Protein AF-0000000084345781 (afdb_homodimer)

Sequence (1332 aa):
MKYKVRSRQIHMDFHTSPLIDGIGEKFNKEEFAETLNKAKVNSVTCFARCHHGYLYYDSKINKERIHPNLKNINLLKEQIEACHKRDINVPVYTTVQWDRYTFDEHPEWASVDIDGNFINGQGGKEGFYEFLCVNTPYRKFLKEHIKELIDTFQNMDGLFFDILIPHPCACKYCVENMKNRGIDYKSEGERLRYSVIMLNEFKEEMTKFIKELNPKISIFYNGSHISPDVKDSAEAYTHLEIESLPSGGWGYMHFPITVRYARNLDRDCLGMTGKFHTYWGDFHSFKNLAALQYECFHMLAQNAKCSIGDQLEPNGKISKEVYDLIGKVYSEVEEKEPWCEGGKAVCEIGVFNPEEFIDYNNENPFKLQPCIIGVTRMLQEASLQFDIIDSEFDFKSYKLLILPEKILINDKLKRKLEDYVNNGGKVIAVYESGLDENKKDFNLSFLKVKYEGLGEYSPTFIVPEGEISKDLYNTEYTMYLDSTKIIEKEDGEILSSSKSPYFNRTKEHYCSHQHAPSSGNIYGPAIVKGENAIYFSHKIFSQYQSYGSIWCKKLLLNAIDMLLDKRLIRHNGPSTLITTLNEQKPLKRYVLHMLHYIPERRCEKIDVIEDVIPLYNIDLSVALNKEPKSIKLVPQNEELKFDIENNTIKFVVPKINGHQMVEIAYMKYKVRSRQIHMDFHTSPLIDGIGEKFNKEEFAETLNKAKVNSVTCFARCHHGYLYYDSKINKERIHPNLKNINLLKEQIEACHKRDINVPVYTTVQWDRYTFDEHPEWASVDIDGNFINGQGGKEGFYEFLCVNTPYRKFLKEHIKELIDTFQNMDGLFFDILIPHPCACKYCVENMKNRGIDYKSEGERLRYSVIMLNEFKEEMTKFIKELNPKISIFYNGSHISPDVKDSAEAYTHLEIESLPSGGWGYMHFPITVRYARNLDRDCLGMTGKFHTYWGDFHSFKNLAALQYECFHMLAQNAKCSIGDQLEPNGKISKEVYDLIGKVYSEVEEKEPWCEGGKAVCEIGVFNPEEFIDYNNENPFKLQPCIIGVTRMLQEASLQFDIIDSEFDFKSYKLLILPEKILINDKLKRKLEDYVNNGGKVIAVYESGLDENKKDFNLSFLKVKYEGLGEYSPTFIVPEGEISKDLYNTEYTMYLDSTKIIEKEDGEILSSSKSPYFNRTKEHYCSHQHAPSSGNIYGPAIVKGENAIYFSHKIFSQYQSYGSIWCKKLLLNAIDMLLDKRLIRHNGPSTLITTLNEQKPLKRYVLHMLHYIPERRCEKIDVIEDVIPLYNIDLSVALNKEPKSIKLVPQNEELKFDIENNTIKFVVPKINGHQMVEIAY

Secondary structure (DSSP, 8-state):
------SEEEEEE----TTS--BTTT--HHHHHHHHHHTT--EEEEEEE-TT--BSS--SS-GGGB-TTBS-TTHHHHHHHHHHTTT-B-EEEEESSB-HHHHHH-GGGB-B-TTSPBPBSGGG-SSS-BBBPTTSTHHHHHHHHHHHHHHH-TT--EEEEE---------HHHHHHHHHTT--TT-HHHHHHHHHHHHHHHHHHHHHHHHHH-TT-EEEEE-SS--GGGGGGGGG-SSEEEE--GGGTT-TTHHHHHHHHHTTSSS-EEEEEES-SSSTT-TT----HHHHHHHHHHHHHTT-EEEEEEE--TT-PPPHHHHHHHHHHHHHHHHHGGGTTT-EE--SEEEE-GGGG--TTSSSTTSPPHHHHHHHHHHHHTT--EEEE-TTS--TT-SEEEE-TT--B-HHHHHHHHHHHHTT-EEEEETTTTBBTTSSSBS-GGG-EEEEEE-S-SSEEEEE-GGGGTTS-SS-EEE-S-BEEEEE-TT-EEEEEEEEESS---SS---SSS-PPEEEEEEEEEEEE-SSEEEESB-HHHHHHHH--HHHHHHHHHHHHHH-S--SEEESS-TT-EEEEEEEGGGTEEEEEEE----B--SSS--B------EEEEEEEE--SSPPSEEEEETTTEE--EEEETTEEEEEEEEESSEEEEEEE-/------SEEEEEE----TTS--BTTT--HHHHHHHHHHTT--EEEEESB-TT--BSS--SS-GGGB-TTBS-TTHHHHHHHHHHTTT-B-EEEEESSB-HHHHHH-GGGB-B-TTSPBPBSGGG-SSS-BBBPTTSTHHHHHHHHHHHHHHH-TT--EEEEE---------HHHHHHHHHTT--TT-HHHHHHHHHHHHHHHHHHHHHHHHHH-TT-EEEEE-SS--GGGGGGGGG-SSEEEE--GGGTT-SSHHHHHHHHHTTSSS-EEEEEES-SSSTT-TT----HHHHHHHHHHHHHTT-EEEEEEE--TT-PPPHHHHHHHHHHHHHHHHHGGGTTT-EE--SEEEE-GGGG--TTSSSTTSPPHHHHHHHHHHHHTT--EEEE-TTS--TT-SEEEE-TT--B-HHHHHHHHHHHHTT-EEEEETTTTBBTTSSSBS-GGG-EEEEEE-S-SSEEEEE-GGGGTTS-SS-EEE-S-BEEEEE-TT-EEEEEEEEESS---SSS--SSS-PPEEEEEEEEEEEE-SSEEEESB-HHHHHHHH--HHHHHHHHHHHHHH-S--SEEESS-TT-EEEEEEEGGGTEEEEEEE----B--SSS--B------EEEEEEEE--SSPPSEEEEETTTEE--EEEETTEEEEEEEEESSEEEEEEE-

Solvent-accessible surface area (backbone atoms only — not comparable to full-atom values): 67342 Å² total; per-residue (Å²): 131,81,57,76,74,67,57,36,30,33,40,42,42,65,43,63,36,80,88,49,73,46,24,31,61,59,48,45,46,65,60,46,32,48,50,39,48,74,18,50,41,37,26,39,33,38,51,44,30,30,39,58,38,30,30,39,39,78,52,85,88,50,59,90,34,33,38,86,34,52,63,36,48,50,46,42,60,40,48,44,53,36,23,48,76,67,68,20,45,32,30,36,29,33,50,63,21,29,26,34,46,53,41,73,76,37,57,89,33,34,22,14,31,91,85,64,47,75,39,55,41,82,89,59,50,72,71,40,36,51,30,44,31,70,74,35,75,50,38,56,53,50,52,53,53,49,51,48,50,49,69,74,42,72,78,48,47,21,40,37,39,35,53,60,67,68,51,48,44,43,33,75,56,49,39,51,54,28,54,76,68,72,45,59,63,88,37,61,31,48,18,30,53,46,28,48,52,52,51,36,51,48,43,43,52,51,39,54,54,46,42,71,75,45,70,78,49,38,34,36,76,40,47,69,63,74,54,66,71,47,65,83,35,45,84,39,37,45,39,44,73,44,58,33,34,41,40,51,74,50,33,83,60,43,47,66,54,37,46,37,35,48,64,72,66,84,39,42,40,29,33,26,39,48,44,31,55,46,35,75,39,44,54,50,48,61,41,45,67,48,36,53,40,45,57,44,52,51,23,40,54,67,50,24,23,31,27,37,29,46,70,53,44,64,34,39,44,70,60,66,69,59,36,50,58,49,18,60,45,34,50,54,48,61,64,45,39,84,76,33,66,81,37,39,79,56,45,48,29,34,30,48,43,59,66,73,62,62,48,58,76,46,94,63,50,86,56,87,51,53,35,62,54,16,46,50,49,47,34,39,38,61,29,50,43,58,35,38,37,55,93,83,56,82,64,82,72,29,55,31,37,37,33,46,51,64,38,62,32,49,72,67,54,32,52,53,51,51,52,41,40,77,71,68,26,31,39,38,31,21,37,53,18,39,17,22,80,81,65,70,38,54,56,48,78,45,41,21,56,42,58,72,46,74,43,93,44,53,42,32,26,37,34,40,39,74,74,50,17,63,100,52,68,82,45,61,36,56,37,74,56,58,32,41,30,47,46,74,33,88,83,31,41,73,48,19,39,22,21,33,34,72,51,56,61,47,79,87,36,61,22,56,73,58,40,41,45,72,59,76,43,79,64,38,57,31,27,31,34,26,61,56,24,39,34,32,23,42,46,46,28,37,42,24,25,41,60,48,44,62,67,43,48,43,37,51,52,32,48,48,55,73,73,41,95,72,64,54,43,48,65,73,60,57,54,65,42,38,53,36,46,27,34,29,69,95,75,31,27,35,33,38,31,38,36,30,59,61,65,25,59,75,22,74,70,36,60,46,26,79,54,68,62,55,45,68,61,35,44,38,37,37,48,47,94,66,68,64,76,45,39,26,36,42,84,76,70,41,78,47,74,68,48,77,54,96,62,24,40,33,38,61,47,66,64,36,71,31,69,37,36,34,37,39,30,80,131,80,57,75,74,69,56,36,30,33,40,43,41,66,41,64,36,80,88,47,73,47,24,32,61,59,46,45,46,65,60,47,32,48,49,39,47,75,18,51,42,37,26,39,32,39,54,44,30,30,39,58,39,31,30,39,40,78,53,85,86,48,58,88,33,34,38,85,34,50,63,35,50,52,47,43,61,40,48,45,54,37,22,48,76,68,68,21,43,32,29,36,28,34,50,61,22,30,26,34,45,53,41,72,76,38,56,86,34,33,23,14,30,90,87,64,46,73,40,56,41,81,88,60,50,71,72,39,36,50,31,42,31,70,76,34,74,50,38,57,54,49,52,52,52,50,51,48,48,50,69,73,42,72,78,49,47,22,40,40,39,35,50,60,68,69,50,47,45,44,32,74,56,49,39,52,53,28,54,76,70,71,45,59,64,91,38,63,31,49,20,29,53,47,29,47,54,50,52,37,52,48,43,43,52,51,37,52,55,46,42,73,75,43,70,79,50,38,34,36,77,38,46,70,65,74,56,68,71,47,64,81,36,45,82,41,38,46,40,45,73,44,56,33,35,41,40,52,74,50,34,83,60,44,47,66,55,38,46,35,34,50,63,71,66,83,39,42,40,29,34,27,39,48,46,30,55,47,35,74,37,44,53,50,49,62,40,46,67,46,37,52,42,46,57,42,51,50,22,41,53,66,51,24,21,32,27,37,30,47,68,53,45,64,33,39,42,69,62,66,67,61,35,51,57,47,19,60,44,34,50,54,47,60,64,45,39,84,74,35,65,79,37,39,79,54,45,47,30,35,31,48,43,59,66,72,63,61,48,58,77,46,96,64,51,84,56,87,51,51,35,62,53,16,48,48,50,47,34,38,38,61,30,50,41,57,36,38,38,55,93,82,56,81,65,82,74,30,56,31,36,36,33,45,51,65,40,61,31,48,73,68,56,32,52,53,50,51,53,42,40,76,72,67,27,29,39,37,30,20,36,53,20,39,16,22,80,80,65,70,37,54,55,48,77,46,42,20,55,41,56,72,47,74,43,92,46,52,42,34,25,37,33,38,38,73,75,47,19,63,101,52,69,82,44,61,37,56,35,73,56,58,30,41,31,44,45,73,35,87,82,30,41,73,49,20,40,21,23,32,35,72,50,56,58,47,78,89,36,61,21,56,73,59,42,42,46,73,59,76,44,76,64,40,56,34,27,31,35,26,61,57,23,39,32,32,23,43,46,47,28,36,42,24,26,42,60,48,44,62,67,43,48,42,38,51,53,33,49,48,56,73,72,39,93,73,66,55,41,47,63,74,62,56,53,64,41,37,52,37,46,28,33,29,68,94,76,31,28,35,33,38,32,37,37,31,61,60,65,24,60,73,22,73,70,38,60,47,26,78,54,69,61,56,44,69,61,35,43,38,37,37,49,48,95,68,69,65,77,45,37,26,38,42,83,78,69,42,78,47,74,68,48,75,54,95,61,24,40,34,38,61,47,66,64,36,70,33,68,37,35,35,38,39,30,79

Organism: NCBI:txid1533

Structure (mmCIF, N/CA/C/O backbone):
data_AF-0000000084345781-model_v1
#
loop_
_entity.id
_entity.type
_entity.pdbx_description
1 polymer 'Beta-galactosidase trimerisation domain-containing protein'
#
loop_
_atom_site.group_PDB
_atom_site.id
_atom_site.type_symbol
_atom_site.label_atom_id
_atom_site.label_alt_id
_atom_site.label_comp_id
_atom_site.label_asym_id
_atom_site.label_entity_id
_atom_site.label_seq_id
_atom_site.pdbx_PDB_ins_code
_atom_site.Cartn_x
_atom_site.Cartn_y
_atom_site.Cartn_z
_atom_site.occupancy
_atom_site.B_iso_or_equiv
_atom_site.auth_seq_id
_atom_site.auth_comp_id
_atom_site.auth_asym_id
_atom_site.auth_atom_id
_atom_site.pdbx_PDB_model_num
ATOM 1 N N . MET A 1 1 ? -3.135 -43.75 -9.242 1 46.59 1 MET A N 1
ATOM 2 C CA . MET A 1 1 ? -2.775 -42.75 -8.242 1 46.59 1 MET A CA 1
ATOM 3 C C . MET A 1 1 ? -2.564 -41.375 -8.883 1 46.59 1 MET A C 1
ATOM 5 O O . MET A 1 1 ? -2.016 -41.281 -9.984 1 46.59 1 MET A O 1
ATOM 9 N N . LYS A 1 2 ? -3.174 -40.188 -8.406 1 76.75 2 LYS A N 1
ATOM 10 C CA . LYS A 1 2 ? -3.053 -38.875 -9 1 76.75 2 LYS A CA 1
ATOM 11 C C . LYS A 1 2 ? -1.606 -38.375 -8.969 1 76.75 2 LYS A C 1
ATOM 13 O O . LYS A 1 2 ? -0.845 -38.75 -8.07 1 76.75 2 LYS A O 1
ATOM 18 N N . TYR A 1 3 ? -1.286 -37.812 -10.031 1 87.62 3 TYR A N 1
ATOM 19 C CA . TYR A 1 3 ? 0.071 -37.312 -10.148 1 87.62 3 TYR A CA 1
ATOM 20 C C . TYR A 1 3 ? 0.4 -36.375 -8.992 1 87.62 3 TYR A C 1
ATOM 22 O O . TYR A 1 3 ? -0.405 -35.5 -8.641 1 87.62 3 TYR A O 1
ATOM 30 N N . LYS A 1 4 ? 1.482 -36.719 -8.297 1 91.25 4 LYS A N 1
ATOM 31 C CA . LYS A 1 4 ? 1.967 -35.875 -7.215 1 91.25 4 LYS A CA 1
ATOM 32 C C . LYS A 1 4 ? 3.207 -35.094 -7.641 1 91.25 4 LYS A C 1
ATOM 34 O O . LYS A 1 4 ? 4.23 -35.688 -7.992 1 91.25 4 LYS A O 1
ATOM 39 N N . VAL A 1 5 ? 3.035 -33.781 -7.574 1 93.38 5 VAL A N 1
ATOM 40 C CA . VAL A 1 5 ? 4.152 -32.938 -7.973 1 93.38 5 VAL A CA 1
ATOM 41 C C . VAL A 1 5 ? 5.168 -32.844 -6.836 1 93.38 5 VAL A C 1
ATOM 43 O O . VAL A 1 5 ? 4.824 -33.062 -5.668 1 93.38 5 VAL A O 1
ATOM 46 N N . ARG A 1 6 ? 6.434 -32.562 -7.195 1 95.75 6 ARG A N 1
ATOM 47 C CA . ARG A 1 6 ? 7.477 -32.344 -6.195 1 95.75 6 ARG A CA 1
ATOM 48 C C . ARG A 1 6 ? 7.258 -31.062 -5.418 1 95.75 6 ARG A C 1
ATOM 50 O O . ARG A 1 6 ? 6.609 -30.141 -5.91 1 95.75 6 ARG A O 1
ATOM 57 N N . SER A 1 7 ? 7.809 -30.938 -4.207 1 96.25 7 SER A N 1
ATOM 58 C CA . SER A 1 7 ? 7.383 -29.922 -3.246 1 96.25 7 SER A CA 1
ATOM 59 C C . SER A 1 7 ? 8.234 -28.672 -3.354 1 96.25 7 SER A C 1
ATOM 61 O O . SER A 1 7 ? 7.824 -27.594 -2.906 1 96.25 7 SER A O 1
ATOM 63 N N . ARG A 1 8 ? 9.492 -28.75 -3.771 1 98.75 8 ARG A N 1
ATOM 64 C CA . ARG A 1 8 ? 10.453 -27.656 -3.781 1 98.75 8 ARG A CA 1
ATOM 65 C C . ARG A 1 8 ? 11.023 -27.438 -5.18 1 98.75 8 ARG A C 1
ATOM 67 O O . ARG A 1 8 ? 12.094 -27.953 -5.508 1 98.75 8 ARG A O 1
ATOM 74 N N . GLN A 1 9 ? 10.328 -26.578 -5.934 1 98.75 9 GLN A N 1
ATOM 75 C CA . GLN A 1 9 ? 10.602 -26.469 -7.363 1 98.75 9 GLN A CA 1
ATOM 76 C C . GLN A 1 9 ? 11.211 -25.109 -7.707 1 98.75 9 GLN A C 1
ATOM 78 O O . GLN A 1 9 ? 11.078 -24.156 -6.945 1 98.75 9 GLN A O 1
ATOM 83 N N . ILE A 1 10 ? 11.953 -25.094 -8.758 1 98.81 10 ILE A N 1
ATOM 84 C CA . ILE A 1 10 ? 12.43 -23.875 -9.398 1 98.81 10 ILE A CA 1
ATOM 85 C C . ILE A 1 10 ? 11.852 -23.766 -10.805 1 98.81 10 ILE A C 1
ATOM 87 O O . ILE A 1 10 ? 11.805 -24.766 -11.539 1 98.81 10 ILE A O 1
ATOM 91 N N . HIS A 1 11 ? 11.281 -22.672 -11.133 1 98.56 11 HIS A N 1
ATOM 92 C CA . HIS A 1 11 ? 11.039 -22.328 -12.531 1 98.56 11 HIS A CA 1
ATOM 93 C C . HIS A 1 11 ? 12.172 -21.469 -13.086 1 98.56 11 HIS A C 1
ATOM 95 O O . HIS A 1 11 ? 12.203 -20.25 -12.875 1 98.56 11 HIS A O 1
ATOM 101 N N . MET A 1 12 ? 13.078 -22.062 -13.828 1 98.12 12 MET A N 1
ATOM 102 C CA . MET A 1 12 ? 14.312 -21.422 -14.273 1 98.12 12 MET A CA 1
ATOM 103 C C . MET A 1 12 ? 14.117 -20.734 -15.617 1 98.12 12 MET A C 1
ATOM 105 O O . MET A 1 12 ? 14.43 -21.297 -16.672 1 98.12 12 MET A O 1
ATOM 109 N N . ASP A 1 13 ? 13.742 -19.516 -15.578 1 97.19 13 ASP A N 1
ATOM 110 C CA . ASP A 1 13 ? 13.508 -18.734 -16.797 1 97.19 13 ASP A CA 1
ATOM 111 C C . ASP A 1 13 ? 14.797 -18.562 -17.594 1 97.19 13 ASP A C 1
ATOM 113 O O . ASP A 1 13 ? 15.875 -18.406 -17.016 1 97.19 13 ASP A O 1
ATOM 117 N N . PHE A 1 14 ? 14.672 -18.609 -18.922 1 98 14 PHE A N 1
ATOM 118 C CA . PHE A 1 14 ? 15.836 -18.453 -19.797 1 98 14 PHE A CA 1
ATOM 119 C C . PHE A 1 14 ? 15.438 -17.844 -21.125 1 98 14 PHE A C 1
ATOM 121 O O . PHE A 1 14 ? 15.766 -18.375 -22.188 1 98 14 PHE A O 1
ATOM 128 N N . HIS A 1 15 ? 14.664 -16.766 -21.141 1 97.56 15 HIS A N 1
ATOM 129 C CA . HIS A 1 15 ? 14.375 -15.961 -22.312 1 97.56 15 HIS A CA 1
ATOM 130 C C . HIS A 1 15 ? 15.57 -15.086 -22.688 1 97.56 15 HIS A C 1
ATOM 132 O O . HIS A 1 15 ? 15.703 -13.969 -22.172 1 97.56 15 HIS A O 1
ATOM 138 N N . THR A 1 16 ? 16.359 -15.492 -23.594 1 97.31 16 THR A N 1
ATOM 139 C CA . THR A 1 16 ? 17.625 -14.812 -23.844 1 97.31 16 THR A CA 1
ATOM 140 C C . THR A 1 16 ? 17.641 -14.219 -25.25 1 97.31 16 THR A C 1
ATOM 142 O O . THR A 1 16 ? 17.344 -14.906 -26.234 1 97.31 16 THR A O 1
ATOM 145 N N . SER A 1 17 ? 18.031 -13.047 -25.359 1 96.56 17 SER A N 1
ATOM 146 C CA . SER A 1 17 ? 18.078 -12.305 -26.625 1 96.56 17 SER A CA 1
ATOM 147 C C . SER A 1 17 ? 19.172 -12.852 -27.531 1 96.56 17 SER A C 1
ATOM 149 O O . SER A 1 17 ? 20.25 -13.211 -27.078 1 96.56 17 SER A O 1
ATOM 151 N N . PRO A 1 18 ? 18.906 -12.883 -28.844 1 96.5 18 PRO A N 1
ATOM 152 C CA . PRO A 1 18 ? 19.953 -13.273 -29.781 1 96.5 18 PRO A CA 1
ATOM 153 C C . PRO A 1 18 ? 21.062 -12.234 -29.891 1 96.5 18 PRO A C 1
ATOM 155 O O . PRO A 1 18 ? 22.109 -12.508 -30.484 1 96.5 18 PRO A O 1
ATOM 158 N N . LEU A 1 19 ? 20.875 -11.062 -29.281 1 96.81 19 LEU A N 1
ATOM 159 C CA . LEU A 1 19 ? 21.859 -9.992 -29.312 1 96.81 19 LEU A CA 1
ATOM 160 C C . LEU A 1 19 ? 22.969 -10.25 -28.281 1 96.81 19 LEU A C 1
ATOM 162 O O . LEU A 1 19 ? 24.016 -9.602 -28.312 1 96.81 19 LEU A O 1
ATOM 166 N N . ILE A 1 20 ? 22.766 -11.195 -27.406 1 97.75 20 ILE A N 1
ATOM 167 C CA . ILE A 1 20 ? 23.734 -11.523 -26.375 1 97.75 20 ILE A CA 1
ATOM 168 C C . ILE A 1 20 ? 24.578 -12.727 -26.812 1 97.75 20 ILE A C 1
ATOM 170 O O . ILE A 1 20 ? 24.031 -13.742 -27.25 1 97.75 20 ILE A O 1
ATOM 174 N N . ASP A 1 21 ? 25.844 -12.672 -26.703 1 96.31 21 ASP A N 1
ATOM 175 C CA . ASP A 1 21 ? 26.75 -13.742 -27.109 1 96.31 21 ASP A CA 1
ATOM 176 C C . ASP A 1 21 ? 27.047 -14.68 -25.938 1 96.31 21 ASP A C 1
ATOM 178 O O . ASP A 1 21 ? 26.75 -14.352 -24.781 1 96.31 21 ASP A O 1
ATOM 182 N N . GLY A 1 22 ? 27.547 -15.789 -26.266 1 96.94 22 GLY A N 1
ATOM 183 C CA . GLY A 1 22 ? 28.094 -16.672 -25.25 1 96.94 22 GLY A CA 1
ATOM 184 C C . GLY A 1 22 ? 27.031 -17.391 -24.438 1 96.94 22 GLY A C 1
ATOM 185 O O . GLY A 1 22 ? 27.203 -17.594 -23.234 1 96.94 22 GLY A O 1
ATOM 186 N N . ILE A 1 23 ? 25.953 -17.75 -25.109 1 97.69 23 ILE A N 1
ATOM 187 C CA . ILE A 1 23 ? 24.859 -18.391 -24.406 1 97.69 23 ILE A CA 1
ATOM 188 C C . ILE A 1 23 ? 25.281 -19.781 -23.969 1 97.69 23 ILE A C 1
ATOM 190 O O . ILE A 1 23 ? 25.703 -20.609 -24.781 1 97.69 23 ILE A O 1
ATOM 194 N N . GLY A 1 24 ? 25.25 -20.047 -22.656 1 97.31 24 GLY A N 1
ATOM 195 C CA . GLY A 1 24 ? 25.547 -21.359 -22.094 1 97.31 24 GLY A CA 1
ATOM 196 C C . GLY A 1 24 ? 27.047 -21.641 -22.016 1 97.31 24 GLY A C 1
ATOM 197 O O . GLY A 1 24 ? 27.453 -22.75 -21.656 1 97.31 24 GLY A O 1
ATOM 198 N N . GLU A 1 25 ? 27.906 -20.672 -22.328 1 97.31 25 GLU A N 1
ATOM 199 C CA . GLU A 1 25 ? 29.344 -20.891 -22.453 1 97.31 25 GLU A CA 1
ATOM 200 C C . GLU A 1 25 ? 29.969 -21.266 -21.125 1 97.31 25 GLU A C 1
ATOM 202 O O . GLU A 1 25 ? 30.922 -22.047 -21.078 1 97.31 25 GLU A O 1
ATOM 207 N N . LYS A 1 26 ? 29.422 -20.781 -20.062 1 97.25 26 LYS A N 1
ATOM 208 C CA . LYS A 1 26 ? 30 -21.016 -18.734 1 97.25 26 LYS A CA 1
ATOM 209 C C . LYS A 1 26 ? 29.172 -22.016 -17.953 1 97.25 26 LYS A C 1
ATOM 211 O O . LYS A 1 26 ? 29.344 -22.156 -16.734 1 97.25 26 LYS A O 1
ATOM 216 N N . PHE A 1 27 ? 28.297 -22.766 -18.641 1 98.12 27 PHE A N 1
ATOM 217 C CA . PHE A 1 27 ? 27.484 -23.75 -17.969 1 98.12 27 PHE A CA 1
ATOM 218 C C . PHE A 1 27 ? 28.328 -24.953 -17.516 1 98.12 27 PHE A C 1
ATOM 220 O O . PHE A 1 27 ? 29.109 -25.484 -18.297 1 98.12 27 PHE A O 1
ATOM 227 N N . ASN A 1 28 ? 28.219 -25.25 -16.297 1 97.94 28 ASN A N 1
ATOM 228 C CA . ASN A 1 28 ? 28.797 -26.453 -15.695 1 97.94 28 ASN A CA 1
ATOM 229 C C . ASN A 1 28 ? 27.719 -27.344 -15.07 1 97.94 28 ASN A C 1
ATOM 231 O O . ASN A 1 28 ? 27.141 -26.984 -14.047 1 97.94 28 ASN A O 1
ATOM 235 N N . LYS A 1 29 ? 27.453 -28.516 -15.695 1 97.62 29 LYS A N 1
ATOM 236 C CA . LYS A 1 29 ? 26.297 -29.328 -15.32 1 97.62 29 LYS A CA 1
ATOM 237 C C . LYS A 1 29 ? 26.422 -29.812 -13.875 1 97.62 29 LYS A C 1
ATOM 239 O O . LYS A 1 29 ? 25.422 -29.891 -13.164 1 97.62 29 LYS A O 1
ATOM 244 N N . GLU A 1 30 ? 27.672 -30.078 -13.344 1 98.12 30 GLU A N 1
ATOM 245 C CA . GLU A 1 30 ? 27.844 -30.516 -11.961 1 98.12 30 GLU A CA 1
ATOM 246 C C . GLU A 1 30 ? 27.594 -29.359 -10.992 1 98.12 30 GLU A C 1
ATOM 248 O O . GLU A 1 30 ? 26.922 -29.547 -9.969 1 98.12 30 GLU A O 1
ATOM 253 N N . GLU A 1 31 ? 28.156 -28.219 -11.305 1 98.19 31 GLU A N 1
ATOM 254 C CA . GLU A 1 31 ? 27.922 -27.047 -10.477 1 98.19 31 GLU A CA 1
ATOM 255 C C . GLU A 1 31 ? 26.438 -26.688 -10.422 1 98.19 31 GLU A C 1
ATOM 257 O O . GLU A 1 31 ? 25.906 -26.344 -9.359 1 98.19 31 GLU A O 1
ATOM 262 N N . PHE A 1 32 ? 25.828 -26.734 -11.562 1 98.31 32 PHE A N 1
ATOM 263 C CA . PHE A 1 32 ? 24.406 -26.438 -11.68 1 98.31 32 PHE A CA 1
ATOM 264 C C . PHE A 1 32 ? 23.578 -27.328 -10.758 1 98.31 32 PHE A C 1
ATOM 266 O O . PHE A 1 32 ? 22.859 -26.844 -9.883 1 98.31 32 PHE A O 1
ATOM 273 N N . ALA A 1 33 ? 23.703 -28.609 -10.891 1 98.56 33 ALA A N 1
ATOM 274 C CA . ALA A 1 33 ? 22.906 -29.578 -10.133 1 98.56 33 ALA A CA 1
ATOM 275 C C . ALA A 1 33 ? 23.281 -29.562 -8.656 1 98.56 33 ALA A C 1
ATOM 277 O O . ALA A 1 33 ? 22.438 -29.75 -7.785 1 98.56 33 ALA A O 1
ATOM 278 N N . GLU A 1 34 ? 24.578 -29.406 -8.359 1 98.44 34 GLU A N 1
ATOM 279 C CA . GLU A 1 34 ? 25.031 -29.375 -6.973 1 98.44 34 GLU A CA 1
ATOM 280 C C . GLU A 1 34 ? 24.453 -28.156 -6.238 1 98.44 34 GLU A C 1
ATOM 282 O O . GLU A 1 34 ? 24.109 -28.25 -5.062 1 98.44 34 GLU A O 1
ATOM 287 N N . THR A 1 35 ? 24.469 -27 -6.91 1 98.69 35 THR A N 1
ATOM 288 C CA . THR A 1 35 ? 23.906 -25.797 -6.328 1 98.69 35 THR A CA 1
ATOM 289 C C . THR A 1 35 ? 22.422 -25.984 -6.012 1 98.69 35 THR A C 1
ATOM 291 O O . THR A 1 35 ? 21.969 -25.609 -4.93 1 98.69 35 THR A O 1
ATOM 294 N N . LEU A 1 36 ? 21.672 -26.562 -6.926 1 98.88 36 LEU A N 1
ATOM 295 C CA . LEU A 1 36 ? 20.266 -26.844 -6.707 1 98.88 36 LEU A CA 1
ATOM 296 C C . LEU A 1 36 ? 20.078 -27.812 -5.539 1 98.88 36 LEU A C 1
ATOM 298 O O . LEU A 1 36 ? 19.234 -27.578 -4.676 1 98.88 36 LEU A O 1
ATOM 302 N N . ASN A 1 37 ? 20.859 -28.859 -5.555 1 98.75 37 ASN A N 1
ATOM 303 C CA . ASN A 1 37 ? 20.766 -29.875 -4.516 1 98.75 37 ASN A CA 1
ATOM 304 C C . ASN A 1 37 ? 21.047 -29.297 -3.133 1 98.75 37 ASN A C 1
ATOM 306 O O . ASN A 1 37 ? 20.328 -29.594 -2.174 1 98.75 37 ASN A O 1
ATOM 310 N N . LYS A 1 38 ? 22.109 -28.5 -3.031 1 98.56 38 LYS A N 1
ATOM 311 C CA . LYS A 1 38 ? 22.469 -27.859 -1.771 1 98.56 38 LYS A CA 1
ATOM 312 C C . LYS A 1 38 ? 21.344 -26.953 -1.259 1 98.56 38 LYS A C 1
ATOM 314 O O . LYS A 1 38 ? 21.172 -26.812 -0.049 1 98.56 38 LYS A O 1
ATOM 319 N N . ALA A 1 39 ? 20.609 -26.391 -2.129 1 98.81 39 ALA A N 1
ATOM 320 C CA . ALA A 1 39 ? 19.5 -25.5 -1.775 1 98.81 39 ALA A CA 1
ATOM 321 C C . ALA A 1 39 ? 18.219 -26.297 -1.543 1 98.81 39 ALA A C 1
ATOM 323 O O . ALA A 1 39 ? 17.141 -25.703 -1.382 1 98.81 39 ALA A O 1
ATOM 324 N N . LYS A 1 40 ? 18.266 -27.609 -1.582 1 98.81 40 LYS A N 1
ATOM 325 C CA . LYS A 1 40 ? 17.156 -28.531 -1.291 1 98.81 40 LYS A CA 1
ATOM 326 C C . LYS A 1 40 ? 16.125 -28.5 -2.402 1 98.81 40 LYS A C 1
ATOM 328 O O . LYS A 1 40 ? 14.945 -28.797 -2.166 1 98.81 40 LYS A O 1
ATOM 333 N N . VAL A 1 41 ? 16.5 -28.156 -3.602 1 98.88 41 VAL A N 1
ATOM 334 C CA . VAL A 1 41 ? 15.609 -28.172 -4.758 1 98.88 41 VAL A CA 1
ATOM 335 C C . VAL A 1 41 ? 15.406 -29.609 -5.234 1 98.88 41 VAL A C 1
ATOM 337 O O . VAL A 1 41 ? 16.359 -30.391 -5.289 1 98.88 41 VAL A O 1
ATOM 340 N N . ASN A 1 42 ? 14.156 -29.938 -5.547 1 98.69 42 ASN A N 1
ATOM 341 C CA . ASN A 1 42 ? 13.953 -31.297 -6.012 1 98.69 42 ASN A CA 1
ATOM 342 C C . ASN A 1 42 ? 13.234 -31.344 -7.355 1 98.69 42 ASN A C 1
ATOM 344 O O . ASN A 1 42 ? 12.852 -32.406 -7.832 1 98.69 42 ASN A O 1
ATOM 348 N N . SER A 1 43 ? 13.016 -30.266 -7.941 1 98.75 43 SER A N 1
ATOM 349 C CA . SER A 1 43 ? 12.531 -30.141 -9.312 1 98.75 43 SER A CA 1
ATOM 350 C C . SER A 1 43 ? 12.914 -28.797 -9.922 1 98.75 43 SER A C 1
ATOM 352 O O . SER A 1 43 ? 12.875 -27.766 -9.242 1 98.75 43 SER A O 1
ATOM 354 N N . VAL A 1 44 ? 13.312 -28.734 -11.148 1 98.75 44 VAL A N 1
ATOM 355 C CA . VAL A 1 44 ? 13.641 -27.484 -11.828 1 98.75 44 VAL A CA 1
ATOM 356 C C . VAL A 1 44 ? 13.141 -27.531 -13.266 1 98.75 44 VAL A C 1
ATOM 358 O O . VAL A 1 44 ? 13.469 -28.469 -14.016 1 98.75 44 VAL A O 1
ATOM 361 N N . THR A 1 45 ? 12.297 -26.562 -13.656 1 98.69 45 THR A N 1
ATOM 362 C CA . THR A 1 45 ? 11.844 -26.453 -15.039 1 98.69 45 THR A CA 1
ATOM 363 C C . THR A 1 45 ? 12.906 -25.766 -15.891 1 98.69 45 THR A C 1
ATOM 365 O O . THR A 1 45 ? 13.305 -24.641 -15.609 1 98.69 45 THR A O 1
ATOM 368 N N . CYS A 1 46 ? 13.352 -26.438 -16.906 1 98.62 46 CYS A N 1
ATOM 369 C CA . CYS A 1 46 ? 14.375 -25.906 -17.797 1 98.62 46 CYS A CA 1
ATOM 370 C C . CYS A 1 46 ? 13.805 -25.688 -19.188 1 98.62 46 CYS A C 1
ATOM 372 O O . CYS A 1 46 ? 12.773 -26.266 -19.547 1 98.62 46 CYS A O 1
ATOM 374 N N . PHE A 1 47 ? 14.453 -24.969 -20.031 1 98.44 47 PHE A N 1
ATOM 375 C CA . PHE A 1 47 ? 13.844 -24.391 -21.219 1 98.44 47 PHE A CA 1
ATOM 376 C C . PHE A 1 47 ? 14.273 -25.156 -22.469 1 98.44 47 PHE A C 1
ATOM 378 O O . PHE A 1 47 ? 15.461 -25.359 -22.703 1 98.44 47 PHE A O 1
ATOM 385 N N . ALA A 1 48 ? 13.328 -25.562 -23.281 1 98.62 48 ALA A N 1
ATOM 386 C CA . ALA A 1 48 ? 13.586 -26.047 -24.641 1 98.62 48 ALA A CA 1
ATOM 387 C C . ALA A 1 48 ? 13.453 -24.906 -25.656 1 98.62 48 ALA A C 1
ATOM 389 O O . ALA A 1 48 ? 14.312 -24.766 -26.531 1 98.62 48 ALA A O 1
ATOM 390 N N . ARG A 1 49 ? 12.391 -24.141 -25.547 1 98.62 49 ARG A N 1
ATOM 391 C CA . ARG A 1 49 ? 12.086 -23.047 -26.453 1 98.62 49 ARG A CA 1
ATOM 392 C C . ARG A 1 49 ? 11.555 -21.828 -25.703 1 98.62 49 ARG A C 1
ATOM 394 O O . ARG A 1 49 ? 10.578 -21.938 -24.953 1 98.62 49 ARG A O 1
ATOM 401 N N . CYS A 1 50 ? 12.172 -20.703 -25.906 1 98.25 50 CYS A N 1
ATOM 402 C CA . CYS A 1 50 ? 11.812 -19.516 -25.141 1 98.25 50 CYS A CA 1
ATOM 403 C C . CYS A 1 50 ? 10.891 -18.609 -25.938 1 98.25 50 CYS A C 1
ATOM 405 O O . CYS A 1 50 ? 10.484 -18.938 -27.047 1 98.25 50 CYS A O 1
ATOM 407 N N . HIS A 1 51 ? 10.539 -17.391 -25.422 1 98 51 HIS A N 1
ATOM 408 C CA . HIS A 1 51 ? 9.625 -16.453 -26.062 1 98 51 HIS A CA 1
ATOM 409 C C . HIS A 1 51 ? 10.281 -15.758 -27.25 1 98 51 HIS A C 1
ATOM 411 O O . HIS A 1 51 ? 9.594 -15.211 -28.109 1 98 51 HIS A O 1
ATOM 417 N N . HIS A 1 52 ? 11.633 -15.742 -27.25 1 97.56 52 HIS A N 1
ATOM 418 C CA . HIS A 1 52 ? 12.328 -15.211 -28.422 1 97.56 52 HIS A CA 1
ATOM 419 C C . HIS A 1 52 ? 12.227 -16.172 -29.594 1 97.56 52 HIS A C 1
ATOM 421 O O . HIS A 1 52 ? 12.531 -15.805 -30.734 1 97.56 52 HIS A O 1
ATOM 427 N N . GLY A 1 53 ? 11.82 -17.391 -29.281 1 98.06 53 GLY A N 1
ATOM 428 C CA . GLY A 1 53 ? 11.57 -18.406 -30.312 1 98.06 53 GLY A CA 1
ATOM 429 C C . GLY A 1 53 ? 12.758 -19.312 -30.547 1 98.06 53 GLY A C 1
ATOM 430 O O . GLY A 1 53 ? 12.758 -20.109 -31.5 1 98.06 53 GLY A O 1
ATOM 431 N N . TYR A 1 54 ? 13.727 -19.25 -29.703 1 98.38 54 TYR A N 1
ATOM 432 C CA . TYR A 1 54 ? 14.961 -19.984 -29.938 1 98.38 54 TYR A CA 1
ATOM 433 C C . TYR A 1 54 ? 15.008 -21.25 -29.078 1 98.38 54 TYR A C 1
ATOM 435 O O . TYR A 1 54 ? 14.344 -21.328 -28.031 1 98.38 54 TYR A O 1
ATOM 443 N N . LEU A 1 55 ? 15.789 -22.203 -29.547 1 98.62 55 LEU A N 1
ATOM 444 C CA . LEU A 1 55 ? 15.93 -23.5 -28.906 1 98.62 55 LEU A CA 1
ATOM 445 C C . LEU A 1 55 ? 17.25 -23.594 -28.141 1 98.62 55 LEU A C 1
ATOM 447 O O . LEU A 1 55 ? 18.266 -23.031 -28.578 1 98.62 55 LEU A O 1
ATOM 451 N N . TYR A 1 56 ? 17.281 -24.406 -27.078 1 98.56 56 TYR A N 1
ATOM 452 C CA . TYR A 1 56 ? 18.453 -24.562 -26.25 1 98.56 56 TYR A CA 1
ATOM 453 C C . TYR A 1 56 ? 18.922 -26.016 -26.219 1 98.56 56 TYR A C 1
ATOM 455 O O . TYR A 1 56 ? 19.375 -26.5 -25.188 1 98.56 56 TYR A O 1
ATOM 463 N N . TYR A 1 57 ? 18.734 -26.75 -27.297 1 97.88 57 TYR A N 1
ATOM 464 C CA . TYR A 1 57 ? 19.172 -28.109 -27.547 1 97.88 57 TYR A CA 1
ATOM 465 C C . TYR A 1 57 ? 19.453 -28.328 -29.031 1 97.88 57 TYR A C 1
ATOM 467 O O . TYR A 1 57 ? 19.109 -27.484 -29.859 1 97.88 57 TYR A O 1
ATOM 475 N N . ASP A 1 58 ? 20.016 -29.469 -29.344 1 97.12 58 ASP A N 1
ATOM 476 C CA . ASP A 1 58 ? 20.438 -29.781 -30.703 1 97.12 58 ASP A CA 1
ATOM 477 C C . ASP A 1 58 ? 19.281 -30.359 -31.516 1 97.12 58 ASP A C 1
ATOM 479 O O . ASP A 1 58 ? 19.297 -31.531 -31.859 1 97.12 58 ASP A O 1
ATOM 483 N N . SER A 1 59 ? 18.359 -29.5 -31.922 1 98 59 SER A N 1
ATOM 484 C CA . SER A 1 59 ? 17.203 -29.906 -32.688 1 98 59 SER A CA 1
ATOM 485 C C . SER A 1 59 ? 17.609 -30.469 -34.062 1 98 59 SER A C 1
ATOM 487 O O . SER A 1 59 ? 18.484 -29.906 -34.719 1 98 59 SER A O 1
ATOM 489 N N . LYS A 1 60 ? 16.906 -31.438 -34.469 1 96.94 60 LYS A N 1
ATOM 490 C CA . LYS A 1 60 ? 17.188 -32.031 -35.75 1 96.94 60 LYS A CA 1
ATOM 491 C C . LYS A 1 60 ? 16.203 -31.531 -36.812 1 96.94 60 LYS A C 1
ATOM 493 O O . LYS A 1 60 ? 16.531 -31.5 -38 1 96.94 60 LYS A O 1
ATOM 498 N N . ILE A 1 61 ? 15.078 -31.047 -36.375 1 97.06 61 ILE A N 1
ATOM 499 C CA . ILE A 1 61 ? 14.047 -30.703 -37.344 1 97.06 61 ILE A CA 1
ATOM 500 C C . ILE A 1 61 ? 13.906 -29.188 -37.438 1 97.06 61 ILE A C 1
ATOM 502 O O . ILE A 1 61 ? 13.312 -28.688 -38.406 1 97.06 61 ILE A O 1
ATOM 506 N N . ASN A 1 62 ? 14.391 -28.5 -36.469 1 97 62 ASN A N 1
ATOM 507 C CA . ASN A 1 62 ? 14.352 -27.031 -36.5 1 97 62 ASN A CA 1
ATOM 508 C C . ASN A 1 62 ? 15.734 -26.438 -36.219 1 97 62 ASN A C 1
ATOM 510 O O . ASN A 1 62 ? 15.898 -25.625 -35.312 1 97 62 ASN A O 1
ATOM 514 N N . LYS A 1 63 ? 16.641 -26.672 -37.062 1 97.06 63 LYS A N 1
ATOM 515 C CA . LYS A 1 63 ? 18.016 -26.25 -36.875 1 97.06 63 LYS A CA 1
ATOM 516 C C . LYS A 1 63 ? 18.141 -24.734 -36.938 1 97.06 63 LYS A C 1
ATOM 518 O O . LYS A 1 63 ? 18.969 -24.141 -36.25 1 97.06 63 LYS A O 1
ATOM 523 N N . GLU A 1 64 ? 17.281 -24.125 -37.719 1 96.56 64 GLU A N 1
ATOM 524 C CA . GLU A 1 64 ? 17.312 -22.672 -37.938 1 96.56 64 GLU A CA 1
ATOM 525 C C . GLU A 1 64 ? 16.875 -21.938 -36.656 1 96.56 64 GLU A C 1
ATOM 527 O O . GLU A 1 64 ? 17.141 -20.734 -36.531 1 96.56 64 GLU A O 1
ATOM 532 N N . ARG A 1 65 ? 16.297 -22.703 -35.688 1 97.44 65 ARG A N 1
ATOM 533 C CA . ARG A 1 65 ? 15.75 -22.078 -34.5 1 97.44 65 ARG A CA 1
ATOM 534 C C . ARG A 1 65 ? 16.688 -22.25 -33.312 1 97.44 65 ARG A C 1
ATOM 536 O O . ARG A 1 65 ? 16.469 -21.672 -32.25 1 97.44 65 ARG A O 1
ATOM 543 N N . ILE A 1 66 ? 17.703 -23.062 -33.5 1 98.31 66 ILE A N 1
ATOM 544 C CA . ILE A 1 66 ? 18.688 -23.141 -32.438 1 98.31 66 ILE A CA 1
ATOM 545 C C . ILE A 1 66 ? 19.25 -21.75 -32.156 1 98.31 66 ILE A C 1
ATOM 547 O O . ILE A 1 66 ? 19.578 -21 -33.062 1 98.31 66 ILE A O 1
ATOM 551 N N . HIS A 1 67 ? 19.266 -21.344 -30.906 1 98.06 67 HIS A N 1
ATOM 552 C CA . HIS A 1 67 ? 19.734 -20.016 -30.562 1 98.06 67 HIS A CA 1
ATOM 553 C C . HIS A 1 67 ? 21.047 -19.688 -31.266 1 98.06 67 HIS A C 1
ATOM 555 O O . HIS A 1 67 ? 22.016 -20.469 -31.172 1 98.06 67 HIS A O 1
ATOM 561 N N . PRO A 1 68 ? 21.156 -18.594 -31.922 1 97.56 68 PRO A N 1
ATOM 562 C CA . PRO A 1 68 ? 22.312 -18.344 -32.812 1 97.56 68 PRO A CA 1
ATOM 563 C C . PRO A 1 68 ? 23.625 -18.219 -32.031 1 97.56 68 PRO A C 1
ATOM 565 O O . PRO A 1 68 ? 24.703 -18.422 -32.594 1 97.56 68 PRO A O 1
ATOM 568 N N . ASN A 1 69 ? 23.562 -17.906 -30.781 1 97.81 69 ASN A N 1
ATOM 569 C CA . ASN A 1 69 ? 24.781 -17.719 -30 1 97.81 69 ASN A CA 1
ATOM 570 C C . ASN A 1 69 ? 24.922 -18.797 -28.922 1 97.81 69 ASN A C 1
ATOM 572 O O . ASN A 1 69 ? 25.656 -18.609 -27.938 1 97.81 69 ASN A O 1
ATOM 576 N N . LEU A 1 70 ? 24.156 -19.891 -29.062 1 98.06 70 LEU A N 1
ATOM 577 C CA . LEU A 1 70 ? 24.266 -21 -28.125 1 98.06 70 LEU A CA 1
ATOM 578 C C . LEU A 1 70 ? 25.609 -21.703 -28.266 1 98.06 70 LEU A C 1
ATOM 580 O O . LEU A 1 70 ? 25.891 -22.328 -29.297 1 98.06 70 LEU A O 1
ATOM 584 N N . LYS A 1 71 ? 26.406 -21.609 -27.25 1 97.38 71 LYS A N 1
ATOM 585 C CA . LYS A 1 71 ? 27.75 -22.203 -27.297 1 97.38 71 LYS A CA 1
ATOM 586 C C . LYS A 1 71 ? 27.719 -23.641 -26.812 1 97.38 71 LYS A C 1
ATOM 588 O O . LYS A 1 71 ? 28.516 -24.469 -27.25 1 97.38 71 LYS A O 1
ATOM 593 N N . ASN A 1 72 ? 26.844 -23.906 -25.906 1 95.12 72 ASN A N 1
ATOM 594 C CA . ASN A 1 72 ? 26.625 -25.281 -25.453 1 95.12 72 ASN A CA 1
ATOM 595 C C . ASN A 1 72 ? 25.359 -25.875 -26.062 1 95.12 72 ASN A C 1
ATOM 597 O O . ASN A 1 72 ? 24.281 -25.797 -25.469 1 95.12 72 ASN A O 1
ATOM 601 N N . ILE A 1 73 ? 25.469 -26.594 -27.062 1 94.94 73 ILE A N 1
ATOM 602 C CA . ILE A 1 73 ? 24.344 -27.094 -27.844 1 94.94 73 ILE A CA 1
ATOM 603 C C . ILE A 1 73 ? 23.641 -28.203 -27.062 1 94.94 73 ILE A C 1
ATOM 605 O O . ILE A 1 73 ? 22.5 -28.578 -27.375 1 94.94 73 ILE A O 1
ATOM 609 N N . ASN A 1 74 ? 24.25 -28.734 -26 1 95.44 74 ASN A N 1
ATOM 610 C CA . ASN A 1 74 ? 23.672 -29.797 -25.188 1 95.44 74 ASN A CA 1
ATOM 611 C C . ASN A 1 74 ? 23.156 -29.266 -23.844 1 95.44 74 ASN A C 1
ATOM 613 O O . ASN A 1 74 ? 23.016 -30.016 -22.891 1 95.44 74 ASN A O 1
ATOM 617 N N . LEU A 1 75 ? 22.922 -27.969 -23.781 1 97.94 75 LEU A N 1
ATOM 618 C CA . LEU A 1 75 ? 22.578 -27.312 -22.516 1 97.94 75 LEU A CA 1
ATOM 619 C C . LEU A 1 75 ? 21.438 -28.031 -21.828 1 97.94 75 LEU A C 1
ATOM 621 O O . LEU A 1 75 ? 21.578 -28.484 -20.688 1 97.94 75 LEU A O 1
ATOM 625 N N . LEU A 1 76 ? 20.266 -28.234 -22.5 1 98.44 76 LEU A N 1
ATOM 626 C CA . LEU A 1 76 ? 19.078 -28.844 -21.891 1 98.44 76 LEU A CA 1
ATOM 627 C C . LEU A 1 76 ? 19.359 -30.297 -21.516 1 98.44 76 LEU A C 1
ATOM 629 O O . LEU A 1 76 ? 19 -30.75 -20.438 1 98.44 76 LEU A O 1
ATOM 633 N N . LYS A 1 77 ? 19.984 -31.047 -22.453 1 98 77 LYS A N 1
ATOM 634 C CA . LYS A 1 77 ? 20.328 -32.438 -22.203 1 98 77 LYS A CA 1
ATOM 635 C C . LYS A 1 77 ? 21.172 -32.562 -20.938 1 98 77 LYS A C 1
ATOM 637 O O . LYS A 1 77 ? 20.891 -33.438 -20.094 1 98 77 LYS A O 1
ATOM 642 N N . GLU A 1 78 ? 22.188 -31.734 -20.812 1 98 78 GLU A N 1
ATOM 643 C CA . GLU A 1 78 ? 23.094 -31.797 -19.672 1 9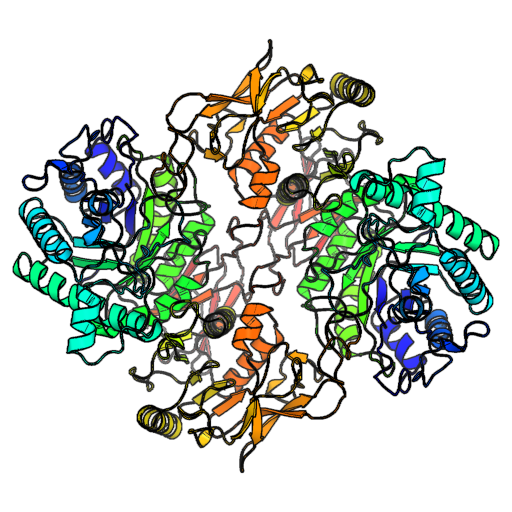8 78 GLU A CA 1
ATOM 644 C C . GLU A 1 78 ? 22.391 -31.375 -18.375 1 98 78 GLU A C 1
ATOM 646 O O . GLU A 1 78 ? 22.688 -31.891 -17.297 1 98 78 GLU A O 1
ATOM 651 N N . GLN A 1 79 ? 21.531 -30.406 -18.438 1 98.38 79 GLN A N 1
ATOM 652 C CA . GLN A 1 79 ? 20.719 -30.031 -17.281 1 98.38 79 GLN A CA 1
ATOM 653 C C . GLN A 1 79 ? 19.906 -31.219 -16.781 1 98.38 79 GLN A C 1
ATOM 655 O O . GLN A 1 79 ? 19.906 -31.516 -15.578 1 98.38 79 GLN A O 1
ATOM 660 N N . ILE A 1 80 ? 19.203 -31.953 -17.688 1 98.44 80 ILE A N 1
ATOM 661 C CA . ILE A 1 80 ? 18.375 -33.094 -17.344 1 98.44 80 ILE A CA 1
ATOM 662 C C . ILE A 1 80 ? 19.219 -34.188 -16.719 1 98.44 80 ILE A C 1
ATOM 664 O O . ILE A 1 80 ? 18.906 -34.688 -15.641 1 98.44 80 ILE A O 1
ATOM 668 N N . GLU A 1 81 ? 20.344 -34.469 -17.344 1 98 81 GLU A N 1
ATOM 669 C CA . GLU A 1 81 ? 21.203 -35.562 -16.891 1 98 81 GLU A CA 1
ATOM 670 C C . GLU A 1 81 ? 21.766 -35.281 -15.5 1 98 81 GLU A C 1
ATOM 672 O O . GLU A 1 81 ? 21.719 -36.125 -14.609 1 98 81 GLU A O 1
ATOM 677 N N . ALA A 1 82 ? 22.281 -34.062 -15.305 1 98.19 82 ALA A N 1
ATOM 678 C CA . ALA A 1 82 ? 22.906 -33.688 -14.047 1 98.19 82 ALA A CA 1
ATOM 679 C C . ALA A 1 82 ? 21.891 -33.688 -12.906 1 98.19 82 ALA A C 1
ATOM 681 O O . ALA A 1 82 ? 22.203 -34.094 -11.789 1 98.19 82 ALA A O 1
ATOM 682 N N . CYS A 1 83 ? 20.75 -33.156 -13.172 1 98.62 83 CYS A N 1
ATOM 683 C CA . CYS A 1 83 ? 19.703 -33.094 -12.156 1 98.62 83 CYS A CA 1
ATOM 684 C C . CYS A 1 83 ? 19.188 -34.469 -11.797 1 98.62 83 CYS A C 1
ATOM 686 O O . CYS A 1 83 ? 19 -34.781 -10.617 1 98.62 83 CYS A O 1
ATOM 688 N N . HIS A 1 84 ? 18.984 -35.375 -12.797 1 98.56 84 HIS A N 1
ATOM 689 C CA . HIS A 1 84 ? 18.484 -36.719 -12.555 1 98.56 84 HIS A CA 1
ATOM 690 C C . HIS A 1 84 ? 19.453 -37.5 -11.688 1 98.56 84 HIS A C 1
ATOM 692 O O . HIS A 1 84 ? 19.031 -38.312 -10.852 1 98.56 84 HIS A O 1
ATOM 698 N N . LYS A 1 85 ? 20.703 -37.25 -11.906 1 98.25 85 LYS A N 1
ATOM 699 C CA . LYS A 1 85 ? 21.719 -37.938 -11.094 1 98.25 85 LYS A CA 1
ATOM 700 C C . LYS A 1 85 ? 21.547 -37.594 -9.617 1 98.25 85 LYS A C 1
ATOM 702 O O . LYS A 1 85 ? 22.016 -38.344 -8.75 1 98.25 85 LYS A O 1
ATOM 707 N N . ARG A 1 86 ? 20.891 -36.562 -9.289 1 98.06 86 ARG A N 1
ATOM 708 C CA . ARG A 1 86 ? 20.703 -36.094 -7.914 1 98.06 86 ARG A CA 1
ATOM 709 C C . ARG A 1 86 ? 19.234 -36.156 -7.512 1 98.06 86 ARG A C 1
ATOM 711 O O . ARG A 1 86 ? 18.828 -35.469 -6.57 1 98.06 86 ARG A O 1
ATOM 718 N N . ASP A 1 87 ? 18.453 -36.875 -8.234 1 98.06 87 ASP A N 1
ATOM 719 C CA . ASP A 1 87 ? 17.031 -37.094 -7.984 1 98.06 87 ASP A CA 1
ATOM 720 C C . ASP A 1 87 ? 16.281 -35.75 -8.008 1 98.06 87 ASP A C 1
ATOM 722 O O . ASP A 1 87 ? 15.469 -35.469 -7.117 1 98.06 87 ASP A O 1
ATOM 726 N N . ILE A 1 88 ? 16.625 -34.906 -8.898 1 98.62 88 ILE A N 1
ATOM 727 C CA . ILE A 1 88 ? 15.906 -33.656 -9.172 1 98.62 88 ILE A CA 1
ATOM 728 C C . ILE A 1 88 ? 15.156 -33.781 -10.492 1 98.62 88 ILE A C 1
ATOM 730 O O . ILE A 1 88 ? 15.758 -34.031 -11.539 1 98.62 88 ILE A O 1
ATOM 734 N N . ASN A 1 89 ? 13.805 -33.562 -10.461 1 98.25 89 ASN A N 1
ATOM 735 C CA . ASN A 1 89 ? 13 -33.625 -11.68 1 98.25 89 ASN A CA 1
ATOM 736 C C . ASN A 1 89 ? 13.297 -32.438 -12.594 1 98.25 89 ASN A C 1
ATOM 738 O O . ASN A 1 89 ? 13.633 -31.344 -12.117 1 98.25 89 ASN A O 1
ATOM 742 N N . VAL A 1 90 ? 13.141 -32.656 -13.883 1 98.56 90 VAL A N 1
ATOM 743 C CA . VAL A 1 90 ? 13.328 -31.578 -14.836 1 98.56 90 VAL A CA 1
ATOM 744 C C . VAL A 1 90 ? 12.172 -31.562 -15.836 1 98.56 90 VAL A C 1
ATOM 746 O O . VAL A 1 90 ? 12.297 -32.062 -16.953 1 98.56 90 VAL A O 1
ATOM 749 N N . PRO A 1 91 ? 11.078 -30.922 -15.484 1 98.38 91 PRO A N 1
ATOM 750 C CA . PRO A 1 91 ? 10.125 -30.578 -16.547 1 98.38 91 PRO A CA 1
ATOM 751 C C . PRO A 1 91 ? 10.727 -29.625 -17.578 1 98.38 91 PRO A C 1
ATOM 753 O O . PRO A 1 91 ? 11.594 -28.812 -17.266 1 98.38 91 PRO A O 1
ATOM 756 N N . VAL A 1 92 ? 10.25 -29.766 -18.812 1 98.75 92 VAL A N 1
ATOM 757 C CA . VAL A 1 92 ? 10.805 -29 -19.922 1 98.75 92 VAL A CA 1
ATOM 758 C C . VAL A 1 92 ? 9.812 -27.938 -20.359 1 98.75 92 VAL A C 1
ATOM 760 O O . VAL A 1 92 ? 8.641 -28.234 -20.594 1 98.75 92 VAL A O 1
ATOM 763 N N . TYR A 1 93 ? 10.312 -26.75 -20.469 1 98.62 93 TYR A N 1
ATOM 764 C CA . TYR A 1 93 ? 9.523 -25.578 -20.828 1 98.62 93 TYR A CA 1
ATOM 765 C C . TYR A 1 93 ? 9.477 -25.391 -22.328 1 98.62 93 TYR A C 1
ATOM 767 O O . TYR A 1 93 ? 10.5 -25.516 -23.016 1 98.62 93 TYR A O 1
ATOM 775 N N . THR A 1 94 ? 8.305 -25.031 -22.875 1 98.69 94 THR A N 1
ATOM 776 C CA . THR A 1 94 ? 8.172 -24.531 -24.234 1 98.69 94 THR A CA 1
ATOM 777 C C . THR A 1 94 ? 7.066 -23.484 -24.312 1 98.69 94 THR A C 1
ATOM 779 O O . THR A 1 94 ? 6.098 -23.531 -23.562 1 98.69 94 THR A O 1
ATOM 782 N N . THR A 1 95 ? 7.195 -22.516 -25.188 1 98.25 95 THR A N 1
ATOM 783 C CA . THR A 1 95 ? 6.223 -21.438 -25.312 1 98.25 95 THR A CA 1
ATOM 784 C C . THR A 1 95 ? 5.172 -21.797 -26.375 1 98.25 95 THR A C 1
ATOM 786 O O . THR A 1 95 ? 5.406 -22.656 -27.219 1 98.25 95 THR A O 1
ATOM 789 N N . VAL A 1 96 ? 3.998 -21.125 -26.297 1 98.56 96 VAL A N 1
ATOM 790 C CA . VAL A 1 96 ? 2.916 -21.453 -27.219 1 98.56 96 VAL A CA 1
ATOM 791 C C . VAL A 1 96 ? 2.484 -20.188 -27.969 1 98.56 96 VAL A C 1
ATOM 793 O O . VAL A 1 96 ? 2.883 -19.984 -29.109 1 98.56 96 VAL A O 1
ATOM 796 N N . GLN A 1 97 ? 1.961 -19.188 -27.172 1 98.44 97 GLN A N 1
ATOM 797 C CA . GLN A 1 97 ? 1.329 -18.109 -27.938 1 98.44 97 GLN A CA 1
ATOM 798 C C . GLN A 1 97 ? 2.266 -16.922 -28.078 1 98.44 97 GLN A C 1
ATOM 800 O O . GLN A 1 97 ? 2.004 -16.016 -28.859 1 98.44 97 GLN A O 1
ATOM 805 N N . TRP A 1 98 ? 3.32 -16.859 -27.359 1 97.88 98 TRP A N 1
ATOM 806 C CA . TRP A 1 98 ? 4.367 -15.867 -27.562 1 97.88 98 TRP A CA 1
ATOM 807 C C . TRP A 1 98 ? 5.617 -16.5 -28.156 1 97.88 98 TRP A C 1
ATOM 809 O O . TRP A 1 98 ? 6.23 -17.375 -27.547 1 97.88 98 TRP A O 1
ATOM 819 N N . ASP A 1 99 ? 6.004 -16.078 -29.266 1 97.88 99 ASP A N 1
ATOM 820 C CA . ASP A 1 99 ? 7.18 -16.547 -29.984 1 97.88 99 ASP A CA 1
ATOM 821 C C . ASP A 1 99 ? 7.59 -15.555 -31.078 1 97.88 99 ASP A C 1
ATOM 823 O O . ASP A 1 99 ? 7.031 -15.57 -32.188 1 97.88 99 ASP A O 1
ATOM 827 N N . ARG A 1 100 ? 8.586 -14.82 -30.75 1 96.81 100 ARG A N 1
ATOM 828 C CA . ARG A 1 100 ? 8.969 -13.734 -31.641 1 96.81 100 ARG A CA 1
ATOM 829 C C . ARG A 1 100 ? 9.461 -14.266 -32.969 1 96.81 100 ARG A C 1
ATOM 831 O O . ARG A 1 100 ? 9.078 -13.758 -34.031 1 96.81 100 ARG A O 1
ATOM 838 N N . TYR A 1 101 ? 10.273 -15.266 -33 1 97.69 101 TYR A N 1
ATOM 839 C CA . TYR A 1 101 ? 10.812 -15.852 -34.219 1 97.69 101 TYR A CA 1
ATOM 840 C C . TYR A 1 101 ? 9.688 -16.328 -35.125 1 97.69 101 TYR A C 1
ATOM 842 O O . TYR A 1 101 ? 9.695 -16.031 -36.344 1 97.69 101 TYR A O 1
ATOM 850 N N . THR A 1 102 ? 8.742 -17.094 -34.594 1 98.12 102 THR A N 1
ATOM 851 C CA . THR A 1 102 ? 7.621 -17.594 -35.375 1 98.12 102 THR A CA 1
ATOM 852 C C . THR A 1 102 ? 6.766 -16.453 -35.906 1 98.12 102 THR A C 1
ATOM 854 O O . THR A 1 102 ? 6.301 -16.5 -37.062 1 98.12 102 THR A O 1
ATOM 857 N N . PHE A 1 103 ? 6.543 -15.438 -35.125 1 97.44 103 PHE A N 1
ATOM 858 C CA . PHE A 1 103 ? 5.785 -14.273 -35.531 1 97.44 103 PHE A CA 1
ATOM 859 C C . PHE A 1 103 ? 6.457 -13.594 -36.719 1 97.44 103 PHE A C 1
ATOM 861 O O . PHE A 1 103 ? 5.793 -13.211 -37.688 1 97.44 103 PHE A O 1
ATOM 868 N N . ASP A 1 104 ? 7.777 -13.453 -36.656 1 96.62 104 ASP A N 1
ATOM 869 C CA . ASP A 1 104 ? 8.523 -12.781 -37.719 1 96.62 104 ASP A CA 1
ATOM 870 C C . ASP A 1 104 ? 8.508 -13.602 -39 1 96.62 104 ASP A C 1
ATOM 872 O O . ASP A 1 104 ? 8.375 -13.039 -40.094 1 96.62 104 ASP A O 1
ATOM 876 N N . GLU A 1 105 ? 8.602 -14.891 -38.875 1 97.62 105 GLU A N 1
ATOM 877 C CA . GLU A 1 105 ? 8.703 -15.766 -40.062 1 97.62 105 GLU A CA 1
ATOM 878 C C . GLU A 1 105 ? 7.324 -16.078 -40.625 1 97.62 105 GLU A C 1
ATOM 880 O O . GLU A 1 105 ? 7.188 -16.281 -41.844 1 97.62 105 GLU A O 1
ATOM 885 N N . HIS A 1 106 ? 6.34 -16.141 -39.719 1 97.81 106 HIS A N 1
ATOM 886 C CA . HIS A 1 106 ? 4.992 -16.516 -40.125 1 97.81 106 HIS A CA 1
ATOM 887 C C . HIS A 1 106 ? 3.951 -15.578 -39.562 1 97.81 106 HIS A C 1
ATOM 889 O O . HIS A 1 106 ? 3.076 -16 -38.781 1 97.81 106 HIS A O 1
ATOM 895 N N . PRO A 1 107 ? 3.982 -14.336 -40 1 97.38 107 PRO A N 1
ATOM 896 C CA . PRO A 1 107 ? 3.008 -13.375 -39.469 1 97.38 107 PRO A CA 1
ATOM 897 C C . PRO A 1 107 ? 1.564 -13.789 -39.75 1 97.38 107 PRO A C 1
ATOM 899 O O . PRO A 1 107 ? 0.645 -13.336 -39.062 1 97.38 107 PRO A O 1
ATOM 902 N N . GLU A 1 108 ? 1.38 -14.703 -40.75 1 97.25 108 GLU A N 1
ATOM 903 C CA . GLU A 1 108 ? 0.038 -15.172 -41.062 1 97.25 108 GLU A CA 1
ATOM 904 C C . GLU A 1 108 ? -0.525 -16.078 -40 1 97.25 108 GLU A C 1
ATOM 906 O O . GLU A 1 108 ? -1.723 -16.375 -39.969 1 97.25 108 GLU A O 1
ATOM 911 N N . TRP A 1 109 ? 0.349 -16.516 -39.062 1 98.38 109 TRP A N 1
ATOM 912 C CA . TRP A 1 109 ? -0.105 -17.359 -37.969 1 98.38 109 TRP A CA 1
ATOM 913 C C . TRP A 1 109 ? -0.45 -16.516 -36.75 1 98.38 109 TRP A C 1
ATOM 915 O O . TRP A 1 109 ? -0.913 -17.047 -35.719 1 98.38 109 TRP A O 1
ATOM 925 N N . ALA A 1 110 ? -0.297 -15.148 -36.812 1 98.06 110 ALA A N 1
ATOM 926 C CA . ALA A 1 110 ? -0.532 -14.25 -35.688 1 98.06 110 ALA A CA 1
ATOM 927 C C . ALA A 1 110 ? -2.025 -14.023 -35.469 1 98.06 110 ALA A C 1
ATOM 929 O O . ALA A 1 110 ? -2.814 -14.086 -36.406 1 98.06 110 ALA A O 1
ATOM 930 N N . SER A 1 111 ? -2.373 -13.797 -34.219 1 98.38 111 SER A N 1
ATOM 931 C CA . SER A 1 111 ? -3.73 -13.367 -33.906 1 98.38 111 SER A CA 1
ATOM 932 C C . SER A 1 111 ? -3.973 -11.922 -34.312 1 98.38 111 SER A C 1
ATOM 934 O O . SER A 1 111 ? -3.1 -11.07 -34.156 1 98.38 111 SER A O 1
ATOM 936 N N . VAL A 1 112 ? -5.07 -11.664 -34.875 1 98.12 112 VAL A N 1
ATOM 937 C CA . VAL A 1 112 ? -5.43 -10.312 -35.281 1 98.12 112 VAL A CA 1
ATOM 938 C C . VAL A 1 112 ? -6.84 -9.977 -34.812 1 98.12 112 VAL A C 1
ATOM 940 O O . VAL A 1 112 ? -7.648 -10.867 -34.562 1 98.12 112 VAL A O 1
ATOM 943 N N . ASP A 1 113 ? -7.121 -8.742 -34.594 1 97.06 113 ASP A N 1
ATOM 944 C CA . ASP A 1 113 ? -8.469 -8.32 -34.25 1 97.06 113 ASP A CA 1
ATOM 945 C C . ASP A 1 113 ? -9.344 -8.172 -35.5 1 97.06 113 ASP A C 1
ATOM 947 O O . ASP A 1 113 ? -8.938 -8.555 -36.594 1 97.06 113 ASP A O 1
ATOM 951 N N . ILE A 1 114 ? -10.531 -7.652 -35.375 1 96.88 114 ILE A N 1
ATOM 952 C CA . ILE A 1 114 ? -11.523 -7.617 -36.438 1 96.88 114 ILE A CA 1
ATOM 953 C C . ILE A 1 114 ? -11.055 -6.676 -37.531 1 96.88 114 ILE A C 1
ATOM 955 O O . ILE A 1 114 ? -11.461 -6.816 -38.688 1 96.88 114 ILE A O 1
ATOM 959 N N . ASP A 1 115 ? -10.141 -5.711 -37.188 1 97.12 115 ASP A N 1
ATOM 960 C CA . ASP A 1 115 ? -9.656 -4.727 -38.125 1 97.12 115 ASP A CA 1
ATOM 961 C C . ASP A 1 115 ? -8.344 -5.188 -38.781 1 97.12 115 ASP A C 1
ATOM 963 O O . ASP A 1 115 ? -7.77 -4.477 -39.594 1 97.12 115 ASP A O 1
ATOM 967 N N . GLY A 1 116 ? -7.879 -6.297 -38.344 1 96.25 116 GLY A N 1
ATOM 968 C CA . GLY A 1 116 ? -6.688 -6.863 -38.969 1 96.25 116 GLY A CA 1
ATOM 969 C C . GLY A 1 116 ? -5.41 -6.492 -38.219 1 96.25 116 GLY A C 1
ATOM 970 O O . GLY A 1 116 ? -4.312 -6.852 -38.656 1 96.25 116 GLY A O 1
ATOM 971 N N . ASN A 1 117 ? -5.562 -5.746 -37.125 1 96.69 117 ASN A N 1
ATOM 972 C CA . ASN A 1 117 ? -4.383 -5.406 -36.344 1 96.69 117 ASN A CA 1
ATOM 973 C C . ASN A 1 117 ? -3.926 -6.578 -35.469 1 96.69 117 ASN A C 1
ATOM 975 O O . ASN A 1 117 ? -4.75 -7.332 -34.969 1 96.69 117 ASN A O 1
ATOM 979 N N . PHE A 1 118 ? -2.611 -6.738 -35.312 1 96.88 118 PHE A N 1
ATOM 980 C CA . PHE A 1 118 ? -2.064 -7.789 -34.469 1 96.88 118 PHE A CA 1
ATOM 981 C C . PHE A 1 118 ? -2.484 -7.582 -33 1 96.88 118 PHE A C 1
ATOM 983 O O . PHE A 1 118 ? -2.525 -6.449 -32.531 1 96.88 118 PHE A O 1
ATOM 990 N N . ILE A 1 119 ? -2.83 -8.633 -32.344 1 96.69 119 ILE A N 1
ATOM 991 C CA . ILE A 1 119 ? -3.18 -8.578 -30.922 1 96.69 119 ILE A CA 1
ATOM 992 C C . ILE A 1 119 ? -1.931 -8.805 -30.078 1 96.69 119 ILE A C 1
ATOM 994 O O . ILE A 1 119 ? -1.183 -9.758 -30.297 1 96.69 119 ILE A O 1
ATOM 998 N N . ASN A 1 120 ? -1.67 -7.902 -29.094 1 93.88 120 ASN A N 1
ATOM 999 C CA . ASN A 1 120 ? -0.488 -7.977 -28.25 1 93.88 120 ASN A CA 1
ATOM 1000 C C . ASN A 1 120 ? -0.866 -8.109 -26.781 1 93.88 120 ASN A C 1
ATOM 1002 O O . ASN A 1 120 ? -1.93 -7.648 -26.359 1 93.88 120 ASN A O 1
ATOM 1006 N N . GLY A 1 121 ? 0.04 -8.734 -26.062 1 88.88 121 GLY A N 1
ATOM 1007 C CA . GLY A 1 121 ? -0.059 -8.758 -24.609 1 88.88 121 GLY A CA 1
ATOM 1008 C C . GLY A 1 121 ? 0.708 -7.633 -23.938 1 88.88 121 GLY A C 1
ATOM 1009 O O . GLY A 1 121 ? 1.371 -6.84 -24.609 1 88.88 121 GLY A O 1
ATOM 1010 N N . GLN A 1 122 ? 0.542 -7.477 -22.562 1 79.75 122 GLN A N 1
ATOM 1011 C CA . GLN A 1 122 ? 1.279 -6.547 -21.719 1 79.75 122 GLN A CA 1
ATOM 1012 C C . GLN A 1 122 ? 1.162 -5.117 -22.234 1 79.75 122 GLN A C 1
ATOM 1014 O O . GLN A 1 122 ? 2.162 -4.402 -22.328 1 79.75 122 GLN A O 1
ATOM 1019 N N . GLY A 1 123 ? 0.134 -4.672 -22.688 1 69.56 123 GLY A N 1
ATOM 1020 C CA . GLY A 1 123 ? -0.133 -3.301 -23.094 1 69.56 123 GLY A CA 1
ATOM 1021 C C . GLY A 1 123 ? 0.609 -2.898 -24.359 1 69.56 123 GLY A C 1
ATOM 1022 O O . GLY A 1 123 ? 0.909 -1.719 -24.547 1 69.56 123 GLY A O 1
ATOM 1023 N N . GLY A 1 124 ? 1.071 -3.895 -25.078 1 75.31 124 GLY A N 1
ATOM 1024 C CA . GLY A 1 124 ? 1.767 -3.592 -26.328 1 75.31 124 GLY A CA 1
ATOM 1025 C C . GLY A 1 124 ? 3.229 -3.24 -26.109 1 75.31 124 GLY A C 1
ATOM 1026 O O . GLY A 1 124 ? 3.836 -2.572 -26.953 1 75.31 124 GLY A O 1
ATOM 1027 N N . LYS A 1 125 ? 3.791 -3.607 -25 1 75.75 125 LYS A N 1
ATOM 1028 C CA . LYS A 1 125 ? 5.219 -3.438 -24.734 1 75.75 125 LYS A CA 1
ATOM 1029 C C . LYS A 1 125 ? 6.062 -4.062 -25.828 1 75.75 125 LYS A C 1
ATOM 1031 O O . LYS A 1 125 ? 5.68 -5.082 -26.406 1 75.75 125 LYS A O 1
ATOM 1036 N N . GLU A 1 126 ? 7.184 -3.49 -26.094 1 82.44 126 GLU A N 1
ATOM 1037 C CA . GLU A 1 126 ? 8.086 -4.031 -27.109 1 82.44 126 GLU A CA 1
ATOM 1038 C C . GLU A 1 126 ? 8.648 -5.383 -26.672 1 82.44 126 GLU A C 1
ATOM 1040 O O . GLU A 1 126 ? 8.891 -5.609 -25.484 1 82.44 126 GLU A O 1
ATOM 1045 N N . GLY A 1 127 ? 8.758 -6.207 -27.688 1 89.5 127 GLY A N 1
ATOM 1046 C CA . GLY A 1 127 ? 9.328 -7.512 -27.375 1 89.5 127 GLY A CA 1
ATOM 1047 C C . GLY A 1 127 ? 8.648 -8.648 -28.125 1 89.5 127 GLY A C 1
ATOM 1048 O O . GLY A 1 127 ? 8.523 -8.609 -29.344 1 89.5 127 GLY A O 1
ATOM 1049 N N . PHE A 1 128 ? 8.258 -9.625 -27.406 1 94.62 128 PHE A N 1
ATOM 1050 C CA . PHE A 1 128 ? 7.73 -10.828 -28.031 1 94.62 128 PHE A CA 1
ATOM 1051 C C . PHE A 1 128 ? 6.27 -11.039 -27.656 1 94.62 128 PHE A C 1
ATOM 1053 O O . PHE A 1 128 ? 5.828 -12.18 -27.469 1 94.62 128 PHE A O 1
ATOM 1060 N N . TYR A 1 129 ? 5.469 -9.914 -27.531 1 95.2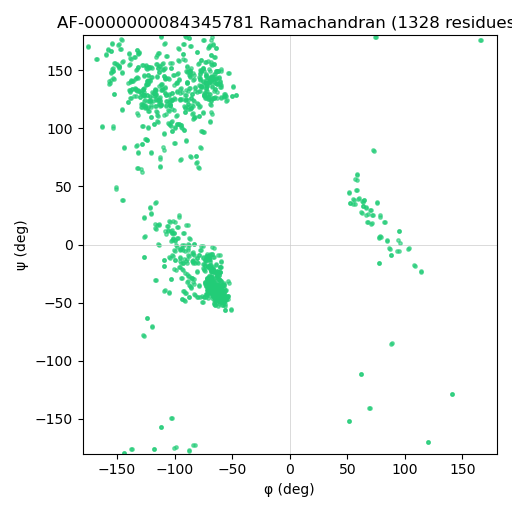5 129 TYR A N 1
ATOM 1061 C CA . TYR A 1 129 ? 4.168 -10.008 -26.875 1 95.25 129 TYR A CA 1
ATOM 1062 C C . TYR A 1 129 ? 3.051 -10.141 -27.906 1 95.25 129 TYR A C 1
ATOM 1064 O O . TYR A 1 129 ? 1.869 -10.133 -27.547 1 95.25 129 TYR A O 1
ATOM 1072 N N . GLU A 1 130 ? 3.377 -10.266 -29.219 1 96.31 130 GLU A N 1
ATOM 1073 C CA . GLU A 1 130 ? 2.344 -10.562 -30.203 1 96.31 130 GLU A CA 1
ATOM 1074 C C . GLU A 1 130 ? 1.856 -12 -30.078 1 96.31 130 GLU A C 1
ATOM 1076 O O . GLU A 1 130 ? 2.664 -12.93 -29.969 1 96.31 130 GLU A O 1
ATOM 1081 N N . PHE A 1 131 ? 0.577 -12.18 -30.156 1 97.94 131 PHE A N 1
ATOM 1082 C CA . PHE A 1 131 ? 0.007 -13.508 -29.938 1 97.94 131 PHE A CA 1
ATOM 1083 C C . PHE A 1 131 ? -0.02 -14.297 -31.25 1 97.94 131 PHE A C 1
ATOM 1085 O O . PHE A 1 131 ? -0.392 -13.766 -32.281 1 97.94 131 PHE A O 1
ATOM 1092 N N . LEU A 1 132 ? 0.407 -15.555 -31.156 1 98.44 132 LEU A N 1
ATOM 1093 C CA . LEU A 1 132 ? 0.152 -16.531 -32.219 1 98.44 132 LEU A CA 1
ATOM 1094 C C . LEU A 1 132 ? -1.173 -17.25 -31.969 1 98.44 132 LEU A C 1
ATOM 1096 O O . LEU A 1 132 ? -1.61 -17.391 -30.828 1 98.44 132 LEU A O 1
ATOM 1100 N N . CYS A 1 133 ? -1.818 -17.641 -33.062 1 98.56 133 CYS A N 1
ATOM 1101 C CA . CYS A 1 133 ? -3.096 -18.344 -32.969 1 98.56 133 CYS A CA 1
ATOM 1102 C C . CYS A 1 133 ? -2.912 -19.844 -33.188 1 98.56 133 CYS A C 1
ATOM 1104 O O . CYS A 1 133 ? -2.455 -20.266 -34.25 1 98.56 133 CYS A O 1
ATOM 1106 N N . VAL A 1 134 ? -3.367 -20.672 -32.219 1 98.25 134 VAL A N 1
ATOM 1107 C CA . VAL A 1 134 ? -3.148 -22.109 -32.281 1 98.25 134 VAL A CA 1
ATOM 1108 C C . VAL A 1 134 ? -4.219 -22.766 -33.156 1 98.25 134 VAL A C 1
ATOM 1110 O O . VAL A 1 134 ? -4.215 -23.984 -33.375 1 98.25 134 VAL A O 1
ATOM 1113 N N . ASN A 1 135 ? -5.113 -21.953 -33.688 1 97.12 135 ASN A N 1
ATOM 1114 C CA . ASN A 1 135 ? -6.078 -22.453 -34.688 1 97.12 135 ASN A CA 1
ATOM 1115 C C . ASN A 1 135 ? -5.496 -22.453 -36.094 1 97.12 135 ASN A C 1
ATOM 1117 O O . ASN A 1 135 ? -6.109 -22.984 -37 1 97.12 135 ASN A O 1
ATOM 1121 N N . THR A 1 136 ? -4.371 -21.938 -36.25 1 97.94 136 THR A N 1
ATOM 1122 C CA . THR A 1 136 ? -3.686 -21.891 -37.531 1 97.94 136 THR A CA 1
ATOM 1123 C C . THR A 1 136 ? -2.791 -23.109 -37.719 1 97.94 136 THR A C 1
ATOM 1125 O O . THR A 1 136 ? -2.703 -23.953 -36.812 1 97.94 136 THR A O 1
ATOM 1128 N N . PRO A 1 137 ? -2.109 -23.203 -38.875 1 97.94 137 PRO A N 1
ATOM 1129 C CA . PRO A 1 137 ? -1.172 -24.312 -39.094 1 97.94 137 PRO A CA 1
ATOM 1130 C C . PRO A 1 137 ? -0.023 -24.312 -38.094 1 97.94 137 PRO A C 1
ATOM 1132 O O . PRO A 1 137 ? 0.73 -25.281 -38 1 97.94 137 PRO A O 1
ATOM 1135 N N . TYR A 1 138 ? 0.02 -23.234 -37.344 1 98.38 138 TYR A N 1
ATOM 1136 C CA . TYR A 1 138 ? 0.967 -23.188 -36.25 1 98.38 138 TYR A CA 1
ATOM 1137 C C . TYR A 1 138 ? 0.806 -24.406 -35.344 1 98.38 138 TYR A C 1
ATOM 1139 O O . TYR A 1 138 ? 1.788 -24.922 -34.812 1 98.38 138 TYR A O 1
ATOM 1147 N N . ARG A 1 139 ? -0.353 -24.953 -35.188 1 98 139 ARG A N 1
ATOM 1148 C CA . ARG A 1 139 ? -0.677 -26.109 -34.375 1 98 139 ARG A CA 1
ATOM 1149 C C . ARG A 1 139 ? 0.123 -27.328 -34.812 1 98 139 ARG A C 1
ATOM 1151 O O . ARG A 1 139 ? 0.601 -28.109 -33.969 1 98 139 ARG A O 1
ATOM 1158 N N . LYS A 1 140 ? 0.183 -27.5 -36.031 1 97.75 140 LYS A N 1
ATOM 1159 C CA . LYS A 1 140 ? 0.955 -28.609 -36.562 1 97.75 140 LYS A CA 1
ATOM 1160 C C . LYS A 1 140 ? 2.434 -28.484 -36.219 1 97.75 140 LYS A C 1
ATOM 1162 O O . LYS A 1 140 ? 3.074 -29.469 -35.844 1 97.75 140 LYS A O 1
ATOM 1167 N N . PHE A 1 141 ? 2.916 -27.312 -36.406 1 97.94 141 PHE A N 1
ATOM 1168 C CA . PHE A 1 141 ? 4.293 -27.047 -36 1 97.94 141 PHE A CA 1
ATOM 1169 C C . PHE A 1 141 ? 4.52 -27.422 -34.562 1 97.94 141 PHE A C 1
ATOM 1171 O O . PHE A 1 141 ? 5.52 -28.062 -34.219 1 97.94 141 PHE A O 1
ATOM 1178 N N . LEU A 1 142 ? 3.625 -27.031 -33.656 1 98.56 142 LEU A N 1
ATOM 1179 C CA . LEU A 1 142 ? 3.748 -27.297 -32.219 1 98.56 142 LEU A CA 1
ATOM 1180 C C . LEU A 1 142 ? 3.789 -28.797 -31.953 1 98.56 142 LEU A C 1
ATOM 1182 O O . LEU A 1 142 ? 4.586 -29.266 -31.141 1 98.56 142 LEU A O 1
ATOM 1186 N N . LYS A 1 143 ? 2.957 -29.547 -32.625 1 98.44 143 LYS A N 1
ATOM 1187 C CA . LYS A 1 143 ? 2.918 -31 -32.438 1 98.44 143 LYS A CA 1
ATOM 1188 C C . LYS A 1 143 ? 4.234 -31.641 -32.844 1 98.44 143 LYS A C 1
ATOM 1190 O O . LYS A 1 143 ? 4.754 -32.531 -32.156 1 98.44 143 LYS A O 1
ATOM 1195 N N . GLU A 1 144 ? 4.738 -31.188 -33.969 1 98.31 144 GLU A N 1
ATOM 1196 C CA . GLU A 1 144 ? 6.02 -31.703 -34.438 1 98.31 144 GLU A CA 1
ATOM 1197 C C . GLU A 1 144 ? 7.145 -31.375 -33.469 1 98.31 144 GLU A C 1
ATOM 1199 O O . GLU A 1 144 ? 8.016 -32.188 -33.188 1 98.31 144 GLU A O 1
ATOM 1204 N N . HIS A 1 145 ? 7.086 -30.156 -33.031 1 98.31 145 HIS A N 1
ATOM 1205 C CA . HIS A 1 145 ? 8.055 -29.688 -32.031 1 98.31 145 HIS A CA 1
ATOM 1206 C C . HIS A 1 145 ? 7.996 -30.531 -30.766 1 98.31 145 HIS A C 1
ATOM 1208 O O . HIS A 1 145 ? 9.031 -30.969 -30.25 1 98.31 145 HIS A O 1
ATOM 1214 N N . ILE A 1 146 ? 6.852 -30.875 -30.281 1 98.5 146 ILE A N 1
ATOM 1215 C CA . ILE A 1 146 ? 6.645 -31.641 -29.047 1 98.5 146 ILE A CA 1
ATOM 1216 C C . ILE A 1 146 ? 7.078 -33.094 -29.281 1 98.5 146 ILE A C 1
ATOM 1218 O O . ILE A 1 146 ? 7.703 -33.688 -28.406 1 98.5 146 ILE A O 1
ATOM 1222 N N . LYS A 1 147 ? 6.73 -33.625 -30.406 1 98.38 147 LYS A N 1
ATOM 1223 C CA . LYS A 1 147 ? 7.164 -34.969 -30.734 1 98.38 147 LYS A CA 1
ATOM 1224 C C . LYS A 1 147 ? 8.688 -35.094 -30.703 1 98.38 147 LYS A C 1
ATOM 1226 O O . LYS A 1 147 ? 9.234 -36.062 -30.172 1 98.38 147 LYS A O 1
ATOM 1231 N N . GLU A 1 148 ? 9.305 -34.094 -31.266 1 98.44 148 GLU A N 1
ATOM 1232 C CA . GLU A 1 148 ? 10.766 -34.125 -31.234 1 98.44 148 GLU A CA 1
ATOM 1233 C C . GLU A 1 148 ? 11.289 -34.062 -29.812 1 98.44 148 GLU A C 1
ATOM 1235 O O . GLU A 1 148 ? 12.258 -34.75 -29.484 1 98.44 148 GLU A O 1
ATOM 1240 N N . LEU A 1 149 ? 10.773 -33.188 -29 1 98.31 149 LEU A N 1
ATOM 1241 C CA . LEU A 1 149 ? 11.211 -33.094 -27.609 1 98.31 149 LEU A CA 1
ATOM 1242 C C . LEU A 1 149 ? 11.094 -34.438 -26.906 1 98.31 149 LEU A C 1
ATOM 1244 O O . LEU A 1 149 ? 12.016 -34.875 -26.203 1 98.31 149 LEU A O 1
ATOM 1248 N N . ILE A 1 150 ? 9.969 -35.156 -27.094 1 97.81 150 ILE A N 1
ATOM 1249 C CA . ILE A 1 150 ? 9.719 -36.438 -26.453 1 97.81 150 ILE A CA 1
ATOM 1250 C C . ILE A 1 150 ? 10.695 -37.5 -26.969 1 97.81 150 ILE A C 1
ATOM 1252 O O . ILE A 1 150 ? 11.211 -38.312 -26.203 1 97.81 150 ILE A O 1
ATOM 1256 N N . ASP A 1 151 ? 10.961 -37.406 -28.25 1 96.81 151 ASP A N 1
ATOM 1257 C CA . ASP A 1 151 ? 11.883 -38.375 -28.859 1 96.81 151 ASP A CA 1
ATOM 1258 C C . ASP A 1 151 ? 13.32 -38.125 -28.406 1 96.81 151 ASP A C 1
ATOM 1260 O O . ASP A 1 151 ? 14.086 -39.062 -28.219 1 96.81 151 ASP A O 1
ATOM 1264 N N . THR A 1 152 ? 13.672 -36.875 -28.312 1 96.81 152 THR A N 1
ATOM 1265 C CA . THR A 1 152 ? 15.039 -36.5 -27.984 1 96.81 152 THR A CA 1
ATOM 1266 C C . THR A 1 152 ? 15.312 -36.688 -26.5 1 96.81 152 THR A C 1
ATOM 1268 O O . THR A 1 152 ? 16.391 -37.125 -26.109 1 96.81 152 THR A O 1
ATOM 1271 N N . PHE A 1 153 ? 14.406 -36.281 -25.703 1 96.94 153 PHE A N 1
ATOM 1272 C CA . PHE A 1 153 ? 14.539 -36.344 -24.25 1 96.94 153 PHE A CA 1
ATOM 1273 C C . PHE A 1 153 ? 13.547 -37.344 -23.656 1 96.94 153 PHE A C 1
ATOM 1275 O O . PHE A 1 153 ? 12.633 -36.969 -22.922 1 96.94 153 PHE A O 1
ATOM 1282 N N . GLN A 1 154 ? 13.727 -38.562 -23.781 1 92 154 GLN A N 1
ATOM 1283 C CA . GLN A 1 154 ? 12.812 -39.625 -23.391 1 92 154 GLN A CA 1
ATOM 1284 C C . GLN A 1 154 ? 12.633 -39.688 -21.891 1 92 154 GLN A C 1
ATOM 1286 O O . GLN A 1 154 ? 11.609 -40.156 -21.391 1 92 154 GLN A O 1
ATOM 1291 N N . ASN A 1 155 ? 13.594 -39.094 -21.266 1 91.44 155 ASN A N 1
ATOM 1292 C CA . ASN A 1 155 ? 13.555 -39.156 -19.812 1 91.44 155 ASN A CA 1
ATOM 1293 C C . ASN A 1 155 ? 13.039 -37.844 -19.188 1 91.44 155 ASN A C 1
ATOM 1295 O O . ASN A 1 155 ? 13.148 -37.656 -17.984 1 91.44 155 ASN A O 1
ATOM 1299 N N . MET A 1 156 ? 12.539 -37 -20.016 1 94 156 MET A N 1
ATOM 1300 C CA . MET A 1 156 ? 12.023 -35.75 -19.438 1 94 156 MET A CA 1
ATOM 1301 C C . MET A 1 156 ? 10.867 -36.062 -18.484 1 94 156 MET A C 1
ATOM 1303 O O . MET A 1 156 ? 10.078 -36.969 -18.719 1 94 156 MET A O 1
ATOM 1307 N N . ASP A 1 157 ? 10.719 -35.25 -17.469 1 97.31 157 ASP A N 1
ATOM 1308 C CA . ASP A 1 157 ? 9.758 -35.531 -16.406 1 97.31 157 ASP A CA 1
ATOM 1309 C C . ASP A 1 157 ? 8.398 -34.906 -16.719 1 97.31 157 ASP A C 1
ATOM 1311 O O . ASP A 1 157 ? 7.367 -35.344 -16.219 1 97.31 157 ASP A O 1
ATOM 1315 N N . GLY A 1 158 ? 8.383 -33.906 -17.5 1 97.94 158 GLY A N 1
ATOM 1316 C CA . GLY A 1 158 ? 7.137 -33.219 -17.797 1 97.94 158 GLY A CA 1
ATOM 1317 C C . GLY A 1 158 ? 7.297 -32.125 -18.844 1 97.94 158 GLY A C 1
ATOM 1318 O O . GLY A 1 158 ? 8.414 -31.828 -19.281 1 97.94 158 GLY A O 1
ATOM 1319 N N . LEU A 1 159 ? 6.164 -31.594 -19.297 1 98.5 159 LEU A N 1
ATOM 1320 C CA . LEU A 1 159 ? 6.109 -30.484 -20.234 1 98.5 159 LEU A CA 1
ATOM 1321 C C . LEU A 1 159 ? 5.355 -29.297 -19.625 1 98.5 159 LEU A C 1
ATOM 1323 O O . LEU A 1 159 ? 4.25 -29.469 -19.109 1 98.5 159 LEU A O 1
ATOM 1327 N N . PHE A 1 160 ? 5.969 -28.203 -19.578 1 98.56 160 PHE A N 1
ATOM 1328 C CA . PHE A 1 160 ? 5.371 -26.938 -19.172 1 98.56 160 PHE A CA 1
ATOM 1329 C C . PHE A 1 160 ? 5.082 -26.062 -20.391 1 98.56 160 PHE A C 1
ATOM 1331 O O . PHE A 1 160 ? 5.996 -25.5 -21 1 98.56 160 PHE A O 1
ATOM 1338 N N . PHE A 1 161 ? 3.797 -25.938 -20.797 1 98.69 161 PHE A N 1
ATOM 1339 C CA . PHE A 1 161 ? 3.377 -25.078 -21.891 1 98.69 161 PHE A CA 1
ATOM 1340 C C . PHE A 1 161 ? 3.066 -23.672 -21.391 1 98.69 161 PHE A C 1
ATOM 1342 O O . PHE A 1 161 ? 2.201 -23.484 -20.531 1 98.69 161 PHE A O 1
ATOM 1349 N N . ASP A 1 162 ? 3.756 -22.75 -22.016 1 98.25 162 ASP A N 1
ATOM 1350 C CA . ASP A 1 162 ? 3.588 -21.391 -21.484 1 98.25 162 ASP A CA 1
ATOM 1351 C C . ASP A 1 162 ? 2.777 -20.516 -22.438 1 98.25 162 ASP A C 1
ATOM 1353 O O . ASP A 1 162 ? 2.902 -20.656 -23.656 1 98.25 162 ASP A O 1
ATOM 1357 N N . ILE A 1 163 ? 1.957 -19.656 -21.922 1 97.19 163 ILE A N 1
ATOM 1358 C CA . ILE A 1 163 ? 1.158 -18.609 -22.531 1 97.19 163 ILE A CA 1
ATOM 1359 C C . ILE A 1 163 ? -0 -19.219 -23.312 1 97.19 163 ILE A C 1
ATOM 1361 O O . ILE A 1 163 ? 0.089 -19.406 -24.531 1 97.19 163 ILE A O 1
ATOM 1365 N N . LEU A 1 164 ? -1.006 -19.562 -22.719 1 96.69 164 LEU A N 1
ATOM 1366 C CA . LEU A 1 164 ? -2.314 -19.922 -23.25 1 96.69 164 LEU A CA 1
ATOM 1367 C C . LEU A 1 164 ? -3.4 -19 -22.688 1 96.69 164 LEU A C 1
ATOM 1369 O O . LEU A 1 164 ? -4.113 -19.375 -21.766 1 96.69 164 LEU A O 1
ATOM 1373 N N . ILE A 1 165 ? -3.451 -17.844 -23.266 1 95 165 ILE A N 1
ATOM 1374 C CA . ILE A 1 165 ? -4.309 -16.766 -22.781 1 95 165 ILE A CA 1
ATOM 1375 C C . ILE A 1 165 ? -5.41 -16.484 -23.797 1 95 165 ILE A C 1
ATOM 1377 O O . ILE A 1 165 ? -5.133 -16.234 -24.969 1 95 165 ILE A O 1
ATOM 1381 N N . PRO A 1 166 ? -6.613 -16.5 -23.375 1 94.5 166 PRO A N 1
ATOM 1382 C CA . PRO A 1 166 ? -7.707 -16.188 -24.281 1 94.5 166 PRO A CA 1
ATOM 1383 C C . PRO A 1 166 ? -7.664 -14.734 -24.781 1 94.5 166 PRO A C 1
ATOM 1385 O O . PRO A 1 166 ? -7.375 -13.82 -24 1 94.5 166 PRO A O 1
ATOM 1388 N N . HIS A 1 167 ? -7.82 -14.5 -25.969 1 94.94 167 HIS A N 1
ATOM 1389 C CA . HIS A 1 167 ? -7.969 -13.188 -26.578 1 94.94 167 HIS A CA 1
ATOM 1390 C C . HIS A 1 167 ? -8.867 -13.258 -27.812 1 94.94 167 HIS A C 1
ATOM 1392 O O . HIS A 1 167 ? -9.023 -14.328 -28.422 1 94.94 167 HIS A O 1
ATOM 1398 N N . PRO A 1 168 ? -9.508 -12.211 -28.172 1 96.81 168 PRO A N 1
ATOM 1399 C CA . PRO A 1 168 ? -10.547 -12.234 -29.203 1 96.81 168 PRO A CA 1
ATOM 1400 C C . PRO A 1 168 ? -9.977 -12.195 -30.625 1 96.81 168 PRO A C 1
ATOM 1402 O O . PRO A 1 168 ? -10.172 -11.219 -31.344 1 96.81 168 PRO A O 1
ATOM 1405 N N . CYS A 1 169 ? -9.453 -13.297 -31.094 1 98.31 169 CYS A N 1
ATOM 1406 C CA . CYS A 1 169 ? -8.82 -13.406 -32.406 1 98.31 169 CYS A CA 1
ATOM 1407 C C . CYS A 1 169 ? -9.859 -13.477 -33.531 1 98.31 169 CYS A C 1
ATOM 1409 O O . CYS A 1 169 ? -10.883 -14.148 -33.375 1 98.31 169 CYS A O 1
ATOM 1411 N N . ALA A 1 170 ? -9.609 -12.758 -34.562 1 98.31 170 ALA A N 1
ATOM 1412 C CA . ALA A 1 170 ? -10.461 -12.75 -35.75 1 98.31 170 ALA A CA 1
ATOM 1413 C C . ALA A 1 170 ? -9.688 -13.18 -37 1 98.31 170 ALA A C 1
ATOM 1415 O O . ALA A 1 170 ? -9.961 -12.703 -38.094 1 98.31 170 ALA A O 1
ATOM 1416 N N . CYS A 1 171 ? -8.68 -13.961 -36.906 1 98.19 171 CYS A N 1
ATOM 1417 C CA . CYS A 1 171 ? -7.977 -14.445 -38.094 1 98.19 171 CYS A CA 1
ATOM 1418 C C . CYS A 1 171 ? -8.891 -15.32 -38.938 1 98.19 171 CYS A C 1
ATOM 1420 O O . CYS A 1 171 ? -9.961 -15.727 -38.5 1 98.19 171 CYS A O 1
ATOM 1422 N N . LYS A 1 172 ? -8.469 -15.648 -40.156 1 97.44 172 LYS A N 1
ATOM 1423 C CA . LYS A 1 172 ? -9.32 -16.328 -41.125 1 97.44 172 LYS A CA 1
ATOM 1424 C C . LYS A 1 172 ? -9.742 -17.703 -40.594 1 97.44 172 LYS A C 1
ATOM 1426 O O . LYS A 1 172 ? -10.867 -18.141 -40.844 1 97.44 172 LYS A O 1
ATOM 1431 N N . TYR A 1 173 ? -8.906 -18.375 -39.875 1 98 173 TYR A N 1
ATOM 1432 C CA . TYR A 1 173 ? -9.211 -19.703 -39.344 1 98 173 TYR A CA 1
ATOM 1433 C C . TYR A 1 173 ? -10.234 -19.625 -38.219 1 98 173 TYR A C 1
ATOM 1435 O O . TYR A 1 173 ? -11.164 -20.422 -38.156 1 98 173 TYR A O 1
ATOM 1443 N N . CYS A 1 174 ? -10.078 -18.672 -37.344 1 98.44 174 CYS A N 1
ATOM 1444 C CA . CYS A 1 174 ? -11.016 -18.484 -36.25 1 98.44 174 CYS A CA 1
ATOM 1445 C C . CYS A 1 174 ? -12.391 -18.078 -36.75 1 98.44 174 CYS A C 1
ATOM 1447 O O . CYS A 1 174 ? -13.414 -18.594 -36.281 1 98.44 174 CYS A O 1
ATOM 1449 N N . VAL A 1 175 ? -12.359 -17.172 -37.688 1 98.19 175 VAL A N 1
ATOM 1450 C CA . VAL A 1 175 ? -13.617 -16.719 -38.25 1 98.19 175 VAL A CA 1
ATOM 1451 C C . VAL A 1 175 ? -14.352 -17.891 -38.906 1 98.19 175 VAL A C 1
ATOM 1453 O O . VAL A 1 175 ? -15.555 -18.062 -38.719 1 98.19 175 VAL A O 1
ATOM 1456 N N . GLU A 1 176 ? -13.641 -18.641 -39.688 1 98.06 176 GLU A N 1
ATOM 1457 C CA . GLU A 1 176 ? -14.242 -19.797 -40.375 1 98.06 176 GLU A CA 1
ATOM 1458 C C . GLU A 1 176 ? -14.828 -20.781 -39.375 1 98.06 176 GLU A C 1
ATOM 1460 O O . GLU A 1 176 ? -15.953 -21.25 -39.531 1 98.06 176 GLU A O 1
ATOM 1465 N N . ASN A 1 177 ? -14.094 -21.094 -38.375 1 97.75 177 ASN A N 1
ATOM 1466 C CA . ASN A 1 177 ? -14.562 -22.016 -37.344 1 97.75 177 ASN A CA 1
ATOM 1467 C C . ASN A 1 177 ? -15.781 -21.484 -36.594 1 97.75 177 ASN A C 1
ATOM 1469 O O . ASN A 1 177 ? -16.703 -22.234 -36.281 1 97.75 177 ASN A O 1
ATOM 1473 N N . MET A 1 178 ? -15.789 -20.188 -36.281 1 98.38 178 MET A N 1
ATOM 1474 C CA . MET A 1 178 ? -16.938 -19.578 -35.594 1 98.38 178 MET A CA 1
ATOM 1475 C C . MET A 1 178 ? -18.172 -19.594 -36.5 1 98.38 178 MET A C 1
ATOM 1477 O O . MET A 1 178 ? -19.266 -19.891 -36.031 1 98.38 178 MET A O 1
ATOM 1481 N N . LYS A 1 179 ? -17.953 -19.344 -37.781 1 97.81 179 LYS A N 1
ATOM 1482 C CA . LYS A 1 179 ? -19.062 -19.422 -38.75 1 97.81 179 LYS A CA 1
ATOM 1483 C C . LYS A 1 179 ? -19.656 -20.828 -38.781 1 97.81 179 LYS A C 1
ATOM 1485 O O . LYS A 1 179 ? -20.875 -20.984 -38.75 1 97.81 179 LYS A O 1
ATOM 1490 N N . ASN A 1 180 ? -18.844 -21.781 -38.812 1 98 180 ASN A N 1
ATOM 1491 C CA . ASN A 1 180 ? -19.266 -23.172 -38.844 1 98 180 ASN A CA 1
ATOM 1492 C C . ASN A 1 180 ? -20.031 -23.562 -37.594 1 98 180 ASN A C 1
ATOM 1494 O O . ASN A 1 180 ? -20.844 -24.484 -37.625 1 98 180 ASN A O 1
ATOM 1498 N N . ARG A 1 181 ? -19.812 -22.891 -36.531 1 97.44 181 ARG A N 1
ATOM 1499 C CA . ARG A 1 181 ? -20.422 -23.203 -35.25 1 97.44 181 ARG A CA 1
ATOM 1500 C C . ARG A 1 181 ? -21.609 -22.281 -34.969 1 97.44 181 ARG A C 1
ATOM 1502 O O . ARG A 1 181 ? -22.234 -22.359 -33.906 1 97.44 181 ARG A O 1
ATOM 1509 N N . GLY A 1 182 ? -21.812 -21.344 -35.844 1 97.88 182 GLY A N 1
ATOM 1510 C CA . GLY A 1 182 ? -22.906 -20.406 -35.656 1 97.88 182 GLY A CA 1
ATOM 1511 C C . GLY A 1 182 ? -22.594 -19.328 -34.656 1 97.88 182 GLY A C 1
ATOM 1512 O O . GLY A 1 182 ? -23.516 -18.781 -34 1 97.88 182 GLY A O 1
ATOM 1513 N N . ILE A 1 183 ? -21.312 -19 -34.406 1 97.88 183 ILE A N 1
ATOM 1514 C CA . ILE A 1 183 ? -20.891 -17.969 -33.469 1 97.88 183 ILE A CA 1
ATOM 1515 C C . ILE A 1 183 ? -20.672 -16.656 -34.219 1 97.88 183 ILE A C 1
ATOM 1517 O O . ILE A 1 183 ? -20.031 -16.625 -35.25 1 97.88 183 ILE A O 1
ATOM 1521 N N . ASP A 1 184 ? -21.156 -15.523 -33.719 1 97.88 184 ASP A N 1
ATOM 1522 C CA . ASP A 1 184 ? -21.031 -14.203 -34.344 1 97.88 184 ASP A CA 1
ATOM 1523 C C . ASP A 1 184 ? -19.625 -13.641 -34.125 1 97.88 184 ASP A C 1
ATOM 1525 O O . ASP A 1 184 ? -19.344 -13.016 -33.094 1 97.88 184 ASP A O 1
ATOM 1529 N N . TYR A 1 185 ? -18.797 -13.805 -35.094 1 97.38 185 TYR A N 1
ATOM 1530 C CA . TYR A 1 185 ? -17.406 -13.383 -34.969 1 97.38 185 TYR A CA 1
ATOM 1531 C C . TYR A 1 185 ? -17.297 -11.859 -34.938 1 97.38 185 TYR A C 1
ATOM 1533 O O . TYR A 1 185 ? -16.234 -11.312 -34.594 1 97.38 185 TYR A O 1
ATOM 1541 N N . LYS A 1 186 ? -18.422 -11.031 -35.312 1 96 186 LYS A N 1
ATOM 1542 C CA . LYS A 1 186 ? -18.391 -9.578 -35.312 1 96 186 LYS A CA 1
ATOM 1543 C C . LYS A 1 186 ? -18.422 -9.047 -33.875 1 96 186 LYS A C 1
ATOM 1545 O O . LYS A 1 186 ? -18.031 -7.91 -33.625 1 96 186 LYS A O 1
ATOM 1550 N N . SER A 1 187 ? -18.859 -9.938 -32.938 1 96.69 187 SER A N 1
ATOM 1551 C CA . SER A 1 187 ? -18.906 -9.594 -31.516 1 96.69 187 SER A CA 1
ATOM 1552 C C . SER A 1 187 ? -17.578 -9.922 -30.828 1 96.69 187 SER A C 1
ATOM 1554 O O . SER A 1 187 ? -17.156 -11.078 -30.797 1 96.69 187 SER A O 1
ATOM 1556 N N . GLU A 1 188 ? -16.984 -8.875 -30.266 1 96.38 188 GLU A N 1
ATOM 1557 C CA . GLU A 1 188 ? -15.727 -9.086 -29.562 1 96.38 188 GLU A CA 1
ATOM 1558 C C . GLU A 1 188 ? -15.891 -10.062 -28.406 1 96.38 188 GLU A C 1
ATOM 1560 O O . GLU A 1 188 ? -15.023 -10.906 -28.172 1 96.38 188 GLU A O 1
ATOM 1565 N N . GLY A 1 189 ? -16.953 -9.93 -27.656 1 96.12 189 GLY A N 1
ATOM 1566 C CA . GLY A 1 189 ? -17.25 -10.836 -26.562 1 96.12 189 GLY A CA 1
ATOM 1567 C C . GLY A 1 189 ? -17.391 -12.281 -27 1 96.12 189 GLY A C 1
ATOM 1568 O O . GLY A 1 189 ? -16.922 -13.195 -26.312 1 96.12 189 GLY A O 1
ATOM 1569 N N . GLU A 1 190 ? -17.984 -12.492 -28.109 1 96.56 190 GLU A N 1
ATOM 1570 C CA . GLU A 1 190 ? -18.156 -13.844 -28.625 1 96.56 190 GLU A CA 1
ATOM 1571 C C . GLU A 1 190 ? -16.828 -14.414 -29.109 1 96.56 190 GLU A C 1
ATOM 1573 O O . GLU A 1 190 ? -16.578 -15.617 -28.969 1 96.56 190 GLU A O 1
ATOM 1578 N N . ARG A 1 191 ? -16.062 -13.539 -29.672 1 97.56 191 ARG A N 1
ATOM 1579 C CA . ARG A 1 191 ? -14.742 -13.984 -30.078 1 97.56 191 ARG A CA 1
ATOM 1580 C C . ARG A 1 191 ? -13.922 -14.422 -28.859 1 97.56 191 ARG A C 1
ATOM 1582 O O . ARG A 1 191 ? -13.188 -15.414 -28.922 1 97.56 191 ARG A O 1
ATOM 1589 N N . LEU A 1 192 ? -14.047 -13.633 -27.844 1 96.5 192 LEU A N 1
ATOM 1590 C CA . LEU A 1 192 ? -13.328 -13.969 -26.609 1 96.5 192 LEU A CA 1
ATOM 1591 C C . LEU A 1 192 ? -13.828 -15.281 -26.031 1 96.5 192 LEU A C 1
ATOM 1593 O O . LEU A 1 192 ? -13.031 -16.125 -25.609 1 96.5 192 LEU A O 1
ATOM 1597 N N . ARG A 1 193 ? -15.094 -15.453 -25.984 1 95.25 193 ARG A N 1
ATOM 1598 C CA . ARG A 1 193 ? -15.672 -16.703 -25.516 1 95.25 193 ARG A CA 1
ATOM 1599 C C . ARG A 1 193 ? -15.203 -17.875 -26.359 1 95.25 193 ARG A C 1
ATOM 1601 O O . ARG A 1 193 ? -14.859 -18.938 -25.844 1 95.25 193 ARG A O 1
ATOM 1608 N N . TYR A 1 194 ? -15.227 -17.688 -27.656 1 97 194 TYR A N 1
ATOM 1609 C CA . TYR A 1 194 ? -14.758 -18.734 -28.578 1 97 194 TYR A CA 1
ATOM 1610 C C . TYR A 1 194 ? -13.297 -19.062 -28.312 1 97 194 TYR A C 1
ATOM 1612 O O . TYR A 1 194 ? -12.891 -20.219 -28.391 1 97 194 TYR A O 1
ATOM 1620 N N . SER A 1 195 ? -12.531 -18.047 -28.047 1 96.75 195 SER A N 1
ATOM 1621 C CA . SER A 1 195 ? -11.117 -18.25 -27.766 1 96.75 195 SER A CA 1
ATOM 1622 C C . SER A 1 195 ? -10.93 -19.219 -26.594 1 96.75 195 SER A C 1
ATOM 1624 O O . SER A 1 195 ? -10.031 -20.062 -26.625 1 96.75 195 SER A O 1
ATOM 1626 N N . VAL A 1 196 ? -11.742 -19.141 -25.594 1 95.44 196 VAL A N 1
ATOM 1627 C CA . VAL A 1 196 ? -11.688 -20.047 -24.438 1 95.44 196 VAL A CA 1
ATOM 1628 C C . VAL A 1 196 ? -11.984 -21.469 -24.891 1 95.44 196 VAL A C 1
ATOM 1630 O O . VAL A 1 196 ? -11.266 -22.406 -24.531 1 95.44 196 VAL A O 1
ATOM 1633 N N . ILE A 1 197 ? -12.984 -21.641 -25.656 1 95.75 197 ILE A N 1
ATOM 1634 C CA . ILE A 1 197 ? -13.383 -22.953 -26.172 1 95.75 197 ILE A CA 1
ATOM 1635 C C . ILE A 1 197 ? -12.25 -23.547 -27 1 95.75 197 ILE A C 1
ATOM 1637 O O . ILE A 1 197 ? -11.875 -24.703 -26.797 1 95.75 197 ILE A O 1
ATOM 1641 N N . MET A 1 198 ? -11.797 -22.703 -27.859 1 96.88 198 MET A N 1
ATOM 1642 C CA . MET A 1 198 ? -10.742 -23.141 -28.766 1 96.88 198 MET A CA 1
ATOM 1643 C C . MET A 1 198 ? -9.5 -23.562 -28 1 96.88 198 MET A C 1
ATOM 1645 O O . MET A 1 198 ? -8.898 -24.594 -28.312 1 96.88 198 MET A O 1
ATOM 1649 N N . LEU A 1 199 ? -9.062 -22.859 -27.031 1 97.19 199 LEU A N 1
ATOM 1650 C CA . LEU A 1 199 ? -7.879 -23.188 -26.234 1 97.19 199 LEU A CA 1
ATOM 1651 C C . LEU A 1 199 ? -8.094 -24.469 -25.438 1 97.19 199 LEU A C 1
ATOM 1653 O O . LEU A 1 199 ? -7.172 -25.266 -25.266 1 97.19 199 LEU A O 1
ATOM 1657 N N . ASN A 1 200 ? -9.297 -24.688 -24.922 1 96.5 200 ASN A N 1
ATOM 1658 C CA . ASN A 1 200 ? -9.617 -25.922 -24.234 1 96.5 200 ASN A CA 1
ATOM 1659 C C . ASN A 1 200 ? -9.492 -27.125 -25.156 1 96.5 200 ASN A C 1
ATOM 1661 O O . ASN A 1 200 ? -8.93 -28.156 -24.781 1 96.5 200 ASN A O 1
ATOM 1665 N N . GLU A 1 201 ? -9.984 -26.938 -26.328 1 96.69 201 GLU A N 1
ATOM 1666 C CA . GLU A 1 201 ? -9.883 -28 -27.312 1 96.69 201 GLU A CA 1
ATOM 1667 C C . GLU A 1 201 ? -8.43 -28.281 -27.672 1 96.69 201 GLU A C 1
ATOM 1669 O O . GLU A 1 201 ? -8.031 -29.438 -27.828 1 96.69 201 GLU A O 1
ATOM 1674 N N . PHE A 1 202 ? -7.727 -27.266 -27.844 1 97.44 202 PHE A N 1
ATOM 1675 C CA . PHE A 1 202 ? -6.305 -27.406 -28.125 1 97.44 202 PHE A CA 1
ATOM 1676 C C . PHE A 1 202 ? -5.598 -28.188 -27.031 1 97.44 202 PHE A C 1
ATOM 1678 O O . PHE A 1 202 ? -4.82 -29.109 -27.312 1 97.44 202 PHE A O 1
ATOM 1685 N N . LYS A 1 203 ? -5.805 -27.875 -25.766 1 98.25 203 LYS A N 1
ATOM 1686 C CA . LYS A 1 203 ? -5.184 -28.547 -24.625 1 98.25 203 LYS A CA 1
ATOM 1687 C C . LYS A 1 203 ? -5.52 -30.031 -24.625 1 98.25 203 LYS A C 1
ATOM 1689 O O . LYS A 1 203 ? -4.637 -30.875 -24.406 1 98.25 203 LYS A O 1
ATOM 1694 N N . GLU A 1 204 ? -6.75 -30.359 -24.812 1 97.69 204 GLU A N 1
ATOM 1695 C CA . GLU A 1 204 ? -7.18 -31.75 -24.812 1 97.69 204 GLU A CA 1
ATOM 1696 C C . GLU A 1 204 ? -6.508 -32.531 -25.938 1 97.69 204 GLU A C 1
ATOM 1698 O O . GLU A 1 204 ? -6.023 -33.656 -25.734 1 97.69 204 GLU A O 1
ATOM 1703 N N . GLU A 1 205 ? -6.527 -31.906 -27.094 1 98.19 205 GLU A N 1
ATOM 1704 C CA . GLU A 1 205 ? -5.91 -32.562 -28.25 1 98.19 205 GLU A CA 1
ATOM 1705 C C . GLU A 1 205 ? -4.414 -32.781 -28.031 1 98.19 205 GLU A C 1
ATOM 1707 O O . GLU A 1 205 ? -3.891 -33.844 -28.297 1 98.19 205 GLU A O 1
ATOM 1712 N N . MET A 1 206 ? -3.773 -31.719 -27.594 1 98.56 206 MET A N 1
ATOM 1713 C CA . MET A 1 206 ? -2.332 -31.781 -27.375 1 98.56 206 MET A CA 1
ATOM 1714 C C . MET A 1 206 ? -1.991 -32.812 -26.312 1 98.56 206 MET A C 1
ATOM 1716 O O . MET A 1 206 ? -1.04 -33.594 -26.469 1 98.56 206 MET A O 1
ATOM 1720 N N . THR A 1 207 ? -2.705 -32.875 -25.203 1 98.31 207 THR A N 1
ATOM 1721 C CA . THR A 1 207 ? -2.473 -33.844 -24.156 1 98.31 207 THR A CA 1
ATOM 1722 C C . THR A 1 207 ? -2.674 -35.281 -24.672 1 98.31 207 THR A C 1
ATOM 1724 O O . THR A 1 207 ? -1.882 -36.188 -24.375 1 98.31 207 THR A O 1
ATOM 1727 N N . LYS A 1 208 ? -3.75 -35.5 -25.406 1 98.06 208 LYS A N 1
ATOM 1728 C CA . LYS A 1 208 ? -3.969 -36.812 -26.016 1 98.06 208 LYS A CA 1
ATOM 1729 C C . LYS A 1 208 ? -2.781 -37.219 -26.875 1 98.06 208 LYS A C 1
ATOM 1731 O O . LYS A 1 208 ? -2.314 -38.375 -26.797 1 98.06 208 LYS A O 1
ATOM 1736 N N . PHE A 1 209 ? -2.344 -36.344 -27.672 1 98.31 209 PHE A N 1
ATOM 1737 C CA . PHE A 1 209 ? -1.197 -36.562 -28.547 1 98.31 209 PHE A CA 1
ATOM 1738 C C . PHE A 1 209 ? 0.035 -36.938 -27.734 1 98.31 209 PHE A C 1
ATOM 1740 O O . PHE A 1 209 ? 0.71 -37.938 -28.062 1 98.31 209 PHE A O 1
ATOM 1747 N N . ILE A 1 210 ? 0.336 -36.156 -26.672 1 98.25 210 ILE A N 1
ATOM 1748 C CA . ILE A 1 210 ? 1.509 -36.375 -25.828 1 98.25 210 ILE A CA 1
ATOM 1749 C C . ILE A 1 210 ? 1.407 -37.75 -25.125 1 98.25 210 ILE A C 1
ATOM 1751 O O . ILE A 1 210 ? 2.381 -38.5 -25.094 1 98.25 210 ILE A O 1
ATOM 1755 N N . LYS A 1 211 ? 0.254 -38.094 -24.609 1 96.81 211 LYS A N 1
ATOM 1756 C CA . LYS A 1 211 ? 0.058 -39.312 -23.844 1 96.81 211 LYS A CA 1
ATOM 1757 C C . LYS A 1 211 ? 0.176 -40.562 -24.75 1 96.81 211 LYS A C 1
ATOM 1759 O O . LYS A 1 211 ? 0.565 -41.625 -24.281 1 96.81 211 LYS A O 1
ATOM 1764 N N . GLU A 1 212 ? -0.135 -40.375 -25.984 1 97.31 212 GLU A N 1
ATOM 1765 C CA . GLU A 1 212 ? 0.057 -41.438 -26.938 1 97.31 212 GLU A CA 1
ATOM 1766 C C . GLU A 1 212 ? 1.54 -41.719 -27.172 1 97.31 212 GLU A C 1
ATOM 1768 O O . GLU A 1 212 ? 1.934 -42.844 -27.438 1 97.31 212 GLU A O 1
ATOM 1773 N N . LEU A 1 213 ? 2.266 -40.688 -27.109 1 97.19 213 LEU A N 1
ATOM 1774 C CA . LEU A 1 213 ? 3.703 -40.812 -27.344 1 97.19 213 LEU A CA 1
ATOM 1775 C C . LEU A 1 213 ? 4.41 -41.281 -26.062 1 97.19 213 LEU A C 1
ATOM 1777 O O . LEU A 1 213 ? 5.309 -42.125 -26.125 1 97.19 213 LEU A O 1
ATOM 1781 N N . ASN A 1 214 ? 4.074 -40.75 -24.938 1 96.06 214 ASN A N 1
ATOM 1782 C CA . ASN A 1 214 ? 4.656 -41.094 -23.641 1 96.06 214 ASN A CA 1
ATOM 1783 C C . ASN A 1 214 ? 3.668 -40.812 -22.5 1 96.06 214 ASN A C 1
ATOM 1785 O O . ASN A 1 214 ? 3.555 -39.688 -22.031 1 96.06 214 ASN A O 1
ATOM 1789 N N . PRO A 1 215 ? 3.02 -41.75 -21.969 1 94.44 215 PRO A N 1
ATOM 1790 C CA . PRO A 1 215 ? 1.964 -41.562 -20.969 1 94.44 215 PRO A CA 1
ATOM 1791 C C . PRO A 1 215 ? 2.508 -41.125 -19.609 1 94.44 215 PRO A C 1
ATOM 1793 O O . PRO A 1 215 ? 1.736 -40.75 -18.719 1 94.44 215 PRO A O 1
ATOM 1796 N N . LYS A 1 216 ? 3.762 -41.156 -19.406 1 93.62 216 LYS A N 1
ATOM 1797 C CA . LYS A 1 216 ? 4.34 -40.875 -18.094 1 93.62 216 LYS A CA 1
ATOM 1798 C C . LYS A 1 216 ? 4.645 -39.406 -17.906 1 93.62 216 LYS A C 1
ATOM 1800 O O . LYS A 1 216 ? 4.852 -38.938 -16.781 1 93.62 216 LYS A O 1
ATOM 1805 N N . ILE A 1 217 ? 4.629 -38.594 -18.922 1 95.44 217 ILE A N 1
ATOM 1806 C CA . ILE A 1 217 ? 5.02 -37.188 -18.891 1 95.44 217 ILE A CA 1
ATOM 1807 C C . ILE A 1 217 ? 3.93 -36.375 -18.203 1 95.44 217 ILE A C 1
ATOM 1809 O O . ILE A 1 217 ? 2.742 -36.531 -18.5 1 95.44 217 ILE A O 1
ATOM 1813 N N . SER A 1 218 ? 4.359 -35.562 -17.188 1 97.25 218 SER A N 1
ATOM 1814 C CA . SER A 1 218 ? 3.414 -34.594 -16.625 1 97.25 218 SER A CA 1
ATOM 1815 C C . SER A 1 218 ? 3.193 -33.406 -17.562 1 97.25 218 SER A C 1
ATOM 1817 O O . SER A 1 218 ? 4.062 -33.094 -18.375 1 97.25 218 SER A O 1
ATOM 1819 N N . ILE A 1 219 ? 1.948 -32.812 -17.516 1 98.19 219 ILE A N 1
ATOM 1820 C CA . ILE A 1 219 ? 1.592 -31.75 -18.453 1 98.19 219 ILE A CA 1
ATOM 1821 C C . ILE A 1 219 ? 0.928 -30.594 -17.719 1 98.19 219 ILE A C 1
ATOM 1823 O O . ILE A 1 219 ? 0.012 -30.797 -16.922 1 98.19 219 ILE A O 1
ATOM 1827 N N . PHE A 1 220 ? 1.377 -29.406 -17.891 1 97.81 220 PHE A N 1
ATOM 1828 C CA . PHE A 1 220 ? 0.762 -28.188 -17.359 1 97.81 220 PHE A CA 1
ATOM 1829 C C . PHE A 1 220 ? 0.685 -27.109 -18.438 1 97.81 220 PHE A C 1
ATOM 1831 O O . PHE A 1 220 ? 1.646 -26.906 -19.172 1 97.81 220 PHE A O 1
ATOM 1838 N N . TYR A 1 221 ? -0.478 -26.469 -18.562 1 97.94 221 TYR A N 1
ATOM 1839 C CA . TYR A 1 221 ? -0.709 -25.328 -19.438 1 97.94 221 TYR A CA 1
ATOM 1840 C C . TYR A 1 221 ? -0.856 -24.047 -18.641 1 97.94 221 TYR A C 1
ATOM 1842 O O . TYR A 1 221 ? -1.857 -23.844 -17.953 1 97.94 221 TYR A O 1
ATOM 1850 N N . ASN A 1 222 ? 0.12 -23.156 -18.781 1 97.12 222 ASN A N 1
ATOM 1851 C CA . ASN A 1 222 ? 0.118 -21.922 -18.016 1 97.12 222 ASN A CA 1
ATOM 1852 C C . ASN A 1 222 ? -0.709 -20.828 -18.703 1 97.12 222 ASN A C 1
ATOM 1854 O O . ASN A 1 222 ? -0.403 -20.422 -19.812 1 97.12 222 ASN A O 1
ATOM 1858 N N . GLY A 1 223 ? -1.756 -20.422 -18.016 1 91.56 223 GLY A N 1
ATOM 1859 C CA . GLY A 1 223 ? -2.557 -19.297 -18.469 1 91.56 223 GLY A CA 1
ATOM 1860 C C . GLY A 1 223 ? -2.541 -18.109 -17.516 1 91.56 223 GLY A C 1
ATOM 1861 O O . GLY A 1 223 ? -3.42 -17.25 -17.562 1 91.56 223 GLY A O 1
ATOM 1862 N N . SER A 1 224 ? -1.614 -18.094 -16.547 1 86.56 224 SER A N 1
ATOM 1863 C CA . SER A 1 224 ? -1.342 -17.031 -15.602 1 86.56 224 SER A CA 1
ATOM 1864 C C . SER A 1 224 ? -2.375 -17 -14.477 1 86.56 224 SER A C 1
ATOM 1866 O O . SER A 1 224 ? -2.178 -16.344 -13.461 1 86.56 224 SER A O 1
ATOM 1868 N N . HIS A 1 225 ? -3.51 -17.656 -14.625 1 88.94 225 HIS A N 1
ATOM 1869 C CA . HIS A 1 225 ? -4.586 -17.672 -13.641 1 88.94 225 HIS A CA 1
ATOM 1870 C C . HIS A 1 225 ? -5.414 -18.953 -13.742 1 88.94 225 HIS A C 1
ATOM 1872 O O . HIS A 1 225 ? -5.574 -19.5 -14.828 1 88.94 225 HIS A O 1
ATOM 1878 N N . ILE A 1 226 ? -5.816 -19.422 -12.57 1 91.69 226 ILE A N 1
ATOM 1879 C CA . ILE A 1 226 ? -6.727 -20.562 -12.539 1 91.69 226 ILE A CA 1
ATOM 1880 C C . ILE A 1 226 ? -8.141 -20.078 -12.188 1 91.69 226 ILE A C 1
ATOM 1882 O O . ILE A 1 226 ? -8.414 -19.734 -11.039 1 91.69 226 ILE A O 1
ATOM 1886 N N . SER A 1 227 ? -9 -20.016 -13.203 1 90 227 SER A N 1
ATOM 1887 C CA . SER A 1 227 ? -10.414 -19.656 -13.047 1 90 227 SER A CA 1
ATOM 1888 C C . SER A 1 227 ? -11.312 -20.875 -13.258 1 90 227 SER A C 1
ATOM 1890 O O . SER A 1 227 ? -10.836 -21.953 -13.625 1 90 227 SER A O 1
ATOM 1892 N N . PRO A 1 228 ? -12.602 -20.719 -13.008 1 89.56 228 PRO A N 1
ATOM 1893 C CA . PRO A 1 228 ? -13.523 -21.844 -13.18 1 89.56 228 PRO A CA 1
ATOM 1894 C C . PRO A 1 228 ? -13.539 -22.391 -14.602 1 89.56 228 PRO A C 1
ATOM 1896 O O . PRO A 1 228 ? -13.93 -23.547 -14.828 1 89.56 228 PRO A O 1
ATOM 1899 N N . ASP A 1 229 ? -13.016 -21.672 -15.492 1 86.56 229 ASP A N 1
ATOM 1900 C CA . ASP A 1 229 ? -13.008 -22.109 -16.891 1 86.56 229 ASP A CA 1
ATOM 1901 C C . ASP A 1 229 ? -12.039 -23.266 -17.094 1 86.56 229 ASP A C 1
ATOM 1903 O O . ASP A 1 229 ? -12.125 -23.984 -18.094 1 86.56 229 ASP A O 1
ATOM 1907 N N . VAL A 1 230 ? -11.148 -23.422 -16.203 1 88.44 230 VAL A N 1
ATOM 1908 C CA . VAL A 1 230 ? -10.156 -24.5 -16.297 1 88.44 230 VAL A CA 1
ATOM 1909 C C . VAL A 1 230 ? -10.852 -25.859 -16.219 1 88.44 230 VAL A C 1
ATOM 1911 O O . VAL A 1 230 ? -10.328 -26.859 -16.719 1 88.44 230 VAL A O 1
ATOM 1914 N N . LYS A 1 231 ? -12.031 -25.938 -15.625 1 90.88 231 LYS A N 1
ATOM 1915 C CA . LYS A 1 231 ? -12.75 -27.203 -15.414 1 90.88 231 LYS A CA 1
ATOM 1916 C C . LYS A 1 231 ? -13.094 -27.859 -16.75 1 90.88 231 LYS A C 1
ATOM 1918 O O . LYS A 1 231 ? -13.109 -29.094 -16.844 1 90.88 231 LYS A O 1
ATOM 1923 N N . ASP A 1 232 ? -13.281 -27.047 -17.719 1 90.75 232 ASP A N 1
ATOM 1924 C CA . ASP A 1 232 ? -13.68 -27.578 -19.016 1 90.75 232 ASP A CA 1
ATOM 1925 C C . ASP A 1 232 ? -12.547 -28.375 -19.656 1 90.75 232 ASP A C 1
ATOM 1927 O O . ASP A 1 232 ? -12.789 -29.203 -20.547 1 90.75 232 ASP A O 1
ATOM 1931 N N . SER A 1 233 ? -11.352 -28.109 -19.234 1 92.69 233 SER A N 1
ATOM 1932 C CA . SER A 1 233 ? -10.211 -28.844 -19.766 1 92.69 233 SER A CA 1
ATOM 1933 C C . SER A 1 233 ? -9.367 -29.453 -18.656 1 92.69 233 SER A C 1
ATOM 1935 O O . SER A 1 233 ? -8.164 -29.656 -18.812 1 92.69 233 SER A O 1
ATOM 1937 N N . ALA A 1 234 ? -9.922 -29.672 -17.562 1 90.38 234 ALA A N 1
ATOM 1938 C CA . ALA A 1 234 ? -9.211 -30.109 -16.359 1 90.38 234 ALA A CA 1
ATOM 1939 C C . ALA A 1 234 ? -8.461 -31.406 -16.609 1 90.38 234 ALA A C 1
ATOM 1941 O O . ALA A 1 234 ? -7.375 -31.625 -16.062 1 90.38 234 ALA A O 1
ATOM 1942 N N . GLU A 1 235 ? -9.023 -32.219 -17.422 1 91.88 235 GLU A N 1
ATOM 1943 C CA . GLU A 1 235 ? -8.453 -33.531 -17.672 1 91.88 235 GLU A CA 1
ATOM 1944 C C . GLU A 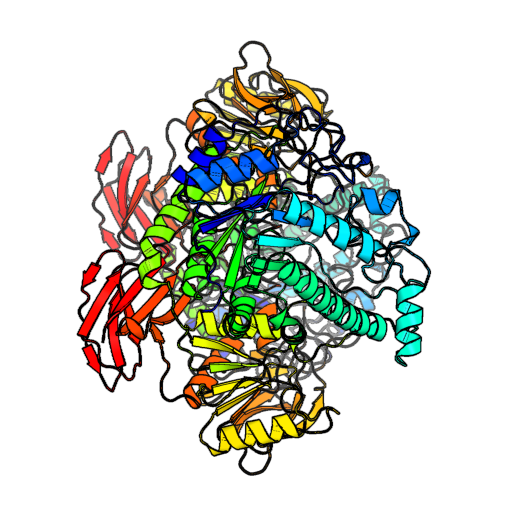1 235 ? -7.152 -33.406 -18.469 1 91.88 235 GLU A C 1
ATOM 1946 O O . GLU A 1 235 ? -6.355 -34.344 -18.5 1 91.88 235 GLU A O 1
ATOM 1951 N N . ALA A 1 236 ? -6.988 -32.281 -19.094 1 96.19 236 ALA A N 1
ATOM 1952 C CA . ALA A 1 236 ? -5.773 -32.094 -19.891 1 96.19 236 ALA A CA 1
ATOM 1953 C C . ALA A 1 236 ? -4.57 -31.844 -18.984 1 96.19 236 ALA A C 1
ATOM 1955 O O . ALA A 1 236 ? -3.424 -32 -19.406 1 96.19 236 ALA A O 1
ATOM 1956 N N . TYR A 1 237 ? -4.805 -31.5 -17.766 1 96.69 237 TYR A N 1
ATOM 1957 C CA . TYR A 1 237 ? -3.744 -31.156 -16.828 1 96.69 237 TYR A CA 1
ATOM 1958 C C . TYR A 1 237 ? -3.395 -32.344 -15.945 1 96.69 237 TYR A C 1
ATOM 1960 O O . TYR A 1 237 ? -4.281 -33.094 -15.508 1 96.69 237 TYR A O 1
ATOM 1968 N N . THR A 1 238 ? -2.111 -32.531 -15.688 1 96.94 238 THR A N 1
ATOM 1969 C CA . THR A 1 238 ? -1.717 -33.5 -14.672 1 96.94 238 THR A CA 1
ATOM 1970 C C . THR A 1 238 ? -1.736 -32.875 -13.281 1 96.94 238 THR A C 1
ATOM 1972 O O . THR A 1 238 ? -1.924 -33.562 -12.281 1 96.94 238 THR A O 1
ATOM 1975 N N . HIS A 1 239 ? -1.524 -31.641 -13.164 1 96.75 239 HIS A N 1
ATOM 1976 C CA . HIS A 1 239 ? -1.464 -30.828 -11.953 1 96.75 239 HIS A CA 1
ATOM 1977 C C . HIS A 1 239 ? -1.716 -29.359 -12.273 1 96.75 239 HIS A C 1
ATOM 1979 O O . HIS A 1 239 ? -1.847 -28.984 -13.438 1 96.75 239 HIS A O 1
ATOM 1985 N N . LEU A 1 240 ? -1.938 -28.531 -11.266 1 96.75 240 LEU A N 1
ATOM 1986 C CA . LEU A 1 240 ? -2.193 -27.109 -11.469 1 96.75 240 LEU A CA 1
ATOM 1987 C C . LEU A 1 240 ? -1.099 -26.266 -10.828 1 96.75 240 LEU A C 1
ATOM 1989 O O . LEU A 1 240 ? -0.63 -26.578 -9.734 1 96.75 240 LEU A O 1
ATOM 1993 N N . GLU A 1 241 ? -0.621 -25.328 -11.531 1 97.25 241 GLU A N 1
ATOM 1994 C CA . GLU A 1 241 ? 0.353 -24.375 -11.016 1 97.25 241 GLU A CA 1
ATOM 1995 C C . GLU A 1 241 ? -0.233 -22.953 -10.961 1 97.25 241 GLU A C 1
ATOM 1997 O O . GLU A 1 241 ? -0.728 -22.453 -11.969 1 97.25 241 GLU A O 1
ATOM 2002 N N . ILE A 1 242 ? -0.187 -22.391 -9.797 1 97.38 242 ILE A N 1
ATOM 2003 C CA . ILE A 1 242 ? -0.724 -21.047 -9.578 1 97.38 242 ILE A CA 1
ATOM 2004 C C . ILE A 1 242 ? 0.412 -20.031 -9.594 1 97.38 242 ILE A C 1
ATOM 2006 O O . ILE A 1 242 ? 1.078 -19.812 -8.578 1 97.38 242 ILE A O 1
ATOM 2010 N N . GLU A 1 243 ? 0.545 -19.375 -10.695 1 97 243 GLU A N 1
ATOM 2011 C CA . GLU A 1 243 ? 1.561 -18.344 -10.836 1 97 243 GLU A CA 1
ATOM 2012 C C . GLU A 1 243 ? 1.119 -17.047 -10.172 1 97 243 GLU A C 1
ATOM 2014 O O . GLU A 1 243 ? 0.14 -16.422 -10.586 1 97 243 GLU A O 1
ATOM 2019 N N . SER A 1 244 ? 1.753 -16.719 -9.125 1 96.88 244 SER A N 1
ATOM 2020 C CA . SER A 1 244 ? 1.404 -15.531 -8.359 1 96.88 244 SER A CA 1
ATOM 2021 C C . SER A 1 244 ? 2.646 -14.859 -7.777 1 96.88 244 SER A C 1
ATOM 2023 O O . SER A 1 244 ? 2.994 -15.094 -6.617 1 96.88 244 SER A O 1
ATOM 2025 N N . LEU A 1 245 ? 3.322 -14.008 -8.578 1 96.69 245 LEU A N 1
ATOM 2026 C CA . LEU A 1 245 ? 4.387 -13.172 -8.039 1 96.69 245 LEU A CA 1
ATOM 2027 C C . LEU A 1 245 ? 3.818 -11.906 -7.406 1 96.69 245 LEU A C 1
ATOM 2029 O O . LEU A 1 245 ? 3.373 -11 -8.109 1 96.69 245 LEU A O 1
ATOM 2033 N N . PRO A 1 246 ? 3.863 -11.789 -6.098 1 95.81 246 PRO A N 1
ATOM 2034 C CA . PRO A 1 246 ? 3.154 -10.672 -5.473 1 95.81 246 PRO A CA 1
ATOM 2035 C C . PRO A 1 246 ? 3.635 -9.312 -5.973 1 95.81 246 PRO A C 1
ATOM 2037 O O . PRO A 1 246 ? 2.83 -8.391 -6.141 1 95.81 246 PRO A O 1
ATOM 2040 N N . SER A 1 247 ? 4.93 -9.133 -6.27 1 94.62 247 SER A N 1
ATOM 2041 C CA . SER A 1 247 ? 5.484 -7.859 -6.715 1 94.62 247 SER A CA 1
ATOM 2042 C C . SER A 1 247 ? 5.309 -7.68 -8.219 1 94.62 247 SER A C 1
ATOM 2044 O O . SER A 1 247 ? 5.496 -6.578 -8.742 1 94.62 247 SER A O 1
ATOM 2046 N N . GLY A 1 248 ? 4.984 -8.758 -8.93 1 92 248 GLY A N 1
ATOM 2047 C CA . GLY A 1 248 ? 4.914 -8.734 -10.383 1 92 248 GLY A CA 1
ATOM 2048 C C . GLY A 1 248 ? 3.539 -8.367 -10.914 1 92 248 GLY A C 1
ATOM 2049 O O . GLY A 1 248 ? 3.201 -8.688 -12.055 1 92 248 GLY A O 1
ATOM 2050 N N . GLY A 1 249 ? 2.719 -7.809 -10.07 1 89.56 249 GLY A N 1
ATOM 2051 C CA . GLY A 1 249 ? 1.405 -7.375 -10.523 1 89.56 249 GLY A CA 1
ATOM 2052 C C . GLY A 1 249 ? 0.27 -8.156 -9.891 1 89.56 249 GLY A C 1
ATOM 2053 O O . GLY A 1 249 ? -0.856 -7.664 -9.805 1 89.56 249 GLY A O 1
ATOM 2054 N N . TRP A 1 250 ? 0.493 -9.352 -9.422 1 94 250 TRP A N 1
ATOM 2055 C CA . TRP A 1 250 ? -0.56 -10.188 -8.859 1 94 250 TRP A CA 1
ATOM 2056 C C . TRP A 1 250 ? -0.976 -9.68 -7.48 1 94 250 TRP A C 1
ATOM 2058 O O . TRP A 1 250 ? -2.143 -9.797 -7.098 1 94 250 TRP A O 1
ATOM 2068 N N . GLY A 1 251 ? -0.006 -9.148 -6.75 1 94.44 251 GLY A N 1
ATOM 2069 C CA . GLY A 1 251 ? -0.255 -8.773 -5.367 1 94.44 251 GLY A CA 1
ATOM 2070 C C . GLY A 1 251 ? -0.337 -9.969 -4.434 1 94.44 251 GLY A C 1
ATOM 2071 O O . GLY A 1 251 ? -0.247 -11.109 -4.871 1 94.44 251 GLY A O 1
ATOM 2072 N N . TYR A 1 252 ? -0.519 -9.766 -3.17 1 96.88 252 TYR A N 1
ATOM 2073 C CA . TYR A 1 252 ? -0.455 -10.812 -2.158 1 96.88 252 TYR A CA 1
ATOM 2074 C C . TYR A 1 252 ? -1.812 -11.492 -1.985 1 96.88 252 TYR A C 1
ATOM 2076 O O . TYR A 1 252 ? -1.934 -12.477 -1.255 1 96.88 252 TYR A O 1
ATOM 2084 N N . MET A 1 253 ? -2.854 -11.031 -2.771 1 97.25 253 MET A N 1
ATOM 2085 C CA . MET A 1 253 ? -4.176 -11.617 -2.582 1 97.25 253 MET A CA 1
ATOM 2086 C C . MET A 1 253 ? -4.508 -12.586 -3.715 1 97.25 253 MET A C 1
ATOM 2088 O O . MET A 1 253 ? -5.457 -13.367 -3.611 1 97.25 253 MET A O 1
ATOM 2092 N N . HIS A 1 254 ? -3.746 -12.578 -4.727 1 97.56 254 HIS A N 1
ATOM 2093 C CA . HIS A 1 254 ? -4.047 -13.445 -5.859 1 97.56 254 HIS A CA 1
ATOM 2094 C C . HIS A 1 254 ? -3.934 -14.914 -5.477 1 97.56 254 HIS A C 1
ATOM 2096 O O . HIS A 1 254 ? -4.855 -15.695 -5.715 1 97.56 254 HIS A O 1
ATOM 2102 N N . PHE A 1 255 ? -2.844 -15.281 -4.824 1 98 255 PHE A N 1
ATOM 2103 C CA . PHE A 1 255 ? -2.594 -16.688 -4.523 1 98 255 PHE A CA 1
ATOM 2104 C C . PHE A 1 255 ? -3.645 -17.234 -3.564 1 98 255 PHE A C 1
ATOM 2106 O O . PHE A 1 255 ? -4.262 -18.266 -3.832 1 98 255 PHE A O 1
ATOM 2113 N N . PRO A 1 256 ? -3.873 -16.562 -2.439 1 98.06 256 PRO A N 1
ATOM 2114 C CA . PRO A 1 256 ? -4.824 -17.141 -1.491 1 98.06 256 PRO A CA 1
ATOM 2115 C C . PRO A 1 256 ? -6.227 -17.297 -2.078 1 98.06 256 PRO A C 1
ATOM 2117 O O . PRO A 1 256 ? -6.957 -18.219 -1.715 1 98.06 256 PRO A O 1
ATOM 2120 N N . ILE A 1 257 ? -6.582 -16.422 -2.986 1 98.19 257 ILE A N 1
ATOM 2121 C CA . ILE A 1 257 ? -7.898 -16.516 -3.607 1 98.19 257 ILE A CA 1
ATOM 2122 C C . ILE A 1 257 ? -7.926 -17.672 -4.598 1 98.19 257 ILE A C 1
ATOM 2124 O O . ILE A 1 257 ? -8.812 -18.531 -4.539 1 98.19 257 ILE A O 1
ATOM 2128 N N . THR A 1 258 ? -6.898 -17.781 -5.402 1 97.75 258 THR A N 1
ATOM 2129 C CA . THR A 1 258 ? -6.859 -18.75 -6.488 1 97.75 258 THR A CA 1
ATOM 2130 C C . THR A 1 258 ? -6.695 -20.156 -5.941 1 97.75 258 THR A C 1
ATOM 2132 O O . THR A 1 258 ? -7.336 -21.094 -6.422 1 97.75 258 THR A O 1
ATOM 2135 N N . VAL A 1 259 ? -5.895 -20.312 -4.926 1 98.06 259 VAL A N 1
ATOM 2136 C CA . VAL A 1 259 ? -5.594 -21.656 -4.418 1 98.06 259 VAL A CA 1
ATOM 2137 C C . VAL A 1 259 ? -6.816 -22.219 -3.709 1 98.06 259 VAL A C 1
ATOM 2139 O O . VAL A 1 259 ? -7.051 -23.438 -3.736 1 98.06 259 VAL A O 1
ATOM 2142 N N . ARG A 1 260 ? -7.66 -21.359 -3.107 1 98.31 260 ARG A N 1
ATOM 2143 C CA . ARG A 1 260 ? -8.836 -21.828 -2.373 1 98.31 260 ARG A CA 1
ATOM 2144 C C . ARG A 1 260 ? -9.891 -22.375 -3.32 1 98.31 260 ARG A C 1
ATOM 2146 O O . ARG A 1 260 ? -10.812 -23.078 -2.896 1 98.31 260 ARG A O 1
ATOM 2153 N N . TYR A 1 261 ? -9.789 -22.031 -4.539 1 97.12 261 TYR A N 1
ATOM 2154 C CA . TYR A 1 261 ? -10.617 -22.641 -5.57 1 97.12 261 TYR A CA 1
ATOM 2155 C C . TYR A 1 261 ? -9.93 -23.859 -6.172 1 97.12 261 TYR A C 1
ATOM 2157 O O . TYR A 1 261 ? -10.516 -24.938 -6.238 1 97.12 261 TYR A O 1
ATOM 2165 N N . ALA A 1 262 ? -8.664 -23.719 -6.551 1 96.56 262 ALA A N 1
ATOM 2166 C CA . ALA A 1 262 ? -7.902 -24.703 -7.32 1 96.56 262 ALA A CA 1
ATOM 2167 C C . ALA A 1 262 ? -7.75 -26.016 -6.547 1 96.56 262 ALA A C 1
ATOM 2169 O O . ALA A 1 262 ? -7.805 -27.094 -7.129 1 96.56 262 ALA A O 1
ATOM 2170 N N . ARG A 1 263 ? -7.551 -25.891 -5.246 1 95.5 263 ARG A N 1
ATOM 2171 C CA . ARG A 1 263 ? -7.262 -27.078 -4.438 1 95.5 263 ARG A CA 1
ATOM 2172 C C . ARG A 1 263 ? -8.469 -28 -4.367 1 95.5 263 ARG A C 1
ATOM 2174 O O . ARG A 1 263 ? -8.359 -29.141 -3.922 1 95.5 263 ARG A O 1
ATOM 2181 N N . ASN A 1 264 ? -9.625 -27.5 -4.906 1 94.25 264 ASN A N 1
ATOM 2182 C CA . ASN A 1 264 ? -10.852 -28.297 -4.895 1 94.25 264 ASN A CA 1
ATOM 2183 C C . ASN A 1 264 ? -11.109 -28.938 -6.25 1 94.25 264 ASN A C 1
ATOM 2185 O O . ASN A 1 264 ? -12.148 -29.578 -6.453 1 94.25 264 ASN A O 1
ATOM 2189 N N . LEU A 1 265 ? -10.219 -28.828 -7.25 1 93.38 265 LEU A N 1
ATOM 2190 C CA . LEU A 1 265 ? -10.398 -29.359 -8.602 1 93.38 265 LEU A CA 1
ATOM 2191 C C . LEU A 1 265 ? -9.734 -30.719 -8.742 1 93.38 265 LEU A C 1
ATOM 2193 O O . LEU A 1 265 ? -9.523 -31.203 -9.852 1 93.38 265 LEU A O 1
ATOM 2197 N N . ASP A 1 266 ? -9.539 -31.469 -7.766 1 90.38 266 ASP A N 1
ATOM 2198 C CA . ASP A 1 266 ? -9.062 -32.844 -7.719 1 90.38 266 ASP A CA 1
ATOM 2199 C C . ASP A 1 266 ? -7.723 -33 -8.438 1 90.38 266 ASP A C 1
ATOM 2201 O O . ASP A 1 266 ? -7.527 -33.938 -9.211 1 90.38 266 ASP A O 1
ATOM 2205 N N . ARG A 1 267 ? -6.836 -32.094 -8.43 1 94.12 267 ARG A N 1
ATOM 2206 C CA . ARG A 1 267 ? -5.465 -32.094 -8.93 1 94.12 267 ARG A CA 1
ATOM 2207 C C . ARG A 1 267 ? -4.508 -31.5 -7.906 1 94.12 267 ARG A C 1
ATOM 2209 O O . ARG A 1 267 ? -4.871 -30.578 -7.172 1 94.12 267 ARG A O 1
ATOM 2216 N N . ASP A 1 268 ? -3.299 -32.094 -7.867 1 95.31 268 ASP A N 1
ATOM 2217 C CA . ASP A 1 268 ? -2.275 -31.5 -7.012 1 95.31 268 ASP A CA 1
ATOM 2218 C C . ASP A 1 268 ? -1.937 -30.078 -7.461 1 95.31 268 ASP A C 1
ATOM 2220 O O . ASP A 1 268 ? -2.01 -29.766 -8.656 1 95.31 268 ASP A O 1
ATOM 2224 N N . CYS A 1 269 ? -1.666 -29.203 -6.457 1 95.62 269 CYS A N 1
ATOM 2225 C CA . CYS A 1 269 ? -1.457 -27.797 -6.77 1 95.62 269 CYS A CA 1
ATOM 2226 C C . CYS A 1 269 ? -0.07 -27.344 -6.332 1 95.62 269 CYS A C 1
ATOM 2228 O O . CYS A 1 269 ? 0.468 -27.844 -5.344 1 95.62 269 CYS A O 1
ATOM 2230 N N . LEU A 1 270 ? 0.448 -26.516 -7.105 1 95.94 270 LEU A N 1
ATOM 2231 C CA . LEU A 1 270 ? 1.691 -25.812 -6.797 1 95.94 270 LEU A CA 1
ATOM 2232 C C . LEU A 1 270 ? 1.519 -24.312 -6.934 1 95.94 270 LEU A C 1
ATOM 2234 O O . LEU A 1 270 ? 0.853 -23.844 -7.859 1 95.94 270 LEU A O 1
ATOM 2238 N N . GLY A 1 271 ? 1.977 -23.516 -5.867 1 97.94 271 GLY A N 1
ATOM 2239 C CA . GLY A 1 271 ? 2.096 -22.078 -6.031 1 97.94 271 GLY A CA 1
ATOM 2240 C C . GLY A 1 271 ? 3.436 -21.656 -6.602 1 97.94 271 GLY A C 1
ATOM 2241 O O . GLY A 1 271 ? 4.469 -22.25 -6.289 1 97.94 271 GLY A O 1
ATOM 2242 N N . MET A 1 272 ? 3.439 -20.609 -7.406 1 98.25 272 MET A N 1
ATOM 2243 C CA . MET A 1 272 ? 4.68 -20.125 -7.996 1 98.25 272 MET A CA 1
ATOM 2244 C C . MET A 1 272 ? 4.895 -18.656 -7.656 1 98.25 272 MET A C 1
ATOM 2246 O O . MET A 1 272 ? 4.043 -17.812 -7.957 1 98.25 272 MET A O 1
ATOM 2250 N N . THR A 1 273 ? 5.926 -18.391 -6.973 1 98.19 273 THR A N 1
ATOM 2251 C CA . THR A 1 273 ? 6.43 -17.047 -6.746 1 98.19 273 THR A CA 1
ATOM 2252 C C . THR A 1 273 ? 7.762 -16.828 -7.461 1 98.19 273 THR A C 1
ATOM 2254 O O . THR A 1 273 ? 8 -17.422 -8.523 1 98.19 273 THR A O 1
ATOM 2257 N N . GLY A 1 274 ? 8.625 -15.875 -7.043 1 98.06 274 GLY A N 1
ATOM 2258 C CA . GLY A 1 274 ? 9.93 -15.633 -7.633 1 98.06 274 GLY A CA 1
ATOM 2259 C C . GLY A 1 274 ? 10.945 -15.086 -6.641 1 98.06 274 GLY A C 1
ATOM 2260 O O . GLY A 1 274 ? 10.57 -14.492 -5.625 1 98.06 274 GLY A O 1
ATOM 2261 N N . LYS A 1 275 ? 12.188 -15.328 -6.93 1 98 275 LYS A N 1
ATOM 2262 C CA . LYS A 1 275 ? 13.266 -14.766 -6.133 1 98 275 LYS A CA 1
ATOM 2263 C C . LYS A 1 275 ? 13.469 -13.281 -6.441 1 98 275 LYS A C 1
ATOM 2265 O O . LYS A 1 275 ? 14.25 -12.602 -5.781 1 98 275 LYS A O 1
ATOM 2270 N N . PHE A 1 276 ? 12.727 -12.711 -7.348 1 97.56 276 PHE A N 1
ATOM 2271 C CA . PHE A 1 276 ? 12.883 -11.359 -7.871 1 97.56 276 PHE A CA 1
ATOM 2272 C C . PHE A 1 276 ? 12.344 -10.328 -6.883 1 97.56 276 PHE A C 1
ATOM 2274 O O . PHE A 1 276 ? 11.367 -10.594 -6.176 1 97.56 276 PHE A O 1
ATOM 2281 N N . HIS A 1 277 ? 12.945 -9.227 -6.945 1 97.69 277 HIS A N 1
ATOM 2282 C CA . HIS A 1 277 ? 12.398 -8.125 -6.152 1 97.69 277 HIS A CA 1
ATOM 2283 C C . HIS A 1 277 ? 11.102 -7.602 -6.762 1 97.69 277 HIS A C 1
ATOM 2285 O O . HIS A 1 277 ? 10.164 -7.254 -6.035 1 97.69 277 HIS A O 1
ATOM 2291 N N . THR A 1 278 ? 11.047 -7.609 -8.133 1 96.94 278 THR A N 1
ATOM 2292 C CA . THR A 1 278 ? 9.875 -7.027 -8.766 1 96.94 278 THR A CA 1
ATOM 2293 C C . THR A 1 278 ? 9.141 -8.07 -9.609 1 96.94 278 THR A C 1
ATOM 2295 O O . THR A 1 278 ? 8.133 -8.633 -9.172 1 96.94 278 THR A O 1
ATOM 2298 N N . TYR A 1 279 ? 9.75 -8.516 -10.766 1 95.81 279 TYR A N 1
ATOM 2299 C CA . TYR A 1 279 ? 9.008 -9.281 -11.758 1 95.81 279 TYR A CA 1
ATOM 2300 C C . TYR A 1 279 ? 9.938 -10.164 -12.578 1 95.81 279 TYR A C 1
ATOM 2302 O O . TYR A 1 279 ? 11.156 -10.094 -12.43 1 95.81 279 TYR A O 1
ATOM 2310 N N . TRP A 1 280 ? 9.328 -11.008 -13.391 1 96.12 280 TRP A N 1
ATOM 2311 C CA . TRP A 1 280 ? 10.102 -11.781 -14.352 1 96.12 280 TRP A CA 1
ATOM 2312 C C . TRP A 1 280 ? 11.055 -10.883 -15.141 1 96.12 280 TRP A C 1
ATOM 2314 O O . TRP A 1 280 ? 10.664 -9.797 -15.578 1 96.12 280 TRP A O 1
ATOM 2324 N N . GLY A 1 281 ? 12.258 -11.312 -15.312 1 96.25 281 GLY A N 1
ATOM 2325 C CA . GLY A 1 281 ? 13.227 -10.555 -16.094 1 96.25 281 GLY A CA 1
ATOM 2326 C C . GLY A 1 281 ? 13.922 -9.484 -15.273 1 96.25 281 GLY A C 1
ATOM 2327 O O . GLY A 1 281 ? 14.695 -8.688 -15.82 1 96.25 281 GLY A O 1
ATOM 2328 N N . ASP A 1 282 ? 13.602 -9.422 -13.969 1 97.25 282 ASP A N 1
ATOM 2329 C CA . ASP A 1 282 ? 14.336 -8.547 -13.055 1 97.25 282 ASP A CA 1
ATOM 2330 C C . ASP A 1 282 ? 15.688 -9.148 -12.68 1 97.25 282 ASP A C 1
ATOM 2332 O O . ASP A 1 282 ? 15.852 -9.688 -11.586 1 97.25 282 ASP A O 1
ATOM 2336 N N . PHE A 1 283 ? 16.672 -8.938 -13.555 1 97.5 283 PHE A N 1
ATOM 2337 C CA . PHE A 1 283 ? 18 -9.516 -13.367 1 97.5 283 PHE A CA 1
ATOM 2338 C C . PHE A 1 283 ? 18.703 -8.875 -12.188 1 97.5 283 PHE A C 1
ATOM 2340 O O . PHE A 1 283 ? 18.578 -7.676 -11.953 1 97.5 283 PHE A O 1
ATOM 2347 N N . HIS A 1 284 ? 19.406 -9.68 -11.414 1 97.81 284 HIS A N 1
ATOM 2348 C CA . HIS A 1 284 ? 20.328 -9.266 -10.367 1 97.81 284 HIS A CA 1
ATOM 2349 C C . HIS A 1 284 ? 19.594 -8.57 -9.227 1 97.81 284 HIS A C 1
ATOM 2351 O O . HIS A 1 284 ? 20.078 -7.562 -8.695 1 97.81 284 HIS A O 1
ATOM 2357 N N . SER A 1 285 ? 18.406 -8.945 -8.961 1 97.19 285 SER A N 1
ATOM 2358 C CA . SER A 1 285 ? 17.656 -8.516 -7.781 1 97.19 285 SER A CA 1
ATOM 2359 C C . SER A 1 285 ? 17.344 -9.695 -6.867 1 97.19 285 SER A C 1
ATOM 2361 O O . SER A 1 285 ? 17.469 -10.852 -7.273 1 97.19 285 SER A O 1
ATOM 2363 N N . PHE A 1 286 ? 17.016 -9.445 -5.602 1 97.12 286 PHE A N 1
ATOM 2364 C CA . PHE A 1 286 ? 16.703 -10.469 -4.609 1 97.12 286 PHE A CA 1
ATOM 2365 C C . PHE A 1 286 ? 15.43 -10.133 -3.855 1 97.12 286 PHE A C 1
ATOM 2367 O O . PHE A 1 286 ? 15.227 -8.984 -3.449 1 97.12 286 PHE A O 1
ATOM 2374 N N . LYS A 1 287 ? 14.625 -11.062 -3.742 1 96.81 287 LYS A N 1
ATOM 2375 C CA . LYS A 1 287 ? 13.492 -10.922 -2.828 1 96.81 287 LYS A CA 1
ATOM 2376 C C . LYS A 1 287 ? 13.961 -10.891 -1.376 1 96.81 287 LYS A C 1
ATOM 2378 O O . LYS A 1 287 ? 14.938 -11.555 -1.017 1 96.81 287 LYS A O 1
ATOM 2383 N N . ASN A 1 288 ? 13.273 -10.094 -0.516 1 97.75 288 ASN A N 1
ATOM 2384 C CA . ASN A 1 288 ? 13.57 -10.18 0.911 1 97.75 288 ASN A CA 1
ATOM 2385 C C . ASN A 1 288 ? 13.305 -11.578 1.456 1 97.75 288 ASN A C 1
ATOM 2387 O O . ASN A 1 288 ? 12.32 -12.219 1.081 1 97.75 288 ASN A O 1
ATOM 2391 N N . LEU A 1 289 ? 14.172 -12.047 2.326 1 98.25 289 LEU A N 1
ATOM 2392 C CA . LEU A 1 289 ? 14.031 -13.383 2.904 1 98.25 289 LEU A CA 1
ATOM 2393 C C . LEU A 1 289 ? 12.648 -13.562 3.521 1 98.25 289 LEU A C 1
ATOM 2395 O O . LEU A 1 289 ? 11.977 -14.57 3.277 1 98.25 289 LEU A O 1
ATOM 2399 N N . ALA A 1 290 ? 12.148 -12.562 4.285 1 98.44 290 ALA A N 1
ATOM 2400 C CA . ALA A 1 290 ? 10.852 -12.656 4.957 1 98.44 290 ALA A CA 1
ATOM 2401 C C . ALA A 1 290 ? 9.719 -12.789 3.949 1 98.44 290 ALA A C 1
ATOM 2403 O O . ALA A 1 290 ? 8.742 -13.508 4.195 1 98.44 290 ALA A O 1
ATOM 2404 N N . ALA A 1 291 ? 9.812 -12.102 2.85 1 98.38 291 ALA A N 1
ATOM 2405 C CA . ALA A 1 291 ? 8.789 -12.188 1.811 1 98.38 291 ALA A CA 1
ATOM 2406 C C . ALA A 1 291 ? 8.758 -13.578 1.188 1 98.38 291 ALA A C 1
ATOM 2408 O O . ALA A 1 291 ? 7.68 -14.141 0.977 1 98.38 291 ALA A O 1
ATOM 2409 N N . LEU A 1 292 ? 9.953 -14.086 0.879 1 98.69 292 LEU A N 1
ATOM 2410 C CA . LEU A 1 292 ? 10.039 -15.406 0.271 1 98.69 292 LEU A CA 1
ATOM 2411 C C . LEU A 1 292 ? 9.539 -16.484 1.235 1 98.69 292 LEU A C 1
ATOM 2413 O O . LEU A 1 292 ? 8.883 -17.438 0.82 1 98.69 292 LEU A O 1
ATOM 2417 N N . GLN A 1 293 ? 9.836 -16.344 2.527 1 98.75 293 GLN A N 1
ATOM 2418 C CA . GLN A 1 293 ? 9.297 -17.234 3.551 1 98.75 293 GLN A CA 1
ATOM 2419 C C . GLN A 1 293 ? 7.77 -17.203 3.547 1 98.75 293 GLN A C 1
ATOM 2421 O O . GLN A 1 293 ? 7.121 -18.25 3.441 1 98.75 293 GLN A O 1
ATOM 2426 N N . TYR A 1 294 ? 7.258 -16.031 3.613 1 98.69 294 TYR A N 1
ATOM 2427 C CA . TYR A 1 294 ? 5.809 -15.883 3.68 1 98.69 294 TYR A CA 1
ATOM 2428 C C . TYR A 1 294 ? 5.137 -16.547 2.486 1 98.69 294 TYR A C 1
ATOM 2430 O O . TYR A 1 294 ? 4.145 -17.266 2.643 1 98.69 294 TYR A O 1
ATOM 2438 N N . GLU A 1 295 ? 5.637 -16.281 1.332 1 98.62 295 GLU A N 1
ATOM 2439 C CA . GLU A 1 295 ? 5.031 -16.781 0.1 1 98.62 295 GLU A CA 1
ATOM 2440 C C . GLU A 1 295 ? 5.078 -18.297 0.039 1 98.62 295 GLU A C 1
ATOM 2442 O O . GLU A 1 295 ? 4.07 -18.953 -0.253 1 98.62 295 GLU A O 1
ATOM 2447 N N . CYS A 1 296 ? 6.156 -18.891 0.395 1 98.75 296 CYS A N 1
ATOM 2448 C CA . CYS A 1 296 ? 6.293 -20.344 0.362 1 98.75 296 CYS A CA 1
ATOM 2449 C C . CYS A 1 296 ? 5.492 -20.984 1.485 1 98.75 296 CYS A C 1
ATOM 2451 O O . CYS A 1 296 ? 4.809 -22 1.27 1 98.75 296 CYS A O 1
ATOM 2453 N N . PHE A 1 297 ? 5.527 -20.422 2.699 1 98.81 297 PHE A N 1
ATOM 2454 C CA . PHE A 1 297 ? 4.836 -21.031 3.834 1 98.81 297 PHE A CA 1
ATOM 2455 C C . PHE A 1 297 ? 3.326 -20.891 3.682 1 98.81 297 PHE A C 1
ATOM 2457 O O . PHE A 1 297 ? 2.57 -21.75 4.141 1 98.81 297 PHE A O 1
ATOM 2464 N N . HIS A 1 298 ? 2.939 -19.797 3.043 1 98.62 298 HIS A N 1
ATOM 2465 C CA . HIS A 1 298 ? 1.52 -19.641 2.742 1 98.62 298 HIS A CA 1
ATOM 2466 C C . HIS A 1 298 ? 1.045 -20.719 1.778 1 98.62 298 HIS A C 1
ATOM 2468 O O . HIS A 1 298 ? -0.084 -21.203 1.888 1 98.62 298 HIS A O 1
ATOM 2474 N N . MET A 1 299 ? 1.909 -21.125 0.819 1 98.69 299 MET A N 1
ATOM 2475 C CA . MET A 1 299 ? 1.593 -22.234 -0.088 1 98.69 299 MET A CA 1
ATOM 2476 C C . MET A 1 299 ? 1.418 -23.531 0.681 1 98.69 299 MET A C 1
ATOM 2478 O O . MET A 1 299 ? 0.433 -24.25 0.485 1 98.69 299 MET A O 1
ATOM 2482 N N . LEU A 1 300 ? 2.312 -23.781 1.614 1 98.56 300 LEU A N 1
ATOM 2483 C CA . LEU A 1 300 ? 2.195 -24.969 2.447 1 98.56 300 LEU A CA 1
ATOM 2484 C C . LEU A 1 300 ? 0.889 -24.953 3.234 1 98.56 300 LEU A C 1
ATOM 2486 O O . LEU A 1 300 ? 0.176 -25.969 3.277 1 98.56 300 LEU A O 1
ATOM 2490 N N . ALA A 1 301 ? 0.613 -23.797 3.789 1 98.62 301 ALA A N 1
ATOM 2491 C CA . ALA A 1 301 ? -0.565 -23.656 4.641 1 98.62 301 ALA A CA 1
ATOM 2492 C C . ALA A 1 301 ? -1.846 -23.906 3.852 1 98.62 301 ALA A C 1
ATOM 2494 O O . ALA A 1 301 ? -2.855 -24.328 4.418 1 98.62 301 ALA A O 1
ATOM 2495 N N . GLN A 1 302 ? -1.788 -23.734 2.578 1 98.31 302 GLN A N 1
ATOM 2496 C CA . GLN A 1 302 ? -2.961 -23.875 1.723 1 98.31 302 GLN A CA 1
ATOM 2497 C C . GLN A 1 302 ? -2.93 -25.219 0.979 1 98.31 302 GLN A C 1
ATOM 2499 O O . GLN A 1 302 ? -3.674 -25.406 0.016 1 98.31 302 GLN A O 1
ATOM 2504 N N . ASN A 1 303 ? -2.021 -26.078 1.404 1 97.38 303 ASN A N 1
ATOM 2505 C CA . ASN A 1 303 ? -1.9 -27.438 0.877 1 97.38 303 ASN A CA 1
ATOM 2506 C C . ASN A 1 303 ? -1.371 -27.438 -0.554 1 97.38 303 ASN A C 1
ATOM 2508 O O . ASN A 1 303 ? -1.762 -28.281 -1.365 1 97.38 303 ASN A O 1
ATOM 2512 N N . ALA A 1 304 ? -0.564 -26.438 -0.901 1 98 304 ALA A N 1
ATOM 2513 C CA . ALA A 1 304 ? 0.123 -26.375 -2.189 1 98 304 ALA A CA 1
ATOM 2514 C C . ALA A 1 304 ? 1.625 -26.594 -2.02 1 98 304 ALA A C 1
ATOM 2516 O O . ALA A 1 304 ? 2.154 -26.469 -0.912 1 98 304 ALA A O 1
ATOM 2517 N N . LYS A 1 305 ? 2.25 -27.031 -3.098 1 98.25 305 LYS A N 1
ATOM 2518 C CA . LYS A 1 305 ? 3.707 -27.109 -3.143 1 98.25 305 LYS A CA 1
ATOM 2519 C C . LYS A 1 305 ? 4.309 -25.781 -3.586 1 98.25 305 LYS A C 1
ATOM 2521 O O . LYS A 1 305 ? 3.582 -24.828 -3.896 1 98.25 305 LYS A O 1
ATOM 2526 N N . CYS A 1 306 ? 5.637 -25.656 -3.482 1 98.5 306 CYS A N 1
ATOM 2527 C CA . CYS A 1 306 ? 6.285 -24.375 -3.711 1 98.5 306 CYS A CA 1
ATOM 2528 C C . CYS A 1 306 ? 7.086 -24.391 -5.008 1 98.5 306 CYS A C 1
ATOM 2530 O O . CYS A 1 306 ? 7.793 -25.359 -5.297 1 98.5 306 CYS A O 1
ATOM 2532 N N . SER A 1 307 ? 6.934 -23.359 -5.789 1 98.75 307 SER A N 1
ATOM 2533 C CA . SER A 1 307 ? 7.805 -23.078 -6.926 1 98.75 307 SER A CA 1
ATOM 2534 C C . SER A 1 307 ? 8.344 -21.656 -6.863 1 98.75 307 SER A C 1
ATOM 2536 O O . SER A 1 307 ? 7.59 -20.703 -6.609 1 98.75 307 SER A O 1
ATOM 2538 N N . ILE A 1 308 ? 9.641 -21.484 -6.984 1 98.81 308 ILE A N 1
ATOM 2539 C CA . ILE A 1 308 ? 10.281 -20.172 -6.98 1 98.81 308 ILE A CA 1
ATOM 2540 C C . ILE A 1 308 ? 10.891 -19.891 -8.352 1 98.81 308 ILE A C 1
ATOM 2542 O O . ILE A 1 308 ? 11.719 -20.656 -8.836 1 98.81 308 ILE A O 1
ATOM 2546 N N . GLY A 1 309 ? 10.43 -18.812 -8.961 1 98.5 309 GLY A N 1
ATOM 2547 C CA . GLY A 1 309 ? 11 -18.391 -10.234 1 98.5 309 GLY A CA 1
ATOM 2548 C C . GLY A 1 309 ? 12.391 -17.812 -10.102 1 98.5 309 GLY A C 1
ATOM 2549 O O . GLY A 1 309 ? 12.664 -17.031 -9.18 1 98.5 309 GLY A O 1
ATOM 2550 N N . ASP A 1 310 ? 13.266 -18.234 -10.906 1 98.06 310 ASP A N 1
ATOM 2551 C CA . ASP A 1 310 ? 14.594 -17.656 -11.094 1 98.06 310 ASP A CA 1
ATOM 2552 C C . ASP A 1 310 ? 14.906 -17.469 -12.57 1 98.06 310 ASP A C 1
ATOM 2554 O O . ASP A 1 310 ? 14.102 -17.812 -13.438 1 98.06 310 ASP A O 1
ATOM 2558 N N . GLN A 1 311 ? 15.945 -16.734 -12.883 1 96.44 311 GLN A N 1
ATOM 2559 C CA . GLN A 1 311 ? 16.438 -16.531 -14.242 1 96.44 311 GLN A CA 1
ATOM 2560 C C . GLN A 1 311 ? 17.938 -16.844 -14.328 1 96.44 311 GLN A C 1
ATOM 2562 O O . GLN A 1 311 ? 18.734 -16.234 -13.625 1 96.44 311 GLN A O 1
ATOM 2567 N N . LEU A 1 312 ? 18.219 -17.75 -15.125 1 96.62 312 LEU A N 1
ATOM 2568 C CA . LEU A 1 312 ? 19.609 -18.125 -15.328 1 96.62 312 LEU A CA 1
ATOM 2569 C C . LEU A 1 312 ? 20.359 -17.047 -16.125 1 96.62 312 LEU A C 1
ATOM 2571 O O . LEU A 1 312 ? 19.797 -16.484 -17.062 1 96.62 312 LEU A O 1
ATOM 2575 N N . GLU A 1 313 ? 21.562 -16.812 -15.773 1 95.56 313 GLU A N 1
ATOM 2576 C CA . GLU A 1 313 ? 22.391 -15.914 -16.562 1 95.56 313 GLU A CA 1
ATOM 2577 C C . GLU A 1 313 ? 22.547 -16.422 -18 1 95.56 313 GLU A C 1
ATOM 2579 O O . GLU A 1 313 ? 22.609 -17.625 -18.234 1 95.56 313 GLU A O 1
ATOM 2584 N N . PRO A 1 314 ? 22.703 -15.508 -18.938 1 97.06 314 PRO A N 1
ATOM 2585 C CA . PRO A 1 314 ? 22.844 -15.945 -20.328 1 97.06 314 PRO A CA 1
ATOM 2586 C C . PRO A 1 314 ? 24 -16.906 -20.547 1 97.06 314 PRO A C 1
ATOM 2588 O O . PRO A 1 314 ? 23.891 -17.859 -21.312 1 97.06 314 PRO A O 1
ATOM 2591 N N . ASN A 1 315 ? 25.062 -16.75 -19.844 1 96.94 315 ASN A N 1
ATOM 2592 C CA . ASN A 1 315 ? 26.234 -17.594 -20.031 1 96.94 315 ASN A CA 1
ATOM 2593 C C . ASN A 1 315 ? 26.062 -18.969 -19.391 1 96.94 315 ASN A C 1
ATOM 2595 O O . ASN A 1 315 ? 26.922 -19.828 -19.516 1 96.94 315 ASN A O 1
ATOM 2599 N N . GLY A 1 316 ? 24.938 -19.203 -18.672 1 97.06 316 GLY A N 1
ATOM 2600 C CA . GLY A 1 316 ? 24.578 -20.5 -18.141 1 97.06 316 GLY A CA 1
ATOM 2601 C C . GLY A 1 316 ? 25.047 -20.719 -16.719 1 97.06 316 GLY A C 1
ATOM 2602 O O . GLY A 1 316 ? 24.719 -21.719 -16.094 1 97.06 316 GLY A O 1
ATOM 2603 N N . LYS A 1 317 ? 25.812 -19.781 -16.172 1 96.56 317 LYS A N 1
ATOM 2604 C CA . LYS A 1 317 ? 26.297 -19.922 -14.805 1 96.56 317 LYS A CA 1
ATOM 2605 C C . LYS A 1 317 ? 25.156 -19.719 -13.797 1 96.56 317 LYS A C 1
ATOM 2607 O O . LYS A 1 317 ? 24.406 -18.75 -13.898 1 96.56 317 LYS A O 1
ATOM 2612 N N . ILE A 1 318 ? 25 -20.641 -12.867 1 97.62 318 ILE A N 1
ATOM 2613 C CA . ILE A 1 318 ? 23.984 -20.531 -11.836 1 97.62 318 ILE A CA 1
ATOM 2614 C C . ILE A 1 318 ? 24.5 -19.672 -10.688 1 97.62 318 ILE A C 1
ATOM 2616 O O . ILE A 1 318 ? 25.688 -19.734 -10.352 1 97.62 318 ILE A O 1
ATOM 2620 N N . SER A 1 319 ? 23.703 -18.859 -10.094 1 96.88 319 SER A N 1
ATOM 2621 C CA . SER A 1 319 ? 24.078 -17.922 -9.031 1 96.88 319 SER A CA 1
ATOM 2622 C C . SER A 1 319 ? 24.078 -18.609 -7.672 1 96.88 319 SER A C 1
ATOM 2624 O O . SER A 1 319 ? 23.031 -19.016 -7.176 1 96.88 319 SER A O 1
ATOM 2626 N N . LYS A 1 320 ? 25.203 -18.641 -7.02 1 97.25 320 LYS A N 1
ATOM 2627 C CA . LYS A 1 320 ? 25.297 -19.219 -5.684 1 97.25 320 LYS A CA 1
ATOM 2628 C C . LYS A 1 320 ? 24.562 -18.359 -4.656 1 97.25 320 LYS A C 1
ATOM 2630 O O . LYS A 1 320 ? 23.969 -18.891 -3.709 1 97.25 320 LYS A O 1
ATOM 2635 N N . GLU A 1 321 ? 24.562 -17.047 -4.812 1 97.38 321 GLU A N 1
ATOM 2636 C CA . GLU A 1 321 ? 23.922 -16.125 -3.887 1 97.38 321 GLU A CA 1
ATOM 2637 C C . GLU A 1 321 ? 22.406 -16.281 -3.9 1 97.38 321 GLU A C 1
ATOM 2639 O O . GLU A 1 321 ? 21.766 -16.266 -2.848 1 97.38 321 GLU A O 1
ATOM 2644 N N . VAL A 1 322 ? 21.844 -16.438 -5.094 1 98.12 322 VAL A N 1
ATOM 2645 C CA . VAL A 1 322 ? 20.406 -16.672 -5.223 1 98.12 322 VAL A CA 1
ATOM 2646 C C . VAL A 1 322 ? 20.031 -17.953 -4.484 1 98.12 322 VAL A C 1
ATOM 2648 O O . VAL A 1 322 ? 19.047 -17.969 -3.738 1 98.12 322 VAL A O 1
ATOM 2651 N N . TYR A 1 323 ? 20.781 -18.969 -4.625 1 98.62 323 TYR A N 1
ATOM 2652 C CA . TYR A 1 323 ? 20.406 -20.266 -4.078 1 98.62 323 TYR A CA 1
ATOM 2653 C C . TYR A 1 323 ? 20.812 -20.375 -2.613 1 98.62 323 TYR A C 1
ATOM 2655 O O . TYR A 1 323 ? 20.375 -21.297 -1.913 1 98.62 323 TYR A O 1
ATOM 2663 N N . ASP A 1 324 ? 21.688 -19.438 -2.168 1 98.31 324 ASP A N 1
ATOM 2664 C CA . ASP A 1 324 ? 21.812 -19.266 -0.724 1 98.31 324 ASP A CA 1
ATOM 2665 C C . ASP A 1 324 ? 20.5 -18.766 -0.126 1 98.31 324 ASP A C 1
ATOM 2667 O O . ASP A 1 324 ? 20.031 -19.297 0.889 1 98.31 324 ASP A O 1
ATOM 2671 N N . LEU A 1 325 ? 19.891 -17.797 -0.73 1 98.31 325 LEU A N 1
ATOM 2672 C CA . LEU A 1 325 ? 18.594 -17.266 -0.305 1 98.31 325 LEU A CA 1
ATOM 2673 C C . LEU A 1 325 ? 17.516 -18.328 -0.379 1 98.31 325 LEU A C 1
ATOM 2675 O O . LEU A 1 325 ? 16.797 -18.562 0.598 1 98.31 325 LEU A O 1
ATOM 2679 N N . ILE A 1 326 ? 17.375 -19.016 -1.531 1 98.75 326 ILE A N 1
ATOM 2680 C CA . ILE A 1 326 ? 16.359 -20.031 -1.746 1 98.75 326 ILE A CA 1
ATOM 2681 C C . ILE A 1 326 ? 16.578 -21.188 -0.785 1 98.75 326 ILE A C 1
ATOM 2683 O O . ILE A 1 326 ? 15.625 -21.734 -0.23 1 98.75 326 ILE A O 1
ATOM 2687 N N . GLY A 1 327 ? 17.859 -21.562 -0.592 1 98.81 327 GLY A N 1
ATOM 2688 C CA . GLY A 1 327 ? 18.203 -22.656 0.291 1 98.81 327 GLY A CA 1
ATOM 2689 C C . GLY A 1 327 ? 17.734 -22.453 1.719 1 98.81 327 GLY A C 1
ATOM 2690 O O . GLY A 1 327 ? 17.328 -23.391 2.395 1 98.81 327 GLY A O 1
ATOM 2691 N N . LYS A 1 328 ? 17.812 -21.203 2.205 1 98.56 328 LYS A N 1
ATOM 2692 C CA . LYS A 1 328 ? 17.328 -20.891 3.545 1 98.56 328 LYS A CA 1
ATOM 2693 C C . LYS A 1 328 ? 15.836 -21.203 3.68 1 98.56 328 LYS A C 1
ATOM 2695 O O . LYS A 1 328 ? 15.406 -21.797 4.672 1 98.56 328 LYS A O 1
ATOM 2700 N N . VAL A 1 329 ? 15.047 -20.922 2.684 1 98.75 329 VAL A N 1
ATOM 2701 C CA . VAL A 1 329 ? 13.602 -21.094 2.729 1 98.75 329 VAL A CA 1
ATOM 2702 C C . VAL A 1 329 ? 13.242 -22.562 2.488 1 98.75 329 VAL A C 1
ATOM 2704 O O . VAL A 1 329 ? 12.43 -23.141 3.213 1 98.75 329 VAL A O 1
ATOM 2707 N N . TYR A 1 330 ? 13.867 -23.188 1.487 1 98.88 330 TYR A N 1
ATOM 2708 C CA . TYR A 1 330 ? 13.523 -24.562 1.13 1 98.88 330 TYR A CA 1
ATOM 2709 C C . TYR A 1 330 ? 13.984 -25.531 2.203 1 98.88 330 TYR A C 1
ATOM 2711 O O . TYR A 1 330 ? 13.406 -26.609 2.365 1 98.88 330 TYR A O 1
ATOM 2719 N N . SER A 1 331 ? 15.055 -25.156 2.959 1 98.81 331 SER A N 1
ATOM 2720 C CA . SER A 1 331 ? 15.406 -25.984 4.113 1 98.81 331 SER A CA 1
ATOM 2721 C C . SER A 1 331 ? 14.266 -26.016 5.133 1 98.81 331 SER A C 1
ATOM 2723 O O . SER A 1 331 ? 13.969 -27.062 5.699 1 98.81 331 SER A O 1
ATOM 2725 N N . GLU A 1 332 ? 13.672 -24.906 5.355 1 98.5 332 GLU A N 1
ATOM 2726 C CA . GLU A 1 332 ? 12.523 -24.844 6.258 1 98.5 332 GLU A CA 1
ATOM 2727 C C . GLU A 1 332 ? 11.32 -25.578 5.68 1 98.5 332 GLU A C 1
ATOM 2729 O O . GLU A 1 332 ? 10.602 -26.266 6.402 1 98.5 332 GLU A O 1
ATOM 2734 N N . VAL A 1 333 ? 11.094 -25.453 4.371 1 98.69 333 VAL A N 1
ATOM 2735 C CA . VAL A 1 333 ? 10.008 -26.156 3.705 1 98.69 333 VAL A CA 1
ATOM 2736 C C . VAL A 1 333 ? 10.18 -27.656 3.875 1 98.69 333 VAL A C 1
ATOM 2738 O O . VAL A 1 333 ? 9.234 -28.359 4.23 1 98.69 333 VAL A O 1
ATOM 2741 N N . GLU A 1 334 ? 11.414 -28.109 3.615 1 98.56 334 GLU A N 1
ATOM 2742 C CA . GLU A 1 334 ? 11.703 -29.531 3.729 1 98.56 334 GLU A CA 1
ATOM 2743 C C . GLU A 1 334 ? 11.375 -30.047 5.125 1 98.56 334 GLU A C 1
ATOM 2745 O O . GLU A 1 334 ? 10.789 -31.125 5.273 1 98.56 334 GLU A O 1
ATOM 2750 N N . GLU A 1 335 ? 11.719 -29.297 6.094 1 98.19 335 GLU A N 1
ATOM 2751 C CA . GLU A 1 335 ? 11.469 -29.688 7.48 1 98.19 335 GLU A CA 1
ATOM 2752 C C . GLU A 1 335 ? 9.977 -29.781 7.77 1 98.19 335 GLU A C 1
ATOM 2754 O O . GLU A 1 335 ? 9.547 -30.594 8.594 1 98.19 335 GLU A O 1
ATOM 2759 N N . LYS A 1 336 ? 9.156 -29.062 7.113 1 98.44 336 LYS A N 1
ATOM 2760 C CA . LYS A 1 336 ? 7.73 -28.922 7.402 1 98.44 336 LYS A CA 1
ATOM 2761 C C . LYS A 1 336 ? 6.906 -29.891 6.559 1 98.44 336 LYS A C 1
ATOM 2763 O O . LYS A 1 336 ? 5.746 -30.172 6.875 1 98.44 336 LYS A O 1
ATOM 2768 N N . GLU A 1 337 ? 7.457 -30.5 5.516 1 97.88 337 GLU A N 1
ATOM 2769 C CA . GLU A 1 337 ? 6.766 -31.281 4.496 1 97.88 337 GLU A CA 1
ATOM 2770 C C . GLU A 1 337 ? 5.98 -32.438 5.125 1 97.88 337 GLU A C 1
ATOM 2772 O O . GLU A 1 337 ? 4.848 -32.719 4.719 1 97.88 337 GLU A O 1
ATOM 2777 N N . PRO A 1 338 ? 6.48 -33.094 6.176 1 98 338 PRO A N 1
ATOM 2778 C CA . PRO A 1 338 ? 5.742 -34.25 6.734 1 98 338 PRO A CA 1
ATOM 2779 C C . PRO A 1 338 ? 4.367 -33.844 7.27 1 98 338 PRO A C 1
ATOM 2781 O O . PRO A 1 338 ? 3.453 -34.656 7.316 1 98 338 PRO A O 1
ATOM 2784 N N . TRP A 1 339 ? 4.164 -32.594 7.625 1 98.5 339 TRP A N 1
ATOM 2785 C CA . TRP A 1 339 ? 2.904 -32.125 8.195 1 98.5 339 TRP A CA 1
ATOM 2786 C C . TRP A 1 339 ? 2.051 -31.438 7.137 1 98.5 339 TRP A C 1
ATOM 2788 O O . TRP A 1 339 ? 1.005 -30.859 7.453 1 98.5 339 TRP A O 1
ATOM 2798 N N . CYS A 1 340 ? 2.539 -31.438 5.91 1 97.62 340 CYS A N 1
ATOM 2799 C CA . CYS A 1 340 ? 1.819 -30.75 4.844 1 97.62 340 CYS A CA 1
ATOM 2800 C C . CYS A 1 340 ? 1.357 -31.734 3.773 1 97.62 340 CYS A C 1
ATOM 2802 O O . CYS A 1 340 ? 0.305 -31.547 3.162 1 97.62 340 CYS A O 1
ATOM 2804 N N . GLU A 1 341 ? 2.082 -32.812 3.545 1 95.19 341 GLU A N 1
ATOM 2805 C CA . GLU A 1 341 ? 1.803 -33.781 2.475 1 95.19 341 GLU A CA 1
ATOM 2806 C C . GLU A 1 341 ? 0.458 -34.469 2.688 1 95.19 341 GLU A C 1
ATOM 2808 O O . GLU A 1 341 ? 0.205 -35.031 3.756 1 95.19 341 GLU A O 1
ATOM 2813 N N . GLY A 1 342 ? -0.33 -34.375 1.654 1 94.12 342 GLY A N 1
ATOM 2814 C CA . GLY A 1 342 ? -1.607 -35.062 1.682 1 94.12 342 GLY A CA 1
ATOM 2815 C C . GLY A 1 342 ? -2.656 -34.344 2.514 1 94.12 342 GLY A C 1
ATOM 2816 O O . GLY A 1 342 ? -3.74 -34.906 2.75 1 94.12 342 GLY A O 1
ATOM 2817 N N . GLY A 1 343 ? -2.375 -33.219 2.992 1 96.25 343 GLY A N 1
ATOM 2818 C CA . GLY A 1 343 ? -3.328 -32.438 3.787 1 96.25 343 GLY A CA 1
ATOM 2819 C C . GLY A 1 343 ? -4.551 -32 3 1 96.25 343 GLY A C 1
ATOM 2820 O O . GLY A 1 343 ? -4.461 -31.766 1.795 1 96.25 343 GLY A O 1
ATOM 2821 N N . LYS A 1 344 ? -5.652 -31.938 3.66 1 97.38 344 LYS A N 1
ATOM 2822 C CA . LYS A 1 344 ? -6.895 -31.406 3.113 1 97.38 344 LYS A CA 1
ATOM 2823 C C . LYS A 1 344 ? -7.434 -30.266 3.988 1 97.38 344 LYS A C 1
ATOM 2825 O O . LYS A 1 344 ? -7.418 -30.375 5.215 1 97.38 344 LYS A O 1
ATOM 2830 N N . ALA A 1 345 ? -7.887 -29.266 3.336 1 97.88 345 ALA A N 1
ATOM 2831 C CA . ALA A 1 345 ? -8.375 -28.109 4.07 1 97.88 345 ALA A CA 1
ATOM 2832 C C . ALA A 1 345 ? -9.648 -28.438 4.84 1 97.88 345 ALA A C 1
ATOM 2834 O O . ALA A 1 345 ? -10.516 -29.156 4.336 1 97.88 345 ALA A O 1
ATOM 2835 N N . VAL A 1 346 ? -9.766 -28.016 6.062 1 98 346 VAL A N 1
ATOM 2836 C CA . VAL A 1 346 ? -10.977 -28.078 6.875 1 98 346 VAL A CA 1
ATOM 2837 C C . VAL A 1 346 ? -11.688 -26.734 6.852 1 98 346 VAL A C 1
ATOM 2839 O O . VAL A 1 346 ? -11.188 -25.75 7.402 1 98 346 VAL A O 1
ATOM 2842 N N . CYS A 1 347 ? -12.867 -26.688 6.199 1 97.88 347 CYS A N 1
ATOM 2843 C CA . CYS A 1 347 ? -13.539 -25.422 5.984 1 97.88 347 CYS A CA 1
ATOM 2844 C C . CYS A 1 347 ? -14.977 -25.469 6.492 1 97.88 347 CYS A C 1
ATOM 2846 O O . CYS A 1 347 ? -15.633 -26.5 6.402 1 97.88 347 CYS A O 1
ATOM 2848 N N . GLU A 1 348 ? -15.445 -24.375 7.012 1 98.06 348 GLU A N 1
ATOM 2849 C CA . GLU A 1 348 ? -16.812 -24.266 7.492 1 98.06 348 GLU A CA 1
ATOM 2850 C C . GLU A 1 348 ? -17.656 -23.375 6.574 1 98.06 348 GLU A C 1
ATOM 2852 O O . GLU A 1 348 ? -18.875 -23.359 6.664 1 98.06 348 GLU A O 1
ATOM 2857 N N . ILE A 1 349 ? -17 -22.641 5.68 1 98.75 349 ILE A N 1
ATOM 2858 C CA . ILE A 1 349 ? -17.688 -21.688 4.816 1 98.75 349 ILE A CA 1
ATOM 2859 C C . ILE A 1 349 ? -17.328 -21.969 3.357 1 98.75 349 ILE A C 1
ATOM 2861 O O . ILE A 1 349 ? -16.188 -22.281 3.037 1 98.75 349 ILE A O 1
ATOM 2865 N N . GLY A 1 350 ? -18.297 -21.984 2.453 1 98.75 350 GLY A N 1
ATOM 2866 C CA . GLY A 1 350 ? -18.094 -21.922 1.014 1 98.75 350 GLY A CA 1
ATOM 2867 C C . GLY A 1 350 ? -18.422 -20.562 0.425 1 98.75 350 GLY A C 1
ATOM 2868 O O . GLY A 1 350 ? -19.531 -20.047 0.613 1 98.75 350 GLY A O 1
ATOM 2869 N N . VAL A 1 351 ? -17.469 -19.891 -0.207 1 98.81 351 VAL A N 1
ATOM 2870 C CA . VAL A 1 351 ? -17.672 -18.609 -0.864 1 98.81 351 VAL A CA 1
ATOM 2871 C C . VAL A 1 351 ? -17.812 -18.812 -2.371 1 98.81 351 VAL A C 1
ATOM 2873 O O . VAL A 1 351 ? -16.953 -19.406 -3.006 1 98.81 351 VAL A O 1
ATOM 2876 N N . PHE A 1 352 ? -18.906 -18.297 -2.914 1 98.19 352 PHE A N 1
ATOM 2877 C CA . PHE A 1 352 ? -19.125 -18.469 -4.348 1 98.19 352 PHE A CA 1
ATOM 2878 C C . PHE A 1 352 ? -18.141 -17.641 -5.148 1 98.19 352 PHE A C 1
ATOM 2880 O O . PHE A 1 352 ? -17.844 -16.5 -4.793 1 98.19 352 PHE A O 1
ATOM 2887 N N . ASN A 1 353 ? -17.625 -18.203 -6.215 1 96.69 353 ASN A N 1
ATOM 2888 C CA . ASN A 1 353 ? -16.688 -17.547 -7.121 1 96.69 353 ASN A CA 1
ATOM 2889 C C . ASN A 1 353 ? -17.422 -16.703 -8.164 1 96.69 353 ASN A C 1
ATOM 2891 O O . ASN A 1 353 ? -18.062 -17.25 -9.07 1 96.69 353 ASN A O 1
ATOM 2895 N N . PRO A 1 354 ? -17.266 -15.414 -8.109 1 95 354 PRO A N 1
ATOM 2896 C CA . PRO A 1 354 ? -17.938 -14.594 -9.109 1 95 354 PRO A CA 1
ATOM 2897 C C . PRO A 1 354 ? -17.438 -14.852 -10.523 1 95 354 PRO A C 1
ATOM 2899 O O . PRO A 1 354 ? -18.141 -14.539 -11.5 1 95 354 PRO A O 1
ATOM 2902 N N . GLU A 1 355 ? -16.297 -15.469 -10.68 1 93.25 355 GLU A N 1
ATOM 2903 C CA . GLU A 1 355 ? -15.703 -15.742 -11.984 1 93.25 355 GLU A CA 1
ATOM 2904 C C . GLU A 1 355 ? -16.516 -16.797 -12.75 1 93.25 355 GLU A C 1
ATOM 2906 O O . GLU A 1 355 ? -16.328 -16.984 -13.953 1 93.25 355 GLU A O 1
ATOM 2911 N N . GLU A 1 356 ? -17.359 -17.531 -12.023 1 92.25 356 GLU A N 1
ATOM 2912 C CA . GLU A 1 356 ? -18.25 -18.469 -12.703 1 92.25 356 GLU A CA 1
ATOM 2913 C C . GLU A 1 356 ? -19.172 -17.75 -13.68 1 92.25 356 GLU A C 1
ATOM 2915 O O . GLU A 1 356 ? -19.609 -18.344 -14.68 1 92.25 356 GLU A O 1
ATOM 2920 N N . PHE A 1 357 ? -19.375 -16.438 -13.406 1 87.88 357 PHE A N 1
ATOM 2921 C CA . PHE A 1 357 ? -20.312 -15.641 -14.203 1 87.88 357 PHE A CA 1
ATOM 2922 C C . PHE A 1 357 ? -19.562 -14.586 -15.008 1 87.88 357 PHE A C 1
ATOM 2924 O O . PHE A 1 357 ? -19.812 -13.391 -14.852 1 87.88 357 PHE A O 1
ATOM 2931 N N . ILE A 1 358 ? -18.781 -15.047 -15.945 1 85.62 358 ILE A N 1
ATOM 2932 C CA . ILE A 1 358 ? -17.922 -14.156 -16.719 1 85.62 358 ILE A CA 1
ATOM 2933 C C . ILE A 1 358 ? -18.781 -13.336 -17.688 1 85.62 358 ILE A C 1
ATOM 2935 O O . ILE A 1 358 ? -19.625 -13.883 -18.391 1 85.62 358 ILE A O 1
ATOM 2939 N N . ASP A 1 359 ? -18.594 -12.086 -17.578 1 86 359 ASP A N 1
ATOM 2940 C CA . ASP A 1 359 ? -19.125 -11.211 -18.625 1 86 359 ASP A CA 1
ATOM 2941 C C . ASP A 1 359 ? -18.062 -10.922 -19.688 1 86 359 ASP A C 1
ATOM 2943 O O . ASP A 1 359 ? -17.234 -10.016 -19.516 1 86 359 ASP A O 1
ATOM 2947 N N . TYR A 1 360 ? -18.156 -11.562 -20.781 1 90.56 360 TYR A N 1
ATOM 2948 C CA . TYR A 1 360 ? -17.141 -11.5 -21.828 1 90.56 360 TYR A CA 1
ATOM 2949 C C . TYR A 1 360 ? -17.141 -10.133 -22.5 1 90.56 360 TYR A C 1
ATOM 2951 O O . TYR A 1 360 ? -16.203 -9.797 -23.234 1 90.56 360 TYR A O 1
ATOM 2959 N N . ASN A 1 361 ? -18.141 -9.328 -22.188 1 87.5 361 ASN A N 1
ATOM 2960 C CA . ASN A 1 361 ? -18.203 -8.008 -22.797 1 87.5 361 ASN A CA 1
ATOM 2961 C C . ASN A 1 361 ? -17.516 -6.953 -21.922 1 87.5 361 ASN A C 1
ATOM 2963 O O . ASN A 1 361 ? -17.359 -5.805 -22.344 1 87.5 361 ASN A O 1
ATOM 2967 N N . ASN A 1 362 ? -17.109 -7.414 -20.781 1 84.94 362 ASN A N 1
ATOM 2968 C CA . ASN A 1 362 ? -16.422 -6.496 -19.875 1 84.94 362 ASN A CA 1
ATOM 2969 C C . ASN A 1 362 ? -15.008 -6.191 -20.375 1 84.94 362 ASN A C 1
ATOM 2971 O O . ASN A 1 362 ? -14.445 -6.945 -21.172 1 84.94 362 ASN A O 1
ATOM 2975 N N . GLU A 1 363 ? -14.453 -5.043 -19.938 1 76.5 363 GLU A N 1
ATOM 2976 C CA . GLU A 1 363 ? -13.109 -4.629 -20.328 1 76.5 363 GLU A CA 1
ATOM 2977 C C . GLU A 1 363 ? -12.062 -5.621 -19.828 1 76.5 363 GLU A C 1
ATOM 2979 O O . GLU A 1 363 ? -11.086 -5.906 -20.531 1 76.5 363 GLU A O 1
ATOM 2984 N N . ASN A 1 364 ? -12.258 -6.145 -18.625 1 80.5 364 ASN A N 1
ATOM 2985 C CA . ASN A 1 364 ? -11.344 -7.109 -18.031 1 80.5 364 ASN A CA 1
ATOM 2986 C C . ASN A 1 364 ? -12.086 -8.32 -17.469 1 80.5 364 ASN A C 1
ATOM 2988 O O . ASN A 1 364 ? -12.188 -8.477 -16.25 1 80.5 364 ASN A O 1
ATOM 2992 N N . PRO A 1 365 ? -12.422 -9.141 -18.266 1 83.5 365 PRO A N 1
ATOM 2993 C CA . PRO A 1 365 ? -13.328 -10.203 -17.844 1 83.5 365 PRO A CA 1
ATOM 2994 C C . PRO A 1 365 ? -12.633 -11.266 -17 1 83.5 365 PRO A C 1
ATOM 2996 O O . PRO A 1 365 ? -13.297 -12.008 -16.266 1 83.5 365 PRO A O 1
ATOM 2999 N N . PHE A 1 366 ? -11.336 -11.359 -17.078 1 84.06 366 PHE A N 1
ATOM 3000 C CA . PHE A 1 366 ? -10.664 -12.477 -16.422 1 84.06 366 PHE A CA 1
ATOM 3001 C C . PHE A 1 366 ? -9.906 -11.992 -15.195 1 84.06 366 PHE A C 1
ATOM 3003 O O . PHE A 1 366 ? -9.203 -12.773 -14.547 1 84.06 366 PHE A O 1
ATOM 3010 N N . LYS A 1 367 ? -10.062 -10.852 -14.734 1 85.56 367 LYS A N 1
ATOM 3011 C CA . LYS A 1 367 ? -9.406 -10.328 -13.539 1 85.56 367 LYS A CA 1
ATOM 3012 C C . LYS A 1 367 ? -10.227 -10.633 -12.289 1 85.56 367 LYS A C 1
ATOM 3014 O O . LYS A 1 367 ? -11.453 -10.695 -12.336 1 85.56 367 LYS A O 1
ATOM 3019 N N . LEU A 1 368 ? -9.5 -10.805 -11.148 1 92.5 368 LEU A N 1
ATOM 3020 C CA . LEU A 1 368 ? -10.188 -10.953 -9.875 1 92.5 368 LEU A CA 1
ATOM 3021 C C . LEU A 1 368 ? -11.086 -9.75 -9.602 1 92.5 368 LEU A C 1
ATOM 3023 O O . LEU A 1 368 ? -10.648 -8.609 -9.695 1 92.5 368 LEU A O 1
ATOM 3027 N N . GLN A 1 369 ? -12.281 -10.055 -9.328 1 93.56 369 GLN A N 1
ATOM 3028 C CA . GLN A 1 369 ? -13.227 -8.984 -9.031 1 93.56 369 GLN A CA 1
ATOM 3029 C C . GLN A 1 369 ? -12.992 -8.422 -7.633 1 93.56 369 GLN A C 1
ATOM 3031 O O . GLN A 1 369 ? -12.594 -9.148 -6.723 1 93.56 369 GLN A O 1
ATOM 3036 N N . PRO A 1 370 ? -13.328 -7.141 -7.402 1 96.06 370 PRO A N 1
ATOM 3037 C CA . PRO A 1 370 ? -13.117 -6.523 -6.094 1 96.06 370 PRO A CA 1
ATOM 3038 C C . PRO A 1 370 ? -13.852 -7.254 -4.969 1 96.06 370 PRO A C 1
ATOM 3040 O O . PRO A 1 370 ? -13.328 -7.363 -3.857 1 96.06 370 PRO A O 1
ATOM 3043 N N . CYS A 1 371 ? -15.008 -7.793 -5.234 1 97.5 371 CYS A N 1
ATOM 3044 C CA . CYS A 1 371 ? -15.812 -8.391 -4.176 1 97.5 371 CYS A CA 1
ATOM 3045 C C . CYS A 1 371 ? -15.156 -9.664 -3.65 1 97.5 371 CYS A C 1
ATOM 3047 O O . CYS A 1 371 ? -15.203 -9.945 -2.449 1 97.5 371 CYS A O 1
ATOM 3049 N N . ILE A 1 372 ? -14.484 -10.5 -4.516 1 98 372 ILE A N 1
ATOM 3050 C CA . ILE A 1 372 ? -13.859 -11.727 -4.047 1 98 372 ILE A CA 1
ATOM 3051 C C . ILE A 1 372 ? -12.594 -11.398 -3.256 1 98 372 ILE A C 1
ATOM 3053 O O . ILE A 1 372 ? -12.25 -12.102 -2.305 1 98 372 ILE A O 1
ATOM 3057 N N . ILE A 1 373 ? -11.914 -10.328 -3.635 1 98.19 373 ILE A N 1
ATOM 3058 C CA . ILE A 1 373 ? -10.742 -9.891 -2.889 1 98.19 373 ILE A CA 1
ATOM 3059 C C . ILE A 1 373 ? -11.156 -9.422 -1.498 1 98.19 373 ILE A C 1
ATOM 3061 O O . ILE A 1 373 ? -10.555 -9.812 -0.496 1 98.19 373 ILE A O 1
ATOM 3065 N N . GLY A 1 374 ? -12.242 -8.648 -1.461 1 98.56 374 GLY A N 1
ATOM 3066 C CA . GLY A 1 374 ? -12.727 -8.109 -0.197 1 98.56 374 GLY A CA 1
ATOM 3067 C C . GLY A 1 374 ? -13.18 -9.188 0.772 1 98.56 374 GLY A C 1
ATOM 3068 O O . GLY A 1 374 ? -12.789 -9.18 1.941 1 98.56 374 GLY A O 1
ATOM 3069 N N . VAL A 1 375 ? -13.992 -10.117 0.307 1 98.75 375 VAL A N 1
ATOM 3070 C CA . VAL A 1 375 ? -14.516 -11.148 1.192 1 98.75 375 VAL A CA 1
ATOM 3071 C C . VAL A 1 375 ? -13.383 -12.062 1.654 1 98.75 375 VAL A C 1
ATOM 3073 O O . VAL A 1 375 ? -13.344 -12.477 2.816 1 98.75 375 VAL A O 1
ATOM 3076 N N . THR A 1 376 ? -12.43 -12.383 0.753 1 98.62 376 THR A N 1
ATOM 3077 C CA . THR A 1 376 ? -11.297 -13.227 1.128 1 98.62 376 THR A CA 1
ATOM 3078 C C . THR A 1 376 ? -10.461 -12.562 2.215 1 98.62 376 THR A C 1
ATOM 3080 O O . THR A 1 376 ? -10.078 -13.203 3.193 1 98.62 376 THR A O 1
ATOM 3083 N N . ARG A 1 377 ? -10.219 -11.344 2.061 1 98.25 377 ARG A N 1
ATOM 3084 C CA . ARG A 1 377 ? -9.43 -10.617 3.049 1 98.25 377 ARG A CA 1
ATOM 3085 C C . ARG A 1 377 ? -10.133 -10.602 4.402 1 98.25 377 ARG A C 1
ATOM 3087 O O . ARG A 1 377 ? -9.516 -10.852 5.438 1 98.25 377 ARG A O 1
ATOM 3094 N N . MET A 1 378 ? -11.445 -10.297 4.387 1 98.62 378 MET A N 1
ATOM 3095 C CA . MET A 1 378 ? -12.211 -10.219 5.633 1 98.62 378 MET A CA 1
ATOM 3096 C C . MET A 1 378 ? -12.18 -11.555 6.371 1 98.62 378 MET A C 1
ATOM 3098 O O . MET A 1 378 ? -11.922 -11.594 7.578 1 98.62 378 MET A O 1
ATOM 3102 N N . LEU A 1 379 ? -12.383 -12.578 5.645 1 98.81 379 LEU A N 1
ATOM 3103 C CA . LEU A 1 379 ? -12.445 -13.898 6.262 1 98.81 379 LEU A CA 1
ATOM 3104 C C . LEU A 1 379 ? -11.078 -14.336 6.762 1 98.81 379 LEU A C 1
ATOM 3106 O O . LEU A 1 379 ? -10.953 -14.898 7.852 1 98.81 379 LEU A O 1
ATOM 3110 N N . GLN A 1 380 ? -10.031 -14.07 5.969 1 98.12 380 GLN A N 1
ATOM 3111 C CA . GLN A 1 380 ? -8.664 -14.391 6.379 1 98.12 380 GLN A CA 1
ATOM 3112 C C . GLN A 1 380 ? -8.281 -13.648 7.652 1 98.12 380 GLN A C 1
ATOM 3114 O O . GLN A 1 380 ? -7.711 -14.234 8.57 1 98.12 380 GLN A O 1
ATOM 3119 N N . GLU A 1 381 ? -8.633 -12.398 7.699 1 98 381 GLU A N 1
ATOM 3120 C CA . GLU A 1 381 ? -8.273 -11.555 8.836 1 98 381 GLU A CA 1
ATOM 3121 C C . GLU A 1 381 ? -8.992 -12.008 10.102 1 98 381 GLU A C 1
ATOM 3123 O O . GLU A 1 381 ? -8.539 -11.727 11.219 1 98 381 GLU A O 1
ATOM 3128 N N . ALA A 1 382 ? -10.117 -12.734 9.898 1 98 382 ALA A N 1
ATOM 3129 C CA . ALA A 1 382 ? -10.906 -13.18 11.039 1 98 382 ALA A CA 1
ATOM 3130 C C . ALA A 1 382 ? -10.656 -14.656 11.336 1 98 382 ALA A C 1
ATOM 3132 O O . ALA A 1 382 ? -11.328 -15.25 12.18 1 98 382 ALA A O 1
ATOM 3133 N N . SER A 1 383 ? -9.734 -15.297 10.617 1 98.06 383 SER A N 1
ATOM 3134 C CA . SER A 1 383 ? -9.336 -16.688 10.789 1 98.06 383 SER A CA 1
ATOM 3135 C C . SER A 1 383 ? -10.5 -17.641 10.531 1 98.06 383 SER A C 1
ATOM 3137 O O . SER A 1 383 ? -10.633 -18.672 11.188 1 98.06 383 SER A O 1
ATOM 3139 N N . LEU A 1 384 ? -11.406 -17.172 9.688 1 98.62 384 LEU A N 1
ATOM 3140 C CA . LEU A 1 384 ? -12.445 -18.078 9.211 1 98.62 384 LEU A CA 1
ATOM 3141 C C . LEU A 1 384 ? -11.898 -18.984 8.117 1 98.62 384 LEU A C 1
ATOM 3143 O O . LEU A 1 384 ? -11.117 -18.562 7.273 1 98.62 384 LEU A O 1
ATOM 3147 N N . GLN A 1 385 ? -12.273 -20.266 8.203 1 98.62 385 GLN A N 1
ATOM 3148 C CA . GLN A 1 385 ? -11.797 -21.25 7.246 1 98.62 385 GLN A CA 1
ATOM 3149 C C . GLN A 1 385 ? -12.805 -21.453 6.117 1 98.62 385 GLN A C 1
ATOM 3151 O O . GLN A 1 385 ? -13.977 -21.734 6.367 1 98.62 385 GLN A O 1
ATOM 3156 N N . PHE A 1 386 ? -12.352 -21.281 4.848 1 98.75 386 PHE A N 1
ATOM 3157 C CA . PHE A 1 386 ? -13.32 -21.297 3.76 1 98.75 386 PHE A CA 1
ATOM 3158 C C . PHE A 1 386 ? -12.68 -21.766 2.463 1 98.75 386 PHE A C 1
ATOM 3160 O O . PHE A 1 386 ? -11.453 -21.75 2.332 1 98.75 386 PHE A O 1
ATOM 3167 N N . ASP A 1 387 ? -13.484 -22.266 1.579 1 98.5 387 ASP A N 1
ATOM 3168 C CA . ASP A 1 387 ? -13.156 -22.547 0.184 1 98.5 387 ASP A CA 1
ATOM 3169 C C . ASP A 1 387 ? -13.859 -21.562 -0.75 1 98.5 387 ASP A C 1
ATOM 3171 O O . ASP A 1 387 ? -14.859 -20.938 -0.377 1 98.5 387 ASP A O 1
ATOM 3175 N N . ILE A 1 388 ? -13.273 -21.328 -1.807 1 98.25 388 ILE A N 1
ATOM 3176 C CA . ILE A 1 388 ? -13.969 -20.688 -2.912 1 98.25 388 ILE A CA 1
ATOM 3177 C C . ILE A 1 388 ? -14.531 -21.734 -3.863 1 98.25 388 ILE A C 1
ATOM 3179 O O . ILE A 1 388 ? -13.805 -22.625 -4.309 1 98.25 388 ILE A O 1
ATOM 3183 N N . ILE A 1 389 ? -15.844 -21.656 -4.129 1 97.69 389 ILE A N 1
ATOM 3184 C CA . ILE A 1 389 ? -16.531 -22.75 -4.816 1 97.69 389 ILE A CA 1
ATOM 3185 C C . ILE A 1 389 ? -17.359 -22.203 -5.965 1 97.69 389 ILE A C 1
ATOM 3187 O O . ILE A 1 389 ? -17.531 -20.984 -6.098 1 97.69 389 ILE A O 1
ATOM 3191 N N . ASP A 1 390 ? -17.781 -23.016 -6.824 1 95.88 390 ASP A N 1
ATOM 3192 C CA . ASP A 1 390 ? -18.75 -22.641 -7.852 1 95.88 390 ASP A CA 1
ATOM 3193 C C . ASP A 1 390 ? -20.047 -23.453 -7.711 1 95.88 390 ASP A C 1
ATOM 3195 O O . ASP A 1 390 ? -20.203 -24.203 -6.742 1 95.88 390 ASP A O 1
ATOM 3199 N N . SER A 1 391 ? -20.984 -23.312 -8.586 1 95.25 391 SER A N 1
ATOM 3200 C CA . SER A 1 391 ? -22.328 -23.859 -8.461 1 95.25 391 SER A CA 1
ATOM 3201 C C . SER A 1 391 ? -22.344 -25.359 -8.641 1 95.25 391 SER A C 1
ATOM 3203 O O . SER A 1 391 ? -23.328 -26.031 -8.305 1 95.25 391 SER A O 1
ATOM 3205 N N . GLU A 1 392 ? -21.234 -25.953 -9.07 1 93.56 392 GLU A N 1
ATOM 3206 C CA . GLU A 1 392 ? -21.203 -27.391 -9.352 1 93.56 392 GLU A CA 1
ATOM 3207 C C . GLU A 1 392 ? -20.688 -28.172 -8.156 1 93.56 392 GLU A C 1
ATOM 3209 O O . GLU A 1 392 ? -20.828 -29.406 -8.109 1 93.56 392 GLU A O 1
ATOM 3214 N N . PHE A 1 393 ? -20.156 -27.531 -7.215 1 95.19 393 PHE A N 1
ATOM 3215 C CA . PHE A 1 393 ? -19.578 -28.219 -6.059 1 95.19 393 PHE A CA 1
ATOM 3216 C C . PHE A 1 393 ? -20.672 -28.688 -5.113 1 95.19 393 PHE A C 1
ATOM 3218 O O . PHE A 1 393 ? -21.828 -28.281 -5.234 1 95.19 393 PHE A O 1
ATOM 3225 N N . ASP A 1 394 ? -20.359 -29.641 -4.297 1 95.25 394 ASP A N 1
ATOM 3226 C CA . ASP A 1 394 ? -21.234 -30.078 -3.219 1 95.25 394 ASP A CA 1
ATOM 3227 C C . ASP A 1 394 ? -21.234 -29.062 -2.07 1 95.25 394 ASP A C 1
ATOM 3229 O O . ASP A 1 394 ? -20.172 -28.688 -1.563 1 95.25 394 ASP A O 1
ATOM 3233 N N . PHE A 1 395 ? -22.438 -28.656 -1.686 1 97.62 395 PHE A N 1
ATOM 3234 C CA . PHE A 1 395 ? -22.578 -27.625 -0.672 1 97.62 395 PHE A CA 1
ATOM 3235 C C . PHE A 1 395 ? -22.625 -28.234 0.724 1 97.62 395 PHE A C 1
ATOM 3237 O O . PHE A 1 395 ? -22.453 -27.516 1.722 1 97.62 395 PHE A O 1
ATOM 3244 N N . LYS A 1 396 ? -22.844 -29.484 0.835 1 94.88 396 LYS A N 1
ATOM 3245 C CA . LYS A 1 396 ? -23.203 -30.141 2.082 1 94.88 396 LYS A CA 1
ATOM 3246 C C . LYS A 1 396 ? -22.062 -30.094 3.088 1 94.88 396 LYS A C 1
ATOM 3248 O O . LYS A 1 396 ? -22.281 -30.188 4.297 1 94.88 396 LYS A O 1
ATOM 3253 N N . SER A 1 397 ? -20.906 -29.938 2.57 1 93.69 397 SER A N 1
ATOM 3254 C CA . SER A 1 397 ? -19.75 -29.953 3.449 1 93.69 397 SER A CA 1
ATOM 3255 C C . SER A 1 397 ? -19.578 -28.625 4.176 1 93.69 397 SER A C 1
ATOM 3257 O O . SER A 1 397 ? -18.781 -28.531 5.109 1 93.69 397 SER A O 1
ATOM 3259 N N . TYR A 1 398 ? -20.328 -27.625 3.809 1 97.94 398 TYR A N 1
ATOM 3260 C CA . TYR A 1 398 ? -20.188 -26.297 4.398 1 97.94 398 TYR A CA 1
ATOM 3261 C C . TYR A 1 398 ? -21.375 -25.969 5.289 1 97.94 398 TYR A C 1
ATOM 3263 O O . TYR A 1 398 ? -22.516 -26.344 4.988 1 97.94 398 TYR A O 1
ATOM 3271 N N . LYS A 1 399 ? -21.094 -25.25 6.348 1 98.06 399 LYS A N 1
ATOM 3272 C CA . LYS A 1 399 ? -22.141 -24.797 7.25 1 98.06 399 LYS A CA 1
ATOM 3273 C C . LYS A 1 399 ? -22.766 -23.5 6.766 1 98.06 399 LYS A C 1
ATOM 3275 O O . LYS A 1 399 ? -23.922 -23.203 7.07 1 98.06 399 LYS A O 1
ATOM 3280 N N . LEU A 1 400 ? -22.031 -22.719 6.086 1 98.75 400 LEU A N 1
ATOM 3281 C CA . LEU A 1 400 ? -22.422 -21.406 5.613 1 98.75 400 LEU A CA 1
ATOM 3282 C C . LEU A 1 400 ? -21.938 -21.156 4.188 1 98.75 400 LEU A C 1
ATOM 3284 O O . LEU A 1 400 ? -20.797 -21.5 3.861 1 98.75 400 LEU A O 1
ATOM 3288 N N . LEU A 1 401 ? -22.812 -20.688 3.371 1 98.81 401 LEU A N 1
ATOM 3289 C CA . LEU A 1 401 ? -22.438 -20.234 2.037 1 98.81 401 LEU A CA 1
ATOM 3290 C C . LEU A 1 401 ? -22.516 -18.703 1.941 1 98.81 401 LEU A C 1
ATOM 3292 O O . LEU A 1 401 ? -23.422 -18.094 2.488 1 98.81 401 LEU A O 1
ATOM 3296 N N . ILE A 1 402 ? -21.516 -18.109 1.354 1 98.88 402 ILE A N 1
ATOM 3297 C CA . ILE A 1 402 ? -21.516 -16.672 1.09 1 98.88 402 ILE A CA 1
ATOM 3298 C C . ILE A 1 402 ? -21.594 -16.422 -0.415 1 98.88 402 ILE A C 1
ATOM 3300 O O . ILE A 1 402 ? -20.781 -16.938 -1.178 1 98.88 402 ILE A O 1
ATOM 3304 N N . LEU A 1 403 ? -22.641 -15.734 -0.824 1 98.62 403 LEU A N 1
ATOM 3305 C CA . LEU A 1 403 ? -22.797 -15.273 -2.197 1 98.62 403 LEU A CA 1
ATOM 3306 C C . LEU A 1 403 ? -22.328 -13.828 -2.342 1 98.62 403 LEU A C 1
ATOM 3308 O O . LEU A 1 403 ? -23.078 -12.898 -2.041 1 98.62 403 LEU A O 1
ATOM 3312 N N . PRO A 1 404 ? -21.141 -13.742 -2.926 1 97.62 404 PRO A N 1
ATOM 3313 C CA . PRO A 1 404 ? -20.656 -12.367 -3.084 1 97.62 404 PRO A CA 1
ATOM 3314 C C . PRO A 1 404 ? -21.484 -11.57 -4.094 1 97.62 404 PRO A C 1
ATOM 3316 O O . PRO A 1 404 ? -22.359 -12.125 -4.762 1 97.62 404 PRO A O 1
ATOM 3319 N N . GLU A 1 405 ? -21.375 -10.297 -4.414 1 96.31 405 GLU A N 1
ATOM 3320 C CA . GLU A 1 405 ? -22.188 -9.172 -4.871 1 96.31 405 GLU A CA 1
ATOM 3321 C C . GLU A 1 405 ? -22.734 -9.43 -6.27 1 96.31 405 GLU A C 1
ATOM 3323 O O . GLU A 1 405 ? -23.562 -8.664 -6.762 1 96.31 405 GLU A O 1
ATOM 3328 N N . LYS A 1 406 ? -22.375 -10.641 -6.988 1 92.69 406 LYS A N 1
ATOM 3329 C CA . LYS A 1 406 ? -22.781 -10.766 -8.383 1 92.69 406 LYS A CA 1
ATOM 3330 C C . LYS A 1 406 ? -23.125 -12.211 -8.727 1 92.69 406 LYS A C 1
ATOM 3332 O O . LYS A 1 406 ? -22.812 -12.68 -9.82 1 92.69 406 LYS A O 1
ATOM 3337 N N . ILE A 1 407 ? -23.766 -12.953 -7.832 1 96.31 407 ILE A N 1
ATOM 3338 C CA . ILE A 1 407 ? -24.156 -14.344 -8.07 1 96.31 407 ILE A CA 1
ATOM 3339 C C . ILE A 1 407 ? -25.609 -14.414 -8.492 1 96.31 407 ILE A C 1
ATOM 3341 O O . ILE A 1 407 ? -26.516 -14.344 -7.652 1 96.31 407 ILE A O 1
ATOM 3345 N N . LEU A 1 408 ? -25.844 -14.617 -9.75 1 94.69 408 LEU A N 1
ATOM 3346 C CA . LEU A 1 408 ? -27.219 -14.734 -10.258 1 94.69 408 LEU A CA 1
ATOM 3347 C C . LEU A 1 408 ? -27.703 -16.172 -10.164 1 94.69 408 LEU A C 1
ATOM 3349 O O . LEU A 1 408 ? -26.938 -17.109 -10.359 1 94.69 408 LEU A O 1
ATOM 3353 N N . ILE A 1 409 ? -29 -16.359 -9.961 1 96.81 409 ILE A N 1
ATOM 3354 C CA . ILE A 1 409 ? -29.547 -17.656 -9.594 1 96.81 409 ILE A CA 1
ATOM 3355 C C . ILE A 1 409 ? -30.453 -18.156 -10.711 1 96.81 409 ILE A C 1
ATOM 3357 O O . ILE A 1 409 ? -31.547 -17.641 -10.922 1 96.81 409 ILE A O 1
ATOM 3361 N N . ASN A 1 410 ? -30.031 -19.172 -11.352 1 94.44 410 ASN A N 1
ATOM 3362 C CA . ASN A 1 410 ? -30.906 -19.891 -12.273 1 94.44 410 ASN A CA 1
ATOM 3363 C C . ASN A 1 410 ? -31.719 -20.969 -11.562 1 94.44 410 ASN A C 1
ATOM 3365 O O . ASN A 1 410 ? -31.578 -21.156 -10.352 1 94.44 410 ASN A O 1
ATOM 3369 N N . ASP A 1 411 ? -32.531 -21.75 -12.305 1 95.12 411 ASP A N 1
ATOM 3370 C CA . ASP A 1 411 ? -33.438 -22.719 -11.703 1 95.12 411 ASP A CA 1
ATOM 3371 C C . ASP A 1 411 ? -32.688 -23.859 -11.016 1 95.12 411 ASP A C 1
ATOM 3373 O O . ASP A 1 411 ? -33.062 -24.297 -9.938 1 95.12 411 ASP A O 1
ATOM 3377 N N . LYS A 1 412 ? -31.656 -24.219 -11.672 1 95.44 412 LYS A N 1
ATOM 3378 C CA . LYS A 1 412 ? -30.875 -25.312 -11.117 1 95.44 412 LYS A CA 1
ATOM 3379 C C . LYS A 1 412 ? -30.219 -24.922 -9.797 1 95.44 412 LYS A C 1
ATOM 3381 O O . LYS A 1 412 ? -30.312 -25.656 -8.812 1 95.44 412 LYS A O 1
ATOM 3386 N N . LEU A 1 413 ? -29.547 -23.797 -9.789 1 96.75 413 LEU A N 1
ATOM 3387 C CA . LEU A 1 413 ? -28.875 -23.312 -8.594 1 96.75 413 LEU A CA 1
ATOM 3388 C C . LEU A 1 413 ? -29.875 -23 -7.492 1 96.75 413 LEU A C 1
ATOM 3390 O O . LEU A 1 413 ? -29.609 -23.203 -6.309 1 96.75 413 LEU A O 1
ATOM 3394 N N . LYS A 1 414 ? -31.047 -22.516 -7.875 1 97.44 414 LYS A N 1
ATOM 3395 C CA . LYS A 1 414 ? -32.125 -22.25 -6.922 1 97.44 414 LYS A CA 1
ATOM 3396 C C . LYS A 1 414 ? -32.469 -23.516 -6.137 1 97.44 414 LYS A C 1
ATOM 3398 O O . LYS A 1 414 ? -32.5 -23.484 -4.902 1 97.44 414 LYS A O 1
ATOM 3403 N N . ARG A 1 415 ? -32.719 -24.547 -6.836 1 96.69 415 ARG A N 1
ATOM 3404 C CA . ARG A 1 415 ? -33.094 -25.797 -6.199 1 96.69 415 ARG A CA 1
ATOM 3405 C C . ARG A 1 415 ? -32 -26.297 -5.266 1 96.69 415 ARG A C 1
ATOM 3407 O O . ARG A 1 415 ? -32.281 -26.75 -4.156 1 96.69 415 ARG A O 1
ATOM 3414 N N . LYS A 1 416 ? -30.797 -26.203 -5.723 1 97.19 416 LYS A N 1
ATOM 3415 C CA . LYS A 1 416 ? -29.656 -26.656 -4.918 1 97.19 416 LYS A CA 1
ATOM 3416 C C . LYS A 1 416 ? -29.562 -25.859 -3.623 1 97.19 416 LYS A C 1
ATOM 3418 O O . LYS A 1 416 ? -29.328 -26.422 -2.555 1 97.19 416 LYS A O 1
ATOM 3423 N N . LEU A 1 417 ? -29.719 -24.562 -3.729 1 98.25 417 LEU A N 1
ATOM 3424 C CA . LEU A 1 417 ? -29.594 -23.688 -2.57 1 98.25 417 LEU A CA 1
ATOM 3425 C C . LEU A 1 417 ? -30.766 -23.875 -1.614 1 98.25 417 LEU A C 1
ATOM 3427 O O . LEU A 1 417 ? -30.594 -23.844 -0.394 1 98.25 417 LEU A O 1
ATOM 3431 N N . GLU A 1 418 ? -31.953 -24.016 -2.154 1 97.31 418 GLU A N 1
ATOM 3432 C CA . GLU A 1 418 ? -33.125 -24.266 -1.315 1 97.31 418 GLU A CA 1
ATOM 3433 C C . GLU A 1 418 ? -32.969 -25.578 -0.564 1 97.31 418 GLU A C 1
ATOM 3435 O O . GLU A 1 418 ? -33.312 -25.672 0.624 1 97.31 418 GLU A O 1
ATOM 3440 N N . ASP A 1 419 ? -32.5 -26.578 -1.32 1 97.44 419 ASP A N 1
ATOM 3441 C CA . ASP A 1 419 ? -32.25 -27.859 -0.672 1 97.44 419 ASP A CA 1
ATOM 3442 C C . ASP A 1 419 ? -31.234 -27.719 0.451 1 97.44 419 ASP A C 1
ATOM 3444 O O . ASP A 1 419 ? -31.406 -28.281 1.531 1 97.44 419 ASP A O 1
ATOM 3448 N N . TYR A 1 420 ? -30.188 -27.016 0.162 1 98 420 TYR A N 1
ATOM 3449 C CA . TYR A 1 420 ? -29.125 -26.75 1.134 1 98 420 TYR A CA 1
ATOM 3450 C C . TYR A 1 420 ? -29.688 -26.062 2.375 1 98 420 TYR A C 1
ATOM 3452 O O . TYR A 1 420 ? -29.422 -26.484 3.5 1 98 420 TYR A O 1
ATOM 3460 N N . VAL A 1 421 ? -30.5 -25.047 2.271 1 98.12 421 VAL A N 1
ATOM 3461 C CA . VAL A 1 421 ? -31.047 -24.266 3.377 1 98.12 421 VAL A CA 1
ATOM 3462 C C . VAL A 1 421 ? -32.062 -25.109 4.145 1 98.12 421 VAL A C 1
ATOM 3464 O O . VAL A 1 421 ? -32.125 -25.062 5.375 1 98.12 421 VAL A O 1
ATOM 3467 N N . ASN A 1 422 ? -32.875 -25.875 3.43 1 96.75 422 ASN A N 1
ATOM 3468 C CA . ASN A 1 422 ? -33.875 -26.734 4.047 1 96.75 422 ASN A CA 1
ATOM 3469 C C . ASN A 1 422 ? -33.25 -27.797 4.93 1 96.75 422 ASN A C 1
ATOM 3471 O O . ASN A 1 422 ? -33.875 -28.328 5.844 1 96.75 422 ASN A O 1
ATOM 3475 N N . ASN A 1 423 ? -32.031 -28.094 4.637 1 97.19 423 ASN A N 1
ATOM 3476 C CA . ASN A 1 423 ? -31.312 -29.094 5.422 1 97.19 423 ASN A CA 1
ATOM 3477 C C . ASN A 1 423 ? -30.438 -28.438 6.488 1 97.19 423 ASN A C 1
ATOM 3479 O O . ASN A 1 423 ? -29.453 -29.047 6.941 1 97.19 423 ASN A O 1
ATOM 3483 N N . GLY A 1 424 ? -30.656 -27.188 6.766 1 96.56 424 GLY A N 1
ATOM 3484 C CA . GLY A 1 424 ? -30.016 -26.516 7.891 1 96.56 424 GLY A CA 1
ATOM 3485 C C . GLY A 1 424 ? -28.859 -25.609 7.473 1 96.56 424 GLY A C 1
ATOM 3486 O O . GLY A 1 424 ? -28.281 -24.938 8.312 1 96.56 424 GLY A O 1
ATOM 3487 N N . GLY A 1 425 ? -28.516 -25.594 6.164 1 98 425 GLY A N 1
ATOM 3488 C CA . GLY A 1 425 ? -27.469 -24.719 5.668 1 98 425 GLY A CA 1
ATOM 3489 C C . GLY A 1 425 ? -27.797 -23.25 5.816 1 98 425 GLY A C 1
ATOM 3490 O O . GLY A 1 425 ? -28.969 -22.875 5.895 1 98 425 GLY A O 1
ATOM 3491 N N . LYS A 1 426 ? -26.812 -22.406 6 1 98.69 426 LYS A N 1
ATOM 3492 C CA . LYS A 1 426 ? -26.969 -20.969 6.152 1 98.69 426 LYS A CA 1
ATOM 3493 C C . LYS A 1 426 ? -26.422 -20.219 4.941 1 98.69 426 LYS A C 1
ATOM 3495 O O . LYS A 1 426 ? -25.484 -20.688 4.293 1 98.69 426 LYS A O 1
ATOM 3500 N N . VAL A 1 427 ? -27.016 -19.047 4.66 1 98.81 427 VAL A N 1
ATOM 3501 C CA . VAL A 1 427 ? -26.578 -18.297 3.479 1 98.81 427 VAL A CA 1
ATOM 3502 C C . VAL A 1 427 ? -26.469 -16.812 3.818 1 98.81 427 VAL A C 1
ATOM 3504 O O . VAL A 1 427 ? -27.297 -16.266 4.535 1 98.81 427 VAL A O 1
ATOM 3507 N N . ILE A 1 428 ? -25.406 -16.188 3.424 1 98.88 428 ILE A N 1
ATOM 3508 C CA . ILE A 1 428 ? -25.297 -14.734 3.363 1 98.88 428 ILE A CA 1
ATOM 3509 C C . ILE A 1 428 ? -25.219 -14.281 1.907 1 98.88 428 ILE A C 1
ATOM 3511 O O . ILE A 1 428 ? -24.359 -14.742 1.151 1 98.88 428 ILE A O 1
ATOM 3515 N N . ALA A 1 429 ? -26.125 -13.492 1.504 1 98.75 429 ALA A N 1
ATOM 3516 C CA . ALA A 1 429 ? -26.141 -12.938 0.152 1 98.75 429 ALA A CA 1
ATOM 3517 C C . ALA A 1 429 ? -25.953 -11.422 0.177 1 98.75 429 ALA A C 1
ATOM 3519 O O . ALA A 1 429 ? -26.469 -10.742 1.072 1 98.75 429 ALA A O 1
ATOM 3520 N N . VAL A 1 430 ? -25.266 -10.906 -0.818 1 98.62 430 VAL A N 1
ATOM 3521 C CA . VAL A 1 430 ? -24.891 -9.492 -0.781 1 98.62 430 VAL A CA 1
ATOM 3522 C C . VAL A 1 430 ? -25.25 -8.828 -2.111 1 98.62 430 VAL A C 1
ATOM 3524 O O . VAL A 1 430 ? -24.984 -9.391 -3.18 1 98.62 430 VAL A O 1
ATOM 3527 N N . TYR A 1 431 ? -25.906 -7.664 -2.082 1 98.12 431 TYR A N 1
ATOM 3528 C CA . TYR A 1 431 ? -26.172 -6.785 -3.217 1 98.12 431 TYR A CA 1
ATOM 3529 C C . TYR A 1 431 ? -27.031 -7.48 -4.258 1 98.12 431 TYR A C 1
ATOM 3531 O O . TYR A 1 431 ? -28.188 -7.824 -3.98 1 98.12 431 TYR A O 1
ATOM 3539 N N . GLU A 1 432 ? -26.484 -7.805 -5.48 1 96.94 432 GLU A N 1
ATOM 3540 C CA . GLU A 1 432 ? -27.312 -8.383 -6.539 1 96.94 432 GLU A CA 1
ATOM 3541 C C . GLU A 1 432 ? -27.359 -9.898 -6.43 1 96.94 432 GLU A C 1
ATOM 3543 O O . GLU A 1 432 ? -28.125 -10.555 -7.145 1 96.94 432 GLU A O 1
ATOM 3548 N N . SER A 1 433 ? -26.641 -10.477 -5.496 1 97.25 433 SER A N 1
ATOM 3549 C CA . SER A 1 433 ? -26.609 -11.93 -5.348 1 97.25 433 SER A CA 1
ATOM 3550 C C . SER A 1 433 ? -27.953 -12.453 -4.832 1 97.25 433 SER A C 1
ATOM 3552 O O . SER A 1 433 ? -28.484 -11.938 -3.85 1 97.25 433 SER A O 1
ATOM 3554 N N . GLY A 1 434 ? -28.484 -13.43 -5.492 1 96.5 434 GLY A N 1
ATOM 3555 C CA . GLY A 1 434 ? -29.797 -13.953 -5.191 1 96.5 434 GLY A CA 1
ATOM 3556 C C . GLY A 1 434 ? -30.844 -13.594 -6.234 1 96.5 434 GLY A C 1
ATOM 3557 O O . GLY A 1 434 ? -31.906 -14.203 -6.289 1 96.5 434 GLY A O 1
ATOM 3558 N N . LEU A 1 435 ? -30.562 -12.57 -7.07 1 96.62 435 LEU A N 1
ATOM 3559 C CA . LEU A 1 435 ? -31.469 -12.195 -8.148 1 96.62 435 LEU A CA 1
ATOM 3560 C C . LEU A 1 435 ? -31.516 -13.281 -9.219 1 96.62 435 LEU A C 1
ATOM 3562 O O . LEU A 1 435 ? -30.578 -14.07 -9.352 1 96.62 435 LEU A O 1
ATOM 3566 N N . ASP A 1 436 ? -32.594 -13.312 -9.938 1 95.31 436 ASP A N 1
ATOM 3567 C CA . ASP A 1 436 ? -32.719 -14.211 -11.078 1 95.31 436 ASP A CA 1
ATOM 3568 C C . ASP A 1 436 ? -31.812 -13.742 -12.227 1 95.31 436 ASP A C 1
ATOM 3570 O O . ASP A 1 436 ? -31.266 -12.641 -12.18 1 95.31 436 ASP A O 1
ATOM 3574 N N . GLU A 1 437 ? -31.609 -14.453 -13.211 1 91.62 437 GLU A N 1
ATOM 3575 C CA . GLU A 1 437 ? -30.672 -14.195 -14.297 1 91.62 437 GLU A CA 1
ATOM 3576 C C . GLU A 1 437 ? -31.047 -12.922 -15.055 1 91.62 437 GLU A C 1
ATOM 3578 O O . GLU A 1 437 ? -30.188 -12.281 -15.664 1 91.62 437 GLU A O 1
ATOM 3583 N N . ASN A 1 438 ? -32.344 -12.523 -14.969 1 91.88 438 ASN A N 1
ATOM 3584 C CA . ASN A 1 438 ? -32.812 -11.32 -15.648 1 91.88 438 ASN A CA 1
ATOM 3585 C C . ASN A 1 438 ? -32.812 -10.109 -14.719 1 91.88 438 ASN A C 1
ATOM 3587 O O . ASN A 1 438 ? -33.188 -9.008 -15.125 1 91.88 438 ASN A O 1
ATOM 3591 N N . LYS A 1 439 ? -32.5 -10.328 -13.5 1 92.56 439 LYS A N 1
ATOM 3592 C CA . LYS A 1 439 ? -32.375 -9.297 -12.469 1 92.56 439 LYS A CA 1
ATOM 3593 C C . LYS A 1 439 ? -33.719 -8.609 -12.227 1 92.56 439 LYS A C 1
ATOM 3595 O O . LYS A 1 439 ? -33.781 -7.387 -12.094 1 92.56 439 LYS A O 1
ATOM 3600 N N . LYS A 1 440 ? -34.719 -9.422 -12.305 1 93 440 LYS A N 1
ATOM 3601 C CA . LYS A 1 440 ? -36.062 -8.875 -12.102 1 93 440 LYS A CA 1
ATOM 3602 C C . LYS A 1 440 ? -36.469 -8.938 -10.633 1 93 440 LYS A C 1
ATOM 3604 O O . LYS A 1 440 ? -37.094 -8.016 -10.117 1 93 440 LYS A O 1
ATOM 3609 N N . ASP A 1 441 ? -36.125 -10.07 -10.055 1 94.06 441 ASP A N 1
ATOM 3610 C CA . ASP A 1 441 ? -36.438 -10.242 -8.633 1 94.06 441 ASP A CA 1
ATOM 3611 C C . ASP A 1 441 ? -35.562 -11.336 -8.023 1 94.06 441 ASP A C 1
ATOM 3613 O O . ASP A 1 441 ? -34.906 -12.102 -8.742 1 94.06 441 ASP A O 1
ATOM 3617 N N . PHE A 1 442 ? -35.531 -11.305 -6.727 1 94.25 442 PHE A N 1
ATOM 3618 C CA . PHE A 1 442 ? -34.812 -12.352 -6.035 1 94.25 442 PHE A CA 1
ATOM 3619 C C . PHE A 1 442 ? -35.438 -13.719 -6.289 1 94.25 442 PHE A C 1
ATOM 3621 O O . PHE A 1 442 ? -36.656 -13.859 -6.234 1 94.25 442 PHE A O 1
ATOM 3628 N N . ASN A 1 443 ? -34.688 -14.648 -6.629 1 92.31 443 ASN A N 1
ATOM 3629 C CA . ASN A 1 443 ? -35.125 -16.016 -6.91 1 92.31 443 ASN A CA 1
ATOM 3630 C C . ASN A 1 443 ? -34.844 -16.953 -5.734 1 92.31 443 ASN A C 1
ATOM 3632 O O . ASN A 1 443 ? -34.688 -18.156 -5.918 1 92.31 443 ASN A O 1
ATOM 3636 N N . LEU A 1 444 ? -34.656 -16.469 -4.547 1 95.94 444 LEU A N 1
ATOM 3637 C CA . LEU A 1 444 ? -34.406 -17.203 -3.314 1 95.94 444 LEU A CA 1
ATOM 3638 C C . LEU A 1 444 ? -35.375 -16.766 -2.219 1 95.94 444 LEU A C 1
ATOM 3640 O O . LEU A 1 444 ? -35.125 -15.766 -1.539 1 95.94 444 LEU A O 1
ATOM 3644 N N . SER A 1 445 ? -36.375 -17.531 -1.962 1 94.19 445 SER A N 1
ATOM 3645 C CA . SER A 1 445 ? -37.469 -17.125 -1.085 1 94.19 445 SER A CA 1
ATOM 3646 C C . SER A 1 445 ? -37 -17.016 0.363 1 94.19 445 SER A C 1
ATOM 3648 O O . SER A 1 445 ? -37.562 -16.234 1.139 1 94.19 445 SER A O 1
ATOM 3650 N N . PHE A 1 446 ? -35.938 -17.703 0.73 1 97.38 446 PHE A N 1
ATOM 3651 C CA . PHE A 1 446 ? -35.5 -17.734 2.119 1 97.38 446 PHE A CA 1
ATOM 3652 C C . PHE A 1 446 ? -34.812 -16.422 2.492 1 97.38 446 PHE A C 1
ATOM 3654 O O . PHE A 1 446 ? -34.562 -16.156 3.672 1 97.38 446 PHE A O 1
ATOM 3661 N N . LEU A 1 447 ? -34.469 -15.531 1.527 1 97.75 447 LEU A N 1
ATOM 3662 C CA . LEU A 1 447 ? -33.875 -14.242 1.818 1 97.75 447 LEU A CA 1
ATOM 3663 C C . LEU A 1 447 ? -34.875 -13.281 2.434 1 97.75 447 LEU A C 1
ATOM 3665 O O . LEU A 1 447 ? -34.5 -12.352 3.15 1 97.75 447 LEU A O 1
ATOM 3669 N N . LYS A 1 448 ? -36.188 -13.445 2.094 1 97.75 448 LYS A N 1
ATOM 3670 C CA . LYS A 1 448 ? -37.312 -12.68 2.625 1 97.75 448 LYS A CA 1
ATOM 3671 C C . LYS A 1 448 ? -37.219 -11.211 2.225 1 97.75 448 LYS A C 1
ATOM 3673 O O . LYS A 1 448 ? -37.5 -10.32 3.033 1 97.75 448 LYS A O 1
ATOM 3678 N N . VAL A 1 449 ? -36.75 -10.961 0.94 1 97.69 449 VAL A N 1
ATOM 3679 C CA . VAL A 1 449 ? -36.656 -9.594 0.434 1 97.69 449 VAL A CA 1
ATOM 3680 C C . VAL A 1 449 ? -37.25 -9.523 -0.973 1 97.69 449 VAL A C 1
ATOM 3682 O O . VAL A 1 449 ? -37.25 -10.523 -1.698 1 97.69 449 VAL A O 1
ATOM 3685 N N . LYS A 1 450 ? -37.75 -8.43 -1.289 1 97.12 450 LYS A N 1
ATOM 3686 C CA . LYS A 1 450 ? -38.219 -8.094 -2.631 1 97.12 450 LYS A CA 1
ATOM 3687 C C . LYS A 1 450 ? -37.375 -7.004 -3.26 1 97.12 450 LYS A C 1
ATOM 3689 O O . LYS A 1 450 ? -37 -6.039 -2.592 1 97.12 450 LYS A O 1
ATOM 3694 N N . TYR A 1 451 ? -37.062 -7.215 -4.523 1 97.31 451 TYR A N 1
ATOM 3695 C CA . TYR A 1 451 ? -36.188 -6.289 -5.242 1 97.31 451 TYR A CA 1
ATOM 3696 C C . TYR A 1 451 ? -37 -5.129 -5.816 1 97.31 451 TYR A C 1
ATOM 3698 O O . TYR A 1 451 ? -38 -5.336 -6.492 1 97.31 451 TYR A O 1
ATOM 3706 N N . GLU A 1 452 ? -36.531 -3.922 -5.543 1 96.88 452 GLU A N 1
ATOM 3707 C CA . GLU A 1 452 ? -37.188 -2.744 -6.074 1 96.88 452 GLU A CA 1
ATOM 3708 C C . GLU A 1 452 ? -36.312 -2.004 -7.074 1 96.88 452 GLU A C 1
ATOM 3710 O O . GLU A 1 452 ? -36.688 -0.935 -7.562 1 96.88 452 GLU A O 1
ATOM 3715 N N . GLY A 1 453 ? -35.156 -2.479 -7.32 1 96 453 GLY A N 1
ATOM 3716 C CA . GLY A 1 453 ? -34.25 -1.861 -8.266 1 96 453 GLY A CA 1
ATOM 3717 C C . GLY A 1 453 ? -32.938 -1.423 -7.637 1 96 453 GLY A C 1
ATOM 3718 O O . GLY A 1 453 ? -32.594 -1.849 -6.531 1 96 453 GLY A O 1
ATOM 3719 N N . LEU A 1 454 ? -32.156 -0.671 -8.406 1 95.62 454 LEU A N 1
ATOM 3720 C CA . LEU A 1 454 ? -30.906 -0.097 -7.914 1 95.62 454 LEU A CA 1
ATOM 3721 C C . LEU A 1 454 ? -31.172 1.128 -7.047 1 95.62 454 LEU A C 1
ATOM 3723 O O . LEU A 1 454 ? -32.156 1.855 -7.281 1 95.62 454 LEU A O 1
ATOM 3727 N N . GLY A 1 455 ? -30.297 1.287 -6.066 1 95.75 455 GLY A N 1
ATOM 3728 C CA . GLY A 1 455 ? -30.438 2.461 -5.219 1 95.75 455 GLY A CA 1
ATOM 3729 C C . GLY A 1 455 ? -30.188 3.762 -5.957 1 95.75 455 GLY A C 1
ATOM 3730 O O . GLY A 1 455 ? -29.422 3.805 -6.914 1 95.75 455 GLY A O 1
ATOM 3731 N N . GLU A 1 456 ? -30.781 4.824 -5.43 1 95.88 456 GLU A N 1
ATOM 3732 C CA . GLU A 1 456 ? -30.719 6.133 -6.074 1 95.88 456 GLU A CA 1
ATOM 3733 C C . GLU A 1 456 ? -29.562 6.961 -5.547 1 95.88 456 GLU A C 1
ATOM 3735 O O . GLU A 1 456 ? -29.156 7.949 -6.168 1 95.88 456 GLU A O 1
ATOM 3740 N N . TYR A 1 457 ? -29.031 6.527 -4.41 1 96.94 457 TYR A N 1
ATOM 3741 C CA . TYR A 1 457 ? -28.047 7.367 -3.738 1 96.94 457 TYR A CA 1
ATOM 3742 C C . TYR A 1 457 ? -26.719 6.633 -3.574 1 96.94 457 TYR A C 1
ATOM 3744 O O . TYR A 1 457 ? -26.703 5.43 -3.312 1 96.94 457 TYR A O 1
ATOM 3752 N N . SER A 1 458 ? -25.719 7.281 -3.73 1 96.25 458 SER A N 1
ATOM 3753 C CA . SER A 1 458 ? -24.359 6.898 -3.352 1 96.25 458 SER A CA 1
ATOM 3754 C C . SER A 1 458 ? -23.547 8.109 -2.918 1 96.25 458 SER A C 1
ATOM 3756 O O . SER A 1 458 ? -23.25 8.992 -3.73 1 96.25 458 SER A O 1
ATOM 3758 N N . PRO A 1 459 ? -23.125 8.18 -1.696 1 97.5 459 PRO A N 1
ATOM 3759 C CA . PRO A 1 459 ? -23.25 7.148 -0.667 1 97.5 459 PRO A CA 1
ATOM 3760 C C . PRO A 1 459 ? -24.625 7.125 -0.005 1 97.5 459 PRO A C 1
ATOM 3762 O O . PRO A 1 459 ? -25.438 8.023 -0.242 1 97.5 459 PRO A O 1
ATOM 3765 N N . THR A 1 460 ? -24.938 6.074 0.714 1 98.44 460 THR A N 1
ATOM 3766 C CA . THR A 1 460 ? -25.922 6.008 1.777 1 98.44 460 THR A CA 1
ATOM 3767 C C . THR A 1 460 ? -25.266 5.801 3.133 1 98.44 460 THR A C 1
ATOM 3769 O O . THR A 1 460 ? -24.031 5.75 3.223 1 98.44 460 THR A O 1
ATOM 3772 N N . PHE A 1 461 ? -26.109 5.738 4.191 1 98.62 461 PHE A N 1
ATOM 3773 C CA . PHE A 1 461 ? -25.562 5.629 5.539 1 98.62 461 PHE A CA 1
ATOM 3774 C C . PHE A 1 461 ? -26.281 4.539 6.324 1 98.62 461 PHE A C 1
ATOM 3776 O O . PHE A 1 461 ? -27.453 4.691 6.688 1 98.62 461 PHE A O 1
ATOM 3783 N N . ILE A 1 462 ? -25.516 3.512 6.617 1 98.19 462 ILE A N 1
ATOM 3784 C CA . ILE A 1 462 ? -26.109 2.395 7.34 1 98.19 462 ILE A CA 1
ATOM 3785 C C . ILE A 1 462 ? -26.109 2.686 8.836 1 98.19 462 ILE A C 1
ATOM 3787 O O . ILE A 1 462 ? -25.188 3.344 9.344 1 98.19 462 ILE A O 1
ATOM 3791 N N . VAL A 1 463 ? -27.094 2.207 9.57 1 97.44 463 VAL A N 1
ATOM 3792 C CA . VAL A 1 463 ? -27.188 2.357 11.023 1 97.44 463 VAL A CA 1
ATOM 3793 C C . VAL A 1 463 ? -27.344 0.986 11.672 1 97.44 463 VAL A C 1
ATOM 3795 O O . VAL A 1 463 ? -28.469 0.537 11.922 1 97.44 463 VAL A O 1
ATOM 3798 N N . PRO A 1 464 ? -26.25 0.38 12.008 1 95.19 464 PRO A N 1
ATOM 3799 C CA . PRO A 1 464 ? -26.359 -0.926 12.656 1 95.19 464 PRO A CA 1
ATOM 3800 C C . PRO A 1 464 ? -27.016 -0.848 14.031 1 95.19 464 PRO A C 1
ATOM 3802 O O . PRO A 1 464 ? -26.797 0.108 14.781 1 95.19 464 PRO A O 1
ATOM 3805 N N . GLU A 1 465 ? -27.875 -1.816 14.336 1 94.38 465 GLU A N 1
ATOM 3806 C CA . GLU A 1 465 ? -28.531 -1.9 15.625 1 94.38 465 GLU A CA 1
ATOM 3807 C C . GLU A 1 465 ? -28.594 -3.342 16.125 1 94.38 465 GLU A C 1
ATOM 3809 O O . GLU A 1 465 ? -28.469 -4.281 15.336 1 94.38 465 GLU A O 1
ATOM 3814 N N . GLY A 1 466 ? -28.688 -3.533 17.391 1 95.12 466 GLY A N 1
ATOM 3815 C CA . GLY A 1 466 ? -28.859 -4.859 17.953 1 95.12 466 GLY A CA 1
ATOM 3816 C C . GLY A 1 466 ? -27.625 -5.734 17.797 1 95.12 466 GLY A C 1
ATOM 3817 O O . GLY A 1 466 ? -26.5 -5.266 17.969 1 95.12 466 GLY A O 1
ATOM 3818 N N . GLU A 1 467 ? -27.844 -6.98 17.5 1 95.06 467 GLU A N 1
ATOM 3819 C CA . GLU A 1 467 ? -26.781 -7.984 17.453 1 95.06 467 GLU A CA 1
ATOM 3820 C C . GLU A 1 467 ? -25.797 -7.711 16.312 1 95.06 467 GLU A C 1
ATOM 3822 O O . GLU A 1 467 ? -24.609 -7.957 16.438 1 95.06 467 GLU A O 1
ATOM 3827 N N . ILE A 1 468 ? -26.328 -7.203 15.234 1 97.5 468 ILE A N 1
ATOM 3828 C CA . ILE A 1 468 ? -25.516 -6.984 14.039 1 97.5 468 ILE A CA 1
ATOM 3829 C C . ILE A 1 468 ? -24.531 -5.844 14.289 1 97.5 468 ILE A C 1
ATOM 3831 O O . ILE A 1 468 ? -23.578 -5.672 13.539 1 97.5 468 ILE A O 1
ATOM 3835 N N . SER A 1 469 ? -24.703 -5.023 15.43 1 97.06 469 SER A N 1
ATOM 3836 C CA . SER A 1 469 ? -23.922 -3.82 15.703 1 97.06 469 SER A CA 1
ATOM 3837 C C . SER A 1 469 ? -22.812 -4.094 16.719 1 97.06 469 SER A C 1
ATOM 3839 O O . SER A 1 469 ? -22.219 -3.162 17.25 1 97.06 469 SER A O 1
ATOM 3841 N N . LYS A 1 470 ? -22.578 -5.352 17.047 1 96.81 470 LYS A N 1
ATOM 3842 C CA . LYS A 1 470 ? -21.516 -5.66 18.016 1 96.81 470 LYS A CA 1
ATOM 3843 C C . LYS A 1 470 ? -20.219 -4.965 17.656 1 96.81 470 LYS A C 1
ATOM 3845 O O . LYS A 1 470 ? -19.781 -5.016 16.5 1 96.81 470 LYS A O 1
ATOM 3850 N N . ASP A 1 471 ? -19.578 -4.203 18.625 1 94.94 471 ASP A N 1
ATOM 3851 C CA . ASP A 1 471 ? -18.312 -3.502 18.531 1 94.94 471 ASP A CA 1
ATOM 3852 C C . ASP A 1 471 ? -18.391 -2.338 17.547 1 94.94 471 ASP A C 1
ATOM 3854 O O . ASP A 1 471 ? -17.391 -1.923 16.969 1 94.94 471 ASP A O 1
ATOM 3858 N N . LEU A 1 472 ? -19.641 -1.843 17.203 1 97.06 472 LEU A N 1
ATOM 3859 C CA . LEU A 1 472 ? -19.906 -0.64 16.422 1 97.06 472 LEU A CA 1
ATOM 3860 C C . LEU A 1 472 ? -20.781 0.327 17.219 1 97.06 472 LEU A C 1
ATOM 3862 O O . LEU A 1 472 ? -21.531 -0.088 18.109 1 97.06 472 LEU A O 1
ATOM 3866 N N . TYR A 1 473 ? -20.641 1.613 16.906 1 95 473 TYR A N 1
ATOM 3867 C CA . TYR A 1 473 ? -21.562 2.594 17.469 1 95 473 TYR A CA 1
ATOM 3868 C C . TYR A 1 473 ? -22.938 2.482 16.812 1 95 473 TYR A C 1
ATOM 3870 O O . TYR A 1 473 ? -23.047 2.092 15.656 1 95 473 TYR A O 1
ATOM 3878 N N . ASN A 1 474 ? -23.969 2.754 17.594 1 93.88 474 ASN A N 1
ATOM 3879 C CA . ASN A 1 474 ? -25.297 2.871 17.016 1 93.88 474 ASN A CA 1
ATOM 3880 C C . ASN A 1 474 ? -25.5 4.23 16.359 1 93.88 474 ASN A C 1
ATOM 3882 O O . ASN A 1 474 ? -26.281 5.051 16.828 1 93.88 474 ASN A O 1
ATOM 3886 N N . THR A 1 475 ? -24.781 4.461 15.312 1 96.25 475 THR A N 1
ATOM 3887 C CA . THR A 1 475 ? -24.828 5.695 14.531 1 96.25 475 THR A CA 1
ATOM 3888 C C . THR A 1 475 ? -24.641 5.402 13.047 1 96.25 475 THR A C 1
ATOM 3890 O O . THR A 1 475 ? -24.531 4.242 12.648 1 96.25 475 THR A O 1
ATOM 3893 N N . GLU A 1 476 ? -24.656 6.422 12.234 1 97.62 476 GLU A N 1
ATOM 3894 C CA . GLU A 1 476 ? -24.531 6.281 10.789 1 97.62 476 GLU A CA 1
ATOM 3895 C C . GLU A 1 476 ? -23.109 5.91 10.391 1 97.62 476 GLU A C 1
ATOM 3897 O O . GLU A 1 476 ? -22.141 6.422 10.969 1 97.62 476 GLU A O 1
ATOM 3902 N N . TYR A 1 477 ? -22.953 4.957 9.5 1 98.5 477 TYR A N 1
ATOM 3903 C CA . TYR A 1 477 ? -21.688 4.641 8.828 1 98.5 477 TYR A CA 1
ATOM 3904 C C . TYR A 1 477 ? -21.828 4.812 7.32 1 98.5 477 TYR A C 1
ATOM 3906 O O . TYR A 1 477 ? -22.75 4.285 6.707 1 98.5 477 TYR A O 1
ATOM 3914 N N . THR A 1 478 ? -20.906 5.496 6.746 1 98.5 478 THR A N 1
ATOM 3915 C CA . THR A 1 478 ? -20.969 5.812 5.32 1 98.5 478 THR A CA 1
ATOM 3916 C C . THR A 1 478 ? -20.719 4.559 4.48 1 98.5 478 THR A C 1
ATOM 3918 O O . THR A 1 478 ? -19.781 3.809 4.73 1 98.5 478 THR A O 1
ATOM 3921 N N . MET A 1 479 ? -21.625 4.262 3.596 1 98.62 479 MET A N 1
ATOM 3922 C CA . MET A 1 479 ? -21.469 3.262 2.541 1 98.62 479 MET A CA 1
ATOM 3923 C C . MET A 1 479 ? -21.219 3.928 1.193 1 98.62 479 MET A C 1
ATOM 3925 O O . MET A 1 479 ? -22.141 4.379 0.531 1 98.62 479 MET A O 1
ATOM 3929 N N . TYR A 1 480 ? -19.984 3.918 0.756 1 98.06 480 TYR A N 1
ATOM 3930 C CA . TYR A 1 480 ? -19.5 4.75 -0.338 1 98.06 480 TYR A CA 1
ATOM 3931 C C . TYR A 1 480 ? -20.078 4.293 -1.672 1 98.06 480 TYR A C 1
ATOM 3933 O O . TYR A 1 480 ? -20.281 5.098 -2.582 1 98.06 480 TYR A O 1
ATOM 3941 N N . LEU A 1 481 ? -20.312 2.998 -1.799 1 97.19 481 LEU A N 1
ATOM 3942 C CA . LEU A 1 481 ? -20.688 2.424 -3.084 1 97.19 481 LEU A CA 1
ATOM 3943 C C . LEU A 1 481 ? -22.203 2.268 -3.18 1 97.19 481 LEU A C 1
ATOM 3945 O O . LEU A 1 481 ? -22.906 2.393 -2.178 1 97.19 481 LEU A O 1
ATOM 3949 N N . ASP A 1 482 ? -22.719 1.972 -4.371 1 94.12 482 ASP A N 1
ATOM 3950 C CA . ASP A 1 482 ? -24.156 1.847 -4.637 1 94.12 482 ASP A CA 1
ATOM 3951 C C . ASP A 1 482 ? -24.75 0.663 -3.877 1 94.12 482 ASP A C 1
ATOM 3953 O O . ASP A 1 482 ? -24.016 -0.208 -3.398 1 94.12 482 ASP A O 1
ATOM 3957 N N . SER A 1 483 ? -26.047 0.651 -3.717 1 97.06 483 SER A N 1
ATOM 3958 C CA . SER A 1 483 ? -26.828 -0.389 -3.041 1 97.06 483 SER A CA 1
ATOM 3959 C C . SER A 1 483 ? -28.031 -0.81 -3.871 1 97.06 483 SER A C 1
ATOM 3961 O O . SER A 1 483 ? -28.359 -0.158 -4.863 1 97.06 483 SER A O 1
ATOM 3963 N N . THR A 1 484 ? -28.594 -1.93 -3.52 1 97.38 484 THR A N 1
ATOM 3964 C CA . THR A 1 484 ? -29.906 -2.287 -4.047 1 97.38 484 THR A CA 1
ATOM 3965 C C . THR A 1 484 ? -31.016 -1.695 -3.188 1 97.38 484 THR A C 1
ATOM 3967 O O . THR A 1 484 ? -30.844 -1.512 -1.98 1 97.38 484 THR A O 1
ATOM 3970 N N . LYS A 1 485 ? -32.094 -1.329 -3.895 1 97.25 485 LYS A N 1
ATOM 3971 C CA . LYS A 1 485 ? -33.312 -0.961 -3.178 1 97.25 485 LYS A CA 1
ATOM 3972 C C . LYS A 1 485 ? -34.219 -2.18 -2.947 1 97.25 485 LYS A C 1
ATOM 3974 O O . LYS A 1 485 ? -34.531 -2.902 -3.891 1 97.25 485 LYS A O 1
ATOM 3979 N N . ILE A 1 486 ? -34.594 -2.441 -1.63 1 97.56 486 ILE A N 1
ATOM 3980 C CA . ILE A 1 486 ? -35.344 -3.65 -1.315 1 97.56 486 ILE A CA 1
ATOM 3981 C C . ILE A 1 486 ? -36.438 -3.326 -0.298 1 97.56 486 ILE A C 1
ATOM 3983 O O . ILE A 1 486 ? -36.406 -2.273 0.344 1 97.56 486 ILE A O 1
ATOM 3987 N N . ILE A 1 487 ? -37.406 -4.168 -0.224 1 96.31 487 ILE A N 1
ATOM 3988 C CA . ILE A 1 487 ? -38.375 -4.203 0.862 1 96.31 487 ILE A CA 1
ATOM 3989 C C . ILE A 1 487 ? -38.375 -5.586 1.509 1 96.31 487 ILE A C 1
ATOM 3991 O O . ILE A 1 487 ? -38.188 -6.598 0.829 1 96.31 487 ILE A O 1
ATOM 3995 N N . GLU A 1 488 ? -38.5 -5.562 2.818 1 94.25 488 GLU A N 1
ATOM 3996 C CA . GLU A 1 488 ? -38.594 -6.848 3.504 1 94.25 488 GLU A CA 1
ATOM 3997 C C . GLU A 1 488 ? -39.938 -7.52 3.273 1 94.25 488 GLU A C 1
ATOM 3999 O O . GLU A 1 488 ? -40.969 -6.848 3.219 1 94.25 488 GLU A O 1
ATOM 4004 N N . LYS A 1 489 ? -39.875 -8.812 3.061 1 94.44 489 LYS A N 1
ATOM 4005 C CA . LYS A 1 489 ? -41.125 -9.602 2.975 1 94.44 489 LYS A CA 1
ATOM 4006 C C . LYS A 1 489 ? -41.562 -10.07 4.355 1 94.44 489 LYS A C 1
ATOM 4008 O O . LYS A 1 489 ? -40.875 -9.844 5.348 1 94.44 489 LYS A O 1
ATOM 4013 N N . GLU A 1 490 ? -42.75 -10.758 4.277 1 91 490 GLU A N 1
ATOM 4014 C CA . GLU A 1 490 ? -43.281 -11.328 5.516 1 91 490 GLU A CA 1
ATOM 4015 C C . GLU A 1 490 ? -42.25 -12.25 6.172 1 91 490 GLU A C 1
ATOM 4017 O O . GLU A 1 490 ? -41.562 -13.023 5.488 1 91 490 GLU A O 1
ATOM 4022 N N . ASP A 1 491 ? -41.969 -12.039 7.418 1 92.19 491 ASP A N 1
ATOM 4023 C CA . ASP A 1 491 ? -41.094 -12.859 8.234 1 92.19 491 ASP A CA 1
ATOM 4024 C C . ASP A 1 491 ? -39.625 -12.414 8.086 1 92.19 491 ASP A C 1
ATOM 4026 O O . ASP A 1 491 ? -38.719 -13.016 8.672 1 92.19 491 ASP A O 1
ATOM 4030 N N . GLY A 1 492 ? -39.438 -11.453 7.238 1 96.56 492 GLY A N 1
ATOM 4031 C CA . GLY A 1 492 ? -38.125 -10.844 7.207 1 96.56 492 GLY A CA 1
ATOM 4032 C C . GLY A 1 492 ? -37.875 -9.852 8.336 1 96.56 492 GLY A C 1
ATOM 4033 O O . GLY A 1 492 ? -38.781 -9.047 8.641 1 96.56 492 GLY A O 1
ATOM 4034 N N . GLU A 1 493 ? -36.75 -9.961 9 1 97.38 493 GLU A N 1
ATOM 4035 C CA . GLU A 1 493 ? -36.406 -9.047 10.094 1 97.38 493 GLU A CA 1
ATOM 4036 C C . GLU A 1 493 ? -35.344 -8.031 9.648 1 97.38 493 GLU A C 1
ATOM 4038 O O . GLU A 1 493 ? -34.25 -8.398 9.203 1 97.38 493 GLU A O 1
ATOM 4043 N N . ILE A 1 494 ? -35.625 -6.805 9.742 1 97.5 494 ILE A N 1
ATOM 4044 C CA . ILE A 1 494 ? -34.688 -5.75 9.422 1 97.5 494 ILE A CA 1
ATOM 4045 C C . ILE A 1 494 ? -33.656 -5.621 10.547 1 97.5 494 ILE A C 1
ATOM 4047 O O . ILE A 1 494 ? -34 -5.238 11.672 1 97.5 494 ILE A O 1
ATOM 4051 N N . LEU A 1 495 ? -32.406 -5.953 10.25 1 97.5 495 LEU A N 1
ATOM 4052 C CA . LEU A 1 495 ? -31.328 -5.852 11.227 1 97.5 495 LEU A CA 1
ATOM 4053 C C . LEU A 1 495 ? -30.719 -4.457 11.211 1 97.5 495 LEU A C 1
ATOM 4055 O O . LEU A 1 495 ? -30.141 -4.02 12.211 1 97.5 495 LEU A O 1
ATOM 4059 N N . SER A 1 496 ? -30.797 -3.783 10.102 1 97.5 496 SER A N 1
ATOM 4060 C CA . SER A 1 496 ? -30.25 -2.438 9.922 1 97.5 496 SER A CA 1
ATOM 4061 C C . SER A 1 496 ? -30.969 -1.711 8.781 1 97.5 496 SER A C 1
ATOM 4063 O O . SER A 1 496 ? -31.312 -2.32 7.766 1 97.5 496 SER A O 1
ATOM 4065 N N . SER A 1 497 ? -31.188 -0.49 8.977 1 97.25 497 SER A N 1
ATOM 4066 C CA . SER A 1 497 ? -31.703 0.39 7.93 1 97.25 497 SER A CA 1
ATOM 4067 C C . SER A 1 497 ? -30.609 1.322 7.418 1 97.25 497 SER A C 1
ATOM 4069 O O . SER A 1 497 ? -29.547 1.443 8.031 1 97.25 497 SER A O 1
ATOM 4071 N N . SER A 1 498 ? -30.859 1.865 6.289 1 97.31 498 SER A N 1
ATOM 4072 C CA . SER A 1 498 ? -29.984 2.912 5.773 1 97.31 498 SER A CA 1
ATOM 4073 C C . SER A 1 498 ? -30.719 4.242 5.656 1 97.31 498 SER A C 1
ATOM 4075 O O . SER A 1 498 ? -31.938 4.27 5.586 1 97.31 498 SER A O 1
ATOM 4077 N N . LYS A 1 499 ? -29.922 5.262 5.703 1 98.12 499 LYS A N 1
ATOM 4078 C CA . LYS A 1 499 ? -30.422 6.625 5.543 1 98.12 499 LYS A CA 1
ATOM 4079 C C . LYS A 1 499 ? -29.891 7.254 4.258 1 98.12 499 LYS A C 1
ATOM 4081 O O . LYS A 1 499 ? -28.812 6.902 3.783 1 98.12 499 LYS A O 1
ATOM 4086 N N . SER A 1 500 ? -30.688 8.125 3.666 1 98.06 500 SER A N 1
ATOM 4087 C CA . SER A 1 500 ? -30.297 8.805 2.441 1 98.06 500 SER A CA 1
ATOM 4088 C C . SER A 1 500 ? -29.5 10.07 2.752 1 98.06 500 SER A C 1
ATOM 4090 O O . SER A 1 500 ? -29.656 10.664 3.818 1 98.06 500 SER A O 1
ATOM 4092 N N . PRO A 1 501 ? -28.609 10.438 1.848 1 98.19 501 PRO A N 1
ATOM 4093 C CA . PRO A 1 501 ? -28.047 11.789 1.946 1 98.19 501 PRO A CA 1
ATOM 4094 C C . PRO A 1 501 ? -29.062 12.883 1.618 1 98.19 501 PRO A C 1
ATOM 4096 O O . PRO A 1 501 ? -30.156 12.586 1.151 1 98.19 501 PRO A O 1
ATOM 4099 N N . TYR A 1 502 ? -28.641 14.117 1.862 1 97.94 502 TYR A N 1
ATOM 4100 C CA . TYR A 1 502 ? -29.469 15.227 1.412 1 97.94 502 TYR A CA 1
ATOM 4101 C C . TYR A 1 502 ? -29.625 15.211 -0.104 1 97.94 502 TYR A C 1
ATOM 4103 O O . TYR A 1 502 ? -30.703 15.516 -0.626 1 97.94 502 TYR A O 1
ATOM 4111 N N . PHE A 1 503 ? -28.672 14.898 -0.835 1 97.56 503 PHE A N 1
ATOM 4112 C CA . PHE A 1 503 ? -28.609 14.781 -2.287 1 97.56 503 PHE A CA 1
ATOM 4113 C C . PHE A 1 503 ? -27.344 14.078 -2.727 1 97.56 503 PHE A C 1
ATOM 4115 O O . PHE A 1 503 ? -26.391 13.945 -1.943 1 97.56 503 PHE A O 1
ATOM 4122 N N . ASN A 1 504 ? -27.312 13.516 -3.957 1 96.94 504 ASN A N 1
ATOM 4123 C CA . ASN A 1 504 ? -26.062 13.062 -4.57 1 96.94 504 ASN A CA 1
ATOM 4124 C C . ASN A 1 504 ? -25.203 14.234 -5.023 1 96.94 504 ASN A C 1
ATOM 4126 O O . ASN A 1 504 ? -25.719 15.281 -5.426 1 96.94 504 ASN A O 1
ATOM 4130 N N . ARG A 1 505 ? -23.969 14.086 -4.91 1 95.69 505 ARG A N 1
ATOM 4131 C CA . ARG A 1 505 ? -23.078 15.133 -5.383 1 95.69 505 ARG A CA 1
ATOM 4132 C C . ARG A 1 505 ? -23.156 15.281 -6.898 1 95.69 505 ARG A C 1
ATOM 4134 O O . ARG A 1 505 ? -23.078 14.289 -7.629 1 95.69 505 ARG A O 1
ATOM 4141 N N . THR A 1 506 ? -23.391 16.359 -7.414 1 94.56 506 THR A N 1
ATOM 4142 C CA . THR A 1 506 ? -23.328 16.797 -8.805 1 94.56 506 THR A CA 1
ATOM 4143 C C . THR A 1 506 ? -22.703 18.188 -8.922 1 94.56 506 THR A C 1
ATOM 4145 O O . THR A 1 506 ? -22.219 18.734 -7.922 1 94.56 506 THR A O 1
ATOM 4148 N N . LYS A 1 507 ? -22.656 18.734 -10.109 1 91.31 507 LYS A N 1
ATOM 4149 C CA . LYS A 1 507 ? -22.156 20.078 -10.32 1 91.31 507 LYS A CA 1
ATOM 4150 C C . LYS A 1 507 ? -23 21.109 -9.562 1 91.31 507 LYS A C 1
ATOM 4152 O O . LYS A 1 507 ? -22.484 22.078 -9.023 1 91.31 507 LYS A O 1
ATOM 4157 N N . GLU A 1 508 ? -24.281 20.828 -9.5 1 93.75 508 GLU A N 1
ATOM 4158 C CA . GLU A 1 508 ? -25.234 21.766 -8.914 1 93.75 508 GLU A CA 1
ATOM 4159 C C . GLU A 1 508 ? -25.516 21.438 -7.449 1 93.75 508 GLU A C 1
ATOM 4161 O O . GLU A 1 508 ? -25.984 22.281 -6.691 1 93.75 508 GLU A O 1
ATOM 4166 N N . HIS A 1 509 ? -25.203 20.188 -7.086 1 96.38 509 HIS A N 1
ATOM 4167 C CA . HIS A 1 509 ? -25.516 19.719 -5.734 1 96.38 509 HIS A CA 1
ATOM 4168 C C . HIS A 1 509 ? -24.266 19.219 -5.027 1 96.38 509 HIS A C 1
ATOM 4170 O O . HIS A 1 509 ? -23.828 18.094 -5.246 1 96.38 509 HIS A O 1
ATOM 4176 N N . TYR A 1 510 ? -23.734 20.047 -4.188 1 95.44 510 TYR A N 1
ATOM 4177 C CA . TYR A 1 510 ? -22.547 19.609 -3.457 1 95.44 510 TYR A CA 1
ATOM 4178 C C . TYR A 1 510 ? -22.5 20.234 -2.07 1 95.44 510 TYR A C 1
ATOM 4180 O O . TYR A 1 510 ? -23.125 21.281 -1.827 1 95.44 510 TYR A O 1
ATOM 4188 N N . CYS A 1 511 ? -21.891 19.578 -1.181 1 96.31 511 CYS A N 1
ATOM 4189 C CA . CYS A 1 511 ? -21.609 20.016 0.185 1 96.31 511 CYS A CA 1
ATOM 4190 C C . CYS A 1 511 ? -20.203 19.594 0.607 1 96.31 511 CYS A C 1
ATOM 4192 O O . CYS A 1 511 ? -19.812 18.438 0.402 1 96.31 511 CYS A O 1
ATOM 4194 N N . SER A 1 512 ? -19.516 20.531 1.162 1 96.25 512 SER A N 1
ATOM 4195 C CA . SER A 1 512 ? -18.156 20.234 1.631 1 96.25 512 SER A CA 1
ATOM 4196 C C . SER A 1 512 ? -17.328 19.578 0.539 1 96.25 512 SER A C 1
ATOM 4198 O O . SER A 1 512 ? -17.547 19.812 -0.65 1 96.25 512 SER A O 1
ATOM 4200 N N . HIS A 1 513 ? -16.328 18.75 0.845 1 95.31 513 HIS A N 1
ATOM 4201 C CA . HIS A 1 513 ? -15.273 18.344 -0.084 1 95.31 513 HIS A CA 1
ATOM 4202 C C . HIS A 1 513 ? -15.617 17.031 -0.783 1 95.31 513 HIS A C 1
ATOM 4204 O O . HIS A 1 513 ? -15.078 16.734 -1.847 1 95.31 513 HIS A O 1
ATOM 4210 N N . GLN A 1 514 ? -16.516 16.188 -0.26 1 95 514 GLN A N 1
ATOM 4211 C CA . GLN A 1 514 ? -16.703 14.867 -0.847 1 95 514 GLN A CA 1
ATOM 4212 C C . GLN A 1 514 ? -18.172 14.609 -1.174 1 95 514 GLN A C 1
ATOM 4214 O O . GLN A 1 514 ? -18.594 14.781 -2.318 1 95 514 GLN A O 1
ATOM 4219 N N . HIS A 1 515 ? -18.984 14.289 -0.172 1 96.31 515 HIS A N 1
ATOM 4220 C CA . HIS A 1 515 ? -20.391 13.977 -0.389 1 96.31 515 HIS A CA 1
ATOM 4221 C C . HIS A 1 515 ? -21.281 14.672 0.643 1 96.31 515 HIS A C 1
ATOM 4223 O O . HIS A 1 515 ? -20.781 15.172 1.653 1 96.31 515 HIS A O 1
ATOM 4229 N N . ALA A 1 516 ? -22.594 14.797 0.341 1 97.5 516 ALA A N 1
ATOM 4230 C CA . ALA A 1 516 ? -23.531 15.367 1.301 1 97.5 516 ALA A CA 1
ATOM 4231 C C . ALA A 1 516 ? -23.703 14.453 2.514 1 97.5 516 ALA A C 1
ATOM 4233 O O . ALA A 1 516 ? -23.594 13.227 2.398 1 97.5 516 ALA A O 1
ATOM 4234 N N . PRO A 1 517 ? -23.875 15 3.693 1 97.75 517 PRO A N 1
ATOM 4235 C CA . PRO A 1 517 ? -24.141 14.195 4.887 1 97.75 517 PRO A CA 1
ATOM 4236 C C . PRO A 1 517 ? -25.5 13.492 4.844 1 97.75 517 PRO A C 1
ATOM 4238 O O . PRO A 1 517 ? -26.297 13.75 3.945 1 97.75 517 PRO A O 1
ATOM 4241 N N . SER A 1 518 ? -25.719 12.633 5.824 1 97.81 518 SER A N 1
ATOM 4242 C CA . SER A 1 518 ? -27 11.969 5.996 1 97.81 518 SER A CA 1
ATOM 4243 C C . SER A 1 518 ? -28.109 12.984 6.223 1 97.81 518 SER A C 1
ATOM 4245 O O . SER A 1 518 ? -27.938 13.945 6.973 1 97.81 518 SER A O 1
ATOM 4247 N N . SER A 1 519 ? -29.281 12.805 5.609 1 97.19 519 SER A N 1
ATOM 4248 C CA . SER A 1 519 ? -30.453 13.633 5.836 1 97.19 519 SER A CA 1
ATOM 4249 C C . SER A 1 519 ? -31.188 13.219 7.109 1 97.19 519 SER A C 1
ATOM 4251 O O . SER A 1 519 ? -32.031 13.953 7.605 1 97.19 519 SER A O 1
ATOM 4253 N N . GLY A 1 520 ? -30.828 12.047 7.562 1 96.19 520 GLY A N 1
ATOM 4254 C CA . GLY A 1 520 ? -31.562 11.484 8.688 1 96.19 520 GLY A CA 1
ATOM 4255 C C . GLY A 1 520 ? -32.781 10.688 8.273 1 96.19 520 GLY A C 1
ATOM 4256 O O . GLY A 1 520 ? -33.344 9.938 9.078 1 96.19 520 GLY A O 1
ATOM 4257 N N . ASN A 1 521 ? -33.156 10.734 7.012 1 97.06 521 ASN A N 1
ATOM 4258 C CA . ASN A 1 521 ? -34.344 10.016 6.52 1 97.06 521 ASN A CA 1
ATOM 4259 C C . ASN A 1 521 ? -34 8.555 6.23 1 97.06 521 ASN A C 1
ATOM 4261 O O . ASN A 1 521 ? -33 8.25 5.613 1 97.06 521 ASN A O 1
ATOM 4265 N N . ILE A 1 522 ? -34.906 7.723 6.688 1 97.31 522 ILE A N 1
ATOM 4266 C CA . ILE A 1 522 ? -34.719 6.301 6.406 1 97.31 522 ILE A CA 1
ATOM 4267 C C . ILE A 1 522 ? -34.906 6.039 4.914 1 97.31 522 ILE A C 1
ATOM 4269 O O . ILE A 1 522 ? -35.906 6.449 4.324 1 97.31 522 ILE A O 1
ATOM 4273 N N . TYR A 1 523 ? -34 5.512 4.344 1 96.62 523 TYR A N 1
ATOM 4274 C CA . TYR A 1 523 ? -34 5.207 2.918 1 96.62 523 TYR A CA 1
ATOM 4275 C C . TYR A 1 523 ? -34.625 3.842 2.654 1 96.62 523 TYR A C 1
ATOM 4277 O O . TYR A 1 523 ? -35.438 3.691 1.745 1 96.62 523 TYR A O 1
ATOM 4285 N N . GLY A 1 524 ? -34.25 2.844 3.451 1 96.31 524 GLY A N 1
ATOM 4286 C CA . GLY A 1 524 ? -34.75 1.492 3.33 1 96.31 524 GLY A CA 1
ATOM 4287 C C . GLY A 1 524 ? -33.938 0.469 4.105 1 96.31 524 GLY A C 1
ATOM 4288 O O . GLY A 1 524 ? -32.969 0.819 4.785 1 96.31 524 GLY A O 1
ATOM 4289 N N . PRO A 1 525 ? -34.469 -0.807 4.07 1 97.56 525 PRO A N 1
ATOM 4290 C CA . PRO A 1 525 ? -33.688 -1.855 4.73 1 97.56 525 PRO A CA 1
ATOM 4291 C C . PRO A 1 525 ? -32.281 -2.023 4.129 1 97.56 525 PRO A C 1
ATOM 4293 O O . PRO A 1 525 ? -32.125 -1.946 2.908 1 97.56 525 PRO A O 1
ATOM 4296 N N . ALA A 1 526 ? -31.297 -2.146 4.957 1 98.25 526 ALA A N 1
ATOM 4297 C CA . ALA A 1 526 ? -29.922 -2.354 4.508 1 98.25 526 ALA A CA 1
ATOM 4298 C C . ALA A 1 526 ? -29.484 -3.801 4.727 1 98.25 526 ALA A C 1
ATOM 4300 O O . ALA A 1 526 ? -28.75 -4.363 3.91 1 98.25 526 ALA A O 1
ATOM 4301 N N . ILE A 1 527 ? -29.828 -4.391 5.855 1 98.75 527 ILE A N 1
ATOM 4302 C CA . ILE A 1 527 ? -29.531 -5.777 6.203 1 98.75 527 ILE A CA 1
ATOM 4303 C C . ILE A 1 527 ? -30.812 -6.469 6.68 1 98.75 527 ILE A C 1
ATOM 4305 O O . ILE A 1 527 ? -31.5 -5.973 7.582 1 98.75 527 ILE A O 1
ATOM 4309 N N . VAL A 1 528 ? -31.156 -7.598 6.105 1 98.44 528 VAL A N 1
ATOM 4310 C CA . VAL A 1 528 ? -32.406 -8.305 6.426 1 98.44 528 VAL A CA 1
ATOM 4311 C C . VAL A 1 528 ? -32.062 -9.758 6.781 1 98.44 528 VAL A C 1
ATOM 4313 O O . VAL A 1 528 ? -31.312 -10.422 6.07 1 98.44 528 VAL A O 1
ATOM 4316 N N . LYS A 1 529 ? -32.562 -10.211 7.883 1 98.38 529 LYS A N 1
ATOM 4317 C CA . LYS A 1 529 ? -32.469 -11.617 8.273 1 98.38 529 LYS A CA 1
ATOM 4318 C C . LYS A 1 529 ? -33.688 -12.406 7.789 1 98.38 529 LYS A C 1
ATOM 4320 O O . LYS A 1 529 ? -34.812 -12.047 8.094 1 98.38 529 LYS A O 1
ATOM 4325 N N . GLY A 1 530 ? -33.469 -13.391 6.973 1 97.94 530 GLY A N 1
ATOM 4326 C CA . GLY A 1 530 ? -34.5 -14.312 6.516 1 97.94 530 GLY A CA 1
ATOM 4327 C C . GLY A 1 530 ? -34.438 -15.656 7.219 1 97.94 530 GLY A C 1
ATOM 4328 O O . GLY A 1 530 ? -34.219 -15.719 8.43 1 97.94 530 GLY A O 1
ATOM 4329 N N . GLU A 1 531 ? -34.844 -16.672 6.469 1 97.44 531 GLU A N 1
ATOM 4330 C CA . GLU A 1 531 ? -34.781 -18.031 6.992 1 97.44 531 GLU A CA 1
ATOM 4331 C C . GLU A 1 531 ? -33.406 -18.625 6.809 1 97.44 531 GLU A C 1
ATOM 4333 O O . GLU A 1 531 ? -33.031 -19.031 5.699 1 97.44 531 GLU A O 1
ATOM 4338 N N . ASN A 1 532 ? -32.656 -18.781 7.871 1 97.62 532 ASN A N 1
ATOM 4339 C CA . ASN A 1 532 ? -31.297 -19.266 7.82 1 97.62 532 ASN A CA 1
ATOM 4340 C C . ASN A 1 532 ? -30.453 -18.469 6.828 1 97.62 532 ASN A C 1
ATOM 4342 O O . ASN A 1 532 ? -29.609 -19.031 6.129 1 97.62 532 ASN A O 1
ATOM 4346 N N . ALA A 1 533 ? -30.781 -17.141 6.789 1 98.5 533 ALA A N 1
ATOM 4347 C CA . ALA A 1 533 ? -30.094 -16.328 5.801 1 98.5 533 ALA A CA 1
ATOM 4348 C C . ALA A 1 533 ? -30.031 -14.867 6.242 1 98.5 533 ALA A C 1
ATOM 4350 O O . ALA A 1 533 ? -30.891 -14.406 6.992 1 98.5 533 ALA A O 1
ATOM 4351 N N . ILE A 1 534 ? -29.016 -14.188 5.852 1 98.69 534 ILE A N 1
ATOM 4352 C CA . ILE A 1 534 ? -28.906 -12.742 6.016 1 98.69 534 ILE A CA 1
ATOM 4353 C C . ILE A 1 534 ? -28.531 -12.094 4.684 1 98.69 534 ILE A C 1
ATOM 4355 O O . ILE A 1 534 ? -27.641 -12.578 3.982 1 98.69 534 ILE A O 1
ATOM 4359 N N . TYR A 1 535 ? -29.266 -11.07 4.324 1 98.62 535 TYR A N 1
ATOM 4360 C CA . TYR A 1 535 ? -29.047 -10.344 3.076 1 98.62 535 TYR A CA 1
ATOM 4361 C C . TYR A 1 535 ? -28.516 -8.938 3.342 1 98.62 535 TYR A C 1
ATOM 4363 O O . TYR A 1 535 ? -29.031 -8.234 4.219 1 98.62 535 TYR A O 1
ATOM 4371 N N . PHE A 1 536 ? -27.484 -8.508 2.639 1 98.81 536 PHE A N 1
ATOM 4372 C CA . PHE A 1 536 ? -26.953 -7.152 2.648 1 98.81 536 PHE A CA 1
ATOM 4373 C C . PHE A 1 536 ? -27.281 -6.43 1.349 1 98.81 536 PHE A C 1
ATOM 4375 O O . PHE A 1 536 ? -26.922 -6.898 0.264 1 98.81 536 PHE A O 1
ATOM 4382 N N . SER A 1 537 ? -27.828 -5.273 1.455 1 98.38 537 SER A N 1
ATOM 4383 C CA . SER A 1 537 ? -28.188 -4.523 0.253 1 98.38 537 SER A CA 1
ATOM 4384 C C . SER A 1 537 ? -26.969 -3.814 -0.335 1 98.38 537 SER A C 1
ATOM 4386 O O . SER A 1 537 ? -26.969 -3.451 -1.513 1 98.38 537 SER A O 1
ATOM 4388 N N . HIS A 1 538 ? -25.938 -3.557 0.483 1 98.56 538 HIS A N 1
ATOM 4389 C CA . HIS A 1 538 ? -24.766 -2.777 0.083 1 98.56 538 HIS A CA 1
ATOM 4390 C C . HIS A 1 538 ? -23.625 -3.686 -0.347 1 98.56 538 HIS A C 1
ATOM 4392 O O . HIS A 1 538 ? -23.547 -4.84 0.082 1 98.56 538 HIS A O 1
ATOM 4398 N N . LYS A 1 539 ? -22.641 -3.152 -1.16 1 98.25 539 LYS A N 1
ATOM 4399 C CA . LYS A 1 539 ? -21.453 -3.857 -1.643 1 98.25 539 LYS A CA 1
ATOM 4400 C C . LYS A 1 539 ? -20.359 -3.883 -0.581 1 98.25 539 LYS A C 1
ATOM 4402 O O . LYS A 1 539 ? -19.281 -3.33 -0.785 1 98.25 539 LYS A O 1
ATOM 4407 N N . ILE A 1 540 ? -20.547 -4.605 0.431 1 98.69 540 ILE A N 1
ATOM 4408 C CA . ILE A 1 540 ? -19.672 -4.527 1.597 1 98.69 540 ILE A CA 1
ATOM 4409 C C . ILE A 1 540 ? -18.297 -5.094 1.248 1 98.69 540 ILE A C 1
ATOM 4411 O O . ILE A 1 540 ? -17.281 -4.633 1.766 1 98.69 540 ILE A O 1
ATOM 4415 N N . PHE A 1 541 ? -18.219 -6.074 0.33 1 98.75 541 PHE A N 1
ATOM 4416 C CA . PHE A 1 541 ? -16.938 -6.68 -0.016 1 98.75 541 PHE A CA 1
ATOM 4417 C C . PHE A 1 541 ? -16.141 -5.754 -0.917 1 98.75 541 PHE A C 1
ATOM 4419 O O . PHE A 1 541 ? -14.969 -5.477 -0.642 1 98.75 541 PHE A O 1
ATOM 4426 N N . SER A 1 542 ? -16.766 -5.246 -1.99 1 98.5 542 SER A N 1
ATOM 4427 C CA . SER A 1 542 ? -16.094 -4.305 -2.875 1 98.5 542 SER A CA 1
ATOM 4428 C C . SER A 1 542 ? -15.664 -3.051 -2.121 1 98.5 542 SER A C 1
ATOM 4430 O O . SER A 1 542 ? -14.609 -2.486 -2.398 1 98.5 542 SER A O 1
ATOM 4432 N N . GLN A 1 543 ? -16.5 -2.617 -1.212 1 98.5 543 GLN A N 1
ATOM 4433 C CA . GLN A 1 543 ? -16.141 -1.441 -0.427 1 98.5 543 GLN A CA 1
ATOM 4434 C C . GLN A 1 543 ? -14.93 -1.72 0.456 1 98.5 543 GLN A C 1
ATOM 4436 O O . GLN A 1 543 ? -14.062 -0.854 0.627 1 98.5 543 GLN A O 1
ATOM 4441 N N . TYR A 1 544 ? -14.883 -2.873 1.113 1 98.5 544 TYR A N 1
ATOM 4442 C CA . TYR A 1 544 ? -13.711 -3.199 1.919 1 98.5 544 TYR A CA 1
ATOM 4443 C C . TYR A 1 544 ? -12.453 -3.242 1.061 1 98.5 544 TYR A C 1
ATOM 4445 O O . TYR A 1 544 ? -11.398 -2.764 1.476 1 98.5 544 TYR A O 1
ATOM 4453 N N . GLN A 1 545 ? -12.555 -3.789 -0.113 1 98.31 545 GLN A N 1
ATOM 4454 C CA . GLN A 1 545 ? -11.414 -3.855 -1.023 1 98.31 545 GLN A CA 1
ATOM 4455 C C . GLN A 1 545 ? -10.977 -2.461 -1.457 1 98.31 545 GLN A C 1
ATOM 4457 O O . GLN A 1 545 ? -9.781 -2.205 -1.619 1 98.31 545 GLN A O 1
ATOM 4462 N N . SER A 1 546 ? -11.875 -1.581 -1.604 1 97.88 546 SER A N 1
ATOM 4463 C CA . SER A 1 546 ? -11.562 -0.256 -2.127 1 97.88 546 SER A CA 1
ATOM 4464 C C . SER A 1 546 ? -11.094 0.68 -1.018 1 97.88 546 SER A C 1
ATOM 4466 O O . SER A 1 546 ? -10.211 1.511 -1.229 1 97.88 546 SER A O 1
ATOM 4468 N N . TYR A 1 547 ? -11.75 0.541 0.245 1 97.56 547 TYR A N 1
ATOM 4469 C CA . TYR A 1 547 ? -11.578 1.598 1.235 1 97.56 547 TYR A CA 1
ATOM 4470 C C . TYR A 1 547 ? -11.086 1.028 2.561 1 97.56 547 TYR A C 1
ATOM 4472 O O . TYR A 1 547 ? -10.672 1.777 3.451 1 97.56 547 TYR A O 1
ATOM 4480 N N . GLY A 1 548 ? -11.094 -0.241 2.719 1 97.5 548 GLY A N 1
ATOM 4481 C CA . GLY A 1 548 ? -10.68 -0.819 3.988 1 97.5 548 GLY A CA 1
ATOM 4482 C C . GLY A 1 548 ? -11.586 -0.435 5.141 1 97.5 548 GLY A C 1
ATOM 4483 O O . GLY A 1 548 ? -11.133 -0.324 6.281 1 97.5 548 GLY A O 1
ATOM 4484 N N . SER A 1 549 ? -12.906 -0.258 4.906 1 97.81 549 SER A N 1
ATOM 4485 C CA . SER A 1 549 ? -13.867 0.164 5.918 1 97.81 549 SER A CA 1
ATOM 4486 C C . SER A 1 549 ? -14.094 -0.93 6.961 1 97.81 549 SER A C 1
ATOM 4488 O O . SER A 1 549 ? -14.914 -1.825 6.758 1 97.81 549 SER A O 1
ATOM 4490 N N . ILE A 1 550 ? -13.586 -0.782 8.094 1 97.88 550 ILE A N 1
ATOM 4491 C CA . ILE A 1 550 ? -13.586 -1.834 9.109 1 97.88 550 ILE A CA 1
ATOM 4492 C C . ILE A 1 550 ? -15.023 -2.168 9.5 1 97.88 550 ILE A C 1
ATOM 4494 O O . ILE A 1 550 ? -15.312 -3.293 9.914 1 97.88 550 ILE A O 1
ATOM 4498 N N . TRP A 1 551 ? -15.977 -1.188 9.359 1 98.31 551 TRP A N 1
ATOM 4499 C CA . TRP A 1 551 ? -17.359 -1.467 9.742 1 98.31 551 TRP A CA 1
ATOM 4500 C C . TRP A 1 551 ? -17.984 -2.486 8.797 1 98.31 551 TRP A C 1
ATOM 4502 O O . TRP A 1 551 ? -18.875 -3.252 9.203 1 98.31 551 TRP A O 1
ATOM 4512 N N . CYS A 1 552 ? -17.562 -2.568 7.531 1 98.56 552 CYS A N 1
ATOM 4513 C CA . CYS A 1 552 ? -18.047 -3.619 6.645 1 98.56 552 CYS A CA 1
ATOM 4514 C C . CYS A 1 552 ? -17.609 -4.992 7.137 1 98.56 552 CYS A C 1
ATOM 4516 O O . CYS A 1 552 ? -18.391 -5.941 7.121 1 98.56 552 CYS A O 1
ATOM 4518 N N . LYS A 1 553 ? -16.375 -5.137 7.555 1 98.44 553 LYS A N 1
ATOM 4519 C CA . LYS A 1 553 ? -15.852 -6.391 8.086 1 98.44 553 LYS A CA 1
ATOM 4520 C C . LYS A 1 553 ? -16.594 -6.797 9.359 1 98.44 553 LYS A C 1
ATOM 4522 O O . LYS A 1 553 ? -16.969 -7.961 9.516 1 98.44 553 LYS A O 1
ATOM 4527 N N . LYS A 1 554 ? -16.781 -5.867 10.25 1 98.56 554 LYS A N 1
ATOM 4528 C CA . LYS A 1 554 ? -17.453 -6.152 11.508 1 98.56 554 LYS A CA 1
ATOM 4529 C C . LYS A 1 554 ? -18.891 -6.598 11.266 1 98.56 554 LYS A C 1
ATOM 4531 O O . LYS A 1 554 ? -19.391 -7.523 11.914 1 98.56 554 LYS A O 1
ATOM 4536 N N . LEU A 1 555 ? -19.562 -5.91 10.336 1 98.69 555 LEU A N 1
ATOM 4537 C CA . LEU A 1 555 ? -20.922 -6.293 10.008 1 98.69 555 LEU A CA 1
ATOM 4538 C C . LEU A 1 555 ? -20.984 -7.723 9.477 1 98.69 555 LEU A C 1
ATOM 4540 O O . LEU A 1 555 ? -21.859 -8.5 9.867 1 98.69 555 LEU A O 1
ATOM 4544 N N . LEU A 1 556 ? -20.047 -8.055 8.586 1 98.81 556 LEU A N 1
ATOM 4545 C CA . LEU A 1 556 ? -20 -9.414 8.062 1 98.81 556 LEU A CA 1
ATOM 4546 C C . LEU A 1 556 ? -19.766 -10.422 9.188 1 98.81 556 LEU A C 1
ATOM 4548 O O . LEU A 1 556 ? -20.453 -11.445 9.258 1 98.81 556 LEU A O 1
ATOM 4552 N N . LEU A 1 557 ? -18.797 -10.172 10.047 1 98.56 557 LEU A N 1
ATOM 4553 C CA . LEU A 1 557 ? -18.438 -11.109 11.109 1 98.56 557 LEU A CA 1
ATOM 4554 C C . LEU A 1 557 ? -19.578 -11.281 12.094 1 98.56 557 LEU A C 1
ATOM 4556 O O . LEU A 1 557 ? -19.844 -12.391 12.57 1 98.56 557 LEU A O 1
ATOM 4560 N N . ASN A 1 558 ? -20.266 -10.156 12.398 1 98.5 558 ASN A N 1
ATOM 4561 C CA . ASN A 1 558 ? -21.438 -10.25 13.258 1 98.5 558 ASN A CA 1
ATOM 4562 C C . ASN A 1 558 ? -22.531 -11.086 12.609 1 98.5 558 ASN A C 1
ATOM 4564 O O . ASN A 1 558 ? -23.203 -11.875 13.289 1 98.5 558 ASN A O 1
ATOM 4568 N N . ALA A 1 559 ? -22.766 -10.898 11.297 1 98.75 559 ALA A N 1
ATOM 4569 C CA . ALA A 1 559 ? -23.734 -11.703 10.57 1 98.75 559 ALA A CA 1
ATOM 4570 C C . ALA A 1 559 ? -23.359 -13.188 10.617 1 98.75 559 ALA A C 1
ATOM 4572 O O . ALA A 1 559 ? -24.219 -14.039 10.828 1 98.75 559 ALA A O 1
ATOM 4573 N N . ILE A 1 560 ? -22.078 -13.508 10.43 1 98.75 560 ILE A N 1
ATOM 4574 C CA . ILE A 1 560 ? -21.594 -14.891 10.469 1 98.75 560 ILE A CA 1
ATOM 4575 C C . ILE A 1 560 ? -21.828 -15.477 11.852 1 98.75 560 ILE A C 1
ATOM 4577 O O . ILE A 1 560 ? -22.328 -16.609 11.984 1 98.75 560 ILE A O 1
ATOM 4581 N N . ASP A 1 561 ? -21.562 -14.75 12.898 1 97.88 561 ASP A N 1
ATOM 4582 C CA . ASP A 1 561 ? -21.719 -15.227 14.266 1 97.88 561 ASP A CA 1
ATOM 4583 C C . ASP A 1 561 ? -23.188 -15.43 14.617 1 97.88 561 ASP A C 1
ATOM 4585 O O . ASP A 1 561 ? -23.516 -16.25 15.469 1 97.88 561 ASP A O 1
ATOM 4589 N N . MET A 1 562 ? -24.109 -14.664 13.977 1 97.69 562 MET A N 1
ATOM 4590 C CA . MET A 1 562 ? -25.531 -14.844 14.172 1 97.69 562 MET A CA 1
ATOM 4591 C C . MET A 1 562 ? -26.016 -16.156 13.555 1 97.69 562 MET A C 1
ATOM 4593 O O . MET A 1 562 ? -26.969 -16.766 14.031 1 97.69 562 MET A O 1
ATOM 4597 N N . LEU A 1 563 ? -25.359 -16.531 12.461 1 98 563 LEU A N 1
ATOM 4598 C CA . LEU A 1 563 ? -25.797 -17.688 11.711 1 98 563 LEU A CA 1
ATOM 4599 C C . LEU A 1 563 ? -25.078 -18.953 12.188 1 98 563 LEU A C 1
ATOM 4601 O O . LEU A 1 563 ? -25.688 -20.031 12.258 1 98 563 LEU A O 1
ATOM 4605 N N . LEU A 1 564 ? -23.766 -18.797 12.469 1 94.88 564 LEU A N 1
ATOM 4606 C CA . LEU A 1 564 ? -22.969 -19.938 12.883 1 94.88 564 LEU A CA 1
ATOM 4607 C C . LEU A 1 564 ? -22.891 -20.016 14.406 1 94.88 564 LEU A C 1
ATOM 4609 O O . LEU A 1 564 ? -22.609 -19.016 15.07 1 94.88 564 LEU A O 1
ATOM 4613 N N . ASP A 1 565 ? -23.141 -21.109 14.984 1 86.62 565 ASP A N 1
ATOM 4614 C CA . ASP A 1 565 ? -23.062 -21.328 16.422 1 86.62 565 ASP A CA 1
ATOM 4615 C C . ASP A 1 565 ? -21.625 -21.25 16.922 1 86.62 565 ASP A C 1
ATOM 4617 O O . ASP A 1 565 ? -21.359 -20.766 18.031 1 86.62 565 ASP A O 1
ATOM 4621 N N . LYS A 1 566 ? -20.75 -21.891 16.156 1 91.25 566 LYS A N 1
ATOM 4622 C CA . LYS A 1 566 ? -19.328 -21.953 16.5 1 91.25 566 LYS A CA 1
ATOM 4623 C C . LYS A 1 566 ? -18.453 -21.812 15.266 1 91.25 566 LYS A C 1
ATOM 4625 O O . LYS A 1 566 ? -18.75 -22.375 14.219 1 91.25 566 LYS A O 1
ATOM 4630 N N . ARG A 1 567 ? -17.328 -21 15.508 1 95.94 567 ARG A N 1
ATOM 4631 C CA . ARG A 1 567 ? -16.312 -20.953 14.461 1 95.94 567 ARG A CA 1
ATOM 4632 C C . ARG A 1 567 ? -15.266 -22.047 14.656 1 95.94 567 ARG A C 1
ATOM 4634 O O . ARG A 1 567 ? -14.992 -22.453 15.789 1 95.94 567 ARG A O 1
ATOM 4641 N N . LEU A 1 568 ? -14.656 -22.469 13.641 1 97 568 LEU A N 1
ATOM 4642 C CA . LEU A 1 568 ? -13.633 -23.5 13.695 1 97 568 LEU A CA 1
ATOM 4643 C C . LEU A 1 568 ? -12.414 -23.016 14.477 1 97 568 LEU A C 1
ATOM 4645 O O . LEU A 1 568 ? -11.828 -23.781 15.25 1 97 568 LEU A O 1
ATOM 4649 N N . ILE A 1 569 ? -12.016 -21.797 14.258 1 98.19 569 ILE A N 1
ATOM 4650 C CA . ILE A 1 569 ? -10.828 -21.25 14.898 1 98.19 569 ILE A CA 1
ATOM 4651 C C . ILE A 1 569 ? -11.117 -19.859 15.43 1 98.19 569 ILE A C 1
ATOM 4653 O O . ILE A 1 569 ? -11.727 -19.031 14.742 1 98.19 569 ILE A O 1
ATOM 4657 N N . ARG A 1 570 ? -10.742 -19.562 16.625 1 97.5 570 ARG A N 1
ATOM 4658 C CA . ARG A 1 570 ? -10.68 -18.234 17.219 1 97.5 570 ARG A CA 1
ATOM 4659 C C . ARG A 1 570 ? -9.344 -18 17.906 1 97.5 570 ARG A C 1
ATOM 4661 O O . ARG A 1 570 ? -8.742 -18.938 18.438 1 97.5 570 ARG A O 1
ATOM 4668 N N . HIS A 1 571 ? -8.852 -16.859 17.844 1 98.31 571 HIS A N 1
ATOM 4669 C CA . HIS A 1 571 ? -7.645 -16.5 18.578 1 98.31 571 HIS A CA 1
ATOM 4670 C C . HIS A 1 571 ? -7.68 -15.039 19.016 1 98.31 571 HIS A C 1
ATOM 4672 O O . HIS A 1 571 ? -8.531 -14.266 18.562 1 98.31 571 HIS A O 1
ATOM 4678 N N . ASN A 1 572 ? -6.766 -14.68 19.875 1 97.75 572 ASN A N 1
ATOM 4679 C CA . ASN A 1 572 ? -6.719 -13.305 20.375 1 97.75 572 ASN A CA 1
ATOM 4680 C C . ASN A 1 572 ? -5.559 -12.531 19.75 1 97.75 572 ASN A C 1
ATOM 4682 O O . ASN A 1 572 ? -5.148 -11.492 20.281 1 97.75 572 ASN A O 1
ATOM 4686 N N . GLY A 1 573 ? -4.926 -13.062 18.719 1 98.12 573 GLY A N 1
ATOM 4687 C CA . GLY A 1 573 ? -3.861 -12.359 18.016 1 98.12 573 GLY A CA 1
ATOM 4688 C C . GLY A 1 573 ? -4.367 -11.25 17.125 1 98.12 573 GLY A C 1
ATOM 4689 O O . GLY A 1 573 ? -5.574 -11.016 17.031 1 98.12 573 GLY A O 1
ATOM 4690 N N . PRO A 1 574 ? -3.443 -10.508 16.516 1 98.06 574 PRO A N 1
ATOM 4691 C CA . PRO A 1 574 ? -3.834 -9.438 15.594 1 98.06 574 PRO A CA 1
ATOM 4692 C C . PRO A 1 574 ? -4.469 -9.969 14.305 1 98.06 574 PRO A C 1
ATOM 4694 O O . PRO A 1 574 ? -4.359 -11.156 14 1 98.06 574 PRO A O 1
ATOM 4697 N N . SER A 1 575 ? -5.164 -9.078 13.57 1 97.94 575 SER A N 1
ATOM 4698 C CA . SER A 1 575 ? -5.832 -9.461 12.328 1 97.94 575 SER A CA 1
ATOM 4699 C C . SER A 1 575 ? -4.82 -9.836 11.25 1 97.94 575 SER A C 1
ATOM 4701 O O . SER A 1 575 ? -5.184 -10.414 10.227 1 97.94 575 SER A O 1
ATOM 4703 N N . THR A 1 576 ? -3.498 -9.57 11.469 1 97.75 576 THR A N 1
ATOM 4704 C CA . THR A 1 576 ? -2.445 -9.891 10.516 1 97.75 576 THR A CA 1
ATOM 4705 C C . THR A 1 576 ? -2.008 -11.344 10.664 1 97.75 576 THR A C 1
ATOM 4707 O O . THR A 1 576 ? -1.234 -11.852 9.852 1 97.75 576 THR A O 1
ATOM 4710 N N . LEU A 1 577 ? -2.492 -12.016 11.711 1 98.56 577 LEU A N 1
ATOM 4711 C CA . LEU A 1 577 ? -2.242 -13.445 11.867 1 98.56 577 LEU A CA 1
ATOM 4712 C C . LEU A 1 577 ? -3.158 -14.258 10.961 1 98.56 577 LEU A C 1
ATOM 4714 O O . LEU A 1 577 ? -4.379 -14.234 11.125 1 98.56 577 LEU A O 1
ATOM 4718 N N . ILE A 1 578 ? -2.598 -15.031 10.039 1 98.12 578 ILE A N 1
ATOM 4719 C CA . ILE A 1 578 ? -3.361 -15.867 9.125 1 98.12 578 ILE A CA 1
ATOM 4720 C C . ILE A 1 578 ? -3.309 -17.328 9.594 1 98.12 578 ILE A C 1
ATOM 4722 O O . ILE A 1 578 ? -2.232 -17.844 9.883 1 98.12 578 ILE A O 1
ATOM 4726 N N . THR A 1 579 ? -4.457 -17.938 9.672 1 98.62 579 THR A N 1
ATOM 4727 C CA . THR A 1 579 ? -4.5 -19.328 10.094 1 98.62 579 THR A CA 1
ATOM 4728 C C . THR A 1 579 ? -5.184 -20.188 9.039 1 98.62 579 THR A C 1
ATOM 4730 O O . THR A 1 579 ? -6.059 -19.719 8.312 1 98.62 579 THR A O 1
ATOM 4733 N N . THR A 1 580 ? -4.758 -21.344 8.898 1 98.56 580 THR A N 1
ATOM 4734 C CA . THR A 1 580 ? -5.418 -22.375 8.109 1 98.56 580 THR A CA 1
ATOM 4735 C C . THR A 1 580 ? -5.398 -23.719 8.836 1 98.56 580 THR A C 1
ATOM 4737 O O . THR A 1 580 ? -4.43 -24.031 9.531 1 98.56 580 THR A O 1
ATOM 4740 N N . LEU A 1 581 ? -6.441 -24.453 8.75 1 98.69 581 LEU A N 1
ATOM 4741 C CA . LEU A 1 581 ? -6.555 -25.766 9.352 1 98.69 581 LEU A CA 1
ATOM 4742 C C . LEU A 1 581 ? -6.645 -26.844 8.281 1 98.69 581 LEU A C 1
ATOM 4744 O O . LEU A 1 581 ? -7.504 -26.781 7.402 1 98.69 581 LEU A O 1
ATOM 4748 N N . ASN A 1 582 ? -5.73 -27.812 8.352 1 98.69 582 ASN A N 1
ATOM 4749 C CA . ASN A 1 582 ? -5.691 -28.938 7.422 1 98.69 582 ASN A CA 1
ATOM 4750 C C . ASN A 1 582 ? -5.73 -30.266 8.156 1 98.69 582 ASN A C 1
ATOM 4752 O O . ASN A 1 582 ? -5.352 -30.359 9.32 1 98.69 582 ASN A O 1
ATOM 4756 N N . GLU A 1 583 ? -6.23 -31.297 7.492 1 98.44 583 GLU A N 1
ATOM 4757 C CA . GLU A 1 583 ? -6.309 -32.625 8.086 1 98.44 583 GLU A CA 1
ATOM 4758 C C . GLU A 1 583 ? -5.527 -33.656 7.258 1 98.44 583 GLU A C 1
ATOM 4760 O O . GLU A 1 583 ? -5.617 -33.656 6.027 1 98.44 583 GLU A O 1
ATOM 4765 N N . GLN A 1 584 ? -4.656 -34.344 7.922 1 98.19 584 GLN A N 1
ATOM 4766 C CA . GLN A 1 584 ? -4.074 -35.594 7.379 1 98.19 584 GLN A CA 1
ATOM 4767 C C . GLN A 1 584 ? -4.754 -36.812 7.961 1 98.19 584 GLN A C 1
ATOM 4769 O O . GLN A 1 584 ? -4.215 -37.469 8.859 1 98.19 584 GLN A O 1
ATOM 4774 N N . LYS A 1 585 ? -5.812 -37.219 7.332 1 97.25 585 LYS A N 1
ATOM 4775 C CA . LYS A 1 585 ? -6.715 -38.219 7.875 1 97.25 585 LYS A CA 1
ATOM 4776 C C . LYS A 1 585 ? -5.996 -39.562 8.062 1 97.25 585 LYS A C 1
ATOM 4778 O O . LYS A 1 585 ? -6.145 -40.219 9.102 1 97.25 585 LYS A O 1
ATOM 4783 N N . PRO A 1 586 ? -5.188 -39.938 7.043 1 97.5 586 PRO A N 1
ATOM 4784 C CA . PRO A 1 586 ? -4.5 -41.219 7.23 1 97.5 586 PRO A CA 1
ATOM 4785 C C . PRO A 1 586 ? -3.578 -41.219 8.445 1 97.5 586 PRO A C 1
ATOM 4787 O O . PRO A 1 586 ? -3.316 -42.281 9.023 1 97.5 586 PRO A O 1
ATOM 4790 N N . LEU A 1 587 ? -3.107 -40.094 8.82 1 98 587 LEU A N 1
ATOM 4791 C CA . LEU A 1 587 ? -2.182 -39.969 9.938 1 98 587 LEU A CA 1
ATOM 4792 C C . LEU A 1 587 ? -2.92 -39.562 11.211 1 98 587 LEU A C 1
ATOM 4794 O O . LEU A 1 587 ? -2.297 -39.375 12.258 1 98 587 LEU A O 1
ATOM 4798 N N . LYS A 1 588 ? -4.207 -39.344 11.133 1 98 588 LYS A N 1
ATOM 4799 C CA . LYS A 1 588 ? -5.094 -39.031 12.242 1 98 588 LYS A CA 1
ATOM 4800 C C . LYS A 1 588 ? -4.629 -37.75 12.961 1 98 588 LYS A C 1
ATOM 4802 O O . LYS A 1 588 ? -4.441 -37.781 14.18 1 98 588 LYS A O 1
ATOM 4807 N N . ARG A 1 589 ? -4.512 -36.75 12.195 1 98.44 589 ARG A N 1
ATOM 4808 C CA . ARG A 1 589 ? -4.098 -35.5 12.812 1 98.44 589 ARG A CA 1
ATOM 4809 C C . ARG A 1 589 ? -4.574 -34.281 11.992 1 98.44 589 ARG A C 1
ATOM 4811 O O . ARG A 1 589 ? -4.781 -34.406 10.781 1 98.44 589 ARG A O 1
ATOM 4818 N N . TYR A 1 590 ? -4.863 -33.219 12.68 1 98.44 590 TYR A N 1
ATOM 4819 C CA . TYR A 1 590 ? -5.012 -31.891 12.094 1 98.44 590 TYR A CA 1
ATOM 4820 C C . TYR A 1 590 ? -3.725 -31.094 12.234 1 98.44 590 TYR A C 1
ATOM 4822 O O . TYR A 1 590 ? -2.947 -31.312 13.172 1 98.44 590 TYR A O 1
ATOM 4830 N N . VAL A 1 591 ? -3.459 -30.266 11.305 1 98.81 591 VAL A N 1
ATOM 4831 C CA . VAL A 1 591 ? -2.334 -29.344 11.383 1 98.81 591 VAL A CA 1
ATOM 4832 C C . VAL A 1 591 ? -2.834 -27.906 11.234 1 98.81 591 VAL A C 1
ATOM 4834 O O . VAL A 1 591 ? -3.389 -27.547 10.188 1 98.81 591 VAL A O 1
ATOM 4837 N N . LEU A 1 592 ? -2.68 -27.125 12.281 1 98.88 592 LEU A N 1
ATOM 4838 C CA . LEU A 1 592 ? -3.01 -25.703 12.266 1 98.88 592 LEU A CA 1
ATOM 4839 C C . LEU A 1 592 ? -1.796 -24.859 11.867 1 98.88 592 LEU A C 1
ATOM 4841 O O . LEU A 1 592 ? -0.766 -24.891 12.547 1 98.88 592 LEU A O 1
ATOM 4845 N N . HIS A 1 593 ? -1.848 -24.219 10.742 1 98.94 593 HIS A N 1
ATOM 4846 C CA . HIS A 1 593 ? -0.815 -23.281 10.312 1 98.94 593 HIS A CA 1
ATOM 4847 C C . HIS A 1 593 ? -1.106 -21.875 10.812 1 98.94 593 HIS A C 1
ATOM 4849 O O . HIS A 1 593 ? -2.236 -21.391 10.703 1 98.94 593 HIS A O 1
ATOM 4855 N N . MET A 1 594 ? -0.128 -21.203 11.383 1 98.88 594 MET A N 1
ATOM 4856 C CA . MET A 1 594 ? -0.203 -19.812 11.789 1 98.88 594 MET A CA 1
ATOM 4857 C C . MET A 1 594 ? 0.933 -19 11.172 1 98.88 594 MET A C 1
ATOM 4859 O O . MET A 1 594 ? 2.107 -19.312 11.391 1 98.88 594 MET A O 1
ATOM 4863 N N . LEU A 1 595 ? 0.613 -18.047 10.359 1 98.81 595 LEU A N 1
ATOM 4864 C CA . LEU A 1 595 ? 1.581 -17.203 9.664 1 98.81 595 LEU A CA 1
ATOM 4865 C C . LEU A 1 595 ? 1.433 -15.75 10.086 1 98.81 595 LEU A C 1
ATOM 4867 O O . LEU A 1 595 ? 0.325 -15.203 10.078 1 98.81 595 LEU A O 1
ATOM 4871 N N . HIS A 1 596 ? 2.525 -15.141 10.484 1 98.62 596 HIS A N 1
ATOM 4872 C CA . HIS A 1 596 ? 2.5 -13.719 10.781 1 98.62 596 HIS A CA 1
ATOM 4873 C C . HIS A 1 596 ? 3.604 -12.977 10.039 1 98.62 596 HIS A C 1
ATOM 4875 O O . HIS A 1 596 ? 4.707 -12.805 10.562 1 98.62 596 HIS A O 1
ATOM 4881 N N . TYR A 1 597 ? 3.387 -12.57 8.875 1 97.88 597 TYR A N 1
ATOM 4882 C CA . TYR A 1 597 ? 4.141 -11.734 7.949 1 97.88 597 TYR A CA 1
ATOM 4883 C C . TYR A 1 597 ? 3.277 -10.586 7.434 1 97.88 597 TYR A C 1
ATOM 4885 O O . TYR A 1 597 ? 2.104 -10.781 7.113 1 97.88 597 TYR A O 1
ATOM 4893 N N . ILE A 1 598 ? 3.766 -9.375 7.418 1 97.31 598 ILE A N 1
ATOM 4894 C CA . ILE A 1 598 ? 2.922 -8.234 7.086 1 97.31 598 ILE A CA 1
ATOM 4895 C C . ILE A 1 598 ? 3.445 -7.559 5.82 1 97.31 598 ILE A C 1
ATOM 4897 O O . ILE A 1 598 ? 4.453 -6.852 5.855 1 97.31 598 ILE A O 1
ATOM 4901 N N . PRO A 1 599 ? 2.797 -7.754 4.637 1 96.31 599 PRO A N 1
ATOM 4902 C CA . PRO A 1 599 ? 3.152 -6.934 3.48 1 96.31 599 PRO A CA 1
ATOM 4903 C C . PRO A 1 599 ? 2.938 -5.441 3.727 1 96.31 599 PRO A C 1
ATOM 4905 O O . PRO A 1 599 ? 1.862 -5.031 4.172 1 96.31 599 PRO A O 1
ATOM 4908 N N . GLU A 1 600 ? 3.932 -4.695 3.506 1 94.56 600 GLU A N 1
ATOM 4909 C CA . GLU A 1 600 ? 3.871 -3.26 3.762 1 94.56 600 GLU A CA 1
ATOM 4910 C C . GLU A 1 600 ? 3.979 -2.465 2.463 1 94.56 600 GLU A C 1
ATOM 4912 O O . GLU A 1 600 ? 4.629 -2.9 1.513 1 94.56 600 GLU A O 1
ATOM 4917 N N . ARG A 1 601 ? 3.391 -1.293 2.48 1 89.31 601 ARG A N 1
ATOM 4918 C CA . ARG A 1 601 ? 3.545 -0.349 1.379 1 89.31 601 ARG A CA 1
ATOM 4919 C C . ARG A 1 601 ? 4.668 0.645 1.663 1 89.31 601 ARG A C 1
ATOM 4921 O O . ARG A 1 601 ? 4.418 1.846 1.798 1 89.31 601 ARG A O 1
ATOM 4928 N N . ARG A 1 602 ? 5.848 0.279 1.595 1 92.06 602 ARG A N 1
ATOM 4929 C CA . ARG A 1 602 ? 7.004 1.108 1.917 1 92.06 602 ARG A CA 1
ATOM 4930 C C . ARG A 1 602 ? 7.48 1.885 0.694 1 92.06 602 ARG A C 1
ATOM 4932 O O . ARG A 1 602 ? 8.383 2.717 0.794 1 92.06 602 ARG A O 1
ATOM 4939 N N . CYS A 1 603 ? 6.945 1.57 -0.411 1 95.62 603 CYS A N 1
ATOM 4940 C CA . CYS A 1 603 ? 7.34 2.213 -1.659 1 95.62 603 CYS A CA 1
ATOM 4941 C C . CYS A 1 603 ? 6.156 2.334 -2.611 1 95.62 603 CYS A C 1
ATOM 4943 O O . CYS A 1 603 ? 5.051 1.895 -2.293 1 95.62 603 CYS A O 1
ATOM 4945 N N . GLU A 1 604 ? 6.355 2.949 -3.727 1 94.88 604 GLU A N 1
ATOM 4946 C CA . GLU A 1 604 ? 5.266 3.312 -4.629 1 94.88 604 GLU A CA 1
ATOM 4947 C C . GLU A 1 604 ? 4.809 2.111 -5.453 1 94.88 604 GLU A C 1
ATOM 4949 O O . GLU A 1 604 ? 3.611 1.897 -5.637 1 94.88 604 GLU A O 1
ATOM 4954 N N . LYS A 1 605 ? 5.648 1.24 -5.844 1 95.12 605 LYS A N 1
ATOM 4955 C CA . LYS A 1 605 ? 5.328 0.359 -6.961 1 95.12 605 LYS A CA 1
ATOM 4956 C C . LYS A 1 605 ? 4.953 -1.037 -6.473 1 95.12 605 LYS A C 1
ATOM 4958 O O . LYS A 1 605 ? 4.195 -1.75 -7.133 1 95.12 605 LYS A O 1
ATOM 4963 N N . ILE A 1 606 ? 5.508 -1.475 -5.328 1 96 606 ILE A N 1
ATOM 4964 C CA . ILE A 1 606 ? 5.277 -2.842 -4.871 1 96 606 ILE A CA 1
ATOM 4965 C C . ILE A 1 606 ? 5.078 -2.854 -3.357 1 96 606 ILE A C 1
ATOM 4967 O O . ILE A 1 606 ? 5.355 -1.859 -2.682 1 96 606 ILE A O 1
ATOM 4971 N N . ASP A 1 607 ? 4.551 -3.945 -2.82 1 95.38 607 ASP A N 1
ATOM 4972 C CA . ASP A 1 607 ? 4.559 -4.219 -1.388 1 95.38 607 ASP A CA 1
ATOM 4973 C C . ASP A 1 607 ? 5.727 -5.125 -1.006 1 95.38 607 ASP A C 1
ATOM 4975 O O . ASP A 1 607 ? 6.105 -6.012 -1.771 1 95.38 607 ASP A O 1
ATOM 4979 N N . VAL A 1 608 ? 6.297 -4.848 0.122 1 96.31 608 VAL A N 1
ATOM 4980 C CA . VAL A 1 608 ? 7.445 -5.648 0.539 1 96.31 608 VAL A CA 1
ATOM 4981 C C . VAL A 1 608 ? 7.223 -6.18 1.953 1 96.31 608 VAL A C 1
ATOM 4983 O O . VAL A 1 608 ? 6.375 -5.664 2.688 1 96.31 608 VAL A O 1
ATOM 4986 N N . ILE A 1 609 ? 7.809 -7.227 2.281 1 97.81 609 ILE A N 1
ATOM 4987 C CA . ILE A 1 609 ? 7.934 -7.754 3.637 1 97.81 609 ILE A CA 1
ATOM 4988 C C . ILE A 1 609 ? 9.398 -7.762 4.055 1 97.81 609 ILE A C 1
ATOM 4990 O O . ILE A 1 609 ? 10.219 -8.453 3.449 1 97.81 609 ILE A O 1
ATOM 4994 N N . GLU A 1 610 ? 9.688 -6.953 5.023 1 97 610 GLU A N 1
ATOM 4995 C CA . GLU A 1 610 ? 11.078 -6.867 5.457 1 97 610 GLU A CA 1
ATOM 4996 C C . GLU A 1 610 ? 11.273 -7.516 6.824 1 97 610 GLU A C 1
ATOM 4998 O O . GLU A 1 610 ? 12.242 -8.242 7.039 1 97 610 GLU A O 1
ATOM 5003 N N . ASP A 1 611 ? 10.32 -7.344 7.75 1 97.12 611 ASP A N 1
ATOM 5004 C CA . ASP A 1 611 ? 10.469 -7.785 9.133 1 97.12 611 ASP A CA 1
ATOM 5005 C C . ASP A 1 611 ? 9.578 -8.992 9.422 1 97.12 611 ASP A C 1
ATOM 5007 O O . ASP A 1 611 ? 8.477 -9.102 8.891 1 97.12 611 ASP A O 1
ATOM 5011 N N . VAL A 1 612 ? 10.102 -9.867 10.195 1 97.81 612 VAL A N 1
ATOM 5012 C CA . VAL A 1 612 ? 9.273 -10.852 10.891 1 97.81 612 VAL A CA 1
ATOM 5013 C C . VAL A 1 612 ? 9.07 -10.422 12.344 1 97.81 612 VAL A C 1
ATOM 5015 O O . VAL A 1 612 ? 10.031 -10.305 13.102 1 97.81 612 VAL A O 1
ATOM 5018 N N . ILE A 1 613 ? 7.871 -10.156 12.688 1 97.56 613 ILE A N 1
ATOM 5019 C CA . ILE A 1 613 ? 7.566 -9.688 14.039 1 97.56 613 ILE A CA 1
ATOM 5020 C C . ILE A 1 613 ? 6.918 -10.812 14.844 1 97.56 613 ILE A C 1
ATOM 5022 O O . ILE A 1 613 ? 5.781 -11.203 14.562 1 97.56 613 ILE A O 1
ATOM 5026 N N . PRO A 1 614 ? 7.512 -11.273 15.82 1 97.88 614 PRO A N 1
ATOM 5027 C CA . PRO A 1 614 ? 6.973 -12.391 16.609 1 97.88 614 PRO A CA 1
ATOM 5028 C C . PRO A 1 614 ? 5.727 -12.008 17.391 1 97.88 614 PRO A C 1
ATOM 5030 O O . PRO A 1 614 ? 5.613 -10.867 17.859 1 97.88 614 PRO A O 1
ATOM 5033 N N . LEU A 1 615 ? 4.793 -12.867 17.469 1 98.25 615 LEU A N 1
ATOM 5034 C CA . LEU A 1 615 ? 3.652 -12.781 18.375 1 98.25 615 LEU A CA 1
ATOM 5035 C C . LEU A 1 615 ? 3.852 -13.68 19.594 1 98.25 615 LEU A C 1
ATOM 5037 O O . LEU A 1 615 ? 4.426 -14.766 19.484 1 98.25 615 LEU A O 1
ATOM 5041 N N . TYR A 1 616 ? 3.354 -13.242 20.766 1 97.88 616 TYR A N 1
ATOM 5042 C CA . TYR A 1 616 ? 3.596 -14 21.984 1 97.88 616 TYR A CA 1
ATOM 5043 C C . TYR A 1 616 ? 2.283 -14.344 22.672 1 97.88 616 TYR A C 1
ATOM 5045 O O . TYR A 1 616 ? 1.354 -13.539 22.703 1 97.88 616 TYR A O 1
ATOM 5053 N N . ASN A 1 617 ? 2.17 -15.547 23.156 1 97.88 617 ASN A N 1
ATOM 5054 C CA . ASN A 1 617 ? 1.084 -16.016 24.016 1 97.88 617 ASN A CA 1
ATOM 5055 C C . ASN A 1 617 ? -0.273 -15.852 23.328 1 97.88 617 ASN A C 1
ATOM 5057 O O . ASN A 1 617 ? -1.18 -15.234 23.891 1 97.88 617 ASN A O 1
ATOM 5061 N N . ILE A 1 618 ? -0.41 -16.5 22.219 1 98.5 618 ILE A N 1
ATOM 5062 C CA . ILE A 1 618 ? -1.653 -16.438 21.453 1 98.5 618 ILE A CA 1
ATOM 5063 C C . ILE A 1 618 ? -2.607 -17.531 21.953 1 98.5 618 ILE A C 1
ATOM 5065 O O . ILE A 1 618 ? -2.295 -18.719 21.875 1 98.5 618 ILE A O 1
ATOM 5069 N N . ASP A 1 619 ? -3.754 -17.141 22.5 1 98.44 619 ASP A N 1
ATOM 5070 C CA . ASP A 1 619 ? -4.82 -18.062 22.875 1 98.44 619 ASP A CA 1
ATOM 5071 C C . ASP A 1 619 ? -5.559 -18.578 21.641 1 98.44 619 ASP A C 1
ATOM 5073 O O . ASP A 1 619 ? -5.996 -17.797 20.797 1 98.44 619 ASP A O 1
ATOM 5077 N N . LEU A 1 620 ? -5.715 -19.891 21.594 1 98.12 620 LEU A N 1
ATOM 5078 C CA . LEU A 1 620 ? -6.422 -20.516 20.484 1 98.12 620 LEU A CA 1
ATOM 5079 C C . LEU A 1 620 ? -7.598 -21.344 20.969 1 98.12 620 LEU A C 1
ATOM 5081 O O . LEU A 1 620 ? -7.516 -21.984 22.031 1 98.12 620 LEU A O 1
ATOM 5085 N N . SER A 1 621 ? -8.625 -21.234 20.281 1 97.56 621 SER A N 1
ATOM 5086 C CA . SER A 1 621 ? -9.781 -22.109 20.391 1 97.56 621 SER A CA 1
ATOM 5087 C C . SER A 1 621 ? -10.102 -22.781 19.062 1 97.56 621 SER A C 1
ATOM 5089 O O . SER A 1 621 ? -10.352 -22.109 18.062 1 97.56 621 SER A O 1
ATOM 5091 N N . VAL A 1 622 ? -10.141 -24.125 19.031 1 97.88 622 VAL A N 1
ATOM 5092 C CA . VAL A 1 622 ? -10.391 -24.891 17.812 1 97.88 622 VAL A CA 1
ATOM 5093 C C . VAL A 1 622 ? -11.555 -25.859 18.031 1 97.88 622 VAL A C 1
ATOM 5095 O O . VAL A 1 622 ? -11.484 -26.734 18.906 1 97.88 622 VAL A O 1
ATOM 5098 N N . ALA A 1 623 ? -12.594 -25.688 17.25 1 96.56 623 ALA A N 1
ATOM 5099 C CA . ALA A 1 623 ? -13.789 -26.531 17.359 1 96.56 623 ALA A CA 1
ATOM 5100 C C . ALA A 1 623 ? -13.703 -27.734 16.422 1 96.56 623 ALA A C 1
ATOM 5102 O O . ALA A 1 623 ? -13.984 -27.609 15.234 1 96.56 623 ALA A O 1
ATOM 5103 N N . LEU A 1 624 ? -13.297 -28.891 16.984 1 94.44 624 LEU A N 1
ATOM 5104 C CA . LEU A 1 624 ? -13.188 -30.125 16.219 1 94.44 624 LEU A CA 1
ATOM 5105 C C . LEU A 1 624 ? -14.062 -31.219 16.828 1 94.44 624 LEU A C 1
ATOM 5107 O O . LEU A 1 624 ? -14.336 -31.203 18.031 1 94.44 624 LEU A O 1
ATOM 5111 N N . ASN A 1 625 ? -14.477 -32.094 15.984 1 89.44 625 ASN A N 1
ATOM 5112 C CA . ASN A 1 625 ? -15.32 -33.219 16.438 1 89.44 625 ASN A CA 1
ATOM 5113 C C . ASN A 1 625 ? -14.492 -34.344 17.016 1 89.44 625 ASN A C 1
ATOM 5115 O O . ASN A 1 625 ? -15.016 -35.219 17.719 1 89.44 625 ASN A O 1
ATOM 5119 N N . LYS A 1 626 ? -13.234 -34.344 16.766 1 92.06 626 LYS A N 1
ATOM 5120 C CA . LYS A 1 626 ? -12.336 -35.375 17.281 1 92.06 626 LYS A CA 1
ATOM 5121 C C . LYS A 1 626 ? -11.594 -34.906 18.531 1 92.06 626 LYS A C 1
ATOM 5123 O O . LYS A 1 626 ? -11.156 -33.781 18.594 1 92.06 626 LYS A O 1
ATOM 5128 N N . GLU A 1 627 ? -11.492 -35.781 19.438 1 92.38 627 GLU A N 1
ATOM 5129 C CA . GLU A 1 627 ? -10.75 -35.438 20.656 1 92.38 627 GLU A CA 1
ATOM 5130 C C . GLU A 1 627 ? -9.25 -35.625 20.438 1 92.38 627 GLU A C 1
ATOM 5132 O O . GLU A 1 627 ? -8.805 -36.688 20.016 1 92.38 627 GLU A O 1
ATOM 5137 N N . PRO A 1 628 ? -8.547 -34.688 20.812 1 96 628 PRO A N 1
ATOM 5138 C CA . PRO A 1 628 ? -7.102 -34.812 20.594 1 96 628 PRO A CA 1
ATOM 5139 C C . PRO A 1 628 ? -6.422 -35.719 21.625 1 96 628 PRO A C 1
ATOM 5141 O O . PRO A 1 628 ? -6.793 -35.688 22.797 1 96 628 PRO A O 1
ATOM 5144 N N . LYS A 1 629 ? -5.504 -36.438 21.188 1 96.88 629 LYS A N 1
ATOM 5145 C CA . LYS A 1 629 ? -4.613 -37.188 22.062 1 96.88 629 LYS A CA 1
ATOM 5146 C C . LYS A 1 629 ? -3.418 -36.344 22.484 1 96.88 629 LYS A C 1
ATOM 5148 O O . LYS A 1 629 ? -2.934 -36.469 23.609 1 96.88 629 LYS A O 1
ATOM 5153 N N . SER A 1 630 ? -2.982 -35.531 21.594 1 97.94 630 SER A N 1
ATOM 5154 C CA . SER A 1 630 ? -1.868 -34.656 21.875 1 97.94 630 SER A CA 1
ATOM 5155 C C . SER A 1 630 ? -1.924 -33.406 20.984 1 97.94 630 SER A C 1
ATOM 5157 O O . SER A 1 630 ? -2.535 -33.438 19.922 1 97.94 630 SER A O 1
ATOM 5159 N N . ILE A 1 631 ? -1.403 -32.344 21.469 1 98.5 631 ILE A N 1
ATOM 5160 C CA . ILE A 1 631 ? -1.187 -31.109 20.734 1 98.5 631 ILE A CA 1
ATOM 5161 C C . ILE A 1 631 ? 0.277 -30.688 20.844 1 98.5 631 ILE A C 1
ATOM 5163 O O . ILE A 1 631 ? 0.816 -30.594 21.953 1 98.5 631 ILE A O 1
ATOM 5167 N N . LYS A 1 632 ? 1.002 -30.484 19.656 1 98.62 632 LYS A N 1
ATOM 5168 C CA . LYS A 1 632 ? 2.434 -30.203 19.641 1 98.62 632 LYS A CA 1
ATOM 5169 C C . LYS A 1 632 ? 2.768 -29.094 18.656 1 98.62 632 LYS A C 1
ATOM 5171 O O . LYS A 1 632 ? 2.174 -29.016 17.578 1 98.62 632 LYS A O 1
ATOM 5176 N N . LEU A 1 633 ? 3.723 -28.219 19.094 1 98.75 633 LEU A N 1
ATOM 5177 C CA . LEU A 1 633 ? 4.379 -27.391 18.094 1 98.75 633 LEU A CA 1
ATOM 5178 C C . LEU A 1 633 ? 5.234 -28.234 17.172 1 98.75 633 LEU A C 1
ATOM 5180 O O . LEU A 1 633 ? 6.023 -29.062 17.625 1 98.75 633 LEU A O 1
ATOM 5184 N N . VAL A 1 634 ? 5.02 -28.109 15.969 1 98.69 634 VAL A N 1
ATOM 5185 C CA . VAL A 1 634 ? 5.812 -28.859 14.992 1 98.69 634 VAL A CA 1
ATOM 5186 C C . VAL A 1 634 ? 6.457 -27.875 14.008 1 98.69 634 VAL A C 1
ATOM 5188 O O . VAL A 1 634 ? 5.887 -26.828 13.703 1 98.69 634 VAL A O 1
ATOM 5191 N N . PRO A 1 635 ? 7.727 -28.016 13.531 1 97.75 635 PRO A N 1
ATOM 5192 C CA . PRO A 1 635 ? 8.391 -29.328 13.641 1 97.75 635 PRO A CA 1
ATOM 5193 C C . PRO A 1 635 ? 9.211 -29.453 14.922 1 97.75 635 PRO A C 1
ATOM 5195 O O . PRO A 1 635 ? 10 -30.391 15.062 1 97.75 635 PRO A O 1
ATOM 5198 N N . GLN A 1 636 ? 9.078 -28.531 15.812 1 97.62 636 GLN A N 1
ATOM 5199 C CA . GLN A 1 636 ? 9.883 -28.516 17.031 1 97.62 636 GLN A CA 1
ATOM 5200 C C . GLN A 1 636 ? 9.547 -29.703 17.938 1 97.62 636 GLN A C 1
ATOM 5202 O O . GLN A 1 636 ? 10.336 -30.062 18.797 1 97.62 636 GLN A O 1
ATOM 5207 N N . ASN A 1 637 ? 8.43 -30.297 17.812 1 97.69 637 ASN A N 1
ATOM 5208 C CA . ASN A 1 637 ? 7.934 -31.406 18.625 1 97.69 637 ASN A CA 1
ATOM 5209 C C . ASN A 1 637 ? 7.867 -31.047 20.109 1 97.69 637 ASN A C 1
ATOM 5211 O O . ASN A 1 637 ? 8.352 -31.797 20.953 1 97.69 637 ASN A O 1
ATOM 5215 N N . GLU A 1 638 ? 7.324 -29.906 20.328 1 98.31 638 GLU A N 1
ATOM 5216 C CA . GLU A 1 638 ? 7.102 -29.438 21.688 1 98.31 638 GLU A CA 1
ATOM 5217 C C . GLU A 1 638 ? 5.633 -29.562 22.078 1 98.31 638 GLU A C 1
ATOM 5219 O O . GLU A 1 638 ? 4.762 -28.984 21.438 1 98.31 638 GLU A O 1
ATOM 5224 N N . GLU A 1 639 ? 5.363 -30.234 23.156 1 98.31 639 GLU A N 1
ATOM 5225 C CA . GLU A 1 639 ? 3.992 -30.484 23.594 1 98.31 639 GLU A CA 1
ATOM 5226 C C . GLU A 1 639 ? 3.371 -29.219 24.203 1 98.31 639 GLU A C 1
ATOM 5228 O O . GLU A 1 639 ? 4.043 -28.469 24.906 1 98.31 639 GLU A O 1
ATOM 5233 N N . LEU A 1 640 ? 2.141 -29.031 23.875 1 98.56 640 LEU A N 1
ATOM 5234 C CA . LEU A 1 640 ? 1.347 -27.953 24.453 1 98.56 640 LEU A CA 1
ATOM 5235 C C . LEU A 1 640 ? 0.266 -28.516 25.375 1 98.56 640 LEU A C 1
ATOM 5237 O O . LEU A 1 640 ? -0.331 -29.547 25.078 1 98.56 640 LEU A O 1
ATOM 5241 N N . LYS A 1 641 ? -0.015 -27.906 26.594 1 97.62 641 LYS A N 1
ATOM 5242 C CA . LYS A 1 641 ? -1.182 -28.203 27.406 1 97.62 641 LYS A CA 1
ATOM 5243 C C . LYS A 1 641 ? -2.465 -27.719 26.75 1 97.62 641 LYS A C 1
ATOM 5245 O O . LYS A 1 641 ? -2.461 -26.688 26.062 1 97.62 641 LYS A O 1
ATOM 5250 N N . PHE A 1 642 ? -3.486 -28.391 26.875 1 97.88 642 PHE A N 1
ATOM 5251 C CA . PHE A 1 642 ? -4.758 -27.984 26.297 1 97.88 642 PHE A CA 1
ATOM 5252 C C . PHE A 1 642 ? -5.922 -28.391 27.188 1 97.88 642 PHE A C 1
ATOM 5254 O O . PHE A 1 642 ? -5.762 -29.25 28.062 1 97.88 642 PHE A O 1
ATOM 5261 N N . ASP A 1 643 ? -7.02 -27.734 27.062 1 96.81 643 ASP A N 1
ATOM 5262 C CA . ASP A 1 643 ? -8.297 -28.047 27.703 1 96.81 643 ASP A CA 1
ATOM 5263 C C . ASP A 1 643 ? -9.406 -28.203 26.656 1 96.81 643 ASP A C 1
ATOM 5265 O O . ASP A 1 643 ? -9.297 -27.688 25.547 1 96.81 643 ASP A O 1
ATOM 5269 N N . ILE A 1 644 ? -10.336 -28.984 26.984 1 95.31 644 ILE A N 1
ATOM 5270 C CA . ILE A 1 644 ? -11.5 -29.156 26.125 1 95.31 644 ILE A CA 1
ATOM 5271 C C . ILE A 1 644 ? -12.758 -28.656 26.859 1 95.31 644 ILE A C 1
ATOM 5273 O O . ILE A 1 644 ? -13.055 -29.109 27.969 1 95.31 644 ILE A O 1
ATOM 5277 N N . GLU A 1 645 ? -13.328 -27.719 26.281 1 91.12 645 GLU A N 1
ATOM 5278 C CA . GLU A 1 645 ? -14.578 -27.188 26.797 1 91.12 645 GLU A CA 1
ATOM 5279 C C . GLU A 1 645 ? -15.648 -27.125 25.719 1 91.12 645 GLU A C 1
ATOM 5281 O O . GLU A 1 645 ? -15.461 -26.453 24.703 1 91.12 645 GLU A O 1
ATOM 5286 N N . ASN A 1 646 ? -16.859 -27.828 25.875 1 87.19 646 ASN A N 1
ATOM 5287 C CA . ASN A 1 646 ? -17.969 -27.797 24.938 1 87.19 646 ASN A CA 1
ATOM 5288 C C . ASN A 1 646 ? -17.5 -28.109 23.516 1 87.19 646 ASN A C 1
ATOM 5290 O O . ASN A 1 646 ? -17.766 -27.359 22.578 1 87.19 646 ASN A O 1
ATOM 5294 N N . ASN A 1 647 ? -16.672 -29.125 23.344 1 84.81 647 ASN A N 1
ATOM 5295 C CA . ASN A 1 647 ? -16.156 -29.609 22.062 1 84.81 647 ASN A CA 1
ATOM 5296 C C . ASN A 1 647 ? -15.234 -28.578 21.406 1 84.81 647 ASN A C 1
ATOM 5298 O O . ASN A 1 647 ? -15.211 -28.453 20.172 1 84.81 647 ASN A O 1
ATOM 5302 N N . THR A 1 648 ? -14.68 -27.781 22.219 1 94.94 648 THR A N 1
ATOM 5303 C CA . THR A 1 648 ? -13.703 -26.812 21.75 1 94.94 648 THR A CA 1
ATOM 5304 C C . THR A 1 648 ? -12.367 -27 22.453 1 94.94 648 THR A C 1
ATOM 5306 O O . THR A 1 648 ? -12.305 -27.016 23.688 1 94.94 648 THR A O 1
ATOM 5309 N N . ILE A 1 649 ? -11.367 -27.172 21.703 1 97.62 649 ILE A N 1
ATOM 5310 C CA . ILE A 1 649 ? -10.016 -27.359 22.219 1 97.62 649 ILE A CA 1
ATOM 5311 C C . ILE A 1 649 ? -9.367 -25.984 22.453 1 97.62 649 ILE A C 1
ATOM 5313 O O . ILE A 1 649 ? -9.336 -25.141 21.562 1 97.62 649 ILE A O 1
ATOM 5317 N N . LYS A 1 650 ? -8.875 -25.75 23.656 1 97.94 650 LYS A N 1
ATOM 5318 C CA . LYS A 1 650 ? -8.234 -24.484 24 1 97.94 650 LYS A CA 1
ATOM 5319 C C . LYS A 1 650 ? -6.766 -24.703 24.375 1 97.94 650 LYS A C 1
ATOM 5321 O O . LYS A 1 650 ? -6.441 -25.625 25.141 1 97.94 650 LYS A O 1
ATOM 5326 N N . PHE A 1 651 ? -5.859 -23.984 23.844 1 98.44 651 PHE A N 1
ATOM 5327 C CA . PHE A 1 651 ? -4.438 -24.031 24.172 1 98.44 651 PHE A CA 1
ATOM 5328 C C . PHE A 1 651 ? -3.764 -22.703 23.844 1 98.44 651 PHE A C 1
ATOM 5330 O O . PHE A 1 651 ? -4.375 -21.828 23.234 1 98.44 651 PHE A O 1
ATOM 5337 N N . VAL A 1 652 ? -2.568 -22.453 24.297 1 98.69 652 VAL A N 1
ATOM 5338 C CA . VAL A 1 652 ? -1.801 -21.234 24.109 1 98.69 652 VAL A CA 1
ATOM 5339 C C . VAL A 1 652 ? -0.54 -21.531 23.297 1 98.69 652 VAL A C 1
ATOM 5341 O O . VAL A 1 652 ? 0.179 -22.484 23.594 1 98.69 652 VAL A O 1
ATOM 5344 N N . VAL A 1 653 ? -0.337 -20.875 22.25 1 98.69 653 VAL A N 1
ATOM 5345 C CA . VAL A 1 653 ? 0.935 -20.938 21.531 1 98.69 653 VAL A CA 1
ATOM 5346 C C . VAL A 1 653 ? 1.872 -19.844 22.062 1 98.69 653 VAL A C 1
ATOM 5348 O O . VAL A 1 653 ? 1.592 -18.656 21.938 1 98.69 653 VAL A O 1
ATOM 5351 N N . PRO A 1 654 ? 3.014 -20.172 22.641 1 98.31 654 PRO A N 1
ATOM 5352 C CA . PRO A 1 654 ? 3.865 -19.219 23.344 1 98.31 654 PRO A CA 1
ATOM 5353 C C . PRO A 1 654 ? 4.504 -18.188 22.406 1 98.31 654 PRO A C 1
ATOM 5355 O O . PRO A 1 654 ? 4.742 -17.047 22.812 1 98.31 654 PRO A O 1
ATOM 5358 N N . LYS A 1 655 ? 4.852 -18.625 21.234 1 98 655 LYS A N 1
ATOM 5359 C CA . LYS A 1 655 ? 5.543 -17.734 20.297 1 98 655 LYS A CA 1
ATOM 5360 C C . LYS A 1 655 ? 5.277 -18.141 18.844 1 98 655 LYS A C 1
ATOM 5362 O O . LYS A 1 655 ? 5.336 -19.328 18.516 1 98 655 LYS A O 1
ATOM 5367 N N . ILE A 1 656 ? 4.883 -17.203 18.062 1 98.5 656 ILE A N 1
ATOM 5368 C CA . ILE A 1 656 ? 4.781 -17.359 16.609 1 98.5 656 ILE A CA 1
ATOM 5369 C C . ILE A 1 656 ? 5.789 -16.438 15.922 1 98.5 656 ILE A C 1
ATOM 5371 O O . ILE A 1 656 ? 5.625 -15.211 15.922 1 98.5 656 ILE A O 1
ATOM 5375 N N . ASN A 1 657 ? 6.836 -16.953 15.414 1 98 657 ASN A N 1
ATOM 5376 C CA . ASN A 1 657 ? 7.875 -16.203 14.727 1 98 657 ASN A CA 1
ATOM 5377 C C . ASN A 1 657 ? 7.875 -16.484 13.227 1 98 657 ASN A C 1
ATOM 5379 O O . ASN A 1 657 ? 8.75 -17.203 12.727 1 98 657 ASN A O 1
ATOM 5383 N N . GLY A 1 658 ? 7.016 -15.828 12.539 1 98.19 658 GLY A N 1
ATOM 5384 C CA . GLY A 1 658 ? 6.828 -16.047 11.117 1 98.19 658 GLY A CA 1
ATOM 5385 C C . GLY A 1 658 ? 5.805 -17.141 10.82 1 98.19 658 GLY A C 1
ATOM 5386 O O . GLY A 1 658 ? 4.625 -16.844 10.625 1 98.19 658 GLY A O 1
ATOM 5387 N N . HIS A 1 659 ? 6.176 -18.375 10.812 1 98.81 659 HIS A N 1
ATOM 5388 C CA . HIS A 1 659 ? 5.289 -19.5 10.547 1 98.81 659 HIS A CA 1
ATOM 5389 C C . HIS A 1 659 ? 5.41 -20.562 11.633 1 98.81 659 HIS A C 1
ATOM 5391 O O . HIS A 1 659 ? 6.484 -21.141 11.836 1 98.81 659 HIS A O 1
ATOM 5397 N N . GLN A 1 660 ? 4.336 -20.812 12.32 1 98.81 660 GLN A N 1
ATOM 5398 C CA . GLN A 1 660 ? 4.266 -21.859 13.336 1 98.81 660 GLN A CA 1
ATOM 5399 C C . GLN A 1 660 ? 3.135 -22.844 13.039 1 98.81 660 GLN A C 1
ATOM 5401 O O . GLN A 1 660 ? 2.012 -22.438 12.742 1 98.81 660 GLN A O 1
ATOM 5406 N N . MET A 1 661 ? 3.477 -24.156 13.031 1 98.88 661 MET A N 1
ATOM 5407 C CA . MET A 1 661 ? 2.467 -25.188 12.859 1 98.88 661 MET A CA 1
ATOM 5408 C C . MET A 1 661 ? 2.178 -25.891 14.188 1 98.88 661 MET A C 1
ATOM 5410 O O . MET A 1 661 ? 3.074 -26.062 15.008 1 98.88 661 MET A O 1
ATOM 5414 N N . VAL A 1 662 ? 0.94 -26.219 14.398 1 98.88 662 VAL A N 1
ATOM 5415 C CA . VAL A 1 662 ? 0.496 -26.984 15.555 1 98.88 662 VAL A CA 1
ATOM 5416 C C . VAL A 1 662 ? -0.17 -28.281 15.086 1 98.88 662 VAL A C 1
ATOM 5418 O O . VAL A 1 662 ? -1.146 -28.25 14.328 1 98.88 662 VAL A O 1
ATOM 5421 N N . GLU A 1 663 ? 0.369 -29.406 15.461 1 98.81 663 GLU A N 1
ATOM 5422 C CA . GLU A 1 663 ? -0.245 -30.703 15.211 1 98.81 663 GLU A CA 1
ATOM 5423 C C . GLU A 1 663 ? -1.274 -31.047 16.281 1 98.81 663 GLU A C 1
ATOM 5425 O O . GLU A 1 663 ? -0.971 -31 17.484 1 98.81 663 GLU A O 1
ATOM 5430 N N . ILE A 1 664 ? -2.441 -31.312 15.93 1 98.5 664 ILE A N 1
ATOM 5431 C CA . ILE A 1 664 ? -3.506 -31.828 16.781 1 98.5 664 ILE A CA 1
ATOM 5432 C C . ILE A 1 664 ? -3.803 -33.281 16.422 1 98.5 664 ILE A C 1
ATOM 5434 O O . ILE A 1 664 ? -4.621 -33.562 15.539 1 98.5 664 ILE A O 1
ATOM 5438 N N . ALA A 1 665 ? -3.203 -34.188 17.125 1 98.31 665 ALA A N 1
ATOM 5439 C CA . ALA A 1 665 ? -3.311 -35.625 16.812 1 98.31 665 ALA A CA 1
ATOM 5440 C C . ALA A 1 665 ? -4.512 -36.25 17.531 1 98.31 665 ALA A C 1
ATOM 5442 O O . ALA A 1 665 ? -4.773 -35.938 18.688 1 98.31 665 ALA A O 1
ATOM 5443 N N . TYR A 1 666 ? -5.211 -37.125 16.828 1 97.19 666 TYR A N 1
ATOM 5444 C CA . TYR A 1 666 ? -6.352 -37.812 17.422 1 97.19 666 TYR A CA 1
ATOM 5445 C C . TYR A 1 666 ? -6.277 -39.312 17.172 1 97.19 666 TYR A C 1
ATOM 5447 O O . TYR A 1 666 ? -5.574 -39.75 16.266 1 97.19 666 TYR A O 1
ATOM 5455 N N . MET B 1 1 ? 7.703 36.188 25.031 1 47.19 1 MET B N 1
ATOM 5456 C CA . MET B 1 1 ? 7.598 34.75 25.016 1 47.19 1 MET B CA 1
ATOM 5457 C C . MET B 1 1 ? 6.891 34.25 23.75 1 47.19 1 MET B C 1
ATOM 5459 O O . MET B 1 1 ? 5.93 34.875 23.297 1 47.19 1 MET B O 1
ATOM 5463 N N . LYS B 1 2 ? 7.418 33.25 22.906 1 77.25 2 LYS B N 1
ATOM 5464 C CA . LYS B 1 2 ? 6.816 32.781 21.672 1 77.25 2 LYS B CA 1
ATOM 5465 C C . LYS B 1 2 ? 5.449 32.156 21.922 1 77.25 2 LYS B C 1
ATOM 5467 O O . LYS B 1 2 ? 5.207 31.594 22.984 1 77.25 2 LYS B O 1
ATOM 5472 N N . TYR B 1 3 ? 4.625 32.469 21.062 1 88 3 TYR B N 1
ATOM 5473 C CA . TYR B 1 3 ? 3.266 31.969 21.172 1 88 3 TYR B CA 1
ATOM 5474 C C . TYR B 1 3 ? 3.266 30.438 21.266 1 88 3 TYR B C 1
ATOM 5476 O O . TYR B 1 3 ? 3.967 29.766 20.5 1 88 3 TYR B O 1
ATOM 5484 N N . LYS B 1 4 ? 2.648 29.953 22.344 1 91.44 4 LYS B N 1
ATOM 5485 C CA . LYS B 1 4 ? 2.496 28.516 22.531 1 91.44 4 LYS B CA 1
ATOM 5486 C C . LYS B 1 4 ? 1.064 28.078 22.234 1 91.44 4 LYS B C 1
ATOM 5488 O O . LYS B 1 4 ? 0.124 28.531 22.891 1 91.44 4 LYS B O 1
ATOM 5493 N N . VAL B 1 5 ? 0.994 27.203 21.266 1 93.5 5 VAL B N 1
ATOM 5494 C CA . VAL B 1 5 ? -0.328 26.703 20.891 1 93.5 5 VAL B CA 1
ATOM 5495 C C . VAL B 1 5 ? -0.783 25.641 21.891 1 93.5 5 VAL B C 1
ATOM 5497 O O . VAL B 1 5 ? 0.042 25 22.547 1 93.5 5 VAL B O 1
ATOM 5500 N N . ARG B 1 6 ? -2.121 25.453 21.984 1 95.75 6 ARG B N 1
ATOM 5501 C CA . ARG B 1 6 ? -2.68 24.406 22.828 1 95.75 6 ARG B CA 1
ATOM 5502 C C . ARG B 1 6 ? -2.406 23.031 22.234 1 95.75 6 ARG B C 1
ATOM 5504 O O . ARG B 1 6 ? -2.205 22.891 21.031 1 95.75 6 ARG B O 1
ATOM 5511 N N . SER B 1 7 ? -2.432 21.953 23.031 1 96.31 7 SER B N 1
ATOM 5512 C CA . SER B 1 7 ? -1.849 20.672 22.672 1 96.31 7 SER B CA 1
ATOM 5513 C C . SER B 1 7 ? -2.895 19.75 22.047 1 96.31 7 SER B C 1
ATOM 5515 O O . SER B 1 7 ? -2.553 18.797 21.344 1 96.31 7 SER B O 1
ATOM 5517 N N . ARG B 1 8 ? -4.172 19.875 22.391 1 98.75 8 ARG B N 1
ATOM 5518 C CA . ARG B 1 8 ? -5.242 18.969 21.984 1 98.75 8 ARG B CA 1
ATOM 5519 C C . ARG B 1 8 ? -6.363 19.719 21.281 1 98.75 8 ARG B C 1
ATOM 5521 O O . ARG B 1 8 ? -7.359 20.094 21.906 1 98.75 8 ARG B O 1
ATOM 5528 N N . GLN B 1 9 ? -6.215 19.828 19.953 1 98.75 9 GLN B N 1
ATOM 5529 C CA . GLN B 1 9 ? -7.062 20.75 19.203 1 98.75 9 GLN B CA 1
ATOM 5530 C C . GLN B 1 9 ? -8 19.984 18.266 1 98.75 9 GLN B C 1
ATOM 5532 O O . GLN B 1 9 ? -7.746 18.812 17.938 1 98.75 9 GLN B O 1
ATOM 5537 N N . ILE B 1 10 ? -9.102 20.578 17.969 1 98.81 10 ILE B N 1
ATOM 5538 C CA . ILE B 1 10 ? -10.016 20.141 16.922 1 98.81 10 ILE B CA 1
ATOM 5539 C C . ILE B 1 10 ? -10.094 21.203 15.828 1 98.81 10 ILE B C 1
ATOM 5541 O O . ILE B 1 10 ? -10.164 22.406 16.125 1 98.81 10 ILE B O 1
ATOM 5545 N N . HIS B 1 11 ? -9.922 20.828 14.625 1 98.56 11 HIS B N 1
ATOM 5546 C CA . HIS B 1 11 ? -10.344 21.641 13.5 1 98.56 11 HIS B CA 1
ATOM 5547 C C . HIS B 1 11 ? -11.742 21.266 13.031 1 98.56 11 HIS B C 1
ATOM 5549 O O . HIS B 1 11 ? -11.914 20.297 12.297 1 98.56 11 HIS B O 1
ATOM 5555 N N . MET B 1 12 ? -12.742 22.031 13.414 1 98.12 12 MET B N 1
ATOM 5556 C CA . MET B 1 12 ? -14.148 21.703 13.203 1 98.12 12 MET B CA 1
ATOM 5557 C C . MET B 1 12 ? -14.648 22.25 11.875 1 98.12 12 MET B C 1
ATOM 5559 O O . MET B 1 12 ? -15.242 23.328 11.828 1 98.12 12 MET B O 1
ATOM 5563 N N . ASP B 1 13 ? -14.523 21.484 10.852 1 97.12 13 ASP B N 1
ATOM 5564 C CA . ASP B 1 13 ? -14.961 21.891 9.523 1 97.12 13 ASP B CA 1
ATOM 5565 C C . ASP B 1 13 ? -16.469 22.109 9.484 1 97.12 13 ASP B C 1
ATOM 5567 O O . ASP B 1 13 ? -17.219 21.391 10.133 1 97.12 13 ASP B O 1
ATOM 5571 N N . PHE B 1 14 ? -16.891 23.125 8.719 1 98 14 PHE B N 1
ATOM 5572 C CA . PHE B 1 14 ? -18.312 23.422 8.602 1 98 14 PHE B CA 1
ATOM 5573 C C . PHE B 1 14 ? -18.625 24.062 7.25 1 98 14 PHE B C 1
ATOM 5575 O O . PHE B 1 14 ? -19.25 25.109 7.18 1 98 14 PHE B O 1
ATOM 5582 N N . HIS B 1 15 ? -18.156 23.484 6.152 1 97.5 15 HIS B N 1
ATOM 5583 C CA . HIS B 1 15 ? -18.531 23.859 4.793 1 97.5 15 HIS B CA 1
ATOM 5584 C C . HIS B 1 15 ? -19.906 23.328 4.438 1 97.5 15 HIS B C 1
ATOM 5586 O O . HIS B 1 15 ? -20.031 22.188 3.955 1 97.5 15 HIS B O 1
ATOM 5592 N N . THR B 1 16 ? -20.906 24.094 4.543 1 97.31 16 THR B N 1
ATOM 5593 C CA . THR B 1 16 ? -22.266 23.594 4.422 1 97.31 16 THR B CA 1
ATOM 5594 C C . THR B 1 16 ? -22.969 24.203 3.215 1 97.31 16 THR B C 1
ATOM 5596 O O . THR B 1 16 ? -22.969 25.422 3.041 1 97.31 16 THR B O 1
ATOM 5599 N N . SER B 1 17 ? -23.578 23.438 2.473 1 96.62 17 SER B N 1
ATOM 5600 C CA . SER B 1 17 ? -24.281 23.844 1.259 1 96.62 17 SER B CA 1
ATOM 5601 C C . SER B 1 17 ? -25.516 24.672 1.585 1 96.62 17 SER B C 1
ATOM 5603 O O . SER B 1 17 ? -26.234 24.375 2.543 1 96.62 17 SER B O 1
ATOM 5605 N N . PRO B 1 18 ? -25.797 25.688 0.761 1 96.56 18 PRO B N 1
ATOM 5606 C CA . PRO B 1 18 ? -27.047 26.438 0.948 1 96.56 18 PRO B CA 1
ATOM 5607 C C . PRO B 1 18 ? -28.281 25.609 0.596 1 96.56 18 PRO B C 1
ATOM 5609 O O . PRO B 1 18 ? -29.406 26.031 0.884 1 96.56 18 PRO B O 1
ATOM 5612 N N . LEU B 1 19 ? -28.094 24.422 0.012 1 96.94 19 LEU B N 1
ATOM 5613 C CA . LEU B 1 19 ? -29.188 23.547 -0.368 1 96.94 19 LEU B CA 1
ATOM 5614 C C . LEU B 1 19 ? -29.703 22.766 0.836 1 96.94 19 LEU B C 1
ATOM 5616 O O . LEU B 1 19 ? -30.781 22.156 0.778 1 96.94 19 LEU B O 1
ATOM 5620 N N . ILE B 1 20 ? -29 22.797 1.918 1 97.81 20 ILE B N 1
ATOM 5621 C CA . ILE B 1 20 ? -29.375 22.078 3.133 1 97.81 20 ILE B CA 1
ATOM 5622 C C . ILE B 1 20 ? -30.078 23.031 4.098 1 97.81 20 ILE B C 1
ATOM 5624 O O . ILE B 1 20 ? -29.578 24.125 4.367 1 97.81 20 ILE B O 1
ATOM 5628 N N . ASP B 1 21 ? -31.172 22.688 4.641 1 96.44 21 ASP B N 1
ATOM 5629 C CA . ASP B 1 21 ? -31.938 23.516 5.566 1 96.44 21 ASP B CA 1
ATOM 5630 C C . ASP B 1 21 ? -31.547 23.219 7.012 1 96.44 21 ASP B C 1
ATOM 5632 O O . ASP B 1 21 ? -30.875 22.234 7.297 1 96.44 21 ASP B O 1
ATOM 5636 N N . GLY B 1 22 ? -31.922 24.109 7.848 1 97 22 GLY B N 1
ATOM 5637 C CA . GLY B 1 22 ? -31.844 23.844 9.281 1 97 22 GLY B CA 1
ATOM 5638 C C . GLY B 1 22 ? -30.422 23.938 9.812 1 97 22 GLY B C 1
ATOM 5639 O O . GLY B 1 22 ? -30.031 23.156 10.688 1 97 22 GLY B O 1
ATOM 5640 N N . ILE B 1 23 ? -29.672 24.859 9.25 1 97.75 23 ILE B N 1
ATOM 5641 C CA . ILE B 1 23 ? -28.281 25 9.664 1 97.75 23 ILE B CA 1
ATOM 5642 C C . ILE B 1 23 ? -28.203 25.516 11.094 1 97.75 23 ILE B C 1
ATOM 5644 O O . ILE B 1 23 ? -28.75 26.578 11.406 1 97.75 23 ILE B O 1
ATOM 5648 N N . GLY B 1 24 ? -27.594 24.75 12 1 97.38 24 GLY B N 1
ATOM 5649 C CA . GLY B 1 24 ? -27.391 25.156 13.383 1 97.38 24 GLY B CA 1
ATOM 5650 C C . GLY B 1 24 ? -28.641 25.016 14.234 1 97.38 24 GLY B C 1
ATOM 5651 O O . GLY B 1 24 ? -28.641 25.406 15.406 1 97.38 24 GLY B O 1
ATOM 5652 N N . GLU B 1 25 ? -29.703 24.422 13.711 1 97.31 25 GLU B N 1
ATOM 5653 C CA . GLU B 1 25 ? -31.016 24.375 14.375 1 97.31 25 GLU B CA 1
ATOM 5654 C C . GLU B 1 25 ? -30.953 23.547 15.656 1 97.31 25 GLU B C 1
ATOM 5656 O O . GLU B 1 25 ? -31.641 23.859 16.641 1 97.31 25 GLU B O 1
ATOM 5661 N N . LYS B 1 26 ? -30.125 22.562 15.68 1 97.25 26 LYS B N 1
ATOM 5662 C CA . LYS B 1 26 ? -30.062 21.656 16.812 1 97.25 26 LYS B CA 1
ATOM 5663 C C . LYS B 1 26 ? -28.812 21.906 17.656 1 97.25 26 LYS B C 1
ATOM 5665 O O . LYS B 1 26 ? -28.438 21.094 18.5 1 97.25 26 LYS B O 1
ATOM 5670 N N . PHE B 1 27 ? -28.172 23.062 17.453 1 98.12 27 PHE B N 1
ATOM 5671 C CA . PHE B 1 27 ? -26.984 23.406 18.219 1 98.12 27 PHE B CA 1
ATOM 5672 C C . PHE B 1 27 ? -27.328 23.703 19.672 1 98.12 27 PHE B C 1
ATOM 5674 O O . PHE B 1 27 ? -28.25 24.484 19.938 1 98.12 27 PHE B O 1
ATOM 5681 N N . ASN B 1 28 ? -26.672 23.047 20.531 1 97.94 28 ASN B N 1
ATOM 5682 C CA . ASN B 1 28 ? -26.719 23.297 21.969 1 97.94 28 ASN B CA 1
ATOM 5683 C C . ASN B 1 28 ? -25.328 23.641 22.516 1 97.94 28 ASN B C 1
ATOM 5685 O O . ASN B 1 28 ? -24.453 22.766 22.594 1 97.94 28 ASN B O 1
ATOM 5689 N N . LYS B 1 29 ? -25.125 24.922 22.906 1 97.56 29 LYS B N 1
ATOM 5690 C CA . LYS B 1 29 ? -23.797 25.406 23.234 1 97.56 29 LYS B CA 1
ATOM 5691 C C . LYS B 1 29 ? -23.219 24.656 24.438 1 97.56 29 LYS B C 1
ATOM 5693 O O . LYS B 1 29 ? -22.016 24.391 24.484 1 97.56 29 LYS B O 1
ATOM 5698 N N . GLU B 1 30 ? -24.078 24.219 25.438 1 98.12 30 GLU B N 1
ATOM 5699 C CA . GLU B 1 30 ? -23.594 23.469 26.594 1 98.12 30 GLU B CA 1
ATOM 5700 C C . GLU B 1 30 ? -23.172 22.062 26.203 1 98.12 30 GLU B C 1
ATOM 5702 O O . GLU B 1 30 ? -22.125 21.562 26.625 1 98.12 30 GLU B O 1
ATOM 5707 N N . GLU B 1 31 ? -24.016 21.422 25.422 1 98.19 31 GLU B N 1
ATOM 5708 C CA . GLU B 1 31 ? -23.688 20.078 24.938 1 98.19 31 GLU B CA 1
ATOM 5709 C C . GLU B 1 31 ? -22.406 20.094 24.109 1 98.19 31 GLU B C 1
ATOM 5711 O O . GLU B 1 31 ? -21.562 19.203 24.25 1 98.19 31 GLU B O 1
ATOM 5716 N N . PHE B 1 32 ? -22.312 21.062 23.266 1 98.31 32 PHE B N 1
ATOM 5717 C CA . PHE B 1 32 ? -21.156 21.219 22.391 1 98.31 32 PHE B CA 1
ATOM 5718 C C . PHE B 1 32 ? -19.875 21.297 23.219 1 98.31 32 PHE B C 1
ATOM 5720 O O . PHE B 1 32 ? -18.969 20.484 23.062 1 98.31 32 PHE B O 1
ATOM 5727 N N . ALA B 1 33 ? -19.797 22.234 24.141 1 98.56 33 ALA B N 1
ATOM 5728 C CA . ALA B 1 33 ? -18.594 22.484 24.922 1 98.56 33 ALA B CA 1
ATOM 5729 C C . ALA B 1 33 ? -18.328 21.328 25.891 1 98.56 33 ALA B C 1
ATOM 5731 O O . ALA B 1 33 ? -17.172 20.984 26.172 1 98.56 33 ALA B O 1
ATOM 5732 N N . GLU B 1 34 ? -19.391 20.766 26.469 1 98.44 34 GLU B N 1
ATOM 5733 C CA . GLU B 1 34 ? -19.234 19.641 27.406 1 98.44 34 GLU B CA 1
ATOM 5734 C C . GLU B 1 34 ? -18.656 18.422 26.703 1 98.44 34 GLU B C 1
ATOM 5736 O O . GLU B 1 34 ? -17.844 17.703 27.281 1 98.44 34 GLU B O 1
ATOM 5741 N N . THR B 1 35 ? -19.156 18.141 25.5 1 98.69 35 THR B N 1
ATOM 5742 C CA . THR B 1 35 ? -18.641 17.016 24.703 1 98.69 35 THR B CA 1
ATOM 5743 C C . THR B 1 35 ? -17.156 17.203 24.422 1 98.69 35 THR B C 1
ATOM 5745 O O . THR B 1 35 ? -16.375 16.25 24.562 1 98.69 35 THR B O 1
ATOM 5748 N N . LEU B 1 36 ? -16.766 18.391 24.031 1 98.88 36 LEU B N 1
ATOM 5749 C CA . LEU B 1 36 ? -15.352 18.688 23.781 1 98.88 36 LEU B CA 1
ATOM 5750 C C . LEU B 1 36 ? -14.531 18.516 25.047 1 98.88 36 LEU B C 1
ATOM 5752 O O . LEU B 1 36 ? -13.461 17.906 25.031 1 98.88 36 LEU B O 1
ATOM 5756 N N . ASN B 1 37 ? -15.031 19.078 26.109 1 98.75 37 ASN B N 1
ATOM 5757 C CA . ASN B 1 37 ? -14.336 19.016 27.391 1 98.75 37 ASN B CA 1
ATOM 5758 C C . ASN B 1 37 ? -14.133 17.578 27.859 1 98.75 37 ASN B C 1
ATOM 5760 O O . ASN B 1 37 ? -13.047 17.219 28.312 1 98.75 37 ASN B O 1
ATOM 5764 N N . LYS B 1 38 ? -15.188 16.781 27.766 1 98.56 38 LYS B N 1
ATOM 5765 C CA . LYS B 1 38 ? -15.117 15.375 28.156 1 98.56 38 LYS B CA 1
ATOM 5766 C C . LYS B 1 38 ? -14.078 14.617 27.344 1 98.56 38 LYS B C 1
ATOM 5768 O O . LYS B 1 38 ? -13.445 13.688 27.828 1 98.56 38 LYS B O 1
ATOM 5773 N N . ALA B 1 39 ? -13.875 15.016 26.141 1 98.81 39 ALA B N 1
ATOM 5774 C CA . ALA B 1 39 ? -12.914 14.375 25.25 1 98.81 39 ALA B CA 1
ATOM 5775 C C . ALA B 1 39 ? -11.523 14.977 25.422 1 98.81 39 ALA B C 1
ATOM 5777 O O . ALA B 1 39 ? -10.609 14.672 24.656 1 98.81 39 ALA B O 1
ATOM 5778 N N . LYS B 1 40 ? -11.328 15.875 26.375 1 98.81 40 LYS B N 1
ATOM 5779 C CA . LYS B 1 40 ? -10.055 16.484 26.75 1 98.81 40 LYS B CA 1
ATOM 5780 C C . LYS B 1 40 ? -9.578 17.469 25.688 1 98.81 40 LYS B C 1
ATOM 5782 O O . LYS B 1 40 ? -8.375 17.719 25.562 1 98.81 40 LYS B O 1
ATOM 5787 N N . VAL B 1 41 ? -10.469 18.031 24.922 1 98.88 41 VAL B N 1
ATOM 5788 C CA . VAL B 1 41 ? -10.148 19.047 23.922 1 98.88 41 VAL B CA 1
ATOM 5789 C C . VAL B 1 41 ? -9.883 20.391 24.609 1 98.88 41 VAL B C 1
ATOM 5791 O O . VAL B 1 41 ? -10.609 20.766 25.531 1 98.88 41 VAL B O 1
ATOM 5794 N N . ASN B 1 42 ? -8.828 21.062 24.172 1 98.75 42 ASN B N 1
ATOM 5795 C CA . ASN B 1 42 ? -8.578 22.359 24.812 1 98.75 42 ASN B CA 1
ATOM 5796 C C . ASN B 1 42 ? -8.477 23.484 23.797 1 98.75 42 ASN B C 1
ATOM 5798 O O . ASN B 1 42 ? -8.141 24.609 24.156 1 98.75 42 ASN B O 1
ATOM 5802 N N . SER B 1 43 ? -8.742 23.234 22.609 1 98.75 43 SER B N 1
ATOM 5803 C CA . SER B 1 43 ? -8.883 24.234 21.547 1 98.75 43 SER B CA 1
ATOM 5804 C C . SER B 1 43 ? -9.727 23.703 20.391 1 98.75 43 SER B C 1
ATOM 5806 O O . SER B 1 43 ? -9.609 22.531 20.016 1 98.75 43 SER B O 1
ATOM 5808 N N . VAL B 1 44 ? -10.602 24.469 19.828 1 98.75 44 VAL B N 1
ATOM 5809 C CA . VAL B 1 44 ? -11.406 24.078 18.688 1 98.75 44 VAL B CA 1
ATOM 5810 C C . VAL B 1 44 ? -11.539 25.234 17.719 1 98.75 44 VAL B C 1
ATOM 5812 O O . VAL B 1 44 ? -11.961 26.328 18.109 1 98.75 44 VAL B O 1
ATOM 5815 N N . THR B 1 45 ? -11.125 25.047 16.453 1 98.75 45 THR B N 1
ATOM 5816 C CA . THR B 1 45 ? -11.312 26.047 15.422 1 98.75 45 THR B CA 1
ATOM 5817 C C . THR B 1 45 ? -12.734 26.016 14.875 1 98.75 45 THR B C 1
ATOM 5819 O O . THR B 1 45 ? -13.195 24.984 14.383 1 98.75 45 THR B O 1
ATOM 5822 N N . CYS B 1 46 ? -13.414 27.109 14.984 1 98.62 46 CYS B N 1
ATOM 5823 C CA . CYS B 1 46 ? -14.789 27.219 14.516 1 98.62 46 CYS B CA 1
ATOM 5824 C C . CYS B 1 46 ? -14.898 28.188 13.344 1 98.62 46 CYS B C 1
ATOM 5826 O O . CYS B 1 46 ? -14.016 29.016 13.148 1 98.62 46 CYS B O 1
ATOM 5828 N N . PHE B 1 47 ? -15.953 28.188 12.617 1 98.5 47 PHE B N 1
ATOM 5829 C CA . PHE B 1 47 ? -16 28.781 11.289 1 98.5 47 PHE B CA 1
ATOM 5830 C C . PHE B 1 47 ? -16.75 30.109 11.328 1 98.5 47 PHE B C 1
ATOM 5832 O O . PHE B 1 47 ? -17.875 30.188 11.828 1 98.5 47 PHE B O 1
ATOM 5839 N N . ALA B 1 48 ? -16.156 31.141 10.781 1 98.62 48 ALA B N 1
ATOM 5840 C CA . ALA B 1 48 ? -16.859 32.406 10.477 1 98.62 48 ALA B CA 1
ATOM 5841 C C . ALA B 1 48 ? -17.359 32.406 9.039 1 98.62 48 ALA B C 1
ATOM 5843 O O . ALA B 1 48 ? -18.516 32.781 8.781 1 98.62 48 ALA B O 1
ATOM 5844 N N . ARG B 1 49 ? -16.516 32.031 8.109 1 98.62 49 ARG B N 1
ATOM 5845 C CA . ARG B 1 49 ? -16.812 32 6.68 1 98.62 49 ARG B CA 1
ATOM 5846 C C . ARG B 1 49 ? -16.266 30.75 6.012 1 98.62 49 ARG B C 1
ATOM 5848 O O . ARG B 1 49 ? -15.07 30.469 6.113 1 98.62 49 ARG B O 1
ATOM 5855 N N . CYS B 1 50 ? -17.109 30.031 5.32 1 98.25 50 CYS B N 1
ATOM 5856 C CA . CYS B 1 50 ? -16.703 28.766 4.746 1 98.25 50 CYS B CA 1
ATOM 5857 C C . CYS B 1 50 ? -16.391 28.906 3.266 1 98.25 50 CYS B C 1
ATOM 5859 O O . CYS B 1 50 ? -16.406 30.016 2.725 1 98.25 50 CYS B O 1
ATOM 5861 N N . HIS B 1 51 ? -16.094 27.797 2.531 1 98 51 HIS B N 1
ATOM 5862 C CA . HIS B 1 51 ? -15.711 27.797 1.123 1 98 51 HIS B CA 1
ATOM 5863 C C . HIS B 1 51 ? -16.922 28.078 0.229 1 98 51 HIS B C 1
ATOM 5865 O O . HIS B 1 51 ? -16.75 28.469 -0.931 1 98 51 HIS B O 1
ATOM 5871 N N . HIS B 1 52 ? -18.125 27.812 0.766 1 97.62 52 HIS B N 1
ATOM 5872 C CA . HIS B 1 52 ? -19.312 28.188 0.01 1 97.62 52 HIS B CA 1
ATOM 5873 C C . HIS B 1 52 ? -19.531 29.688 0.015 1 97.62 52 HIS B C 1
ATOM 5875 O O . HIS B 1 52 ? -20.344 30.203 -0.758 1 97.62 52 HIS B O 1
ATOM 5881 N N . GLY B 1 53 ? -18.812 30.344 0.891 1 98.06 53 GLY B N 1
ATOM 5882 C CA . GLY B 1 53 ? -18.828 31.797 0.949 1 98.06 53 GLY B CA 1
ATOM 5883 C C . GLY B 1 53 ? -19.812 32.344 1.958 1 98.06 53 GLY B C 1
ATOM 5884 O O . GLY B 1 53 ? -20.047 33.562 2.006 1 98.06 53 GLY B O 1
ATOM 5885 N N . TYR B 1 54 ? -20.328 31.5 2.787 1 98.38 54 TYR B N 1
ATOM 5886 C CA . TYR B 1 54 ? -21.391 31.938 3.701 1 98.38 54 TYR B CA 1
ATOM 5887 C C . TYR B 1 54 ? -20.828 32.125 5.109 1 98.38 54 TYR B C 1
ATOM 5889 O O . TYR B 1 54 ? -19.797 31.562 5.465 1 98.38 54 TYR B O 1
ATOM 5897 N N . LEU B 1 55 ? -21.547 32.969 5.859 1 98.62 55 LEU B N 1
ATOM 5898 C CA . LEU B 1 55 ? -21.172 33.344 7.215 1 98.62 55 LEU B CA 1
ATOM 5899 C C . LEU B 1 55 ? -22.031 32.594 8.242 1 98.62 55 LEU B C 1
ATOM 5901 O O . LEU B 1 55 ? -23.203 32.344 8 1 98.62 55 LEU B O 1
ATOM 5905 N N . TYR B 1 56 ? -21.453 32.375 9.43 1 98.56 56 TYR B N 1
ATOM 5906 C CA . TYR B 1 56 ? -22.141 31.641 10.492 1 98.56 56 TYR B CA 1
ATOM 5907 C C . TYR B 1 56 ? -22.266 32.5 11.742 1 98.56 56 TYR B C 1
ATOM 5909 O O . TYR B 1 56 ? -22.141 31.984 12.867 1 98.56 56 TYR B O 1
ATOM 5917 N N . TYR B 1 57 ? -22.391 33.812 11.602 1 97.88 57 TYR B N 1
ATOM 5918 C CA . TYR B 1 57 ? -22.641 34.812 12.625 1 97.88 57 TYR B CA 1
ATOM 5919 C C . TYR B 1 57 ? -23.453 35.969 12.07 1 97.88 57 TYR B C 1
ATOM 5921 O O . TYR B 1 57 ? -23.656 36.062 10.859 1 97.88 57 TYR B O 1
ATOM 5929 N N . ASP B 1 58 ? -23.859 36.844 12.953 1 97.12 58 ASP B N 1
ATOM 5930 C CA . ASP B 1 58 ? -24.734 37.938 12.586 1 97.12 58 ASP B CA 1
ATOM 5931 C C . ASP B 1 58 ? -23.938 39.156 12.078 1 97.12 58 ASP B C 1
ATOM 5933 O O . ASP B 1 58 ? -23.859 40.188 12.742 1 97.12 58 ASP B O 1
ATOM 5937 N N . SER B 1 59 ? -23.453 39.062 10.852 1 98.06 59 SER B N 1
ATOM 5938 C CA . SER B 1 59 ? -22.641 40.094 10.25 1 98.06 59 SER B CA 1
ATOM 5939 C C . SER B 1 59 ? -23.453 41.375 10.055 1 98.06 59 SER B C 1
ATOM 5941 O O . SER B 1 59 ? -24.625 41.312 9.641 1 98.06 59 SER B O 1
ATOM 5943 N N . LYS B 1 60 ? -22.828 42.438 10.25 1 97 60 LYS B N 1
ATOM 5944 C CA . LYS B 1 60 ? -23.484 43.75 10.062 1 97 60 LYS B CA 1
ATOM 5945 C C . LYS B 1 60 ? -23.141 44.344 8.711 1 97 60 LYS B C 1
ATOM 5947 O O . LYS B 1 60 ? -23.906 45.125 8.156 1 97 60 LYS B O 1
ATOM 5952 N N . ILE B 1 61 ? -22.047 43.906 8.148 1 97.06 61 ILE B N 1
ATOM 5953 C CA . ILE B 1 61 ? -21.578 44.594 6.941 1 97.06 61 ILE B CA 1
ATOM 5954 C C . ILE B 1 61 ? -21.781 43.688 5.727 1 97.06 61 ILE B C 1
ATOM 5956 O O . ILE B 1 61 ? -21.734 44.156 4.586 1 97.06 61 ILE B O 1
ATOM 5960 N N . ASN B 1 62 ? -21.953 42.438 5.965 1 97 62 ASN B N 1
ATOM 5961 C CA . ASN B 1 62 ? -22.203 41.469 4.887 1 97 62 ASN B CA 1
ATOM 5962 C C . ASN B 1 62 ? -23.438 40.625 5.164 1 97 62 ASN B C 1
ATOM 5964 O O . ASN B 1 62 ? -23.359 39.375 5.156 1 97 62 ASN B O 1
ATOM 5968 N N . LYS B 1 63 ? -24.531 41.219 5.25 1 97.12 63 LYS B N 1
ATOM 5969 C CA . LYS B 1 63 ? -25.781 40.531 5.609 1 97.12 63 LYS B CA 1
ATOM 5970 C C . LYS B 1 63 ? -26.188 39.562 4.523 1 97.12 63 LYS B C 1
ATOM 5972 O O . LYS B 1 63 ? -26.766 38.5 4.824 1 97.12 63 LYS B O 1
ATOM 5977 N N . GLU B 1 64 ? -25.859 39.875 3.289 1 96.62 64 GLU B N 1
ATOM 5978 C CA . GLU B 1 64 ? -26.25 39.031 2.145 1 96.62 64 GLU B CA 1
ATOM 5979 C C . GLU B 1 64 ? -25.484 37.719 2.137 1 96.62 64 GLU B C 1
ATOM 5981 O O . GLU B 1 64 ? -25.875 36.781 1.458 1 96.62 64 GLU B O 1
ATOM 5986 N N . ARG B 1 65 ? -24.422 37.656 3 1 97.5 65 ARG B N 1
ATOM 5987 C CA . ARG B 1 65 ? -23.562 36.469 2.994 1 97.5 65 ARG B CA 1
ATOM 5988 C C . ARG B 1 65 ? -23.891 35.531 4.16 1 97.5 65 ARG B C 1
ATOM 5990 O O . ARG B 1 65 ? -23.375 34.438 4.246 1 97.5 65 ARG B O 1
ATOM 5997 N N . ILE B 1 66 ? -24.719 36.031 5.055 1 98.38 66 ILE B N 1
ATOM 5998 C CA . ILE B 1 66 ? -25.156 35.125 6.109 1 98.38 66 ILE B CA 1
ATOM 5999 C C . ILE B 1 66 ? -25.797 33.875 5.488 1 98.38 66 ILE B C 1
ATOM 6001 O O . ILE B 1 66 ? -26.609 34 4.574 1 98.38 66 ILE B O 1
ATOM 6005 N N . HIS B 1 67 ? -25.375 32.719 5.895 1 98.12 67 HIS B N 1
ATOM 6006 C CA . HIS B 1 67 ? -25.906 31.484 5.312 1 98.12 67 HIS B CA 1
ATOM 6007 C C . HIS B 1 67 ? -27.438 31.531 5.234 1 98.12 67 HIS B C 1
ATOM 6009 O O . HIS B 1 67 ? -28.109 31.797 6.23 1 98.12 67 HIS B O 1
ATOM 6015 N N . PRO B 1 68 ? -28 31.266 4.113 1 97.62 68 PRO B N 1
ATOM 6016 C CA . PRO B 1 68 ? -29.438 31.516 3.912 1 97.62 68 PRO B CA 1
ATOM 6017 C C . PRO B 1 68 ? -30.312 30.625 4.789 1 97.62 68 PRO B C 1
ATOM 6019 O O . PRO B 1 68 ? -31.469 30.969 5.062 1 97.62 68 PRO B O 1
ATOM 6022 N N . ASN B 1 69 ? -29.812 29.516 5.238 1 97.88 69 ASN B N 1
ATOM 6023 C CA . ASN B 1 69 ? -30.609 28.609 6.039 1 97.88 69 ASN B CA 1
ATOM 6024 C C . ASN B 1 69 ? -30.094 28.5 7.469 1 97.88 69 ASN B C 1
ATOM 6026 O O . ASN B 1 69 ? -30.375 27.531 8.172 1 97.88 69 ASN B O 1
ATOM 6030 N N . LEU B 1 70 ? -29.266 29.484 7.879 1 98.12 70 LEU B N 1
ATOM 6031 C CA . LEU B 1 70 ? -28.766 29.531 9.25 1 98.12 70 LEU B CA 1
ATOM 6032 C C . LEU B 1 70 ? -29.891 29.828 10.227 1 98.12 70 LEU B C 1
ATOM 6034 O O . LEU B 1 70 ? -30.453 30.938 10.219 1 98.12 70 LEU B O 1
ATOM 6038 N N . LYS B 1 71 ? -30.219 28.875 11.039 1 97.38 71 LYS B N 1
ATOM 6039 C CA . LYS B 1 71 ? -31.312 29.062 11.984 1 97.38 71 LYS B CA 1
ATOM 6040 C C . LYS B 1 71 ? -30.812 29.672 13.289 1 97.38 71 LYS B C 1
ATOM 6042 O O . LYS B 1 71 ? -31.562 30.391 13.969 1 97.38 71 LYS B O 1
ATOM 6047 N N . ASN B 1 72 ? -29.609 29.359 13.633 1 95.19 72 A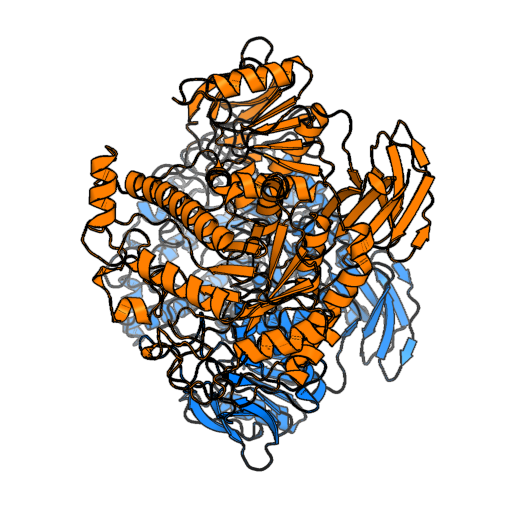SN B N 1
ATOM 6048 C CA . ASN B 1 72 ? -28.969 29.984 14.789 1 95.19 72 ASN B CA 1
ATOM 6049 C C . ASN B 1 72 ? -27.969 31.062 14.359 1 95.19 72 ASN B C 1
ATOM 6051 O O . ASN B 1 72 ? -26.781 30.781 14.195 1 95.19 72 ASN B O 1
ATOM 6055 N N . ILE B 1 73 ? -28.344 32.25 14.367 1 95 73 ILE B N 1
ATOM 6056 C CA . ILE B 1 73 ? -27.562 33.344 13.844 1 95 73 ILE B CA 1
ATOM 6057 C C . ILE B 1 73 ? -26.406 33.656 14.789 1 95 73 ILE B C 1
ATOM 6059 O O . ILE B 1 73 ? -25.453 34.344 14.414 1 95 73 ILE B O 1
ATOM 6063 N N . ASN B 1 74 ? -26.422 33.125 16.016 1 95.56 74 ASN B N 1
ATOM 6064 C CA . ASN B 1 74 ? -25.391 33.344 17.016 1 95.56 74 ASN B CA 1
ATOM 6065 C C . ASN B 1 74 ? -24.484 32.125 17.156 1 95.56 74 ASN B C 1
ATOM 6067 O O . ASN B 1 74 ? -23.812 31.953 18.172 1 95.56 74 ASN B O 1
ATOM 6071 N N . LEU B 1 75 ? -24.484 31.266 16.156 1 97.94 75 LEU B N 1
ATOM 6072 C CA . LEU B 1 75 ? -23.781 29.984 16.234 1 97.94 75 LEU B CA 1
ATOM 6073 C C . LEU B 1 75 ? -22.344 30.188 16.688 1 97.94 75 LEU B C 1
ATOM 6075 O O . LEU B 1 75 ? -21.906 29.625 17.688 1 97.94 75 LEU B O 1
ATOM 6079 N N . LEU B 1 76 ? -21.531 31.031 15.977 1 98.44 76 LEU B N 1
ATOM 6080 C CA . LEU B 1 76 ? -20.109 31.234 16.281 1 98.44 76 LEU B CA 1
ATOM 6081 C C . LEU B 1 76 ? -19.938 31.875 17.656 1 98.44 76 LEU B C 1
ATOM 6083 O O . LEU B 1 76 ? -19.078 31.453 18.422 1 98.44 76 LEU B O 1
ATOM 6087 N N . LYS B 1 77 ? -20.734 32.906 17.922 1 98 77 LYS B N 1
ATOM 6088 C CA . LYS B 1 77 ? -20.672 33.594 19.203 1 98 77 LYS B CA 1
ATOM 6089 C C . LYS B 1 77 ? -20.875 32.625 20.359 1 98 77 LYS B C 1
ATOM 6091 O O . LYS B 1 77 ? -20.125 32.625 21.328 1 98 77 LYS B O 1
ATOM 6096 N N . GLU B 1 78 ? -21.906 31.766 20.234 1 98 78 GLU B N 1
ATOM 6097 C CA . GLU B 1 78 ? -22.234 30.812 21.281 1 98 78 GLU B CA 1
ATOM 6098 C C . GLU B 1 78 ? -21.156 29.734 21.422 1 98 78 GLU B C 1
ATOM 6100 O O . GLU B 1 78 ? -20.891 29.25 22.516 1 98 78 GLU B O 1
ATOM 6105 N N . GLN B 1 79 ? -20.594 29.297 20.328 1 98.44 79 GLN B N 1
ATOM 6106 C CA . GLN B 1 79 ? -19.469 28.375 20.391 1 98.44 79 GLN B CA 1
ATOM 6107 C C . GLN B 1 79 ? -18.312 28.953 21.188 1 98.44 79 GLN B C 1
ATOM 6109 O O . GLN B 1 79 ? -17.766 28.266 22.062 1 98.44 79 GLN B O 1
ATOM 6114 N N . ILE B 1 80 ? -17.922 30.234 20.922 1 98.5 80 ILE B N 1
ATOM 6115 C CA . ILE B 1 80 ? -16.812 30.891 21.594 1 98.5 80 ILE B CA 1
ATOM 6116 C C . ILE B 1 80 ? -17.109 31 23.094 1 98.5 80 ILE B C 1
ATOM 6118 O O . ILE B 1 80 ? -16.281 30.625 23.922 1 98.5 80 ILE B O 1
ATOM 6122 N N . GLU B 1 81 ? -18.328 31.438 23.406 1 98.06 81 GLU B N 1
ATOM 6123 C CA . GLU B 1 81 ? -18.703 31.656 24.797 1 98.06 81 GLU B CA 1
ATOM 6124 C C . GLU B 1 81 ? -18.688 30.344 25.578 1 98.06 81 GLU B C 1
ATOM 6126 O O . GLU B 1 81 ? -18.141 30.281 26.672 1 98.06 81 GLU B O 1
ATOM 6131 N N . ALA B 1 82 ? -19.297 29.312 25.016 1 98.19 82 ALA B N 1
ATOM 6132 C CA . ALA B 1 82 ? -19.422 28.031 25.703 1 98.19 82 ALA B CA 1
ATOM 6133 C C . ALA B 1 82 ? -18.047 27.391 25.922 1 98.19 82 ALA B C 1
ATOM 6135 O O . ALA B 1 82 ? -17.781 26.812 26.969 1 98.19 82 ALA B O 1
ATOM 6136 N N . CYS B 1 83 ? -17.219 27.469 24.938 1 98.69 83 CYS B N 1
ATOM 6137 C CA . CYS B 1 83 ? -15.891 26.891 25.031 1 98.69 83 CYS B CA 1
ATOM 6138 C C . CYS B 1 83 ? -15.023 27.656 26.016 1 98.69 83 CYS B C 1
ATOM 6140 O O . CYS B 1 83 ? -14.32 27.047 26.828 1 98.69 83 CYS B O 1
ATOM 6142 N N . HIS B 1 84 ? -15.078 29 26.031 1 98.56 84 HIS B N 1
ATOM 6143 C CA . HIS B 1 84 ? -14.281 29.812 26.938 1 98.56 84 HIS B CA 1
ATOM 6144 C C . HIS B 1 84 ? -14.641 29.531 28.391 1 98.56 84 HIS B C 1
ATOM 6146 O O . HIS B 1 84 ? -13.773 29.547 29.266 1 98.56 84 HIS B O 1
ATOM 6152 N N . LYS B 1 85 ? -15.898 29.281 28.578 1 98.25 85 LYS B N 1
ATOM 6153 C CA . LYS B 1 85 ? -16.344 28.953 29.938 1 98.25 85 LYS B CA 1
ATOM 6154 C C . LYS B 1 85 ? -15.656 27.703 30.453 1 98.25 85 LYS B C 1
ATOM 6156 O O . LYS B 1 85 ? -15.57 27.484 31.656 1 98.25 85 LYS B O 1
ATOM 6161 N N . ARG B 1 86 ? -15.125 26.906 29.625 1 98.12 86 ARG B N 1
ATOM 6162 C CA . ARG B 1 86 ? -14.492 25.641 29.984 1 98.12 86 ARG B CA 1
ATOM 6163 C C . ARG B 1 86 ? -13 25.656 29.641 1 98.12 86 ARG B C 1
ATOM 6165 O O . ARG B 1 86 ? -12.375 24.609 29.516 1 98.12 86 ARG B O 1
ATOM 6172 N N . ASP B 1 87 ? -12.469 26.812 29.453 1 98.06 87 ASP B N 1
ATOM 6173 C CA . ASP B 1 87 ? -11.055 27.031 29.156 1 98.06 87 ASP B CA 1
ATOM 6174 C C . ASP B 1 87 ? -10.641 26.312 27.875 1 98.06 87 ASP B C 1
ATOM 6176 O O . ASP B 1 87 ? -9.609 25.641 27.844 1 98.06 87 ASP B O 1
ATOM 6180 N N . ILE B 1 88 ? -11.477 26.312 26.891 1 98.62 88 ILE B N 1
ATOM 6181 C CA . ILE B 1 88 ? -11.18 25.828 25.547 1 98.62 88 ILE B CA 1
ATOM 6182 C C . ILE B 1 88 ? -11.023 27 24.594 1 98.62 88 ILE B C 1
ATOM 6184 O O . ILE B 1 88 ? -11.93 27.828 24.453 1 98.62 88 ILE B O 1
ATOM 6188 N N . ASN B 1 89 ? -9.836 27.094 23.906 1 98.25 89 ASN B N 1
ATOM 6189 C CA . ASN B 1 89 ? -9.602 28.156 22.938 1 98.25 89 ASN B CA 1
ATOM 6190 C C . ASN B 1 89 ? -10.469 27.984 21.688 1 98.25 89 ASN B C 1
ATOM 6192 O O . ASN B 1 89 ? -10.781 26.844 21.312 1 98.25 89 ASN B O 1
ATOM 6196 N N . VAL B 1 90 ? -10.812 29.109 21.094 1 98.62 90 VAL B N 1
ATOM 6197 C CA . VAL B 1 90 ? -11.57 29.031 19.844 1 98.62 90 VAL B CA 1
ATOM 6198 C C . VAL B 1 90 ? -10.945 29.969 18.797 1 98.62 90 VAL B C 1
ATOM 6200 O O . VAL B 1 90 ? -11.406 31.094 18.609 1 98.62 90 VAL B O 1
ATOM 6203 N N . PRO B 1 91 ? -9.953 29.5 18.078 1 98.38 91 PRO B N 1
ATOM 6204 C CA . PRO B 1 91 ? -9.602 30.219 16.859 1 98.38 91 PRO B CA 1
ATOM 6205 C C . PRO B 1 91 ? -10.742 30.219 15.836 1 98.38 91 PRO B C 1
ATOM 6207 O O . PRO B 1 91 ? -11.539 29.281 15.781 1 98.38 91 PRO B O 1
ATOM 6210 N N . VAL B 1 92 ? -10.797 31.297 15.055 1 98.75 92 VAL B N 1
ATOM 6211 C CA . VAL B 1 92 ? -11.891 31.484 14.117 1 98.75 92 VAL B CA 1
ATOM 6212 C C . VAL B 1 92 ? -11.383 31.281 12.688 1 98.75 92 VAL B C 1
ATOM 6214 O O . VAL B 1 92 ? -10.383 31.875 12.289 1 98.75 92 VAL B O 1
ATOM 6217 N N . TYR B 1 93 ? -12.109 30.469 11.984 1 98.69 93 TYR B N 1
ATOM 6218 C CA . TYR B 1 93 ? -11.766 30.109 10.617 1 98.69 93 TYR B CA 1
ATOM 6219 C C . TYR B 1 93 ? -12.375 31.078 9.617 1 98.69 93 TYR B C 1
ATOM 6221 O O . TYR B 1 93 ? -13.547 31.453 9.742 1 98.69 93 TYR B O 1
ATOM 6229 N N . THR B 1 94 ? -11.617 31.453 8.57 1 98.69 94 THR B N 1
ATOM 6230 C CA . THR B 1 94 ? -12.148 32.125 7.395 1 98.69 94 THR B CA 1
ATOM 6231 C C . THR B 1 94 ? -11.398 31.703 6.137 1 98.69 94 THR B C 1
ATOM 6233 O O . THR B 1 94 ? -10.211 31.359 6.203 1 98.69 94 THR B O 1
ATOM 6236 N N . THR B 1 95 ? -12.047 31.656 5.012 1 98.31 95 THR B N 1
ATOM 6237 C CA . THR B 1 95 ? -11.438 31.234 3.758 1 98.31 95 THR B CA 1
ATOM 6238 C C . THR B 1 95 ? -10.859 32.438 3.004 1 98.31 95 THR B C 1
ATOM 6240 O O . THR B 1 95 ? -11.242 33.562 3.258 1 98.31 95 THR B O 1
ATOM 6243 N N . VAL B 1 96 ? -9.906 32.156 2.082 1 98.56 96 VAL B N 1
ATOM 6244 C CA . VAL B 1 96 ? -9.25 33.25 1.362 1 98.56 96 VAL B CA 1
ATOM 6245 C C . VAL B 1 96 ? -9.414 33.031 -0.143 1 98.56 96 VAL B C 1
ATOM 6247 O O . VAL B 1 96 ? -10.273 33.656 -0.769 1 98.56 96 VAL B O 1
ATOM 6250 N N . GLN B 1 97 ? -8.82 31.891 -0.645 1 98.44 97 GLN B N 1
ATOM 6251 C CA . GLN B 1 97 ? -8.773 31.844 -2.104 1 98.44 97 GLN B CA 1
ATOM 6252 C C . GLN B 1 97 ? -9.891 30.984 -2.664 1 98.44 97 GLN B C 1
ATOM 6254 O O . GLN B 1 97 ? -10.164 31 -3.867 1 98.44 97 GLN B O 1
ATOM 6259 N N . TRP B 1 98 ? -10.547 30.219 -1.877 1 97.88 98 TRP B N 1
ATOM 6260 C CA . TRP B 1 98 ? -11.75 29.5 -2.283 1 97.88 98 TRP B CA 1
ATOM 6261 C C . TRP B 1 98 ? -12.992 30.109 -1.647 1 97.88 98 TRP B C 1
ATOM 6263 O O . TRP B 1 98 ? -13.125 30.125 -0.422 1 97.88 98 TRP B O 1
ATOM 6273 N N . ASP B 1 99 ? -13.867 30.562 -2.412 1 97.88 99 ASP B N 1
ATOM 6274 C CA . ASP B 1 99 ? -15.125 31.172 -1.995 1 97.88 99 ASP B CA 1
ATOM 6275 C C . ASP B 1 99 ? -16.125 31.234 -3.15 1 97.88 99 ASP B C 1
ATOM 6277 O O . ASP B 1 99 ? -16.062 32.125 -3.982 1 97.88 99 ASP B O 1
ATOM 6281 N N . ARG B 1 100 ? -17.016 30.312 -3.09 1 96.88 100 ARG B N 1
ATOM 6282 C CA . ARG B 1 100 ? -17.922 30.156 -4.219 1 96.88 100 ARG B CA 1
ATOM 6283 C C . ARG B 1 100 ? -18.812 31.391 -4.379 1 96.88 100 ARG B C 1
ATOM 6285 O O . ARG B 1 100 ? -19 31.891 -5.492 1 96.88 100 ARG B O 1
ATOM 6292 N N . TYR B 1 101 ? -19.359 31.906 -3.33 1 97.75 101 TYR B N 1
ATOM 6293 C CA . TYR B 1 101 ? -20.234 33.094 -3.371 1 97.75 101 TYR B CA 1
ATOM 6294 C C . TYR B 1 101 ? -19.516 34.281 -3.998 1 97.75 101 TYR B C 1
ATOM 6296 O O . TYR B 1 101 ? -20.062 34.938 -4.875 1 97.75 101 TYR B O 1
ATOM 6304 N N . THR B 1 102 ? -18.312 34.562 -3.529 1 98.12 102 THR B N 1
ATOM 6305 C CA . THR B 1 102 ? -17.531 35.688 -4.051 1 98.12 102 THR B CA 1
ATOM 6306 C C . THR B 1 102 ? -17.203 35.469 -5.523 1 98.12 102 THR B C 1
ATOM 6308 O O . THR B 1 102 ? -17.25 36.438 -6.316 1 98.12 102 THR B O 1
ATOM 6311 N N . PHE B 1 103 ? -16.859 34.281 -5.906 1 97.44 103 PHE B N 1
ATOM 6312 C CA . PHE B 1 103 ? -16.578 33.969 -7.301 1 97.44 103 PHE B CA 1
ATOM 6313 C C . PHE B 1 103 ? -17.797 34.219 -8.18 1 97.44 103 PHE B C 1
ATOM 6315 O O . PHE B 1 103 ? -17.672 34.812 -9.266 1 97.44 103 PHE B O 1
ATOM 6322 N N . ASP B 1 104 ? -18.953 33.844 -7.695 1 96.69 104 ASP B N 1
ATOM 6323 C CA . ASP B 1 104 ? -20.188 34 -8.469 1 96.69 104 ASP B CA 1
ATOM 6324 C C . ASP B 1 104 ? -20.547 35.5 -8.602 1 96.69 104 ASP B C 1
ATOM 6326 O O . ASP B 1 104 ? -20.969 35.938 -9.664 1 96.69 104 ASP B O 1
ATOM 6330 N N . GLU B 1 105 ? -20.344 36.25 -7.574 1 97.62 105 GLU B N 1
ATOM 6331 C CA . GLU B 1 105 ? -20.734 37.656 -7.547 1 97.62 105 GLU B CA 1
ATOM 6332 C C . GLU B 1 105 ? -19.688 38.531 -8.211 1 97.62 105 GLU B C 1
ATOM 6334 O O . GLU B 1 105 ? -20.016 39.562 -8.789 1 97.62 105 GLU B O 1
ATOM 6339 N N . HIS B 1 106 ? -18.422 38.125 -8.055 1 97.75 106 HIS B N 1
ATOM 6340 C CA . HIS B 1 106 ? -17.328 38.906 -8.562 1 97.75 106 HIS B CA 1
ATOM 6341 C C . HIS B 1 106 ? -16.328 38.062 -9.344 1 97.75 106 HIS B C 1
ATOM 6343 O O . HIS B 1 106 ? -15.156 37.969 -8.961 1 97.75 106 HIS B O 1
ATOM 6349 N N . PRO B 1 107 ? -16.781 37.531 -10.477 1 97.38 107 PRO B N 1
ATOM 6350 C CA . PRO B 1 107 ? -15.867 36.719 -11.266 1 97.38 107 PRO B CA 1
ATOM 6351 C C . PRO B 1 107 ? -14.617 37.469 -11.719 1 97.38 107 PRO B C 1
ATOM 6353 O O . PRO B 1 107 ? -13.602 36.844 -12.031 1 97.38 107 PRO B O 1
ATOM 6356 N N . GLU B 1 108 ? -14.688 38.812 -11.695 1 97.25 108 GLU B N 1
ATOM 6357 C CA . GLU B 1 108 ? -13.539 39.625 -12.102 1 97.25 108 GLU B CA 1
ATOM 6358 C C . GLU B 1 108 ? -12.422 39.562 -11.062 1 97.25 108 GLU B C 1
ATOM 6360 O O . GLU B 1 108 ? -11.289 39.969 -11.328 1 97.25 108 GLU B O 1
ATOM 6365 N N . TRP B 1 109 ? -12.742 39.031 -9.867 1 98.38 109 TRP B N 1
ATOM 6366 C CA . TRP B 1 109 ? -11.727 38.875 -8.828 1 98.38 109 TRP B CA 1
ATOM 6367 C C . TRP B 1 109 ? -11.078 37.5 -8.898 1 98.38 109 TRP B C 1
ATOM 6369 O O . TRP B 1 109 ? -10.148 37.219 -8.141 1 98.38 109 TRP B O 1
ATOM 6379 N N . ALA B 1 110 ? -11.508 36.625 -9.859 1 98.06 110 ALA B N 1
ATOM 6380 C CA . ALA B 1 110 ? -11.008 35.25 -9.969 1 98.06 110 ALA B CA 1
ATOM 6381 C C . ALA B 1 110 ? -9.625 35.219 -10.625 1 98.06 110 ALA B C 1
ATOM 6383 O O . ALA B 1 110 ? -9.305 36.094 -11.43 1 98.06 110 ALA B O 1
ATOM 6384 N N . SER B 1 111 ? -8.844 34.219 -10.242 1 98.38 111 SER B N 1
ATOM 6385 C CA . SER B 1 111 ? -7.578 33.969 -10.93 1 98.38 111 SER B CA 1
ATOM 6386 C C . SER B 1 111 ? -7.809 33.375 -12.305 1 98.38 111 SER B C 1
ATOM 6388 O O . SER B 1 111 ? -8.688 32.5 -12.477 1 98.38 111 SER B O 1
ATOM 6390 N N . VAL B 1 112 ? -7.094 33.781 -13.25 1 98.12 112 VAL B N 1
ATOM 6391 C CA . VAL B 1 112 ? -7.203 33.281 -14.602 1 98.12 112 VAL B CA 1
ATOM 6392 C C . VAL B 1 112 ? -5.809 32.938 -15.148 1 98.12 112 VAL B C 1
ATOM 6394 O O . VAL B 1 112 ? -4.816 33.531 -14.703 1 98.12 112 VAL B O 1
ATOM 6397 N N . ASP B 1 113 ? -5.719 32.031 -16.047 1 97.06 113 ASP B N 1
ATOM 6398 C CA . ASP B 1 113 ? -4.449 31.766 -16.703 1 97.06 113 ASP B CA 1
ATOM 6399 C C . ASP B 1 113 ? -4.211 32.719 -17.875 1 97.06 113 ASP B C 1
ATOM 6401 O O . ASP B 1 113 ? -4.949 33.688 -18.047 1 97.06 113 ASP B O 1
ATOM 6405 N N . ILE B 1 114 ? -3.186 32.5 -18.656 1 96.88 114 ILE B N 1
ATOM 6406 C CA . ILE B 1 114 ? -2.74 33.438 -19.672 1 96.88 114 ILE B CA 1
ATOM 6407 C C . ILE B 1 114 ? -3.787 33.531 -20.781 1 96.88 114 ILE B C 1
ATOM 6409 O O . ILE B 1 114 ? -3.869 34.531 -21.5 1 96.88 114 ILE B O 1
ATOM 6413 N N . ASP B 1 115 ? -4.641 32.469 -20.922 1 97.12 115 ASP B N 1
ATOM 6414 C CA . ASP B 1 115 ? -5.656 32.406 -21.969 1 97.12 115 ASP B CA 1
ATOM 6415 C C . ASP B 1 115 ? -6.996 32.938 -21.453 1 97.12 115 ASP B C 1
ATOM 6417 O O . ASP B 1 115 ? -7.984 32.969 -22.188 1 97.12 115 ASP B O 1
ATOM 6421 N N . GLY B 1 116 ? -7.035 33.281 -20.234 1 96.25 116 GLY B N 1
ATOM 6422 C CA . GLY B 1 116 ? -8.242 33.875 -19.672 1 96.25 116 GLY B CA 1
ATOM 6423 C C . GLY B 1 116 ? -9.156 32.844 -19.016 1 96.25 116 GLY B C 1
ATOM 6424 O O . GLY B 1 116 ? -10.242 33.188 -18.547 1 96.25 116 GLY B O 1
ATOM 6425 N N . ASN B 1 117 ? -8.703 31.594 -18.984 1 96.69 117 ASN B N 1
ATOM 6426 C CA . ASN B 1 117 ? -9.5 30.578 -18.312 1 96.69 117 ASN B CA 1
ATOM 6427 C C . ASN B 1 117 ? -9.336 30.641 -16.797 1 96.69 117 ASN B C 1
ATOM 6429 O O . ASN B 1 117 ? -8.242 30.922 -16.297 1 96.69 117 ASN B O 1
ATOM 6433 N N . PHE B 1 118 ? -10.414 30.375 -16.047 1 96.88 118 PHE B N 1
ATOM 6434 C CA . PHE B 1 118 ? -10.352 30.359 -14.594 1 96.88 118 PHE B CA 1
ATOM 6435 C C . PHE B 1 118 ? -9.43 29.25 -14.102 1 96.88 118 PHE B C 1
ATOM 6437 O O . PHE B 1 118 ? -9.406 28.156 -14.672 1 96.88 118 PHE B O 1
ATOM 6444 N N . ILE B 1 119 ? -8.648 29.531 -13.109 1 96.62 119 ILE B N 1
ATOM 6445 C CA . ILE B 1 119 ? -7.766 28.531 -12.5 1 96.62 119 ILE B CA 1
ATOM 6446 C C . ILE B 1 119 ? -8.492 27.844 -11.359 1 96.62 119 ILE B C 1
ATOM 6448 O O . ILE B 1 119 ? -9.07 28.5 -10.484 1 96.62 119 ILE B O 1
ATOM 6452 N N . ASN B 1 120 ? -8.5 26.484 -11.367 1 93.94 120 ASN B N 1
ATOM 6453 C CA . ASN B 1 120 ? -9.195 25.688 -10.359 1 93.94 120 ASN B CA 1
ATOM 6454 C C . ASN B 1 120 ? -8.234 24.781 -9.594 1 93.94 120 ASN B C 1
ATOM 6456 O O . ASN B 1 120 ? -7.203 24.375 -10.133 1 93.94 120 ASN B O 1
ATOM 6460 N N . GLY B 1 121 ? -8.633 24.516 -8.375 1 88.88 121 GLY B N 1
ATOM 6461 C CA . GLY B 1 121 ? -7.945 23.5 -7.59 1 88.88 121 GLY B CA 1
ATOM 6462 C C . GLY B 1 121 ? -8.57 22.125 -7.727 1 88.88 121 GLY B C 1
ATOM 6463 O O . GLY B 1 121 ? -9.586 21.953 -8.406 1 88.88 121 GLY B O 1
ATOM 6464 N N . GLN B 1 122 ? -7.883 21.047 -7.145 1 79.69 122 GLN B N 1
ATOM 6465 C CA . GLN B 1 122 ? -8.375 19.672 -7.047 1 79.69 122 GLN B CA 1
ATOM 6466 C C . GLN B 1 122 ? -8.75 19.125 -8.414 1 79.69 122 GLN B C 1
ATOM 6468 O O . GLN B 1 122 ? -9.82 18.531 -8.578 1 79.69 122 GLN B O 1
ATOM 6473 N N . GLY B 1 123 ? -8.109 19.375 -9.422 1 69.69 123 GLY B N 1
ATOM 6474 C CA . GLY B 1 123 ? -8.297 18.812 -10.75 1 69.69 123 GLY B CA 1
ATOM 6475 C C . GLY B 1 123 ? -9.555 19.312 -11.43 1 69.69 123 GLY B C 1
ATOM 6476 O O . GLY B 1 123 ? -10.125 18.609 -12.273 1 69.69 123 GLY B O 1
ATOM 6477 N N . GLY B 1 124 ? -10.078 20.422 -10.938 1 75.06 124 GLY B N 1
ATOM 6478 C CA . GLY B 1 124 ? -11.273 20.969 -11.562 1 75.06 124 GLY B CA 1
ATOM 6479 C C . GLY B 1 124 ? -12.555 20.297 -11.086 1 75.06 124 GLY B C 1
ATOM 6480 O O . GLY B 1 124 ? -13.57 20.328 -11.789 1 75.06 124 GLY B O 1
ATOM 6481 N N . LYS B 1 125 ? -12.523 19.641 -9.984 1 76.12 125 LYS B N 1
ATOM 6482 C CA . LYS B 1 125 ? -13.711 19.062 -9.352 1 76.12 125 LYS B CA 1
ATOM 6483 C C . LYS B 1 125 ? -14.797 20.109 -9.172 1 76.12 125 LYS B C 1
ATOM 6485 O O . LYS B 1 125 ? -14.508 21.281 -8.898 1 76.12 125 LYS B O 1
ATOM 6490 N N . GLU B 1 126 ? -16.016 19.688 -9.25 1 82.62 126 GLU B N 1
ATOM 6491 C CA . GLU B 1 126 ? -17.141 20.609 -9.047 1 82.62 126 GLU B CA 1
ATOM 6492 C C . GLU B 1 126 ? -17.203 21.094 -7.602 1 82.62 126 GLU B C 1
ATOM 6494 O O . GLU B 1 126 ? -16.891 20.344 -6.676 1 82.62 126 GLU B O 1
ATOM 6499 N N . GLY B 1 127 ? -17.562 22.359 -7.535 1 89.69 127 GLY B N 1
ATOM 6500 C CA . GLY B 1 127 ? -17.688 22.891 -6.191 1 89.69 127 GLY B CA 1
ATOM 6501 C C . GLY B 1 127 ? -17.172 24.312 -6.059 1 89.69 127 GLY B C 1
ATOM 6502 O O . GLY B 1 127 ? -17.578 25.188 -6.82 1 89.69 127 GLY B O 1
ATOM 6503 N N . PHE B 1 128 ? -16.344 24.516 -5.125 1 94.69 128 PHE B N 1
ATOM 6504 C CA . PHE B 1 128 ? -15.898 25.859 -4.812 1 94.69 128 PHE B CA 1
ATOM 6505 C C . PHE B 1 128 ? -14.398 26.016 -5.043 1 94.69 128 PHE B C 1
ATOM 6507 O O . PHE B 1 128 ? -13.719 26.719 -4.2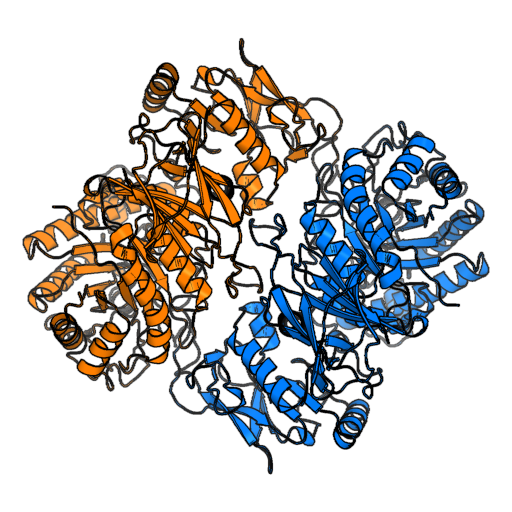93 1 94.69 128 PHE B O 1
ATOM 6514 N N . TYR B 1 129 ? -13.852 25.312 -6.121 1 95.38 129 TYR B N 1
ATOM 6515 C CA . TYR B 1 129 ? -12.406 25.156 -6.215 1 95.38 129 TYR B CA 1
ATOM 6516 C C . TYR B 1 129 ? -11.805 26.203 -7.148 1 95.38 129 TYR B C 1
ATOM 6518 O O . TYR B 1 129 ? -10.602 26.172 -7.438 1 95.38 129 TYR B O 1
ATOM 6526 N N . GLU B 1 130 ? -12.609 27.188 -7.66 1 96.38 130 GLU B N 1
ATOM 6527 C CA . GLU B 1 130 ? -12.031 28.297 -8.414 1 96.38 130 GLU B CA 1
ATOM 6528 C C . GLU B 1 130 ? -11.266 29.25 -7.5 1 96.38 130 GLU B C 1
ATOM 6530 O O . GLU B 1 130 ? -11.773 29.641 -6.445 1 96.38 130 GLU B O 1
ATOM 6535 N N . PHE B 1 131 ? -10.125 29.656 -7.934 1 97.94 131 PHE B N 1
ATOM 6536 C CA . PHE B 1 131 ? -9.281 30.5 -7.094 1 97.94 131 PHE B CA 1
ATOM 6537 C C . PHE B 1 131 ? -9.641 31.969 -7.254 1 97.94 131 PHE B C 1
ATOM 6539 O O . PHE B 1 131 ? -9.836 32.438 -8.375 1 97.94 131 PHE B O 1
ATOM 6546 N N . LEU B 1 132 ? -9.742 32.656 -6.133 1 98.44 132 LEU B N 1
ATOM 6547 C CA . LEU B 1 132 ? -9.758 34.125 -6.113 1 98.44 132 LEU B CA 1
ATOM 6548 C C . LEU B 1 132 ? -8.344 34.688 -6 1 98.44 132 LEU B C 1
ATOM 6550 O O . LEU B 1 132 ? -7.465 34.031 -5.43 1 98.44 132 LEU B O 1
ATOM 6554 N N . CYS B 1 133 ? -8.133 35.844 -6.582 1 98.56 133 CYS B N 1
ATOM 6555 C CA . CYS B 1 133 ? -6.824 36.469 -6.551 1 98.56 133 CYS B CA 1
ATOM 6556 C C . CYS B 1 133 ? -6.793 37.594 -5.512 1 98.56 133 CYS B C 1
ATOM 6558 O O . CYS B 1 133 ? -7.551 38.562 -5.605 1 98.56 133 CYS B O 1
ATOM 6560 N N . VAL B 1 134 ? -5.832 37.531 -4.559 1 98.25 134 VAL B N 1
ATOM 6561 C CA . VAL B 1 134 ? -5.785 38.5 -3.465 1 98.25 134 VAL B CA 1
ATOM 6562 C C . VAL B 1 134 ? -5.07 39.781 -3.928 1 98.25 134 VAL B C 1
ATOM 6564 O O . VAL B 1 134 ? -4.938 40.719 -3.162 1 98.25 134 VAL B O 1
ATOM 6567 N N . ASN B 1 135 ? -4.645 39.812 -5.184 1 97.12 135 ASN B N 1
ATOM 6568 C CA . ASN B 1 135 ? -4.094 41.031 -5.762 1 97.12 135 ASN B CA 1
ATOM 6569 C C . ASN B 1 135 ? -5.195 41.938 -6.293 1 97.12 135 ASN B C 1
ATOM 6571 O O . ASN B 1 135 ? -4.934 43.094 -6.664 1 97.12 135 ASN B O 1
ATOM 6575 N N . THR B 1 136 ? -6.352 41.5 -6.312 1 97.94 136 THR B N 1
ATOM 6576 C CA . THR B 1 136 ? -7.5 42.25 -6.781 1 97.94 136 THR B CA 1
ATOM 6577 C C . THR B 1 136 ? -8.141 43.031 -5.633 1 97.94 136 THR B C 1
ATOM 6579 O O . THR B 1 136 ? -7.703 42.906 -4.488 1 97.94 136 THR B O 1
ATOM 6582 N N . PRO B 1 137 ? -9.219 43.812 -5.949 1 97.94 137 PRO B N 1
ATOM 6583 C CA . PRO B 1 137 ? -9.938 44.5 -4.883 1 97.94 137 PRO B CA 1
ATOM 6584 C C . PRO B 1 137 ? -10.547 43.562 -3.855 1 97.94 137 PRO B C 1
ATOM 6586 O O . PRO B 1 137 ? -11.008 44 -2.799 1 97.94 137 PRO B O 1
ATOM 6589 N N . TYR B 1 138 ? -10.484 42.312 -4.199 1 98.38 138 TYR B N 1
ATOM 6590 C CA . TYR B 1 138 ? -10.883 41.281 -3.229 1 98.38 138 TYR B CA 1
ATOM 6591 C C . TYR B 1 138 ? -10.141 41.469 -1.91 1 98.38 138 TYR B C 1
ATOM 6593 O O . TYR B 1 138 ? -10.703 41.25 -0.837 1 98.38 138 TYR B O 1
ATOM 6601 N N . ARG B 1 139 ? -8.938 41.938 -1.902 1 98 139 ARG B N 1
ATOM 6602 C CA . ARG B 1 139 ? -8.094 42.188 -0.736 1 98 139 ARG B CA 1
ATOM 6603 C C . ARG B 1 139 ? -8.758 43.156 0.229 1 98 139 ARG B C 1
ATOM 6605 O O . ARG B 1 139 ? -8.695 42.969 1.446 1 98 139 ARG B O 1
ATOM 6612 N N . LYS B 1 140 ? -9.289 44.156 -0.322 1 97.81 140 LYS B N 1
ATOM 6613 C CA . LYS B 1 140 ? -9.984 45.125 0.503 1 97.81 140 LYS B CA 1
ATOM 6614 C C . LYS B 1 140 ? -11.18 44.5 1.21 1 97.81 140 LYS B C 1
ATOM 6616 O O . LYS B 1 140 ? -11.414 44.75 2.396 1 97.81 140 LYS B O 1
ATOM 6621 N N . PHE B 1 141 ? -11.914 43.75 0.461 1 97.94 141 PHE B N 1
ATOM 6622 C CA . PHE B 1 141 ? -13.031 43.031 1.054 1 97.94 141 PHE B CA 1
ATOM 6623 C C . PHE B 1 141 ? -12.562 42.188 2.229 1 97.94 141 PHE B C 1
ATOM 6625 O O . PHE B 1 141 ? -13.195 42.188 3.287 1 97.94 141 PHE B O 1
ATOM 6632 N N . LEU B 1 142 ? -11.477 41.469 2.082 1 98.56 142 LEU B N 1
ATOM 6633 C CA . LEU B 1 142 ? -10.945 40.594 3.121 1 98.56 142 LEU B CA 1
ATOM 6634 C C . LEU B 1 142 ? -10.594 41.375 4.375 1 98.56 142 LEU B C 1
ATOM 6636 O O . LEU B 1 142 ? -10.883 40.938 5.492 1 98.56 142 LEU B O 1
ATOM 6640 N N . LYS B 1 143 ? -9.969 42.5 4.211 1 98.44 143 LYS B N 1
ATOM 6641 C CA . LYS B 1 143 ? -9.586 43.344 5.348 1 98.44 143 LYS B CA 1
ATOM 6642 C C . LYS B 1 143 ? -10.812 43.812 6.117 1 98.44 143 LYS B C 1
ATOM 6644 O O . LYS B 1 143 ? -10.82 43.812 7.352 1 98.44 143 LYS B O 1
ATOM 6649 N N . GLU B 1 144 ? -11.812 44.219 5.375 1 98.31 144 GLU B N 1
ATOM 6650 C CA . GLU B 1 144 ? -13.047 44.656 6.016 1 98.31 144 GLU B CA 1
ATOM 6651 C C . GLU B 1 144 ? -13.719 43.531 6.77 1 98.31 144 GLU B C 1
ATOM 6653 O O . GLU B 1 144 ? -14.227 43.719 7.875 1 98.31 144 GLU B O 1
ATOM 6658 N N . HIS B 1 145 ? -13.711 42.406 6.117 1 98.38 145 HIS B N 1
ATOM 6659 C CA . HIS B 1 145 ? -14.266 41.219 6.73 1 98.38 145 HIS B CA 1
ATOM 6660 C C . HIS B 1 145 ? -13.531 40.875 8.023 1 98.38 145 HIS B C 1
ATOM 6662 O O . HIS B 1 145 ? -14.164 40.594 9.047 1 98.38 145 HIS B O 1
ATOM 6668 N N . ILE B 1 146 ? -12.242 40.938 8.055 1 98.56 146 ILE B N 1
ATOM 6669 C CA . ILE B 1 146 ? -11.406 40.625 9.211 1 98.56 146 ILE B CA 1
ATOM 6670 C C . ILE B 1 146 ? -11.609 41.656 10.312 1 98.56 146 ILE B C 1
ATOM 6672 O O . ILE B 1 146 ? -11.695 41.312 11.492 1 98.56 146 ILE B O 1
ATOM 6676 N N . LYS B 1 147 ? -11.664 42.875 9.914 1 98.44 147 LYS B N 1
ATOM 6677 C CA . LYS B 1 147 ? -11.93 43.938 10.891 1 98.44 147 LYS B CA 1
ATOM 6678 C C . LYS B 1 147 ? -13.258 43.688 11.617 1 98.44 147 LYS B C 1
ATOM 6680 O O . LYS B 1 147 ? -13.344 43.875 12.836 1 98.44 147 LYS B O 1
ATOM 6685 N N . GLU B 1 148 ? -14.234 43.344 10.852 1 98.5 148 GLU B N 1
ATOM 6686 C CA . GLU B 1 148 ? -15.523 43.062 11.477 1 98.5 148 GLU B CA 1
ATOM 6687 C C . GLU B 1 148 ? -15.414 41.906 12.453 1 98.5 148 GLU B C 1
ATOM 6689 O O . GLU B 1 148 ? -16.016 41.938 13.531 1 98.5 148 GLU B O 1
ATOM 6694 N N . LEU B 1 149 ? -14.773 40.844 12.07 1 98.38 149 LEU B N 1
ATOM 6695 C CA . LEU B 1 149 ? -14.609 39.688 12.945 1 98.38 149 LEU B CA 1
ATOM 6696 C C . LEU B 1 149 ? -13.961 40.094 14.266 1 98.38 149 LEU B C 1
ATOM 6698 O O . LEU B 1 149 ? -14.422 39.688 15.336 1 98.38 149 LEU B O 1
ATOM 6702 N N . ILE B 1 150 ? -12.906 40.906 14.219 1 97.88 150 ILE B N 1
ATOM 6703 C CA . ILE B 1 150 ? -12.172 41.344 15.398 1 97.88 150 ILE B CA 1
ATOM 6704 C C . ILE B 1 150 ? -13.062 42.25 16.266 1 97.88 150 ILE B C 1
ATOM 6706 O O . ILE B 1 150 ? -13.055 42.125 17.484 1 97.88 150 ILE B O 1
ATOM 6710 N N . ASP B 1 151 ? -13.844 43.062 15.609 1 96.88 151 ASP B N 1
ATOM 6711 C CA . ASP B 1 151 ? -14.734 43.969 16.328 1 96.88 151 ASP B CA 1
ATOM 6712 C C . ASP B 1 151 ? -15.875 43.188 16.984 1 96.88 151 ASP B C 1
ATOM 6714 O O . ASP B 1 151 ? -16.297 43.531 18.094 1 96.88 151 ASP B O 1
ATOM 6718 N N . THR B 1 152 ? -16.375 42.219 16.297 1 96.81 152 THR B N 1
ATOM 6719 C CA . THR B 1 152 ? -17.547 41.469 16.75 1 96.81 152 THR B CA 1
ATOM 6720 C C . THR B 1 152 ? -17.141 40.469 17.828 1 96.81 152 THR B C 1
ATOM 6722 O O . THR B 1 152 ? -17.859 40.281 18.797 1 96.81 152 THR B O 1
ATOM 6725 N N . PHE B 1 153 ? -16.078 39.781 17.609 1 97 153 PHE B N 1
ATOM 6726 C CA . PHE B 1 153 ? -15.602 38.75 18.516 1 97 153 PHE B CA 1
ATOM 6727 C C . PHE B 1 153 ? -14.281 39.188 19.156 1 97 153 PHE B C 1
ATOM 6729 O O . PHE B 1 153 ? -13.242 38.562 18.922 1 97 153 PHE B O 1
ATOM 6736 N N . GLN B 1 154 ? -14.273 40.031 20.047 1 92.19 154 GLN B N 1
ATOM 6737 C CA . GLN B 1 154 ? -13.094 40.656 20.656 1 92.19 154 GLN B CA 1
ATOM 6738 C C . GLN B 1 154 ? -12.312 39.625 21.469 1 92.19 154 GLN B C 1
ATOM 6740 O O . GLN B 1 154 ? -11.102 39.75 21.672 1 92.19 154 GLN B O 1
ATOM 6745 N N . ASN B 1 155 ? -13.023 38.594 21.781 1 91.62 155 ASN B N 1
ATOM 6746 C CA . ASN B 1 155 ? -12.383 37.594 22.641 1 91.62 155 ASN B CA 1
ATOM 6747 C C . ASN B 1 155 ? -11.922 36.375 21.828 1 91.62 155 ASN B C 1
ATOM 6749 O O . ASN B 1 155 ? -11.555 35.375 22.406 1 91.62 155 ASN B O 1
ATOM 6753 N N . MET B 1 156 ? -11.977 36.5 20.547 1 94.19 156 MET B N 1
ATOM 6754 C CA . MET B 1 156 ? -11.508 35.344 19.766 1 94.19 156 MET B CA 1
ATOM 6755 C C . MET B 1 156 ? -10.031 35.094 20.047 1 94.19 156 MET B C 1
ATOM 6757 O O . MET B 1 156 ? -9.258 36 20.266 1 94.19 156 MET B O 1
ATOM 6761 N N . ASP B 1 157 ? -9.617 33.844 19.969 1 97.38 157 ASP B N 1
ATOM 6762 C CA . ASP B 1 157 ? -8.273 33.438 20.359 1 97.38 157 ASP B CA 1
ATOM 6763 C C . ASP B 1 157 ? -7.309 33.531 19.172 1 97.38 157 ASP B C 1
ATOM 6765 O O . ASP B 1 157 ? -6.098 33.656 19.359 1 97.38 157 ASP B O 1
ATOM 6769 N N . GLY B 1 158 ? -7.801 33.438 18 1 97.94 158 GLY B N 1
ATOM 6770 C CA . GLY B 1 158 ? -6.941 33.438 16.828 1 97.94 158 GLY B CA 1
ATOM 6771 C C . GLY B 1 158 ? -7.719 33.438 15.531 1 97.94 158 GLY B C 1
ATOM 6772 O O . GLY B 1 158 ? -8.953 33.375 15.531 1 97.94 158 GLY B O 1
ATOM 6773 N N . LEU B 1 159 ? -6.996 33.656 14.438 1 98.56 159 LEU B N 1
ATOM 6774 C CA . LEU B 1 159 ? -7.539 33.594 13.086 1 98.56 159 LEU B CA 1
ATOM 6775 C C . LEU B 1 159 ? -6.84 32.5 12.258 1 98.56 159 LEU B C 1
ATOM 6777 O O . LEU B 1 159 ? -5.609 32.469 12.219 1 98.56 159 LEU B O 1
ATOM 6781 N N . PHE B 1 160 ? -7.578 31.625 11.75 1 98.56 160 PHE B N 1
ATOM 6782 C CA . PHE B 1 160 ? -7.129 30.609 10.812 1 98.56 160 PHE B CA 1
ATOM 6783 C C . PHE B 1 160 ? -7.531 30.969 9.391 1 98.56 160 PHE B C 1
ATOM 6785 O O . PHE B 1 160 ? -8.703 30.859 9.023 1 98.56 160 PHE B O 1
ATOM 6792 N N . PHE B 1 161 ? -6.566 31.406 8.539 1 98.69 161 PHE B N 1
ATOM 6793 C CA . PHE B 1 161 ? -6.805 31.703 7.129 1 98.69 161 PHE B CA 1
ATOM 6794 C C . PHE B 1 161 ? -6.59 30.469 6.266 1 98.69 161 PHE B C 1
ATOM 6796 O O . PHE B 1 161 ? -5.5 29.891 6.266 1 98.69 161 PHE B O 1
ATOM 6803 N N . ASP B 1 162 ? -7.629 30.172 5.535 1 98.25 162 ASP B N 1
ATOM 6804 C CA . ASP B 1 162 ? -7.516 28.922 4.789 1 98.25 162 ASP B CA 1
ATOM 6805 C C . ASP B 1 162 ? -7.348 29.188 3.295 1 98.25 162 ASP B C 1
ATOM 6807 O O . ASP B 1 162 ? -7.938 30.125 2.758 1 98.25 162 ASP B O 1
ATOM 6811 N N . ILE B 1 163 ? -6.57 28.406 2.619 1 97.12 163 ILE B N 1
ATOM 6812 C CA . ILE B 1 163 ? -6.316 28.297 1.187 1 97.12 163 ILE B CA 1
ATOM 6813 C C . ILE B 1 163 ? -5.48 29.484 0.724 1 97.12 163 ILE B C 1
ATOM 6815 O O . ILE B 1 163 ? -6.016 30.469 0.199 1 97.12 163 ILE B O 1
ATOM 6819 N N . LEU B 1 164 ? -4.277 29.469 0.901 1 96.69 164 LEU B N 1
ATOM 6820 C CA . LEU B 1 164 ? -3.26 30.344 0.328 1 96.69 164 LEU B CA 1
ATOM 6821 C C . LEU B 1 164 ? -2.238 29.531 -0.469 1 96.69 164 LEU B C 1
ATOM 6823 O O . LEU B 1 164 ? -1.149 29.25 0.028 1 96.69 164 LEU B O 1
ATOM 6827 N N . ILE B 1 165 ? -2.645 29.203 -1.651 1 95 165 ILE B N 1
ATOM 6828 C CA . ILE B 1 165 ? -1.895 28.297 -2.514 1 95 165 ILE B CA 1
ATOM 6829 C C . ILE B 1 165 ? -1.371 29.047 -3.73 1 95 165 ILE B C 1
ATOM 6831 O O . ILE B 1 165 ? -2.145 29.672 -4.457 1 95 165 ILE B O 1
ATOM 6835 N N . PRO B 1 166 ? -0.117 28.984 -3.975 1 94.5 166 PRO B N 1
ATOM 6836 C CA . PRO B 1 166 ? 0.429 29.641 -5.164 1 94.5 166 PRO B CA 1
ATOM 6837 C C . PRO B 1 166 ? -0.084 29.031 -6.465 1 94.5 166 PRO B C 1
ATOM 6839 O O . PRO B 1 166 ? -0.194 27.812 -6.574 1 94.5 166 PRO B O 1
ATOM 6842 N N . HIS B 1 167 ? -0.472 29.75 -7.355 1 95 167 HIS B N 1
ATOM 6843 C CA . HIS B 1 167 ? -0.844 29.359 -8.711 1 95 167 HIS B CA 1
ATOM 6844 C C . HIS B 1 167 ? -0.529 30.469 -9.711 1 95 167 HIS B C 1
ATOM 6846 O O . HIS B 1 167 ? -0.437 31.641 -9.336 1 95 167 HIS B O 1
ATOM 6852 N N . PRO B 1 168 ? -0.302 30.156 -10.93 1 96.88 168 PRO B N 1
ATOM 6853 C CA . PRO B 1 168 ? 0.211 31.109 -11.914 1 96.88 168 PRO B CA 1
ATOM 6854 C C . PRO B 1 168 ? -0.883 32 -12.492 1 96.88 168 PRO B C 1
ATOM 6856 O O . PRO B 1 168 ? -1.196 31.906 -13.688 1 96.88 168 PRO B O 1
ATOM 6859 N N . CYS B 1 169 ? -1.336 32.969 -11.75 1 98.31 169 CYS B N 1
ATOM 6860 C CA . CYS B 1 169 ? -2.418 33.875 -12.141 1 98.31 169 CYS B CA 1
ATOM 6861 C C . CYS B 1 169 ? -1.927 34.938 -13.133 1 98.31 169 CYS B C 1
ATOM 6863 O O . CYS B 1 169 ? -0.832 35.469 -12.984 1 98.31 169 CYS B O 1
ATOM 6865 N N . ALA B 1 170 ? -2.715 35.156 -14.141 1 98.31 170 ALA B N 1
ATOM 6866 C CA . ALA B 1 170 ? -2.434 36.156 -15.156 1 98.31 170 ALA B CA 1
ATOM 6867 C C . ALA B 1 170 ? -3.551 37.219 -15.227 1 98.31 170 ALA B C 1
ATOM 6869 O O . ALA B 1 170 ? -3.846 37.75 -16.297 1 98.31 170 ALA B O 1
ATOM 6870 N N . CYS B 1 171 ? -4.266 37.469 -14.188 1 98.19 171 CYS B N 1
ATOM 6871 C CA . CYS B 1 171 ? -5.285 38.5 -14.211 1 98.19 171 CYS B CA 1
ATOM 6872 C C . CYS B 1 171 ? -4.656 39.875 -14.43 1 98.19 171 CYS B C 1
ATOM 6874 O O . CYS B 1 171 ? -3.438 40.031 -14.32 1 98.19 171 CYS B O 1
ATOM 6876 N N . LYS B 1 172 ? -5.457 40.875 -14.688 1 97.44 172 LYS B N 1
ATOM 6877 C CA . LYS B 1 172 ? -4.965 42.219 -15.078 1 97.44 172 LYS B CA 1
ATOM 6878 C C . LYS B 1 172 ? -4.117 42.812 -13.969 1 97.44 172 LYS B C 1
ATOM 6880 O O . LYS B 1 172 ? -3.121 43.5 -14.242 1 97.44 172 LYS B O 1
ATOM 6885 N N . TYR B 1 173 ? -4.445 42.594 -12.734 1 98 173 TYR B N 1
ATOM 6886 C CA . TYR B 1 173 ? -3.707 43.156 -11.609 1 98 173 TYR B CA 1
ATOM 6887 C C . TYR B 1 173 ? -2.348 42.5 -11.461 1 98 173 TYR B C 1
ATOM 6889 O O . TYR B 1 173 ? -1.337 43.156 -11.234 1 98 173 TYR B O 1
ATOM 6897 N N . CYS B 1 174 ? -2.301 41.188 -11.586 1 98.44 174 CYS B N 1
ATOM 6898 C CA . CYS B 1 174 ? -1.049 40.438 -11.484 1 98.44 174 CYS B CA 1
ATOM 6899 C C . CYS B 1 174 ? -0.109 40.812 -12.633 1 98.44 174 CYS B C 1
ATOM 6901 O O . CYS B 1 174 ? 1.088 41 -12.422 1 98.44 174 CYS B O 1
ATOM 6903 N N . VAL B 1 175 ? -0.683 40.875 -13.781 1 98.19 175 VAL B N 1
ATOM 6904 C CA . VAL B 1 175 ? 0.118 41.219 -14.953 1 98.19 175 VAL B CA 1
ATOM 6905 C C . VAL B 1 175 ? 0.726 42.594 -14.773 1 98.19 175 VAL B C 1
ATOM 6907 O O . VAL B 1 175 ? 1.917 42.812 -15.016 1 98.19 175 VAL B O 1
ATOM 6910 N N . GLU B 1 176 ? -0.085 43.531 -14.375 1 98.06 176 GLU B N 1
ATOM 6911 C CA . GLU B 1 176 ? 0.393 44.906 -14.164 1 98.06 176 GLU B CA 1
ATOM 6912 C C . GLU B 1 176 ? 1.517 44.938 -13.133 1 98.06 176 GLU B C 1
ATOM 6914 O O . GLU B 1 176 ? 2.535 45.594 -13.344 1 98.06 176 GLU B O 1
ATOM 6919 N N . ASN B 1 177 ? 1.328 44.281 -12.039 1 97.75 177 ASN B N 1
ATOM 6920 C CA . ASN B 1 177 ? 2.338 44.25 -10.992 1 97.75 177 ASN B CA 1
ATOM 6921 C C . ASN B 1 177 ? 3.625 43.594 -11.469 1 97.75 177 ASN B C 1
ATOM 6923 O O . ASN B 1 177 ? 4.723 44.031 -11.109 1 97.75 177 ASN B O 1
ATOM 6927 N N . MET B 1 178 ? 3.521 42.5 -12.227 1 98.31 178 MET B N 1
ATOM 6928 C CA . MET B 1 178 ? 4.699 41.812 -12.75 1 98.31 178 MET B CA 1
ATOM 6929 C C . MET B 1 178 ? 5.441 42.719 -13.742 1 98.31 178 MET B C 1
ATOM 6931 O O . MET B 1 178 ? 6.672 42.781 -13.719 1 98.31 178 MET B O 1
ATOM 6935 N N . LYS B 1 179 ? 4.676 43.438 -14.57 1 97.81 179 LYS B N 1
ATOM 6936 C CA . LYS B 1 179 ? 5.293 44.406 -15.492 1 97.81 179 LYS B CA 1
ATOM 6937 C C . LYS B 1 179 ? 6.078 45.469 -14.734 1 97.81 179 LYS B C 1
ATOM 6939 O O . LYS B 1 179 ? 7.215 45.781 -15.102 1 97.81 179 LYS B O 1
ATOM 6944 N N . ASN B 1 180 ? 5.512 45.969 -13.734 1 98 180 ASN B N 1
ATOM 6945 C CA . ASN B 1 180 ? 6.141 47 -12.922 1 98 180 ASN B CA 1
ATOM 6946 C C . ASN B 1 180 ? 7.414 46.5 -12.25 1 98 180 ASN B C 1
ATOM 6948 O O . ASN B 1 180 ? 8.312 47.281 -11.938 1 98 180 ASN B O 1
ATOM 6952 N N . ARG B 1 181 ? 7.52 45.25 -12.047 1 97.44 181 ARG B N 1
ATOM 6953 C CA . ARG B 1 181 ? 8.656 44.625 -11.359 1 97.44 181 ARG B CA 1
ATOM 6954 C C . ARG B 1 181 ? 9.641 44.031 -12.359 1 97.44 181 ARG B C 1
ATOM 6956 O O . ARG B 1 181 ? 10.648 43.438 -11.961 1 97.44 181 ARG B O 1
ATOM 6963 N N . GLY B 1 182 ? 9.297 44.062 -13.594 1 97.88 182 GLY B N 1
ATOM 6964 C CA . GLY B 1 182 ? 10.164 43.531 -14.625 1 97.88 182 GLY B CA 1
ATOM 6965 C C . GLY B 1 182 ? 10.102 42 -14.711 1 97.88 182 GLY B C 1
ATOM 6966 O O . GLY B 1 182 ? 11.07 41.375 -15.125 1 97.88 182 GLY B O 1
ATOM 6967 N N . ILE B 1 183 ? 8.977 41.375 -14.289 1 97.88 183 ILE B N 1
ATOM 6968 C CA . ILE B 1 183 ? 8.797 39.938 -14.344 1 97.88 183 ILE B CA 1
ATOM 6969 C C . ILE B 1 183 ? 8.047 39.562 -15.617 1 97.88 183 ILE B C 1
ATOM 6971 O O . ILE B 1 183 ? 7.035 40.188 -15.961 1 97.88 183 ILE B O 1
ATOM 6975 N N . ASP B 1 184 ? 8.469 38.562 -16.375 1 97.88 184 ASP B N 1
ATOM 6976 C CA . ASP B 1 184 ? 7.848 38.094 -17.609 1 97.88 184 ASP B CA 1
ATOM 6977 C C . ASP B 1 184 ? 6.574 37.312 -17.328 1 97.88 184 ASP B C 1
ATOM 6979 O O . ASP B 1 184 ? 6.629 36.094 -17.094 1 97.88 184 ASP B O 1
ATOM 6983 N N . TYR B 1 185 ? 5.477 37.938 -17.406 1 97.44 185 TYR B N 1
ATOM 6984 C CA . TYR B 1 185 ? 4.195 37.344 -17.078 1 97.44 185 TYR B CA 1
ATOM 6985 C C . TYR B 1 185 ? 3.814 36.281 -18.125 1 97.44 185 TYR B C 1
ATOM 6987 O O . TYR B 1 185 ? 2.908 35.469 -17.891 1 97.44 185 TYR B O 1
ATOM 6995 N N . LYS B 1 186 ? 4.516 36.219 -19.391 1 96.06 186 LYS B N 1
ATOM 6996 C CA . LYS B 1 186 ? 4.219 35.25 -20.406 1 96.06 186 LYS B CA 1
ATOM 6997 C C . LYS B 1 186 ? 4.734 33.875 -20.016 1 96.06 186 LYS B C 1
ATOM 6999 O O . LYS B 1 186 ? 4.27 32.844 -20.531 1 96.06 186 LYS B O 1
ATOM 7004 N N . SER B 1 187 ? 5.668 33.875 -19.031 1 96.69 187 SER B N 1
ATOM 7005 C CA . SER B 1 187 ? 6.223 32.625 -18.5 1 96.69 187 SER B CA 1
ATOM 7006 C C . SER B 1 187 ? 5.379 32.094 -17.344 1 96.69 187 SER B C 1
ATOM 7008 O O . SER B 1 187 ? 5.23 32.75 -16.328 1 96.69 187 SER B O 1
ATOM 7010 N N . GLU B 1 188 ? 4.887 30.859 -17.547 1 96.31 188 GLU B N 1
ATOM 7011 C CA . GLU B 1 188 ? 4.082 30.25 -16.5 1 96.31 188 GLU B CA 1
ATOM 7012 C C . GLU B 1 188 ? 4.891 30.094 -15.211 1 96.31 188 GLU B C 1
ATOM 7014 O O . GLU B 1 188 ? 4.375 30.328 -14.117 1 96.31 188 GLU B O 1
ATOM 7019 N N . GLY B 1 189 ? 6.125 29.672 -15.328 1 96.12 189 GLY B N 1
ATOM 7020 C CA . GLY B 1 189 ? 7.004 29.531 -14.18 1 96.12 189 GLY B CA 1
ATOM 7021 C C . GLY B 1 189 ? 7.23 30.828 -13.438 1 96.12 189 GLY B C 1
ATOM 7022 O O . GLY B 1 189 ? 7.266 30.859 -12.203 1 96.12 189 GLY B O 1
ATOM 7023 N N . GLU B 1 190 ? 7.348 31.891 -14.148 1 96.62 190 GLU B N 1
ATOM 7024 C CA . GLU B 1 190 ? 7.539 33.188 -13.531 1 96.62 190 GLU B CA 1
ATOM 7025 C C . GLU B 1 190 ? 6.266 33.656 -12.836 1 96.62 190 GLU B C 1
ATOM 7027 O O . GLU B 1 190 ? 6.328 34.312 -11.789 1 96.62 190 GLU B O 1
ATOM 7032 N N . ARG B 1 191 ? 5.191 33.344 -13.477 1 97.56 191 ARG B N 1
ATOM 7033 C CA . ARG B 1 191 ? 3.928 33.688 -12.836 1 97.56 191 ARG B CA 1
ATOM 7034 C C . ARG B 1 191 ? 3.77 32.969 -11.516 1 97.56 191 ARG B C 1
ATOM 7036 O O . ARG B 1 191 ? 3.279 33.531 -10.531 1 97.56 191 ARG B O 1
ATOM 7043 N N . LEU B 1 192 ? 4.156 31.703 -11.562 1 96.5 192 LEU B N 1
ATOM 7044 C CA . LEU B 1 192 ? 4.078 30.906 -10.344 1 96.5 192 LEU B CA 1
ATOM 7045 C C . LEU B 1 192 ? 5.012 31.453 -9.266 1 96.5 192 LEU B C 1
ATOM 7047 O O . LEU B 1 192 ? 4.633 31.562 -8.102 1 96.5 192 LEU B O 1
ATOM 7051 N N . ARG B 1 193 ? 6.184 31.766 -9.641 1 95.25 193 ARG B N 1
ATOM 7052 C CA . ARG B 1 193 ? 7.133 32.375 -8.711 1 95.25 193 ARG B CA 1
ATOM 7053 C C . ARG B 1 193 ? 6.59 33.688 -8.148 1 95.25 193 ARG B C 1
ATOM 7055 O O . ARG B 1 193 ? 6.699 33.938 -6.945 1 95.25 193 ARG B O 1
ATOM 7062 N N . TYR B 1 194 ? 6.039 34.5 -9.016 1 97 194 TYR B N 1
ATOM 7063 C CA . TYR B 1 194 ? 5.449 35.75 -8.578 1 97 194 TYR B CA 1
ATOM 7064 C C . TYR B 1 194 ? 4.312 35.531 -7.594 1 97 194 TYR B C 1
ATOM 7066 O O . TYR B 1 194 ? 4.141 36.281 -6.633 1 97 194 TYR B O 1
ATOM 7074 N N . SER B 1 195 ? 3.551 34.5 -7.871 1 96.75 195 SER B N 1
ATOM 7075 C CA . SER B 1 195 ? 2.447 34.156 -6.984 1 96.75 195 SER B CA 1
ATOM 7076 C C . SER B 1 195 ? 2.938 33.938 -5.559 1 96.75 195 SER B C 1
ATOM 7078 O O . SER B 1 195 ? 2.287 34.344 -4.594 1 96.75 195 SER B O 1
ATOM 7080 N N . VAL B 1 196 ? 4.062 33.312 -5.375 1 95.44 196 VAL B N 1
ATOM 7081 C CA . VAL B 1 196 ? 4.656 33.062 -4.066 1 95.44 196 VAL B CA 1
ATOM 7082 C C . VAL B 1 196 ? 5.012 34.375 -3.404 1 95.44 196 VAL B C 1
ATOM 7084 O O . VAL B 1 196 ? 4.699 34.594 -2.232 1 95.44 196 VAL B O 1
ATOM 7087 N N . ILE B 1 197 ? 5.617 35.25 -4.125 1 95.75 197 ILE B N 1
ATOM 7088 C CA . ILE B 1 197 ? 6.016 36.562 -3.627 1 95.75 197 ILE B CA 1
ATOM 7089 C C . ILE B 1 197 ? 4.785 37.344 -3.186 1 95.75 197 ILE B C 1
ATOM 7091 O O . ILE B 1 197 ? 4.75 37.875 -2.082 1 95.75 197 ILE B O 1
ATOM 7095 N N . MET B 1 198 ? 3.855 37.312 -4.086 1 96.81 198 MET B N 1
ATOM 7096 C CA . MET B 1 198 ? 2.627 38.062 -3.854 1 96.81 198 MET B CA 1
ATOM 7097 C C . MET B 1 198 ? 1.906 37.562 -2.609 1 96.81 198 MET B C 1
ATOM 7099 O O . MET B 1 198 ? 1.445 38.344 -1.786 1 96.81 198 MET B O 1
ATOM 7103 N N . LEU B 1 199 ? 1.788 36.312 -2.393 1 97.12 199 LEU B N 1
ATOM 7104 C CA . LEU B 1 199 ? 1.117 35.719 -1.232 1 97.12 199 LEU B CA 1
ATOM 7105 C C . LEU B 1 199 ? 1.881 36.031 0.049 1 97.12 199 LEU B C 1
ATOM 7107 O O . LEU B 1 199 ? 1.274 36.281 1.097 1 97.12 199 LEU B O 1
ATOM 7111 N N . ASN B 1 200 ? 3.201 36.031 -0.011 1 96.5 200 ASN B N 1
ATOM 7112 C CA . ASN B 1 200 ? 4.004 36.438 1.145 1 96.5 200 ASN B CA 1
ATOM 7113 C C . ASN B 1 200 ? 3.744 37.875 1.547 1 96.5 200 ASN B C 1
ATOM 7115 O O . ASN B 1 200 ? 3.586 38.188 2.73 1 96.5 200 ASN B O 1
ATOM 7119 N N . GLU B 1 201 ? 3.672 38.688 0.561 1 96.62 201 GLU B N 1
ATOM 7120 C CA . GLU B 1 201 ? 3.377 40.094 0.817 1 96.62 201 GLU B CA 1
ATOM 7121 C C . GLU B 1 201 ? 1.983 40.25 1.417 1 96.62 201 GLU B C 1
ATOM 7123 O O . GLU B 1 201 ? 1.79 41.062 2.332 1 96.62 201 GLU B O 1
ATOM 7128 N N . PHE B 1 202 ? 1.1 39.562 0.881 1 97.5 202 PHE B N 1
ATOM 7129 C CA . PHE B 1 202 ? -0.264 39.594 1.395 1 97.5 202 PHE B CA 1
ATOM 7130 C C . PHE B 1 202 ? -0.301 39.188 2.861 1 97.5 202 PHE B C 1
ATOM 7132 O O . PHE B 1 202 ? -0.94 39.844 3.682 1 97.5 202 PHE B O 1
ATOM 7139 N N . LYS B 1 203 ? 0.345 38.125 3.246 1 98.19 203 LYS B N 1
ATOM 7140 C CA . LYS B 1 203 ? 0.38 37.625 4.617 1 98.19 203 LYS B CA 1
ATOM 7141 C C . LYS B 1 203 ? 0.963 38.656 5.566 1 98.19 203 LYS B C 1
ATOM 7143 O O . LYS B 1 203 ? 0.417 38.906 6.645 1 98.19 203 LYS B O 1
ATOM 7148 N N . GLU B 1 204 ? 2.043 39.25 5.199 1 97.69 204 GLU B N 1
ATOM 7149 C CA . GLU B 1 204 ? 2.688 40.25 6.027 1 97.69 204 GLU B CA 1
ATOM 7150 C C . GLU B 1 204 ? 1.772 41.469 6.238 1 97.69 204 GLU B C 1
ATOM 7152 O O . GLU B 1 204 ? 1.639 41.969 7.359 1 97.69 204 GLU B O 1
ATOM 7157 N N . GLU B 1 205 ? 1.208 41.906 5.137 1 98.19 205 GLU B N 1
ATOM 7158 C CA . GLU B 1 205 ? 0.302 43.031 5.207 1 98.19 205 GLU B CA 1
ATOM 7159 C C . GLU B 1 205 ? -0.898 42.719 6.102 1 98.19 205 GLU B C 1
ATOM 7161 O O . GLU B 1 205 ? -1.271 43.531 6.949 1 98.19 205 GLU B O 1
ATOM 7166 N N . MET B 1 206 ? -1.492 41.594 5.848 1 98.56 206 MET B N 1
ATOM 7167 C CA . MET B 1 206 ? -2.676 41.219 6.605 1 98.56 206 MET B CA 1
ATOM 7168 C C . MET B 1 206 ? -2.35 41.062 8.086 1 98.56 206 MET B C 1
ATOM 7170 O O . MET B 1 206 ? -3.121 41.5 8.945 1 98.56 206 MET B O 1
ATOM 7174 N N . THR B 1 207 ? -1.257 40.438 8.453 1 98.31 207 THR B N 1
ATOM 7175 C CA . THR B 1 207 ? -0.847 40.281 9.844 1 98.31 207 THR B CA 1
ATOM 7176 C C . THR B 1 207 ? -0.613 41.656 10.492 1 98.31 207 THR B C 1
ATOM 7178 O O . THR B 1 207 ? -1.027 41.875 11.633 1 98.31 207 THR B O 1
ATOM 7181 N N . LYS B 1 208 ? 0.09 42.531 9.812 1 98.06 208 LYS B N 1
ATOM 7182 C CA . LYS B 1 208 ? 0.286 43.875 10.336 1 98.06 208 LYS B CA 1
ATOM 7183 C C . LYS B 1 208 ? -1.05 44.562 10.633 1 98.06 208 LYS B C 1
ATOM 7185 O O . LYS B 1 208 ? -1.222 45.156 11.688 1 98.06 208 LYS B O 1
ATOM 7190 N N . PHE B 1 209 ? -1.936 44.438 9.719 1 98.31 209 PHE B N 1
ATOM 7191 C CA . PHE B 1 209 ? -3.275 45 9.859 1 98.31 209 PHE B CA 1
ATOM 7192 C C . PHE B 1 209 ? -3.973 44.438 11.094 1 98.31 209 PHE B C 1
ATOM 7194 O O . PHE B 1 209 ? -4.523 45.219 11.898 1 98.31 209 PHE B O 1
ATOM 7201 N N . ILE B 1 210 ? -3.945 43.094 11.258 1 98.25 210 ILE B N 1
ATOM 7202 C CA . ILE B 1 210 ? -4.609 42.406 12.359 1 98.25 210 ILE B CA 1
ATOM 7203 C C . ILE B 1 210 ? -3.98 42.844 13.688 1 98.25 210 ILE B C 1
ATOM 7205 O O . ILE B 1 210 ? -4.688 43.125 14.656 1 98.25 210 ILE B O 1
ATOM 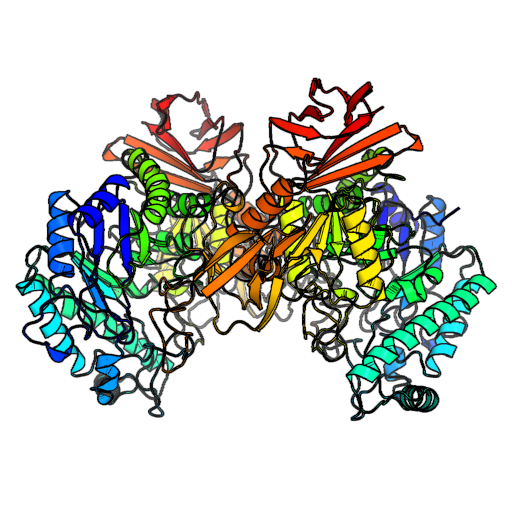7209 N N . LYS B 1 211 ? -2.668 42.906 13.766 1 96.81 211 LYS B N 1
ATOM 7210 C CA . LYS B 1 211 ? -1.949 43.219 15 1 96.81 211 LYS B CA 1
ATOM 7211 C C . LYS B 1 211 ? -2.193 44.656 15.438 1 96.81 211 LYS B C 1
ATOM 7213 O O . LYS B 1 211 ? -2.152 44.969 16.625 1 96.81 211 LYS B O 1
ATOM 7218 N N . GLU B 1 212 ? -2.457 45.5 14.484 1 97.38 212 GLU B N 1
ATOM 7219 C CA . GLU B 1 212 ? -2.82 46.875 14.805 1 97.38 212 GLU B CA 1
ATOM 7220 C C . GLU B 1 212 ? -4.191 46.938 15.477 1 97.38 212 GLU B C 1
ATOM 7222 O O . GLU B 1 212 ? -4.438 47.812 16.312 1 97.38 212 GLU B O 1
ATOM 7227 N N . LEU B 1 213 ? -5 46.062 15.078 1 97.25 213 LEU B N 1
ATOM 7228 C CA . LEU B 1 213 ? -6.352 46.031 15.633 1 97.25 213 LEU B CA 1
ATOM 7229 C C . LEU B 1 213 ? -6.375 45.281 16.953 1 97.25 213 LEU B C 1
ATOM 7231 O O . LEU B 1 213 ? -7.047 45.719 17.906 1 97.25 213 LEU B O 1
ATOM 7235 N N . ASN B 1 214 ? -5.711 44.188 17.062 1 96.12 214 ASN B N 1
ATOM 7236 C CA . ASN B 1 214 ? -5.637 43.344 18.25 1 96.12 214 ASN B CA 1
ATOM 7237 C C . ASN B 1 214 ? -4.34 42.531 18.297 1 96.12 214 ASN B C 1
ATOM 7239 O O . ASN B 1 214 ? -4.254 41.469 17.688 1 96.12 214 ASN B O 1
ATOM 7243 N N . PRO B 1 215 ? -3.367 42.906 19.016 1 94.44 215 PRO B N 1
ATOM 7244 C CA . PRO B 1 215 ? -2.051 42.25 19 1 94.44 215 PRO B CA 1
ATOM 7245 C C . PRO B 1 215 ? -2.062 40.875 19.672 1 94.44 215 PRO B C 1
ATOM 7247 O O . PRO B 1 215 ? -1.086 40.125 19.562 1 94.44 215 PRO B O 1
ATOM 7250 N N . LYS B 1 216 ? -3.105 40.5 20.297 1 93.69 216 LYS B N 1
ATOM 7251 C CA . LYS B 1 216 ? -3.131 39.281 21.078 1 93.69 216 LYS B CA 1
ATOM 7252 C C . LYS B 1 216 ? -3.602 38.094 20.25 1 93.69 216 LYS B C 1
ATOM 7254 O O . LYS B 1 216 ? -3.406 36.938 20.625 1 93.69 216 LYS B O 1
ATOM 7259 N N . ILE B 1 217 ? -4.148 38.281 19.094 1 95.44 217 ILE B N 1
ATOM 7260 C CA . ILE B 1 217 ? -4.75 37.25 18.25 1 95.44 217 ILE B CA 1
ATOM 7261 C C . ILE B 1 217 ? -3.652 36.406 17.594 1 95.44 217 ILE B C 1
ATOM 7263 O O . ILE B 1 217 ? -2.682 36.969 17.062 1 95.44 217 ILE B O 1
ATOM 7267 N N . SER B 1 218 ? -3.779 35.062 17.734 1 97.25 218 SER B N 1
ATOM 7268 C CA . SER B 1 218 ? -2.887 34.219 16.969 1 97.25 218 SER B CA 1
ATOM 7269 C C . SER B 1 218 ? -3.295 34.156 15.508 1 97.25 218 SER B C 1
ATOM 7271 O O . SER B 1 218 ? -4.461 34.344 15.172 1 97.25 218 SER B O 1
ATOM 7273 N N . ILE B 1 219 ? -2.277 33.938 14.586 1 98.19 219 ILE B N 1
ATOM 7274 C CA . ILE B 1 219 ? -2.543 34 13.156 1 98.19 219 ILE B CA 1
ATOM 7275 C C . ILE B 1 219 ? -1.864 32.812 12.461 1 98.19 219 ILE B C 1
ATOM 7277 O O . ILE B 1 219 ? -0.682 32.562 12.695 1 98.19 219 ILE B O 1
ATOM 7281 N N . PHE B 1 220 ? -2.562 32.062 11.68 1 97.81 220 PHE B N 1
ATOM 7282 C CA . PHE B 1 220 ? -2.029 31 10.844 1 97.81 220 PHE B CA 1
ATOM 7283 C C . PHE B 1 220 ? -2.604 31.078 9.438 1 97.81 220 PHE B C 1
ATOM 7285 O O . PHE B 1 220 ? -3.805 31.297 9.258 1 97.81 220 PHE B O 1
ATOM 7292 N N . TYR B 1 221 ? -1.739 30.953 8.43 1 97.94 221 TYR B N 1
ATOM 7293 C CA . TYR B 1 221 ? -2.107 30.891 7.02 1 97.94 221 TYR B CA 1
ATOM 7294 C C . TYR B 1 221 ? -1.894 29.484 6.473 1 97.94 221 TYR B C 1
ATOM 7296 O O . TYR B 1 221 ? -0.753 29.047 6.305 1 97.94 221 TYR B O 1
ATOM 7304 N N . ASN B 1 222 ? -2.992 28.812 6.148 1 97.06 222 ASN B N 1
ATOM 7305 C CA . ASN B 1 222 ? -2.906 27.422 5.68 1 97.06 222 ASN B CA 1
ATOM 7306 C C . ASN B 1 222 ? -2.654 27.359 4.176 1 97.06 222 ASN B C 1
ATOM 7308 O O . ASN B 1 222 ? -3.467 27.844 3.383 1 97.06 222 ASN B O 1
ATOM 7312 N N . GLY B 1 223 ? -1.518 26.797 3.836 1 91.5 223 GLY B N 1
ATOM 7313 C CA . GLY B 1 223 ? -1.201 26.531 2.441 1 91.5 223 GLY B CA 1
ATOM 7314 C C . GLY B 1 223 ? -1.039 25.062 2.131 1 91.5 223 GLY B C 1
ATOM 7315 O O . GLY B 1 223 ? -0.44 24.688 1.117 1 91.5 223 GLY B O 1
ATOM 7316 N N . SER B 1 224 ? -1.468 24.156 3.029 1 86.19 224 SER B N 1
ATOM 7317 C CA . SER B 1 224 ? -1.523 22.703 2.895 1 86.19 224 SER B CA 1
ATOM 7318 C C . SER B 1 224 ? -0.146 22.078 3.084 1 86.19 224 SER B C 1
ATOM 7320 O O . SER B 1 224 ? -0.028 20.875 3.248 1 86.19 224 SER B O 1
ATOM 7322 N N . HIS B 1 225 ? 0.927 22.844 3.018 1 88.81 225 HIS B N 1
ATOM 7323 C CA . HIS B 1 225 ? 2.293 22.344 3.135 1 88.81 225 HIS B CA 1
ATOM 7324 C C . HIS B 1 225 ? 3.23 23.422 3.662 1 88.81 225 HIS B C 1
ATOM 7326 O O . HIS B 1 225 ? 3.02 24.609 3.408 1 88.81 225 HIS B O 1
ATOM 7332 N N . ILE B 1 226 ? 4.168 22.953 4.484 1 91.44 226 ILE B N 1
ATOM 7333 C CA . ILE B 1 226 ? 5.207 23.875 4.953 1 91.44 226 ILE B CA 1
ATOM 7334 C C . ILE B 1 226 ? 6.52 23.562 4.23 1 91.44 226 ILE B C 1
ATOM 7336 O O . ILE B 1 226 ? 7.168 22.562 4.508 1 91.44 226 ILE B O 1
ATOM 7340 N N . SER B 1 227 ? 6.859 24.422 3.266 1 89.81 227 SER B N 1
ATOM 7341 C CA . SER B 1 227 ? 8.109 24.344 2.518 1 89.81 227 SER B CA 1
ATOM 7342 C C . SER B 1 227 ? 9.055 25.484 2.898 1 89.81 227 SER B C 1
ATOM 7344 O O . SER B 1 227 ? 8.68 26.375 3.66 1 89.81 227 SER B O 1
ATOM 7346 N N . PRO B 1 228 ? 10.281 25.438 2.396 1 89.44 228 PRO B N 1
ATOM 7347 C CA . PRO B 1 228 ? 11.242 26.484 2.74 1 89.44 228 PRO B CA 1
ATOM 7348 C C . PRO B 1 228 ? 10.773 27.875 2.326 1 89.44 228 PRO B C 1
ATOM 7350 O O . PRO B 1 228 ? 11.242 28.875 2.873 1 89.44 228 PRO B O 1
ATOM 7353 N N . ASP B 1 229 ? 9.812 27.938 1.525 1 86.31 229 ASP B N 1
ATOM 7354 C CA . ASP B 1 229 ? 9.32 29.234 1.069 1 86.31 229 ASP B CA 1
ATOM 7355 C C . ASP B 1 229 ? 8.586 29.969 2.188 1 86.31 229 ASP B C 1
ATOM 7357 O O . ASP B 1 229 ? 8.391 31.188 2.117 1 86.31 229 ASP B O 1
ATOM 7361 N N . VAL B 1 230 ? 8.18 29.25 3.16 1 88.19 230 VAL B N 1
ATOM 7362 C CA . VAL B 1 230 ? 7.457 29.844 4.281 1 88.19 230 VAL B CA 1
ATOM 7363 C C . VAL B 1 230 ? 8.359 30.828 5.023 1 88.19 230 VAL B C 1
ATOM 7365 O O . VAL B 1 230 ? 7.879 31.75 5.688 1 88.19 230 VAL B O 1
ATOM 7368 N N . LYS B 1 231 ? 9.672 30.672 4.949 1 90.75 231 LYS B N 1
ATOM 7369 C CA . LYS B 1 231 ? 10.633 31.484 5.691 1 90.75 231 LYS B CA 1
ATOM 7370 C C . LYS B 1 231 ? 10.531 32.969 5.301 1 90.75 231 LYS B C 1
ATOM 7372 O O . LYS B 1 231 ? 10.727 33.844 6.137 1 90.75 231 LYS B O 1
ATOM 7377 N N . ASP B 1 232 ? 10.148 33.156 4.086 1 90.62 232 ASP B N 1
ATOM 7378 C CA . ASP B 1 232 ? 10.078 34.531 3.588 1 90.62 232 ASP B CA 1
ATOM 7379 C C . ASP B 1 232 ? 8.953 35.312 4.277 1 90.62 232 ASP B C 1
ATOM 7381 O O . ASP B 1 232 ? 8.969 36.531 4.301 1 90.62 232 ASP B O 1
ATOM 7385 N N . SER B 1 233 ? 8 34.594 4.801 1 92.62 233 SER B N 1
ATOM 7386 C CA . SER B 1 233 ? 6.898 35.25 5.496 1 92.62 233 SER B CA 1
ATOM 7387 C C . SER B 1 233 ? 6.711 34.688 6.898 1 92.62 233 SER B C 1
ATOM 7389 O O . SER B 1 233 ? 5.605 34.719 7.441 1 92.62 233 SER B O 1
ATOM 7391 N N . ALA B 1 234 ? 7.699 34.125 7.441 1 90.38 234 ALA B N 1
ATOM 7392 C CA . ALA B 1 234 ? 7.633 33.406 8.719 1 90.38 234 ALA B CA 1
ATOM 7393 C C . ALA B 1 234 ? 7.113 34.312 9.828 1 90.38 234 ALA B C 1
ATOM 7395 O O . ALA B 1 234 ? 6.406 33.875 10.727 1 90.38 234 ALA B O 1
ATOM 7396 N N . GLU B 1 235 ? 7.438 35.531 9.727 1 91.88 235 GLU B N 1
ATOM 7397 C CA . GLU B 1 235 ? 7.074 36.5 10.766 1 91.88 235 GLU B CA 1
ATOM 7398 C C . GLU B 1 235 ? 5.57 36.75 10.781 1 91.88 235 GLU B C 1
ATOM 7400 O O . GLU B 1 235 ? 5.031 37.25 11.766 1 91.88 235 GLU B O 1
ATOM 7405 N N . ALA B 1 236 ? 4.957 36.438 9.68 1 96.25 236 ALA B N 1
ATOM 7406 C CA . ALA B 1 236 ? 3.512 36.656 9.594 1 96.25 236 ALA B CA 1
ATOM 7407 C C . ALA B 1 236 ? 2.76 35.594 10.406 1 96.25 236 ALA B C 1
ATOM 7409 O O . ALA B 1 236 ? 1.593 35.781 10.75 1 96.25 236 ALA B O 1
ATOM 7410 N N . TYR B 1 237 ? 3.398 34.531 10.742 1 96.69 237 TYR B N 1
ATOM 7411 C CA . TYR B 1 237 ? 2.771 33.438 11.453 1 96.69 237 TYR B CA 1
ATOM 7412 C C . TYR B 1 237 ? 3.047 33.5 12.945 1 96.69 237 TYR B C 1
ATOM 7414 O O . TYR B 1 237 ? 4.152 33.875 13.359 1 96.69 237 TYR B O 1
ATOM 7422 N N . THR B 1 238 ? 2.049 33.219 13.75 1 97 238 THR B N 1
ATOM 7423 C CA . THR B 1 238 ? 2.297 33.031 15.18 1 97 238 THR B CA 1
ATOM 7424 C C . THR B 1 238 ? 2.762 31.625 15.484 1 97 238 THR B C 1
ATOM 7426 O O . THR B 1 238 ? 3.467 31.406 16.469 1 97 238 THR B O 1
ATOM 7429 N N . HIS B 1 239 ? 2.385 30.688 14.75 1 96.75 239 HIS B N 1
ATOM 7430 C CA . HIS B 1 239 ? 2.668 29.266 14.859 1 96.75 239 HIS B CA 1
ATOM 7431 C C . HIS B 1 239 ? 2.486 28.562 13.516 1 96.75 239 HIS B C 1
ATOM 7433 O O . HIS B 1 239 ? 2.049 29.188 12.539 1 96.75 239 HIS B O 1
ATOM 7439 N N . LEU B 1 240 ? 2.938 27.328 13.391 1 96.75 240 LEU B N 1
ATOM 7440 C CA . LEU B 1 240 ? 2.814 26.578 12.141 1 96.75 240 LEU B CA 1
ATOM 7441 C C . LEU B 1 240 ? 1.94 25.344 12.328 1 96.75 240 LEU B C 1
ATOM 7443 O O . LEU B 1 240 ? 2.037 24.656 13.352 1 96.75 240 LEU B O 1
ATOM 7447 N N . GLU B 1 241 ? 1.053 25.141 11.461 1 97.25 241 GLU B N 1
ATOM 7448 C CA . GLU B 1 241 ? 0.214 23.938 11.453 1 97.25 241 GLU B CA 1
ATOM 7449 C C . GLU B 1 241 ? 0.492 23.078 10.227 1 97.25 241 GLU B C 1
ATOM 7451 O O . GLU B 1 241 ? 0.416 23.562 9.094 1 97.25 241 GLU B O 1
ATOM 7456 N N . ILE B 1 242 ? 0.826 21.844 10.484 1 97.31 242 ILE B N 1
ATOM 7457 C CA . ILE B 1 242 ? 1.142 20.906 9.422 1 97.31 242 ILE B CA 1
ATOM 7458 C C . ILE B 1 242 ? -0.073 20.016 9.133 1 97.31 242 ILE B C 1
ATOM 7460 O O . ILE B 1 242 ? -0.293 19.016 9.82 1 97.31 242 ILE B O 1
ATOM 7464 N N . GLU B 1 243 ? -0.765 20.359 8.109 1 96.94 243 GLU B N 1
ATOM 7465 C CA . GLU B 1 243 ? -1.929 19.578 7.691 1 96.94 243 GLU B CA 1
ATOM 7466 C C . GLU B 1 243 ? -1.512 18.328 6.941 1 96.94 243 GLU B C 1
ATOM 7468 O O . GLU B 1 243 ? -0.937 18.406 5.852 1 96.94 243 GLU B O 1
ATOM 7473 N N . SER B 1 244 ? -1.703 17.234 7.539 1 96.88 244 SER B N 1
ATOM 7474 C CA . SER B 1 244 ? -1.304 15.953 6.961 1 96.88 244 SER B CA 1
ATOM 7475 C C . SER B 1 244 ? -2.301 14.852 7.305 1 96.88 244 SER B C 1
ATOM 7477 O O . SER B 1 244 ? -2.088 14.086 8.25 1 96.88 244 SER B O 1
ATOM 7479 N N . LEU B 1 245 ? -3.4 14.75 6.535 1 96.62 245 LEU B N 1
ATOM 7480 C CA . LEU B 1 245 ? -4.297 13.609 6.66 1 96.62 245 LEU B CA 1
ATOM 7481 C C . LEU B 1 245 ? -3.766 12.414 5.871 1 96.62 245 LEU B C 1
ATOM 7483 O O . LEU B 1 245 ? -3.824 12.406 4.641 1 96.62 245 LEU B O 1
ATOM 7487 N N . PRO B 1 246 ? -3.303 11.383 6.531 1 95.69 246 PRO B N 1
ATOM 7488 C CA . PRO B 1 246 ? -2.623 10.32 5.789 1 95.69 246 PRO B CA 1
ATOM 7489 C C . PRO B 1 246 ? -3.514 9.68 4.723 1 95.69 246 PRO B C 1
ATOM 7491 O O . PRO B 1 246 ? -3.035 9.344 3.637 1 95.69 246 PRO B O 1
ATOM 7494 N N . SER B 1 247 ? -4.82 9.539 4.961 1 94.5 247 SER B N 1
ATOM 7495 C CA . SER B 1 247 ? -5.734 8.906 4.016 1 94.5 247 SER B CA 1
ATOM 7496 C C . SER B 1 247 ? -6.223 9.898 2.967 1 94.5 247 SER B C 1
ATOM 7498 O O . SER B 1 247 ? -6.793 9.508 1.949 1 94.5 247 SER B O 1
ATOM 7500 N N . GLY B 1 248 ? -6.043 11.203 3.236 1 91.38 248 GLY B N 1
ATOM 7501 C CA . GLY B 1 248 ? -6.57 12.25 2.373 1 91.38 248 GLY B CA 1
ATOM 7502 C C . GLY B 1 248 ? -5.617 12.641 1.259 1 91.38 248 GLY B C 1
ATOM 7503 O O . GLY B 1 248 ? -5.707 13.742 0.719 1 91.38 248 GLY B O 1
ATOM 7504 N N . GLY B 1 249 ? -4.645 11.828 0.979 1 89.31 249 GLY B N 1
ATOM 7505 C CA . GLY B 1 249 ? -3.736 12.102 -0.124 1 89.31 249 GLY B CA 1
ATOM 7506 C C . GLY B 1 249 ? -2.314 12.383 0.328 1 89.31 249 GLY B C 1
ATOM 7507 O O . GLY B 1 249 ? -1.368 12.203 -0.441 1 89.31 249 GLY B O 1
ATOM 7508 N N . TRP B 1 250 ? -2.104 12.805 1.544 1 94.06 250 TRP B N 1
ATOM 7509 C CA . TRP B 1 250 ? -0.773 13.156 2.033 1 94.06 250 TRP B CA 1
ATOM 7510 C C . TRP B 1 250 ? 0.064 11.898 2.273 1 94.06 250 TRP B C 1
ATOM 7512 O O . TRP B 1 250 ? 1.285 11.922 2.102 1 94.06 250 TRP B O 1
ATOM 7522 N N . GLY B 1 251 ? -0.608 10.828 2.684 1 94.44 251 GLY B N 1
ATOM 7523 C CA . GLY B 1 251 ? 0.104 9.625 3.086 1 94.44 251 GLY B CA 1
ATOM 7524 C C . GLY B 1 251 ? 0.782 9.758 4.438 1 94.44 251 GLY B C 1
ATOM 7525 O O . GLY B 1 251 ? 0.737 10.82 5.059 1 94.44 251 GLY B O 1
ATOM 7526 N N . TYR B 1 252 ? 1.431 8.75 4.926 1 96.81 252 TYR B N 1
ATOM 7527 C CA . TYR B 1 252 ? 1.986 8.703 6.273 1 96.81 252 TYR B CA 1
ATOM 7528 C C . TYR B 1 252 ? 3.396 9.281 6.301 1 96.81 252 TYR B C 1
ATOM 7530 O O . TYR B 1 252 ? 3.992 9.43 7.371 1 96.81 252 TYR B O 1
ATOM 7538 N N . MET B 1 253 ? 3.914 9.75 5.098 1 97.19 253 MET B N 1
ATOM 7539 C CA . MET B 1 253 ? 5.285 10.25 5.086 1 97.19 253 MET B CA 1
ATOM 7540 C C . MET B 1 253 ? 5.305 11.773 5.016 1 97.19 253 MET B C 1
ATOM 7542 O O . MET B 1 253 ? 6.344 12.398 5.254 1 97.19 253 MET B O 1
ATOM 7546 N N . HIS B 1 254 ? 4.203 12.359 4.766 1 97.56 254 HIS B N 1
ATOM 7547 C CA . HIS B 1 254 ? 4.172 13.812 4.637 1 97.56 254 HIS B CA 1
ATOM 7548 C C . HIS B 1 254 ? 4.508 14.492 5.957 1 97.56 254 HIS B C 1
ATOM 7550 O O . HIS B 1 254 ? 5.383 15.359 6.012 1 97.56 254 HIS B O 1
ATOM 7556 N N . PHE B 1 255 ? 3.881 14.047 7.035 1 98 255 PHE B N 1
ATOM 7557 C CA . PHE B 1 255 ? 4.047 14.719 8.32 1 98 255 PHE B CA 1
ATOM 7558 C C . PHE B 1 255 ? 5.48 14.586 8.812 1 98 255 PHE B C 1
ATOM 7560 O O . PHE B 1 255 ? 6.121 15.586 9.156 1 98 255 PHE B O 1
ATOM 7567 N N . PRO B 1 256 ? 6.02 13.375 8.852 1 98.06 256 PRO B N 1
ATOM 7568 C CA . PRO B 1 256 ? 7.367 13.25 9.406 1 98.06 256 PRO B CA 1
ATOM 7569 C C . PRO B 1 256 ? 8.406 14.047 8.617 1 98.06 256 PRO B C 1
ATOM 7571 O O . PRO B 1 256 ? 9.383 14.531 9.188 1 98.06 256 PRO B O 1
ATOM 7574 N N . ILE B 1 257 ? 8.18 14.203 7.34 1 98.19 257 ILE B N 1
ATOM 7575 C CA . ILE B 1 257 ? 9.117 14.961 6.516 1 98.19 257 ILE B CA 1
ATOM 7576 C C . ILE B 1 257 ? 8.961 16.453 6.793 1 98.19 257 ILE B C 1
ATOM 7578 O O . ILE B 1 257 ? 9.938 17.141 7.074 1 98.19 257 ILE B O 1
ATOM 7582 N N . THR B 1 258 ? 7.734 16.891 6.848 1 97.75 258 THR B N 1
ATOM 7583 C CA . THR B 1 258 ? 7.438 18.312 6.961 1 97.75 258 THR B CA 1
ATOM 7584 C C . THR B 1 258 ? 7.785 18.828 8.359 1 97.75 258 THR B C 1
ATOM 7586 O O . THR B 1 258 ? 8.336 19.922 8.5 1 97.75 258 THR B O 1
ATOM 7589 N N . VAL B 1 259 ? 7.516 18.047 9.359 1 98.06 259 VAL B N 1
ATOM 7590 C CA . VAL B 1 259 ? 7.707 18.516 10.727 1 98.06 259 VAL B CA 1
ATOM 7591 C C . VAL B 1 259 ? 9.203 18.609 11.031 1 98.06 259 VAL B C 1
ATOM 7593 O O . VAL B 1 259 ? 9.625 19.484 11.797 1 98.06 259 VAL B O 1
ATOM 7596 N N . ARG B 1 260 ? 10.031 17.766 10.398 1 98.25 260 ARG B N 1
ATOM 7597 C CA . ARG B 1 260 ? 11.469 17.766 10.656 1 98.25 260 ARG B CA 1
ATOM 7598 C C . ARG B 1 260 ? 12.133 19.016 10.094 1 98.25 260 ARG B C 1
ATOM 7600 O O . ARG B 1 260 ? 13.258 19.359 10.477 1 98.25 260 ARG B O 1
ATOM 7607 N N . TYR B 1 261 ? 11.477 19.656 9.211 1 97.12 261 TYR B N 1
ATOM 7608 C CA . TYR B 1 261 ? 11.914 20.969 8.742 1 97.12 261 TYR B CA 1
ATOM 7609 C C . TYR B 1 261 ? 11.273 22.078 9.57 1 97.12 261 TYR B C 1
ATOM 7611 O O . TYR B 1 261 ? 11.977 22.953 10.078 1 97.12 261 TYR B O 1
ATOM 7619 N N . ALA B 1 262 ? 9.961 22.016 9.781 1 96.56 262 ALA B N 1
ATOM 7620 C CA . ALA B 1 262 ? 9.148 23.078 10.375 1 96.56 262 ALA B CA 1
ATOM 7621 C C . ALA B 1 262 ? 9.578 23.359 11.812 1 96.56 262 ALA B C 1
ATOM 7623 O O . ALA B 1 262 ? 9.594 24.516 12.25 1 96.56 262 ALA B O 1
ATOM 7624 N N . ARG B 1 263 ? 9.906 22.297 12.531 1 95.5 263 ARG B N 1
ATOM 7625 C CA . ARG B 1 263 ? 10.203 22.453 13.953 1 95.5 263 ARG B CA 1
ATOM 7626 C C . ARG B 1 263 ? 11.484 23.25 14.172 1 95.5 263 ARG B C 1
ATOM 7628 O O . ARG B 1 263 ? 11.789 23.656 15.289 1 95.5 263 ARG B O 1
ATOM 7635 N N . ASN B 1 264 ? 12.203 23.516 13.039 1 94.12 264 ASN B N 1
ATOM 7636 C CA . ASN B 1 264 ? 13.453 24.266 13.125 1 94.12 264 ASN B CA 1
ATOM 7637 C C . ASN B 1 264 ? 13.258 25.734 12.719 1 94.12 264 ASN B C 1
ATOM 7639 O O . ASN B 1 264 ? 14.227 26.484 12.625 1 94.12 264 ASN B O 1
ATOM 7643 N N . LEU B 1 265 ? 12.039 26.203 12.461 1 93.44 265 LEU B N 1
ATOM 7644 C CA . LEU B 1 265 ? 11.742 27.562 12.008 1 93.44 265 LEU B CA 1
ATOM 7645 C C . LEU B 1 265 ? 11.359 28.453 13.18 1 93.44 265 LEU B C 1
ATOM 7647 O O . LEU B 1 265 ? 10.797 29.531 12.984 1 93.44 265 LEU B O 1
ATOM 7651 N N . ASP B 1 266 ? 11.719 28.188 14.359 1 90.69 266 ASP B N 1
ATOM 7652 C CA . ASP B 1 266 ? 11.578 28.984 15.57 1 90.69 266 ASP B CA 1
ATOM 7653 C C . ASP B 1 266 ? 10.109 29.344 15.82 1 90.69 266 ASP B C 1
ATOM 7655 O O . ASP B 1 266 ? 9.805 30.5 16.141 1 90.69 266 ASP B O 1
ATOM 7659 N N . ARG B 1 267 ? 9.148 28.578 15.547 1 94.19 267 ARG B N 1
ATOM 7660 C CA . ARG B 1 267 ? 7.719 28.672 15.82 1 94.19 267 ARG B CA 1
ATOM 7661 C C . ARG B 1 267 ? 7.164 27.359 16.344 1 94.19 267 ARG B C 1
ATOM 7663 O O . ARG B 1 267 ? 7.609 26.281 15.938 1 94.19 267 ARG B O 1
ATOM 7670 N N . ASP B 1 268 ? 6.219 27.484 17.297 1 95.38 268 ASP B N 1
ATOM 7671 C CA . ASP B 1 268 ? 5.535 26.281 17.766 1 95.38 268 ASP B CA 1
ATOM 7672 C C . ASP B 1 268 ? 4.781 25.609 16.625 1 95.38 268 ASP B C 1
ATOM 7674 O O . ASP B 1 268 ? 4.305 26.281 15.703 1 95.38 268 ASP B O 1
ATOM 7678 N N . CYS B 1 269 ? 4.789 24.25 16.656 1 95.75 269 CYS B N 1
ATOM 7679 C CA . CYS B 1 269 ? 4.207 23.5 15.547 1 95.75 269 CYS B CA 1
ATOM 7680 C C . CYS B 1 269 ? 3.057 22.625 16.031 1 95.75 269 CYS B C 1
ATOM 7682 O O . CYS B 1 269 ? 3.076 22.125 17.156 1 95.75 269 CYS B O 1
ATOM 7684 N N . LEU B 1 270 ? 2.123 22.531 15.211 1 96 270 LEU B N 1
ATOM 7685 C CA . LEU B 1 270 ? 0.989 21.641 15.383 1 96 270 LEU B CA 1
ATOM 7686 C C . LEU B 1 270 ? 0.805 20.75 14.148 1 96 270 LEU B C 1
ATOM 7688 O O . LEU B 1 270 ? 0.94 21.219 13.016 1 96 270 LEU B O 1
ATOM 7692 N N . GLY B 1 271 ? 0.693 19.359 14.367 1 97.94 271 GLY B N 1
ATOM 7693 C CA . GLY B 1 271 ? 0.249 18.484 13.289 1 97.94 271 GLY B CA 1
ATOM 7694 C C . GLY B 1 271 ? -1.261 18.359 13.203 1 97.94 271 GLY B C 1
ATOM 7695 O O . GLY B 1 271 ? -1.941 18.344 14.234 1 97.94 271 GLY B O 1
ATOM 7696 N N . MET B 1 272 ? -1.78 18.266 12.016 1 98.25 272 MET B N 1
ATOM 7697 C CA . MET B 1 272 ? -3.223 18.125 11.836 1 98.25 272 MET B CA 1
ATOM 7698 C C . MET B 1 272 ? -3.549 16.859 11.047 1 98.25 272 MET B C 1
ATOM 7700 O O . MET B 1 272 ? -3.061 16.672 9.93 1 98.25 272 MET B O 1
ATOM 7704 N N . THR B 1 273 ? -4.25 15.992 11.656 1 98.12 273 THR B N 1
ATOM 7705 C CA . THR B 1 273 ? -4.859 14.836 11.023 1 98.12 273 THR B CA 1
ATOM 7706 C C . THR B 1 273 ? -6.379 14.961 11.016 1 98.12 273 THR B C 1
ATOM 7708 O O . THR B 1 273 ? -6.918 16.062 10.938 1 98.12 273 THR B O 1
ATOM 7711 N N . GLY B 1 274 ? -7.156 13.852 10.914 1 98.06 274 GLY B N 1
ATOM 7712 C CA . GLY B 1 274 ? -8.609 13.867 10.945 1 98.06 274 GLY B CA 1
ATOM 7713 C C . GLY B 1 274 ? -9.203 12.602 11.516 1 98.06 274 GLY B C 1
ATOM 7714 O O . GLY B 1 274 ? -8.57 11.539 11.5 1 98.06 274 GLY B O 1
ATOM 7715 N N . LYS B 1 275 ? -10.398 12.742 12.031 1 98 275 LYS B N 1
ATOM 7716 C CA . LYS B 1 275 ? -11.141 11.578 12.508 1 98 275 LYS B CA 1
ATOM 7717 C C . LYS B 1 275 ? -11.734 10.789 11.344 1 98 275 LYS B C 1
ATOM 7719 O O . LYS B 1 275 ? -12.297 9.711 11.539 1 98 275 LYS B O 1
ATOM 7724 N N . PHE B 1 276 ? -11.555 11.211 10.125 1 97.56 276 PHE B N 1
ATOM 7725 C CA . PHE B 1 276 ? -12.156 10.656 8.922 1 97.56 276 PHE B CA 1
ATOM 7726 C C . PHE B 1 276 ? -11.469 9.367 8.508 1 97.56 276 PHE B C 1
ATOM 7728 O O . PHE B 1 276 ? -10.258 9.219 8.695 1 97.56 276 PHE B O 1
ATOM 7735 N N . HIS B 1 277 ? -12.227 8.555 7.918 1 97.69 277 HIS B N 1
ATOM 7736 C CA . HIS B 1 277 ? -11.625 7.359 7.348 1 97.69 277 HIS B CA 1
ATOM 7737 C C . HIS B 1 277 ? -10.812 7.691 6.102 1 97.69 277 HIS B C 1
ATOM 7739 O O . HIS B 1 277 ? -9.75 7.109 5.875 1 97.69 277 HIS B O 1
ATOM 7745 N N . THR B 1 278 ? -11.32 8.695 5.316 1 96.94 278 THR B N 1
ATOM 7746 C CA . THR B 1 278 ? -10.641 8.992 4.066 1 96.94 278 THR B CA 1
ATOM 7747 C C . THR B 1 278 ? -10.133 10.438 4.059 1 96.94 278 THR B C 1
ATOM 7749 O O . THR B 1 278 ? -8.953 10.68 4.309 1 96.94 278 THR B O 1
ATOM 7752 N N . TYR B 1 279 ? -11.062 11.445 3.965 1 95.88 279 TYR B N 1
ATOM 7753 C CA . TYR B 1 279 ? -10.656 12.812 3.678 1 95.88 279 TYR B CA 1
ATOM 7754 C C . TYR B 1 279 ? -11.664 13.812 4.227 1 95.88 279 TYR B C 1
ATOM 7756 O O . TYR B 1 279 ? -12.703 13.43 4.758 1 95.88 279 TYR B O 1
ATOM 7764 N N . TRP B 1 280 ? -11.297 15.078 4.129 1 96.12 280 TRP B N 1
ATOM 7765 C CA . TRP B 1 280 ? -12.242 16.141 4.469 1 96.12 280 TRP B CA 1
ATOM 7766 C C . TRP B 1 280 ? -13.578 15.922 3.766 1 96.12 280 TRP B C 1
ATOM 7768 O O . TRP B 1 280 ? -13.617 15.586 2.582 1 96.12 280 TRP B O 1
ATOM 7778 N N . GLY B 1 281 ? -14.641 16.109 4.461 1 96.25 281 GLY B N 1
ATOM 7779 C CA . GLY B 1 281 ? -15.961 15.984 3.875 1 96.25 281 GLY B CA 1
ATOM 7780 C C . GLY B 1 281 ? -16.453 14.555 3.846 1 96.25 281 GLY B C 1
ATOM 7781 O O . GLY B 1 281 ? -17.516 14.273 3.285 1 96.25 281 GLY B O 1
ATOM 7782 N N . ASP B 1 282 ? -15.656 13.633 4.418 1 97.25 282 ASP B N 1
ATOM 7783 C CA . ASP B 1 282 ? -16.109 12.258 4.594 1 97.25 282 ASP B CA 1
ATOM 7784 C C . ASP B 1 282 ? -17.047 12.133 5.785 1 97.25 282 ASP B C 1
ATOM 7786 O O . ASP B 1 282 ? -16.641 11.672 6.855 1 97.25 282 ASP B O 1
ATOM 7790 N N . PHE B 1 283 ? -18.312 12.422 5.543 1 97.5 283 PHE B N 1
ATOM 7791 C CA . PHE B 1 283 ? -19.312 12.438 6.602 1 97.5 283 PHE B CA 1
ATOM 7792 C C . PHE B 1 283 ? -19.594 11.016 7.09 1 97.5 283 PHE B C 1
ATOM 7794 O O . PHE B 1 283 ? -19.625 10.078 6.297 1 97.5 283 PHE B O 1
ATOM 7801 N N . HIS B 1 284 ? -19.75 10.867 8.391 1 97.81 284 HIS B N 1
ATOM 7802 C CA . HIS B 1 284 ? -20.234 9.656 9.055 1 97.81 284 HIS B CA 1
ATOM 7803 C C . HIS B 1 284 ? -19.234 8.508 8.891 1 97.81 284 HIS B C 1
ATOM 7805 O O . HIS B 1 284 ? -19.641 7.363 8.672 1 97.81 284 HIS B O 1
ATOM 7811 N N . SER B 1 285 ? -18 8.789 8.82 1 97.19 285 SER B N 1
ATOM 7812 C CA . SER B 1 285 ? -16.938 7.785 8.867 1 97.19 285 SER B CA 1
ATOM 7813 C C . SER B 1 285 ? -16.062 7.957 10.109 1 97.19 285 SER B C 1
ATOM 7815 O O . SER B 1 285 ? -16.125 8.984 10.781 1 97.19 285 SER B O 1
ATOM 7817 N N . PHE B 1 286 ? -15.281 6.941 10.484 1 97.12 286 PHE B N 1
ATOM 7818 C CA . PHE B 1 286 ? -14.414 6.957 11.656 1 97.12 286 PHE B CA 1
ATOM 7819 C C . PHE B 1 286 ? -13.023 6.441 11.305 1 97.12 286 PHE B C 1
ATOM 7821 O O . PHE B 1 286 ? -12.891 5.426 10.617 1 97.12 286 PHE B O 1
ATOM 7828 N N . LYS B 1 287 ? -12.086 7.133 11.703 1 96.81 287 LYS B N 1
ATOM 7829 C CA . LYS B 1 287 ? -10.727 6.598 11.656 1 96.81 287 LYS B CA 1
ATOM 7830 C C . LYS B 1 287 ? -10.562 5.434 12.633 1 96.81 287 LYS B C 1
ATOM 7832 O O . LYS B 1 287 ? -11.156 5.434 13.711 1 96.81 287 LYS B O 1
ATOM 7837 N N . ASN B 1 288 ? -9.75 4.418 12.25 1 97.75 288 ASN B N 1
ATOM 7838 C CA . ASN B 1 288 ? -9.414 3.387 13.227 1 97.75 288 ASN B CA 1
ATOM 7839 C C . ASN B 1 288 ? -8.688 3.973 14.438 1 97.75 288 ASN B C 1
ATOM 7841 O O . ASN B 1 288 ? -7.84 4.855 14.289 1 97.75 288 ASN B O 1
ATOM 7845 N N . LEU B 1 289 ? -9.008 3.488 15.617 1 98.25 289 LEU B N 1
ATOM 7846 C CA . LEU B 1 289 ? -8.398 3.986 16.844 1 98.25 289 LEU B CA 1
ATOM 7847 C C . LEU B 1 289 ? -6.875 3.924 16.75 1 98.25 289 LEU B C 1
ATOM 7849 O O . LEU B 1 289 ? -6.191 4.898 17.078 1 98.25 289 LEU B O 1
ATOM 7853 N N . ALA B 1 290 ? -6.309 2.807 16.25 1 98.44 290 ALA B N 1
ATOM 7854 C CA . ALA B 1 290 ? -4.859 2.625 16.172 1 98.44 290 ALA B CA 1
ATOM 7855 C C . ALA B 1 290 ? -4.23 3.66 15.242 1 98.44 290 ALA B C 1
ATOM 7857 O O . ALA B 1 290 ? -3.125 4.141 15.492 1 98.44 290 ALA B O 1
ATOM 7858 N N . ALA B 1 291 ? -4.895 3.973 14.164 1 98.38 291 ALA B N 1
ATOM 7859 C CA . ALA B 1 291 ? -4.391 4.977 13.234 1 98.38 291 ALA B CA 1
ATOM 7860 C C . ALA B 1 291 ? -4.352 6.359 13.875 1 98.38 291 ALA B C 1
ATOM 7862 O O . ALA B 1 291 ? -3.373 7.09 13.734 1 98.38 291 ALA B O 1
ATOM 7863 N N . LEU B 1 292 ? -5.449 6.691 14.562 1 98.69 292 LEU B N 1
ATOM 7864 C CA . LEU B 1 292 ? -5.523 7.992 15.219 1 98.69 292 LEU B CA 1
ATOM 7865 C C . LEU B 1 292 ? -4.484 8.109 16.328 1 98.69 292 LEU B C 1
ATOM 7867 O O . LEU B 1 292 ? -3.887 9.164 16.516 1 98.69 292 LEU B O 1
ATOM 7871 N N . GLN B 1 293 ? -4.25 7.023 17.078 1 98.75 293 GLN B N 1
ATOM 7872 C CA . GLN B 1 293 ? -3.182 6.977 18.062 1 98.75 293 GLN B CA 1
ATOM 7873 C C . GLN B 1 293 ? -1.823 7.246 17.422 1 98.75 293 GLN B C 1
ATOM 7875 O O . GLN B 1 293 ? -1.091 8.141 17.859 1 98.75 293 GLN B O 1
ATOM 7880 N N . TYR B 1 294 ? -1.563 6.523 16.406 1 98.69 294 TYR B N 1
ATOM 7881 C CA . TYR B 1 294 ? -0.268 6.648 15.742 1 98.69 294 TYR B CA 1
ATOM 7882 C C . TYR B 1 294 ? -0.029 8.086 15.281 1 98.69 294 TYR B C 1
ATOM 7884 O O . TYR B 1 294 ? 1.055 8.633 15.492 1 98.69 294 TYR B O 1
ATOM 7892 N N . GLU B 1 295 ? -0.996 8.641 14.648 1 98.62 295 GLU B N 1
ATOM 7893 C CA . GLU B 1 295 ? -0.864 9.977 14.078 1 98.62 295 GLU B CA 1
ATOM 7894 C C . GLU B 1 295 ? -0.642 11.023 15.164 1 98.62 295 GLU B C 1
ATOM 7896 O O . GLU B 1 295 ? 0.261 11.859 15.055 1 98.62 295 GLU B O 1
ATOM 7901 N N . CYS B 1 296 ? -1.346 10.953 16.234 1 98.75 296 CYS B N 1
ATOM 7902 C CA . CYS B 1 296 ? -1.205 11.914 17.312 1 98.75 296 CYS B CA 1
ATOM 7903 C C . CYS B 1 296 ? 0.092 11.688 18.078 1 98.75 296 CYS B C 1
ATOM 7905 O O . CYS B 1 296 ? 0.801 12.641 18.422 1 98.75 296 CYS B O 1
ATOM 7907 N N . PHE B 1 297 ? 0.448 10.422 18.359 1 98.81 297 PHE B N 1
ATOM 7908 C CA . PHE B 1 297 ? 1.645 10.133 19.141 1 98.81 297 PHE B CA 1
ATOM 7909 C C . PHE B 1 297 ? 2.904 10.445 18.344 1 98.81 297 PHE B C 1
ATOM 7911 O O . PHE B 1 297 ? 3.928 10.828 18.906 1 98.81 297 PHE B O 1
ATOM 7918 N N . HIS B 1 298 ? 2.781 10.25 17.047 1 98.62 298 HIS B N 1
ATOM 7919 C CA . HIS B 1 298 ? 3.896 10.641 16.188 1 98.62 298 HIS B CA 1
ATOM 7920 C C . HIS B 1 298 ? 4.133 12.148 16.234 1 98.62 298 HIS B C 1
ATOM 7922 O O . HIS B 1 298 ? 5.277 12.602 16.188 1 98.62 298 HIS B O 1
ATOM 7928 N N . MET B 1 299 ? 3.039 12.945 16.344 1 98.69 299 MET B N 1
ATOM 7929 C CA . MET B 1 299 ? 3.156 14.391 16.5 1 98.69 299 MET B CA 1
ATOM 7930 C C . MET B 1 299 ? 3.873 14.734 17.797 1 98.69 299 MET B C 1
ATOM 7932 O O . MET B 1 299 ? 4.805 15.547 17.812 1 98.69 299 MET B O 1
ATOM 7936 N N . LEU B 1 300 ? 3.51 14.055 18.859 1 98.62 300 LEU B N 1
ATOM 7937 C CA . LEU B 1 300 ? 4.18 14.266 20.141 1 98.62 300 LEU B CA 1
ATOM 7938 C C . LEU B 1 300 ? 5.664 13.938 20.047 1 98.62 300 LEU B C 1
ATOM 7940 O O . LEU B 1 300 ? 6.508 14.711 20.5 1 98.62 300 LEU B O 1
ATOM 7944 N N . ALA B 1 301 ? 5.918 12.812 19.391 1 98.62 301 ALA B N 1
ATOM 7945 C CA . ALA B 1 301 ? 7.293 12.328 19.281 1 98.62 301 ALA B CA 1
ATOM 7946 C C . ALA B 1 301 ? 8.164 13.32 18.516 1 98.62 301 ALA B C 1
ATOM 7948 O O . ALA B 1 301 ? 9.375 13.391 18.719 1 98.62 301 ALA B O 1
ATOM 7949 N N . GLN B 1 302 ? 7.555 14.109 17.688 1 98.31 302 GLN B N 1
ATOM 7950 C CA . GLN B 1 302 ? 8.281 15.047 16.844 1 98.31 302 GLN B CA 1
ATOM 7951 C C . GLN B 1 302 ? 8.203 16.469 17.391 1 98.31 302 GLN B C 1
ATOM 7953 O O . GLN B 1 302 ? 8.508 17.438 16.688 1 98.31 302 GLN B O 1
ATOM 7958 N N . ASN B 1 303 ? 7.738 16.562 18.641 1 97.44 303 ASN B N 1
ATOM 7959 C CA . ASN B 1 303 ? 7.668 17.828 19.359 1 97.44 303 ASN B CA 1
ATOM 7960 C C . ASN B 1 303 ? 6.609 18.766 18.781 1 97.44 303 ASN B C 1
ATOM 7962 O O . ASN B 1 303 ? 6.789 19.984 18.766 1 97.44 303 ASN B O 1
ATOM 7966 N N . ALA B 1 304 ? 5.547 18.188 18.203 1 98 304 ALA B N 1
ATOM 7967 C CA . ALA B 1 304 ? 4.395 18.953 17.719 1 98 304 ALA B CA 1
ATOM 7968 C C . ALA B 1 304 ? 3.164 18.672 18.578 1 98 304 ALA B C 1
ATOM 7970 O O . ALA B 1 304 ? 3.119 17.688 19.328 1 98 304 ALA B O 1
ATOM 7971 N N . LYS B 1 305 ? 2.258 19.641 18.562 1 98.25 305 LYS B N 1
ATOM 7972 C CA . LYS B 1 305 ? 0.951 19.438 19.188 1 98.25 305 LYS B CA 1
ATOM 7973 C C . LYS B 1 305 ? -0.019 18.766 18.234 1 98.25 305 LYS B C 1
ATOM 7975 O O . LYS B 1 305 ? 0.325 18.5 17.078 1 98.25 305 LYS B O 1
ATOM 7980 N N . CYS B 1 306 ? -1.193 18.359 18.75 1 98.56 306 CYS B N 1
ATOM 7981 C CA . CYS B 1 306 ? -2.107 17.547 17.953 1 98.56 306 CYS B CA 1
ATOM 7982 C C . CYS B 1 306 ? -3.352 18.328 17.578 1 98.56 306 CYS B C 1
ATOM 7984 O O . CYS B 1 306 ? -3.92 19.047 18.406 1 98.56 306 CYS B O 1
ATOM 7986 N N . SER B 1 307 ? -3.727 18.25 16.328 1 98.75 307 SER B N 1
ATOM 7987 C CA . SER B 1 307 ? -5.023 18.719 15.844 1 98.75 307 SER B CA 1
ATOM 7988 C C . SER B 1 307 ? -5.746 17.609 15.07 1 98.75 307 SER B C 1
ATOM 7990 O O . SER B 1 307 ? -5.148 16.953 14.219 1 98.75 307 SER B O 1
ATOM 7992 N N . ILE B 1 308 ? -6.984 17.344 15.414 1 98.81 308 ILE B N 1
ATOM 7993 C CA . ILE B 1 308 ? -7.805 16.344 14.727 1 98.81 308 ILE B CA 1
ATOM 7994 C C . ILE B 1 308 ? -8.961 17.031 14.008 1 98.81 308 ILE B C 1
ATOM 7996 O O . ILE B 1 308 ? -9.758 17.734 14.641 1 98.81 308 ILE B O 1
ATOM 8000 N N . GLY B 1 309 ? -9 16.844 12.703 1 98.5 309 GLY B N 1
ATOM 8001 C CA . GLY B 1 309 ? -10.102 17.391 11.93 1 98.5 309 GLY B CA 1
ATOM 8002 C C . GLY B 1 309 ? -11.406 16.641 12.141 1 98.5 309 GLY B C 1
ATOM 8003 O O . GLY B 1 309 ? -11.422 15.406 12.195 1 98.5 309 GLY B O 1
ATOM 8004 N N . ASP B 1 310 ? -12.438 17.344 12.352 1 98.06 310 ASP B N 1
ATOM 8005 C CA . ASP B 1 310 ? -13.805 16.844 12.375 1 98.06 310 ASP B CA 1
ATOM 8006 C C . ASP B 1 310 ? -14.727 17.734 11.539 1 98.06 310 ASP B C 1
ATOM 8008 O O . ASP B 1 310 ? -14.297 18.734 10.992 1 98.06 310 ASP B O 1
ATOM 8012 N N . GLN B 1 311 ? -15.914 17.266 11.258 1 96.44 311 GLN B N 1
ATOM 8013 C CA . GLN B 1 311 ? -16.953 18.031 10.562 1 96.44 311 GLN B CA 1
ATOM 8014 C C . GLN B 1 311 ? -18.266 18.016 11.344 1 96.44 311 GLN B C 1
ATOM 8016 O O . GLN B 1 311 ? -18.797 16.953 11.633 1 96.44 311 GLN B O 1
ATOM 8021 N N . LEU B 1 312 ? -18.672 19.141 11.68 1 96.56 312 LEU B N 1
ATOM 8022 C CA . LEU B 1 312 ? -19.938 19.266 12.406 1 96.56 312 LEU B CA 1
ATOM 8023 C C . LEU B 1 312 ? -21.125 18.984 11.484 1 96.56 312 LEU B C 1
ATOM 8025 O O . LEU B 1 312 ? -21.125 19.391 10.32 1 96.56 312 LEU B O 1
ATOM 8029 N N . GLU B 1 313 ? -22.094 18.344 12 1 95.44 313 GLU B N 1
ATOM 8030 C CA . GLU B 1 313 ? -23.328 18.156 11.234 1 95.44 313 GLU B CA 1
ATOM 8031 C C . GLU B 1 313 ? -23.953 19.5 10.859 1 95.44 313 GLU B C 1
ATOM 8033 O O . GLU B 1 313 ? -23.875 20.453 11.633 1 95.44 313 GLU B O 1
ATOM 8038 N N . PRO B 1 314 ? -24.656 19.531 9.75 1 97.06 314 PRO B N 1
ATOM 8039 C CA . PRO B 1 314 ? -25.281 20.797 9.344 1 97.06 314 PRO B CA 1
ATOM 8040 C C . PRO B 1 314 ? -26.219 21.375 10.398 1 97.06 314 PRO B C 1
ATOM 8042 O O . PRO B 1 314 ? -26.25 22.578 10.609 1 97.06 314 PRO B O 1
ATOM 8045 N N . ASN B 1 315 ? -26.891 20.547 11.102 1 96.94 315 ASN B N 1
ATOM 8046 C CA . ASN B 1 315 ? -27.875 21.031 12.078 1 96.94 315 ASN B CA 1
ATOM 8047 C C . ASN B 1 315 ? -27.188 21.516 13.359 1 96.94 315 ASN B C 1
ATOM 8049 O O . ASN B 1 315 ? -27.859 22.016 14.266 1 96.94 315 ASN B O 1
ATOM 8053 N N . GLY B 1 316 ? -25.844 21.359 13.477 1 97.06 316 GLY B N 1
ATOM 8054 C CA . GLY B 1 316 ? -25.078 21.922 14.57 1 97.06 316 GLY B CA 1
ATOM 8055 C C . GLY B 1 316 ? -24.875 20.938 15.711 1 97.06 316 GLY B C 1
ATOM 8056 O O . GLY B 1 316 ? -24.125 21.234 16.656 1 97.06 316 GLY B O 1
ATOM 8057 N N . LYS B 1 317 ? -25.484 19.781 15.648 1 96.56 317 LYS B N 1
ATOM 8058 C CA . LYS B 1 317 ? -25.344 18.797 16.703 1 96.56 317 LYS B CA 1
ATOM 8059 C C . LYS B 1 317 ? -23.969 18.141 16.656 1 96.56 317 LYS B C 1
ATOM 8061 O O . LYS B 1 317 ? -23.516 17.719 15.594 1 96.56 317 LYS B O 1
ATOM 8066 N N . ILE B 1 318 ? -23.266 18.125 17.781 1 97.62 318 ILE B N 1
ATOM 8067 C CA . ILE B 1 318 ? -21.953 17.5 17.859 1 97.62 318 ILE B CA 1
ATOM 8068 C C . ILE B 1 318 ? -22.125 16 18.094 1 97.62 318 ILE B C 1
ATOM 8070 O O . ILE B 1 318 ? -23.031 15.562 18.797 1 97.62 318 ILE B O 1
ATOM 8074 N N . SER B 1 319 ? -21.312 15.172 17.516 1 96.75 319 SER B N 1
ATOM 8075 C CA . SER B 1 319 ? -21.406 13.719 17.594 1 96.75 319 SER B CA 1
ATOM 8076 C C . SER B 1 319 ? -20.719 13.195 18.844 1 96.75 319 SER B C 1
ATOM 8078 O O . SER B 1 319 ? -19.484 13.297 18.969 1 96.75 319 SER B O 1
ATOM 8080 N N . LYS B 1 320 ? -21.438 12.531 19.688 1 97.19 320 LYS B N 1
ATOM 8081 C CA . LYS B 1 320 ? -20.859 11.938 20.891 1 97.19 320 LYS B CA 1
ATOM 8082 C C . LYS B 1 320 ? -19.953 10.766 20.547 1 97.19 320 LYS B C 1
ATOM 8084 O O . LYS B 1 320 ? -18.938 10.547 21.219 1 97.19 320 LYS B O 1
ATOM 8089 N N . GLU B 1 321 ? -20.266 10.008 19.516 1 97.38 321 GLU B N 1
ATOM 8090 C CA . GLU B 1 321 ? -19.5 8.836 19.094 1 97.38 321 GLU B CA 1
ATOM 8091 C C . GLU B 1 321 ? -18.125 9.242 18.594 1 97.38 321 GLU B C 1
ATOM 8093 O O . GLU B 1 321 ? -17.125 8.586 18.891 1 97.38 321 GLU B O 1
ATOM 8098 N N . VAL B 1 322 ? -18.078 10.305 17.797 1 98.12 322 VAL B N 1
ATOM 8099 C CA . VAL B 1 322 ? -16.797 10.828 17.297 1 98.12 322 VAL B CA 1
ATOM 8100 C C . VAL B 1 322 ? -15.914 11.219 18.484 1 98.12 322 VAL B C 1
ATOM 8102 O O . VAL B 1 322 ? -14.727 10.883 18.516 1 98.12 322 VAL B O 1
ATOM 8105 N N . TYR B 1 323 ? -16.453 11.852 19.438 1 98.62 323 TYR B N 1
ATOM 8106 C CA . TYR B 1 323 ? -15.648 12.391 20.531 1 98.62 323 TYR B CA 1
ATOM 8107 C C . TYR B 1 323 ? -15.391 11.328 21.594 1 98.62 323 TYR B C 1
ATOM 8109 O O . TYR B 1 323 ? -14.539 11.516 22.469 1 98.62 323 TYR B O 1
ATOM 8117 N N . ASP B 1 324 ? -16.172 10.219 21.531 1 98.31 324 ASP B N 1
ATOM 8118 C CA . ASP B 1 324 ? -15.727 9.031 22.25 1 98.31 324 ASP B CA 1
ATOM 8119 C C . ASP B 1 324 ? -14.398 8.516 21.688 1 98.31 324 ASP B C 1
ATOM 8121 O O . ASP B 1 324 ? -13.477 8.219 22.453 1 98.31 324 ASP B O 1
ATOM 8125 N N . LEU B 1 325 ? -14.281 8.43 20.406 1 98.31 325 LEU B N 1
ATOM 8126 C CA . LEU B 1 325 ? -13.062 8.016 19.734 1 98.31 325 LEU B CA 1
ATOM 8127 C C . LEU B 1 325 ? -11.922 8.984 20.031 1 98.31 325 LEU B C 1
ATOM 8129 O O . LEU B 1 325 ? -10.836 8.57 20.453 1 98.31 325 LEU B O 1
ATOM 8133 N N . ILE B 1 326 ? -12.141 10.289 19.812 1 98.75 326 ILE B N 1
ATOM 8134 C CA . ILE B 1 326 ? -11.125 11.32 20.016 1 98.75 326 ILE B CA 1
ATOM 8135 C C . ILE B 1 326 ? -10.711 11.359 21.484 1 98.75 326 ILE B C 1
ATOM 8137 O O . ILE B 1 326 ? -9.523 11.5 21.797 1 98.75 326 ILE B O 1
ATOM 8141 N N . GLY B 1 327 ? -11.711 11.211 22.375 1 98.81 327 GLY B N 1
ATOM 8142 C CA . GLY B 1 327 ? -11.438 11.242 23.812 1 98.81 327 GLY B CA 1
ATOM 8143 C C . GLY B 1 327 ? -10.484 10.156 24.266 1 98.81 327 GLY B C 1
ATOM 8144 O O . GLY B 1 327 ? -9.664 10.375 25.156 1 98.81 327 GLY B O 1
ATOM 8145 N N . LYS B 1 328 ? -10.586 8.969 23.656 1 98.5 328 LYS B N 1
ATOM 8146 C CA . LYS B 1 328 ? -9.664 7.883 23.984 1 98.5 328 LYS B CA 1
ATOM 8147 C C . LYS B 1 328 ? -8.227 8.281 23.672 1 98.5 328 LYS B C 1
ATOM 8149 O O . LYS B 1 328 ? -7.324 8.047 24.484 1 98.5 328 LYS B O 1
ATOM 8154 N N . VAL B 1 329 ? -7.977 8.961 22.594 1 98.69 329 VAL B N 1
ATOM 8155 C CA . VAL B 1 329 ? -6.633 9.32 22.156 1 98.69 329 VAL B CA 1
ATOM 8156 C C . VAL B 1 329 ? -6.137 10.531 22.938 1 98.69 329 VAL B C 1
ATOM 8158 O O . VAL B 1 329 ? -5.004 10.547 23.422 1 98.69 329 VAL B O 1
ATOM 8161 N N . TYR B 1 330 ? -6.977 11.547 23.094 1 98.88 330 TYR B N 1
ATOM 8162 C CA . TYR B 1 330 ? -6.555 12.781 23.75 1 98.88 330 TYR B CA 1
ATOM 8163 C C . TYR B 1 330 ? -6.348 12.562 25.234 1 98.88 330 TYR B C 1
ATOM 8165 O O . TYR B 1 330 ? -5.559 13.266 25.875 1 98.88 330 TYR B O 1
ATOM 8173 N N . SER B 1 331 ? -7.062 11.562 25.828 1 98.81 331 SER B N 1
ATOM 8174 C CA . SER B 1 331 ? -6.75 11.195 27.203 1 98.81 331 SER B CA 1
ATOM 8175 C C . SER B 1 331 ? -5.316 10.695 27.328 1 98.81 331 SER B C 1
ATOM 8177 O O . SER B 1 331 ? -4.617 11.039 28.281 1 98.81 331 SER B O 1
ATOM 8179 N N . GLU B 1 332 ? -4.902 9.922 26.391 1 98.5 332 GLU B N 1
ATOM 8180 C CA . GLU B 1 332 ? -3.525 9.438 26.391 1 98.5 332 GLU B CA 1
ATOM 8181 C C . GLU B 1 332 ? -2.545 10.578 26.109 1 98.5 332 GLU B C 1
ATOM 8183 O O . GLU B 1 332 ? -1.475 10.641 26.719 1 98.5 332 GLU B O 1
ATOM 8188 N N . VAL B 1 333 ? -2.898 11.484 25.188 1 98.69 333 VAL B N 1
ATOM 8189 C CA . VAL B 1 333 ? -2.061 12.641 24.891 1 98.69 333 VAL B CA 1
ATOM 8190 C C . VAL B 1 333 ? -1.863 13.484 26.141 1 98.69 333 VAL B C 1
ATOM 8192 O O . VAL B 1 333 ? -0.739 13.875 26.469 1 98.69 333 VAL B O 1
ATOM 8195 N N . GLU B 1 334 ? -2.979 13.734 26.828 1 98.56 334 GLU B N 1
ATOM 8196 C CA . GLU B 1 334 ? -2.924 14.539 28.047 1 98.56 334 GLU B CA 1
ATOM 8197 C C . GLU B 1 334 ? -1.963 13.938 29.062 1 98.56 334 GLU B C 1
ATOM 8199 O O . GLU B 1 334 ? -1.177 14.656 29.688 1 98.56 334 GLU B O 1
ATOM 8204 N N . GLU B 1 335 ? -2.012 12.672 29.188 1 98.19 335 GLU B N 1
ATOM 8205 C CA . GLU B 1 335 ? -1.15 11.969 30.141 1 98.19 335 GLU B CA 1
ATOM 8206 C C . GLU B 1 335 ? 0.32 12.109 29.766 1 98.19 335 GLU B C 1
ATOM 8208 O O . GLU B 1 335 ? 1.194 12.133 30.625 1 98.19 335 GLU B O 1
ATOM 8213 N N . LYS B 1 336 ? 0.654 12.266 28.531 1 98.44 336 LYS B N 1
ATOM 8214 C CA . LYS B 1 336 ? 2.02 12.234 28.016 1 98.44 336 LYS B CA 1
ATOM 8215 C C . LYS B 1 336 ? 2.594 13.648 27.922 1 98.44 336 LYS B C 1
ATOM 8217 O O . LYS B 1 336 ? 3.812 13.82 27.828 1 98.44 336 LYS B O 1
ATOM 8222 N N . GLU B 1 337 ? 1.783 14.688 27.984 1 97.94 337 GLU B N 1
ATOM 8223 C CA . GLU B 1 337 ? 2.133 16.078 27.703 1 97.94 337 GLU B CA 1
ATOM 8224 C C . GLU B 1 337 ? 3.309 16.531 28.562 1 97.94 337 GLU B C 1
ATOM 8226 O O . GLU B 1 337 ? 4.207 17.234 28.078 1 97.94 337 GLU B O 1
ATOM 8231 N N . PRO B 1 338 ? 3.414 16.141 29.844 1 98 338 PRO B N 1
ATOM 8232 C CA . PRO B 1 338 ? 4.52 16.625 30.672 1 98 338 PRO B CA 1
ATOM 8233 C C . PRO B 1 338 ? 5.887 16.234 30.125 1 98 338 PRO B C 1
ATOM 8235 O O . PRO B 1 338 ? 6.879 16.922 30.375 1 98 338 PRO B O 1
ATOM 8238 N N . TRP B 1 339 ? 5.977 15.188 29.344 1 98.56 339 TRP B N 1
ATOM 8239 C CA . TRP B 1 339 ? 7.25 14.711 28.797 1 98.56 339 TRP B CA 1
ATOM 8240 C C . TRP B 1 339 ? 7.445 15.18 27.359 1 98.56 339 TRP B C 1
ATOM 8242 O O . TRP B 1 339 ? 8.398 14.766 26.703 1 98.56 339 TRP B O 1
ATOM 8252 N N . CYS B 1 340 ? 6.508 15.977 26.891 1 97.62 340 CYS B N 1
ATOM 8253 C CA . CYS B 1 340 ? 6.578 16.422 25.5 1 97.62 340 CYS B CA 1
ATOM 8254 C C . CYS B 1 340 ? 6.738 17.938 25.422 1 97.62 340 CYS B C 1
ATOM 8256 O O . CYS B 1 340 ? 7.387 18.453 24.5 1 97.62 340 CYS B O 1
ATOM 8258 N N . GLU B 1 341 ? 6.211 18.688 26.375 1 95.31 341 GLU B N 1
ATOM 8259 C CA . GLU B 1 341 ? 6.203 20.156 26.344 1 95.31 341 GLU B CA 1
ATOM 8260 C C . GLU B 1 341 ? 7.621 20.719 26.422 1 95.31 341 GLU B C 1
ATOM 8262 O O . GLU B 1 341 ? 8.391 20.359 27.312 1 95.31 341 GLU B O 1
ATOM 8267 N N . GLY B 1 342 ? 7.879 21.562 25.453 1 94.19 342 GLY B N 1
ATOM 8268 C CA . GLY B 1 342 ? 9.164 22.25 25.453 1 94.19 342 GLY B CA 1
ATOM 8269 C C . GLY B 1 342 ? 10.305 21.359 24.969 1 94.19 342 GLY B C 1
ATOM 8270 O O . GLY B 1 342 ? 11.469 21.766 25.047 1 94.19 342 GLY B O 1
ATOM 8271 N N . GLY B 1 343 ? 10.031 20.203 24.516 1 96.31 343 GLY B N 1
ATOM 8272 C CA . GLY B 1 343 ? 11.062 19.312 24.016 1 96.31 343 GLY B CA 1
ATOM 8273 C C . GLY B 1 343 ? 11.75 19.812 22.766 1 96.31 343 GLY B C 1
ATOM 8274 O O . GLY B 1 343 ? 11.141 20.516 21.953 1 96.31 343 GLY B O 1
ATOM 8275 N N . LYS B 1 344 ? 13.008 19.5 22.641 1 97.44 344 LYS B N 1
ATOM 8276 C CA . LYS B 1 344 ? 13.789 19.766 21.438 1 97.44 344 LYS B CA 1
ATOM 8277 C C . LYS B 1 344 ? 14.414 18.5 20.891 1 97.44 344 LYS B C 1
ATOM 8279 O O . LYS B 1 344 ? 14.922 17.672 21.656 1 97.44 344 LYS B O 1
ATOM 8284 N N . ALA B 1 345 ? 14.359 18.375 19.609 1 97.81 345 ALA B N 1
ATOM 8285 C CA . ALA B 1 345 ? 14.875 17.172 18.984 1 97.81 345 ALA B CA 1
ATOM 8286 C C . ALA B 1 345 ? 16.391 17.078 19.125 1 97.81 345 ALA B C 1
ATOM 8288 O O . ALA B 1 345 ? 17.094 18.078 19.016 1 97.81 345 ALA B O 1
ATOM 8289 N N . VAL B 1 346 ? 16.906 15.945 19.469 1 98 346 VAL B N 1
ATOM 8290 C CA . VAL B 1 346 ? 18.344 15.633 19.469 1 98 346 VAL B CA 1
ATOM 8291 C C . VAL B 1 346 ? 18.703 14.883 18.188 1 98 346 VAL B C 1
ATOM 8293 O O . VAL B 1 346 ? 18.297 13.742 17.984 1 98 346 VAL B O 1
ATOM 8296 N N . CYS B 1 347 ? 19.484 15.547 17.312 1 97.88 347 CYS B N 1
ATOM 8297 C CA . CYS B 1 347 ? 19.75 14.984 16 1 97.88 347 CYS B CA 1
ATOM 8298 C C . CYS B 1 347 ? 21.25 14.914 15.727 1 97.88 347 CYS B C 1
ATOM 8300 O O . CYS B 1 347 ? 22 15.781 16.172 1 97.88 347 CYS B O 1
ATOM 8302 N N . GLU B 1 348 ? 21.672 13.914 15.031 1 98.06 348 GLU B N 1
ATOM 8303 C CA . GLU B 1 348 ? 23.078 13.742 14.656 1 98.06 348 GLU B CA 1
ATOM 8304 C C . GLU B 1 348 ? 23.266 13.977 13.164 1 98.06 348 GLU B C 1
ATOM 8306 O O . GLU B 1 348 ? 24.406 14.125 12.695 1 98.06 348 GLU B O 1
ATOM 8311 N N . ILE B 1 349 ? 22.188 14.023 12.406 1 98.75 349 ILE B N 1
ATOM 8312 C CA . ILE B 1 349 ? 22.266 14.141 10.953 1 98.75 349 ILE B CA 1
ATOM 8313 C C . ILE B 1 349 ? 21.406 15.312 10.484 1 98.75 349 ILE B C 1
ATOM 8315 O O . ILE B 1 349 ? 20.312 15.539 11 1 98.75 349 ILE B O 1
ATOM 8319 N N . GLY B 1 350 ? 21.906 16.172 9.602 1 98.75 350 GLY B N 1
ATOM 8320 C CA . GLY B 1 350 ? 21.141 17.125 8.836 1 98.75 350 GLY B CA 1
ATOM 8321 C C . GLY B 1 350 ? 20.938 16.719 7.391 1 98.75 350 GLY B C 1
ATOM 8322 O O . GLY B 1 350 ? 21.906 16.453 6.672 1 98.75 350 GLY B O 1
ATOM 8323 N N . VAL B 1 351 ? 19.703 16.547 6.941 1 98.81 351 VAL B N 1
ATOM 8324 C CA . VAL B 1 351 ? 19.359 16.203 5.566 1 98.81 351 VAL B CA 1
ATOM 8325 C C . VAL B 1 351 ? 18.922 17.453 4.812 1 98.81 351 VAL B C 1
ATOM 8327 O O . VAL B 1 351 ? 17.984 18.141 5.246 1 98.81 351 VAL B O 1
ATOM 8330 N N . PHE B 1 352 ? 19.578 17.719 3.693 1 98.19 352 PHE B N 1
ATOM 8331 C CA . PHE B 1 352 ? 19.219 18.906 2.936 1 98.19 352 PHE B CA 1
ATOM 8332 C C . PHE B 1 352 ? 17.844 18.75 2.291 1 98.19 352 PHE B C 1
ATOM 8334 O O . PHE B 1 352 ? 17.516 17.672 1.783 1 98.19 352 PHE B O 1
ATOM 8341 N N . ASN B 1 353 ? 17.062 19.797 2.309 1 96.69 353 ASN B N 1
ATOM 8342 C CA . ASN B 1 353 ? 15.734 19.844 1.719 1 96.69 353 ASN B CA 1
ATOM 8343 C C . ASN B 1 353 ? 15.789 20.172 0.23 1 96.69 353 ASN B C 1
ATOM 8345 O O . ASN B 1 353 ? 16.094 21.297 -0.147 1 96.69 353 ASN B O 1
ATOM 8349 N N . PRO B 1 354 ? 15.438 19.25 -0.608 1 94.94 354 PRO B N 1
ATOM 8350 C CA . PRO B 1 354 ? 15.477 19.547 -2.039 1 94.94 354 PRO B CA 1
ATOM 8351 C C . PRO B 1 354 ? 14.492 20.656 -2.434 1 94.94 354 PRO B C 1
ATOM 8353 O O . PRO B 1 354 ? 14.656 21.281 -3.484 1 94.94 354 PRO B O 1
ATOM 8356 N N . GLU B 1 355 ? 13.523 20.953 -1.605 1 93.31 355 GLU B N 1
ATOM 8357 C CA . GLU B 1 355 ? 12.508 21.969 -1.892 1 93.31 355 GLU B CA 1
ATOM 8358 C C . GLU B 1 355 ? 13.117 23.359 -1.888 1 93.31 355 GLU B C 1
ATOM 8360 O O . GLU B 1 355 ? 12.492 24.328 -2.342 1 93.31 355 GLU B O 1
ATOM 8365 N N . GLU B 1 356 ? 14.32 23.5 -1.297 1 92.25 356 GLU B N 1
ATOM 8366 C CA . GLU B 1 356 ? 15.008 24.781 -1.359 1 92.25 356 GLU B CA 1
ATOM 8367 C C . GLU B 1 356 ? 15.297 25.188 -2.803 1 92.25 356 GLU B C 1
ATOM 8369 O O . GLU B 1 356 ? 15.375 26.375 -3.115 1 92.25 356 GLU B O 1
ATOM 8374 N N . PHE B 1 357 ? 15.344 24.156 -3.688 1 87.88 357 PHE B N 1
ATOM 8375 C CA . PHE B 1 357 ? 15.695 24.375 -5.086 1 87.88 357 PHE B CA 1
ATOM 8376 C C . PHE B 1 357 ? 14.492 24.109 -5.988 1 87.88 357 PHE B C 1
ATOM 8378 O O . PHE B 1 357 ? 14.547 23.25 -6.863 1 87.88 357 PHE B O 1
ATOM 8385 N N . ILE B 1 358 ? 13.516 24.953 -5.871 1 85.69 358 ILE B N 1
ATOM 8386 C CA . ILE B 1 358 ? 12.258 24.75 -6.594 1 85.69 358 ILE B CA 1
ATOM 8387 C C . ILE B 1 358 ? 12.461 25.062 -8.07 1 85.69 358 ILE B C 1
ATOM 8389 O O . ILE B 1 358 ? 13.023 26.109 -8.422 1 85.69 358 ILE B O 1
ATOM 8393 N N . ASP B 1 359 ? 12.109 24.141 -8.844 1 86 359 ASP B N 1
ATOM 8394 C CA . ASP B 1 359 ? 11.977 24.406 -10.273 1 86 359 ASP B CA 1
ATOM 8395 C C . ASP B 1 359 ? 10.539 24.766 -10.633 1 86 359 ASP B C 1
ATOM 8397 O O . ASP B 1 359 ? 9.703 23.891 -10.852 1 86 359 ASP B O 1
ATOM 8401 N N . TYR B 1 360 ? 10.305 26.016 -10.828 1 90.69 360 TYR B N 1
ATOM 8402 C CA . TYR B 1 360 ? 8.953 26.531 -11.031 1 90.69 360 TYR B CA 1
ATOM 8403 C C . TYR B 1 360 ? 8.406 26.094 -12.391 1 90.69 360 TYR B C 1
ATOM 8405 O O . TYR B 1 360 ? 7.211 26.234 -12.656 1 90.69 360 TYR B O 1
ATOM 8413 N N . ASN B 1 361 ? 9.273 25.547 -13.211 1 87.31 361 ASN B N 1
ATOM 8414 C CA . ASN B 1 361 ? 8.836 25.109 -14.531 1 87.31 361 ASN B CA 1
ATOM 8415 C C . ASN B 1 361 ? 8.383 23.656 -14.516 1 87.31 361 ASN B C 1
ATOM 8417 O O . ASN B 1 361 ? 7.848 23.156 -15.508 1 87.31 361 ASN B O 1
ATOM 8421 N N . ASN B 1 362 ? 8.578 23.047 -13.383 1 85 362 ASN B N 1
ATOM 8422 C CA . ASN B 1 362 ? 8.156 21.656 -13.258 1 85 362 ASN B CA 1
ATOM 8423 C C . ASN B 1 362 ? 6.641 21.531 -13.18 1 85 362 ASN B C 1
ATOM 8425 O O . ASN B 1 362 ? 5.953 22.5 -12.852 1 85 362 ASN B O 1
ATOM 8429 N N . GLU B 1 363 ? 6.109 20.359 -13.539 1 76.75 363 GLU B N 1
ATOM 8430 C CA . GLU B 1 363 ? 4.672 20.109 -13.5 1 76.75 363 GLU B CA 1
ATOM 8431 C C . GLU B 1 363 ? 4.125 20.203 -12.078 1 76.75 363 GLU B C 1
ATOM 8433 O O . GLU B 1 363 ? 3.023 20.719 -11.867 1 76.75 363 GLU B O 1
ATOM 8438 N N . ASN B 1 364 ? 4.895 19.734 -11.102 1 80.44 364 ASN B N 1
ATOM 8439 C CA . ASN B 1 364 ? 4.5 19.766 -9.703 1 80.44 364 ASN B CA 1
ATOM 8440 C C . ASN B 1 364 ? 5.621 20.312 -8.82 1 80.44 364 ASN B C 1
ATOM 8442 O O . ASN B 1 364 ? 6.238 19.562 -8.062 1 80.44 364 ASN B O 1
ATOM 8446 N N . PRO B 1 365 ? 5.75 21.5 -8.82 1 83.44 365 PRO B N 1
ATOM 8447 C CA . PRO B 1 365 ? 6.938 22.078 -8.188 1 83.44 365 PRO B CA 1
ATOM 8448 C C . PRO B 1 365 ? 6.879 22.031 -6.664 1 83.44 365 PRO B C 1
ATOM 8450 O O . PRO B 1 365 ? 7.914 22.125 -6 1 83.44 365 PRO B O 1
ATOM 8453 N N . PHE B 1 366 ? 5.703 21.906 -6.109 1 83.94 366 PHE B N 1
ATOM 8454 C CA . PHE B 1 366 ? 5.586 22.047 -4.664 1 83.94 366 PHE B CA 1
ATOM 8455 C C . PHE B 1 366 ? 5.336 20.688 -4.008 1 83.94 366 PHE B C 1
ATOM 8457 O O . PHE B 1 366 ? 5.148 20.609 -2.791 1 83.94 366 PHE B O 1
ATOM 8464 N N . LYS B 1 367 ? 5.414 19.641 -4.66 1 86 367 LYS B N 1
ATOM 8465 C CA . LYS B 1 367 ? 5.223 18.312 -4.105 1 86 367 LYS B CA 1
ATOM 8466 C C . LYS B 1 367 ? 6.52 17.766 -3.52 1 86 367 LYS B C 1
ATOM 8468 O O . LYS B 1 367 ? 7.609 18.078 -4.012 1 86 367 LYS B O 1
ATOM 8473 N N . LEU B 1 368 ? 6.371 16.922 -2.469 1 92.5 368 LEU B N 1
ATOM 8474 C CA . LEU B 1 368 ? 7.539 16.234 -1.931 1 92.5 368 LEU B CA 1
ATOM 8475 C C . LEU B 1 368 ? 8.234 15.406 -3.012 1 92.5 368 LEU B C 1
ATOM 8477 O O . LEU B 1 368 ? 7.582 14.633 -3.717 1 92.5 368 LEU B O 1
ATOM 8481 N N . GLN B 1 369 ? 9.469 15.625 -3.121 1 93.62 369 GLN B N 1
ATOM 8482 C CA . GLN B 1 369 ? 10.234 14.883 -4.117 1 93.62 369 GLN B CA 1
ATOM 8483 C C . GLN B 1 369 ? 10.484 13.445 -3.65 1 93.62 369 GLN B C 1
ATOM 8485 O O . GLN B 1 369 ? 10.633 13.195 -2.453 1 93.62 369 GLN B O 1
ATOM 8490 N N . PRO B 1 370 ? 10.641 12.492 -4.594 1 96.12 370 PRO B N 1
ATOM 8491 C CA . PRO B 1 370 ? 10.867 11.094 -4.227 1 96.12 370 PRO B CA 1
ATOM 8492 C C . PRO B 1 370 ? 12.117 10.906 -3.371 1 96.12 370 PRO B C 1
ATOM 8494 O O . PRO B 1 370 ? 12.125 10.07 -2.459 1 96.12 370 PRO B O 1
ATOM 8497 N N . CYS B 1 371 ? 13.148 11.68 -3.598 1 97.56 371 CYS B N 1
ATOM 8498 C CA . CYS B 1 371 ? 14.414 11.461 -2.902 1 97.56 371 CYS B CA 1
ATOM 8499 C C . CYS B 1 371 ? 14.281 11.797 -1.422 1 97.56 371 CYS B C 1
ATOM 8501 O O . CYS B 1 371 ? 14.867 11.125 -0.573 1 97.56 371 CYS B O 1
ATOM 8503 N N . ILE B 1 372 ? 13.484 12.852 -1.023 1 98 372 ILE B N 1
ATOM 8504 C CA . ILE B 1 372 ? 13.352 13.211 0.384 1 98 372 ILE B CA 1
ATOM 8505 C C . ILE B 1 372 ? 12.477 12.18 1.1 1 98 372 ILE B C 1
ATOM 8507 O O . ILE B 1 372 ? 12.688 11.898 2.281 1 98 372 ILE B O 1
ATOM 8511 N N . ILE B 1 373 ? 11.516 11.625 0.391 1 98.19 373 ILE B N 1
ATOM 8512 C CA . ILE B 1 373 ? 10.688 10.57 0.968 1 98.19 373 ILE B CA 1
ATOM 8513 C C . ILE B 1 373 ? 11.539 9.328 1.231 1 98.19 373 ILE B C 1
ATOM 8515 O O . ILE B 1 373 ? 11.484 8.75 2.32 1 98.19 373 ILE B O 1
ATOM 8519 N N . GLY B 1 374 ? 12.375 8.984 0.249 1 98.56 374 GLY B N 1
ATOM 8520 C CA . GLY B 1 374 ? 13.219 7.812 0.371 1 98.56 374 GLY B CA 1
ATOM 8521 C C . GLY B 1 374 ? 14.219 7.91 1.507 1 98.56 374 GLY B C 1
ATOM 8522 O O . GLY B 1 374 ? 14.344 6.988 2.314 1 98.56 374 GLY B O 1
ATOM 8523 N N . VAL B 1 375 ? 14.938 9.016 1.583 1 98.75 375 VAL B N 1
ATOM 8524 C CA . VAL B 1 375 ? 15.961 9.164 2.607 1 98.75 375 VAL B CA 1
ATOM 8525 C C . VAL B 1 375 ? 15.312 9.219 3.988 1 98.75 375 VAL B C 1
ATOM 8527 O O . VAL B 1 375 ? 15.836 8.648 4.949 1 98.75 375 VAL B O 1
ATOM 8530 N N . THR B 1 376 ? 14.148 9.906 4.109 1 98.62 376 THR B N 1
ATOM 8531 C CA . THR B 1 376 ? 13.461 9.977 5.391 1 98.62 376 THR B CA 1
ATOM 8532 C C . THR B 1 376 ? 13.031 8.594 5.859 1 98.62 376 THR B C 1
ATOM 8534 O O . THR B 1 376 ? 13.203 8.242 7.027 1 98.62 376 THR B O 1
ATOM 8537 N N . ARG B 1 377 ? 12.516 7.852 4.992 1 98.25 377 ARG B N 1
ATOM 8538 C CA . ARG B 1 377 ? 12.086 6.504 5.344 1 98.25 377 ARG B CA 1
ATOM 8539 C C . ARG B 1 377 ? 13.258 5.648 5.797 1 98.25 377 ARG B C 1
ATOM 8541 O O . ARG B 1 377 ? 13.172 4.949 6.809 1 98.25 377 ARG B O 1
ATOM 8548 N N . MET B 1 378 ? 14.375 5.707 5.027 1 98.62 378 MET B N 1
ATOM 8549 C CA . MET B 1 378 ? 15.547 4.902 5.355 1 98.62 378 MET B CA 1
ATOM 8550 C C . MET B 1 378 ? 16.062 5.246 6.75 1 98.62 378 MET B C 1
ATOM 8552 O O . MET B 1 378 ? 16.328 4.352 7.555 1 98.62 378 MET B O 1
ATOM 8556 N N . LEU B 1 379 ? 16.156 6.496 7.004 1 98.81 379 LEU B N 1
ATOM 8557 C CA . LEU B 1 379 ? 16.703 6.938 8.273 1 98.81 379 LEU B CA 1
ATOM 8558 C C . LEU B 1 379 ? 15.766 6.605 9.43 1 98.81 379 LEU B C 1
ATOM 8560 O O . LEU B 1 379 ? 16.219 6.172 10.492 1 98.81 379 LEU B O 1
ATOM 8564 N N . GLN B 1 380 ? 14.453 6.805 9.219 1 98.12 380 GLN B N 1
ATOM 8565 C CA . GLN B 1 380 ? 13.461 6.465 10.234 1 98.12 380 GLN B CA 1
ATOM 8566 C C . GLN B 1 380 ? 13.508 4.973 10.562 1 98.12 380 GLN B C 1
ATOM 8568 O O . GLN B 1 380 ? 13.484 4.59 11.734 1 98.12 380 GLN B O 1
ATOM 8573 N N . GLU B 1 381 ? 13.602 4.18 9.555 1 98 381 GLU B N 1
ATOM 8574 C CA . GLU B 1 381 ? 13.586 2.73 9.727 1 98 381 GLU B CA 1
ATOM 8575 C C . GLU B 1 381 ? 14.836 2.246 10.453 1 98 381 GLU B C 1
ATOM 8577 O O . GLU B 1 381 ? 14.836 1.165 11.047 1 98 381 GLU B O 1
ATOM 8582 N N . ALA B 1 382 ? 15.891 3.096 10.414 1 98 382 ALA B N 1
ATOM 8583 C CA . ALA B 1 382 ? 17.156 2.723 11.047 1 98 382 ALA B CA 1
ATOM 8584 C C . ALA B 1 382 ? 17.328 3.439 12.383 1 98 382 ALA B C 1
ATOM 8586 O O . ALA B 1 382 ? 18.391 3.354 13 1 98 382 ALA B O 1
ATOM 8587 N N . SER B 1 383 ? 16.328 4.215 12.82 1 98 383 SER B N 1
ATOM 8588 C CA . SER B 1 383 ? 16.312 4.941 14.086 1 98 383 SER B CA 1
ATOM 8589 C C . SER B 1 383 ? 17.422 5.977 14.148 1 98 383 SER B C 1
ATOM 8591 O O . SER B 1 383 ? 18.016 6.207 15.211 1 98 383 SER B O 1
ATOM 8593 N N . LEU B 1 384 ? 17.797 6.438 12.977 1 98.62 384 LEU B N 1
ATOM 8594 C CA . LEU B 1 384 ? 18.703 7.582 12.938 1 98.62 384 LEU B CA 1
ATOM 8595 C C . LEU B 1 384 ? 17.953 8.875 13.211 1 98.62 384 LEU B C 1
ATOM 8597 O O . LEU B 1 384 ? 16.812 9.055 12.75 1 98.62 384 LEU B O 1
ATOM 8601 N N . GLN B 1 385 ? 18.547 9.734 14.031 1 98.62 385 GLN B N 1
ATOM 8602 C CA . GLN B 1 385 ? 17.922 10.992 14.406 1 98.62 385 GLN B CA 1
ATOM 8603 C C . GLN B 1 385 ? 18.406 12.133 13.516 1 98.62 385 GLN B C 1
ATOM 8605 O O . GLN B 1 385 ? 19.609 12.367 13.391 1 98.62 385 GLN B O 1
ATOM 8610 N N . PHE B 1 386 ? 17.453 12.844 12.859 1 98.75 386 PHE B N 1
ATOM 8611 C CA . PHE B 1 386 ? 17.875 13.82 11.859 1 98.75 386 PHE B CA 1
ATOM 8612 C C . PHE B 1 386 ? 16.859 14.953 11.742 1 98.75 386 PHE B C 1
ATOM 8614 O O . PHE B 1 386 ? 15.711 14.805 12.156 1 98.75 386 PHE B O 1
ATOM 8621 N N . ASP B 1 387 ? 17.312 16.078 11.281 1 98.5 387 ASP B N 1
ATOM 8622 C CA . ASP B 1 387 ? 16.5 17.219 10.836 1 98.5 387 ASP B CA 1
ATOM 8623 C C . ASP B 1 387 ? 16.562 17.359 9.32 1 98.5 387 ASP B C 1
ATOM 8625 O O . ASP B 1 387 ? 17.484 16.875 8.672 1 98.5 387 ASP B O 1
ATOM 8629 N N . ILE B 1 388 ? 15.57 17.875 8.805 1 98.25 388 ILE B N 1
ATOM 8630 C CA . ILE B 1 388 ? 15.609 18.359 7.43 1 98.25 388 ILE B CA 1
ATOM 8631 C C . ILE B 1 388 ? 15.922 19.859 7.434 1 98.25 388 ILE B C 1
ATOM 8633 O O . ILE B 1 388 ? 15.258 20.641 8.125 1 98.25 388 ILE B O 1
ATOM 8637 N N . ILE B 1 389 ? 16.984 20.25 6.691 1 97.69 389 ILE B N 1
ATOM 8638 C CA . ILE B 1 389 ? 17.516 21.609 6.82 1 97.69 389 ILE B CA 1
ATOM 8639 C C . ILE B 1 389 ? 17.688 22.234 5.438 1 97.69 389 ILE B C 1
ATOM 8641 O O . ILE B 1 389 ? 17.547 21.547 4.422 1 97.69 389 ILE B O 1
ATOM 8645 N N . ASP B 1 390 ? 17.859 23.453 5.383 1 95.88 390 ASP B N 1
ATOM 8646 C CA . ASP B 1 390 ? 18.234 24.141 4.148 1 95.88 390 ASP B CA 1
ATOM 8647 C C . ASP B 1 390 ? 19.594 24.828 4.293 1 95.88 390 ASP B C 1
ATOM 8649 O O . ASP B 1 390 ? 20.281 24.656 5.305 1 95.88 390 ASP B O 1
ATOM 8653 N N . SER B 1 391 ? 20.047 25.547 3.312 1 95.12 391 SER B N 1
ATOM 8654 C CA . SER B 1 391 ? 21.406 26.062 3.219 1 95.12 391 SER B CA 1
ATOM 8655 C C . SER B 1 391 ? 21.641 27.203 4.207 1 95.12 391 SER B C 1
ATOM 8657 O O . SER B 1 391 ? 22.781 27.578 4.469 1 95.12 391 SER B O 1
ATOM 8659 N N . GLU B 1 392 ? 20.578 27.703 4.859 1 93.5 392 GLU B N 1
ATOM 8660 C CA . GLU B 1 392 ? 20.719 28.844 5.746 1 93.5 392 GLU B CA 1
ATOM 8661 C C . GLU B 1 392 ? 20.891 28.42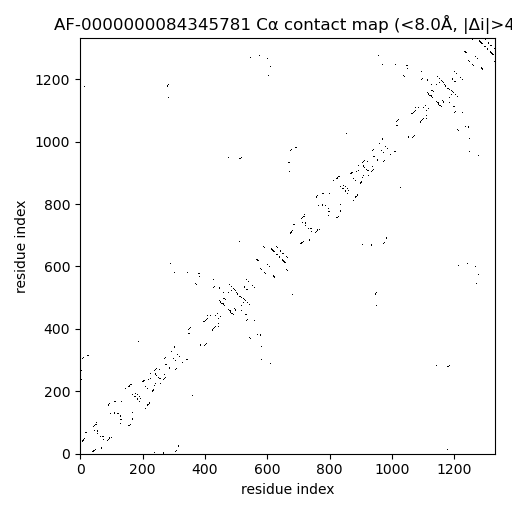2 7.195 1 93.5 392 GLU B C 1
ATOM 8663 O O . GLU B 1 392 ? 21.281 29.219 8.047 1 93.5 392 GLU B O 1
ATOM 8668 N N . PHE B 1 393 ? 20.688 27.203 7.469 1 95.12 393 PHE B N 1
ATOM 8669 C CA . PHE B 1 393 ? 20.766 26.703 8.836 1 95.12 393 PHE B CA 1
ATOM 8670 C C . PHE B 1 393 ? 22.219 26.547 9.266 1 95.12 393 PHE B C 1
ATOM 8672 O O . PHE B 1 393 ? 23.125 26.594 8.43 1 95.12 393 PHE B O 1
ATOM 8679 N N . ASP B 1 394 ? 22.438 26.531 10.531 1 95.19 394 ASP B N 1
ATOM 8680 C CA . ASP B 1 394 ? 23.75 26.203 11.086 1 95.19 394 ASP B CA 1
ATOM 8681 C C . ASP B 1 394 ? 24.031 24.703 10.992 1 95.19 394 ASP B C 1
ATOM 8683 O O . ASP B 1 394 ? 23.219 23.891 11.438 1 95.19 394 ASP B O 1
ATOM 8687 N N . PHE B 1 395 ? 25.188 24.375 10.43 1 97.56 395 PHE B N 1
ATOM 8688 C CA . PHE B 1 395 ? 25.516 22.969 10.195 1 97.56 395 PHE B CA 1
ATOM 8689 C C . PHE B 1 395 ? 26.25 22.375 11.383 1 97.56 395 PHE B C 1
ATOM 8691 O O . PHE B 1 395 ? 26.359 21.156 11.5 1 97.56 395 PHE B O 1
ATOM 8698 N N . LYS B 1 396 ? 26.734 23.172 12.266 1 94.75 396 LYS B N 1
ATOM 8699 C CA . LYS B 1 396 ? 27.688 22.781 13.297 1 94.75 396 LYS B CA 1
ATOM 8700 C C . LYS B 1 396 ? 27.078 21.797 14.289 1 94.75 396 LYS B C 1
ATOM 8702 O O . LYS B 1 396 ? 27.781 21.031 14.938 1 94.75 396 LYS B O 1
ATOM 8707 N N . SER B 1 397 ? 25.797 21.859 14.352 1 93.62 397 SER B N 1
ATOM 8708 C CA . SER B 1 397 ? 25.125 21.016 15.336 1 93.62 397 SER B CA 1
ATOM 8709 C C . SER B 1 397 ? 25.016 19.578 14.852 1 93.62 397 SER B C 1
ATOM 8711 O O . SER B 1 397 ? 24.672 18.672 15.625 1 93.62 397 SER B O 1
ATOM 8713 N N . TYR B 1 398 ? 25.344 19.312 13.617 1 97.94 398 TYR B N 1
ATOM 8714 C CA . TYR B 1 398 ? 25.203 17.984 13.039 1 97.94 398 TYR B CA 1
ATOM 8715 C C . TYR B 1 398 ? 26.578 17.344 12.812 1 97.94 398 TYR B C 1
ATOM 8717 O O . TYR B 1 398 ? 27.531 18.031 12.469 1 97.94 398 TYR B O 1
ATOM 8725 N N . LYS B 1 399 ? 26.609 16.047 13 1 98.06 399 LYS B N 1
ATOM 8726 C CA . LYS B 1 399 ? 27.828 15.297 12.75 1 98.06 399 LYS B CA 1
ATOM 8727 C C . LYS B 1 399 ? 27.938 14.898 11.281 1 98.06 399 LYS B C 1
ATOM 8729 O O . LYS B 1 399 ? 29.047 14.688 10.773 1 98.06 399 LYS B O 1
ATOM 8734 N N . LEU B 1 400 ? 26.859 14.734 10.641 1 98.75 400 LEU B N 1
ATOM 8735 C CA . LEU B 1 400 ? 26.781 14.273 9.258 1 98.75 400 LEU B CA 1
ATOM 8736 C C . LEU B 1 400 ? 25.719 15.055 8.492 1 98.75 400 LEU B C 1
ATOM 8738 O O . LEU B 1 400 ? 24.625 15.297 9.016 1 98.75 400 LEU B O 1
ATOM 8742 N N . LEU B 1 401 ? 26.078 15.492 7.336 1 98.81 401 LEU B N 1
ATOM 8743 C CA . LEU B 1 401 ? 25.125 16.078 6.414 1 98.81 401 LEU B CA 1
ATOM 8744 C C . LEU B 1 401 ? 24.859 15.156 5.234 1 98.81 401 LEU B C 1
ATOM 8746 O O . LEU B 1 401 ? 25.781 14.523 4.719 1 98.81 401 LEU B O 1
ATOM 8750 N N . ILE B 1 402 ? 23.609 14.992 4.875 1 98.88 402 ILE B N 1
ATOM 8751 C CA . ILE B 1 402 ? 23.234 14.227 3.693 1 98.88 402 ILE B CA 1
ATOM 8752 C C . ILE B 1 402 ? 22.625 15.164 2.643 1 98.88 402 ILE B C 1
ATOM 8754 O O . ILE B 1 402 ? 21.688 15.906 2.926 1 98.88 402 ILE B O 1
ATOM 8758 N N . LEU B 1 403 ? 23.281 15.203 1.488 1 98.62 403 LEU B N 1
ATOM 8759 C CA . LEU B 1 403 ? 22.766 15.922 0.323 1 98.62 403 LEU B CA 1
ATOM 8760 C C . LEU B 1 403 ? 22.016 14.969 -0.608 1 98.62 403 LEU B C 1
ATOM 8762 O O . LEU B 1 403 ? 22.625 14.273 -1.417 1 98.62 403 LEU B O 1
ATOM 8766 N N . PRO B 1 404 ? 20.703 15.102 -0.514 1 97.62 404 PRO B N 1
ATOM 8767 C CA . PRO B 1 404 ? 19.953 14.211 -1.399 1 97.62 404 PRO B CA 1
ATOM 8768 C C . PRO B 1 404 ? 20.125 14.555 -2.877 1 97.62 404 PRO B C 1
ATOM 8770 O O . PRO B 1 404 ? 20.797 15.539 -3.207 1 97.62 404 PRO B O 1
ATOM 8773 N N . GLU B 1 405 ? 19.625 13.945 -3.926 1 96.31 405 GLU B N 1
ATOM 8774 C CA . GLU B 1 405 ? 19.953 13.68 -5.324 1 96.31 405 GLU B CA 1
ATOM 8775 C C . GLU B 1 405 ? 19.922 14.961 -6.148 1 96.31 405 GLU B C 1
ATOM 8777 O O . GLU B 1 405 ? 20.312 14.961 -7.32 1 96.31 405 GLU B O 1
ATOM 8782 N N . LYS B 1 406 ? 19.547 16.219 -5.52 1 92.56 406 LYS B N 1
ATOM 8783 C CA . LYS B 1 406 ? 19.375 17.375 -6.379 1 92.56 406 LYS B CA 1
ATOM 8784 C C . LYS B 1 406 ? 19.812 18.656 -5.676 1 92.56 406 LYS B C 1
ATOM 8786 O O . LYS B 1 406 ? 19.172 19.703 -5.82 1 92.56 406 LYS B O 1
ATOM 8791 N N . ILE B 1 407 ? 20.891 18.625 -4.891 1 96.31 407 ILE B N 1
ATOM 8792 C CA . ILE B 1 407 ? 21.406 19.797 -4.18 1 96.31 407 ILE B CA 1
ATOM 8793 C C . ILE B 1 407 ? 22.547 20.422 -4.961 1 96.31 407 ILE B C 1
ATOM 8795 O O . ILE B 1 407 ? 23.688 19.953 -4.895 1 96.31 407 ILE B O 1
ATOM 8799 N N . LEU B 1 408 ? 22.297 21.516 -5.621 1 94.62 408 LEU B N 1
ATOM 8800 C CA . LEU B 1 408 ? 23.328 22.219 -6.371 1 94.62 408 LEU B CA 1
ATOM 8801 C C . LEU B 1 408 ? 24.078 23.188 -5.48 1 94.62 408 LEU B C 1
ATOM 8803 O O . LEU B 1 408 ? 23.484 23.812 -4.594 1 94.62 408 LEU B O 1
ATOM 8807 N N . ILE B 1 409 ? 25.344 23.406 -5.758 1 96.81 409 ILE B N 1
ATOM 8808 C CA . ILE B 1 409 ? 26.234 24.109 -4.844 1 96.81 409 ILE B CA 1
ATOM 8809 C C . ILE B 1 409 ? 26.672 25.438 -5.465 1 96.81 409 ILE B C 1
ATOM 8811 O O . ILE B 1 409 ? 27.484 25.453 -6.398 1 96.81 409 ILE B O 1
ATOM 8815 N N . ASN B 1 410 ? 26.219 26.5 -4.918 1 94.5 410 ASN B N 1
ATOM 8816 C CA . ASN B 1 410 ? 26.766 27.797 -5.277 1 94.5 410 ASN B CA 1
ATOM 8817 C C . ASN B 1 410 ? 27.984 28.156 -4.422 1 94.5 410 ASN B C 1
ATOM 8819 O O . ASN B 1 410 ? 28.391 27.375 -3.566 1 94.5 410 ASN B O 1
ATOM 8823 N N . ASP B 1 411 ? 28.547 29.359 -4.594 1 95.06 411 ASP B N 1
ATOM 8824 C CA . ASP B 1 411 ? 29.797 29.734 -3.938 1 95.06 411 ASP B CA 1
ATOM 8825 C C . ASP B 1 411 ? 29.609 29.859 -2.428 1 95.06 411 ASP B C 1
ATOM 8827 O O . ASP B 1 411 ? 30.469 29.438 -1.655 1 95.06 411 ASP B O 1
ATOM 8831 N N . LYS B 1 412 ? 28.516 30.375 -2.115 1 95.44 412 LYS B N 1
ATOM 8832 C CA . LYS B 1 412 ? 28.234 30.562 -0.693 1 95.44 412 LYS B CA 1
ATOM 8833 C C . LYS B 1 412 ? 28.125 29.219 0.022 1 95.44 412 LYS B C 1
ATOM 8835 O O . LYS B 1 412 ? 28.734 29.016 1.069 1 95.44 412 LYS B O 1
ATOM 8840 N N . LEU B 1 413 ? 27.312 28.344 -0.502 1 96.75 413 LEU B N 1
ATOM 8841 C CA . LEU B 1 413 ? 27.109 27.031 0.087 1 96.75 413 LEU B CA 1
ATOM 8842 C C . LEU B 1 413 ? 28.406 26.219 0.061 1 96.75 413 LEU B C 1
ATOM 8844 O O . LEU B 1 413 ? 28.672 25.453 0.981 1 96.75 413 LEU B O 1
ATOM 8848 N N . LYS B 1 414 ? 29.188 26.391 -0.991 1 97.44 414 LYS B N 1
ATOM 8849 C CA . LYS B 1 414 ? 30.5 25.734 -1.085 1 97.44 414 LYS B CA 1
ATOM 8850 C C . LYS B 1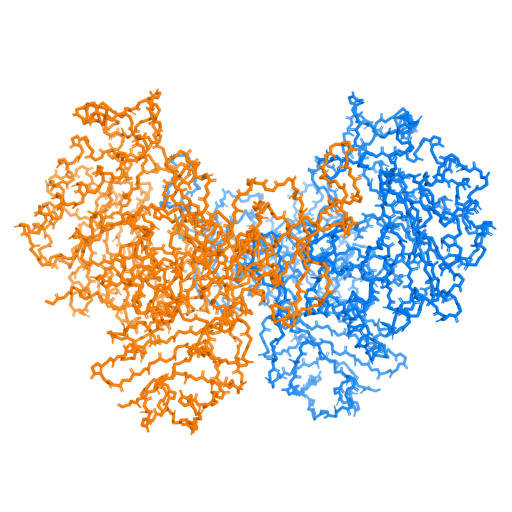 414 ? 31.375 26.078 0.12 1 97.44 414 LYS B C 1
ATOM 8852 O O . LYS B 1 414 ? 31.891 25.172 0.783 1 97.44 414 LYS B O 1
ATOM 8857 N N . ARG B 1 415 ? 31.484 27.312 0.391 1 96.69 415 ARG B N 1
ATOM 8858 C CA . ARG B 1 415 ? 32.312 27.766 1.496 1 96.69 415 ARG B CA 1
ATOM 8859 C C . ARG B 1 415 ? 31.812 27.203 2.826 1 96.69 415 ARG B C 1
ATOM 8861 O O . ARG B 1 415 ? 32.625 26.766 3.658 1 96.69 415 ARG B O 1
ATOM 8868 N N . LYS B 1 416 ? 30.531 27.25 2.998 1 97.12 416 LYS B N 1
ATOM 8869 C CA . LYS B 1 416 ? 29.938 26.75 4.23 1 97.12 416 LYS B CA 1
ATOM 8870 C C . LYS B 1 416 ? 30.219 25.25 4.422 1 97.12 416 LYS B C 1
ATOM 8872 O O . LYS B 1 416 ? 30.547 24.828 5.523 1 97.12 416 LYS B O 1
ATOM 8877 N N . LEU B 1 417 ? 30.078 24.5 3.354 1 98.19 417 LEU B N 1
ATOM 8878 C CA . LEU B 1 417 ? 30.281 23.062 3.414 1 98.19 417 LEU B CA 1
ATOM 8879 C C . LEU B 1 417 ? 31.75 22.719 3.607 1 98.19 417 LEU B C 1
ATOM 8881 O O . LEU B 1 417 ? 32.094 21.781 4.336 1 98.19 417 LEU B O 1
ATOM 8885 N N . GLU B 1 418 ? 32.625 23.438 2.918 1 97.25 418 GLU B N 1
ATOM 8886 C CA . GLU B 1 418 ? 34.031 23.219 3.094 1 97.25 418 GLU B CA 1
ATOM 8887 C C . GLU B 1 418 ? 34.469 23.531 4.523 1 97.25 418 GLU B C 1
ATOM 8889 O O . GLU B 1 418 ? 35.281 22.781 5.113 1 97.25 418 GLU B O 1
ATOM 8894 N N . ASP B 1 419 ? 33.938 24.641 5.016 1 97.44 419 ASP B N 1
ATOM 8895 C CA . ASP B 1 419 ? 34.219 24.969 6.406 1 97.44 419 ASP B CA 1
ATOM 8896 C C . ASP B 1 419 ? 33.719 23.875 7.348 1 97.44 419 ASP B C 1
ATOM 8898 O O . ASP B 1 419 ? 34.438 23.5 8.289 1 97.44 419 ASP B O 1
ATOM 8902 N N . TYR B 1 420 ? 32.562 23.406 7.113 1 98 420 TYR B N 1
ATOM 8903 C CA . TYR B 1 420 ? 31.953 22.328 7.898 1 98 420 TYR B CA 1
ATOM 8904 C C . TYR B 1 420 ? 32.844 21.078 7.863 1 98 420 TYR B C 1
ATOM 8906 O O . TYR B 1 420 ? 33.125 20.5 8.914 1 98 420 TYR B O 1
ATOM 8914 N N . VAL B 1 421 ? 33.312 20.641 6.738 1 98.12 421 VAL B N 1
ATOM 8915 C CA . VAL B 1 421 ? 34.094 19.422 6.562 1 98.12 421 VAL B CA 1
ATOM 8916 C C . VAL B 1 421 ? 35.5 19.625 7.184 1 98.12 421 VAL B C 1
ATOM 8918 O O . VAL B 1 421 ? 36.031 18.719 7.816 1 98.12 421 VAL B O 1
ATOM 8921 N N . ASN B 1 422 ? 36.062 20.812 7.023 1 96.75 422 ASN B N 1
ATOM 8922 C CA . ASN B 1 422 ? 37.375 21.125 7.578 1 96.75 422 ASN B CA 1
ATOM 8923 C C . ASN B 1 422 ? 37.375 21.078 9.102 1 96.75 422 ASN B C 1
ATOM 8925 O O . ASN B 1 422 ? 38.406 20.875 9.727 1 96.75 422 ASN B O 1
ATOM 8929 N N . ASN B 1 423 ? 36.219 21.25 9.641 1 97.19 423 ASN B N 1
ATOM 8930 C CA . ASN B 1 423 ? 36.094 21.219 11.094 1 97.19 423 ASN B CA 1
ATOM 8931 C C . ASN B 1 423 ? 35.625 19.844 11.57 1 97.19 423 ASN B C 1
ATOM 8933 O O . ASN B 1 423 ? 35.062 19.719 12.656 1 97.19 423 ASN B O 1
ATOM 8937 N N . GLY B 1 424 ? 35.688 18.859 10.734 1 96.5 424 GLY B N 1
ATOM 8938 C CA . GLY B 1 424 ? 35.469 17.484 11.133 1 96.5 424 GLY B CA 1
ATOM 8939 C C . GLY B 1 424 ? 34.094 16.953 10.719 1 96.5 424 GLY B C 1
ATOM 8940 O O . GLY B 1 424 ? 33.781 15.789 10.93 1 96.5 424 GLY B O 1
ATOM 8941 N N . GLY B 1 425 ? 33.25 17.812 10.117 1 97.94 425 GLY B N 1
ATOM 8942 C CA . GLY B 1 425 ? 31.938 17.391 9.633 1 97.94 425 GLY B CA 1
ATOM 8943 C C . GLY B 1 425 ? 32 16.375 8.516 1 97.94 425 GLY B C 1
ATOM 8944 O O . GLY B 1 425 ? 33 16.297 7.809 1 97.94 425 GLY B O 1
ATOM 8945 N N . LYS B 1 426 ? 31.047 15.508 8.414 1 98.69 426 LYS B N 1
ATOM 8946 C CA . LYS B 1 426 ? 30.984 14.469 7.395 1 98.69 426 LYS B CA 1
ATOM 8947 C C . LYS B 1 426 ? 29.859 14.742 6.406 1 98.69 426 LYS B C 1
ATOM 8949 O O . LYS B 1 426 ? 28.844 15.352 6.766 1 98.69 426 LYS B O 1
ATOM 8954 N N . VAL B 1 427 ? 30.047 14.273 5.152 1 98.81 427 VAL B N 1
ATOM 8955 C CA . VAL B 1 427 ? 29.047 14.547 4.133 1 98.81 427 VAL B CA 1
ATOM 8956 C C . VAL B 1 427 ? 28.781 13.297 3.301 1 98.81 427 VAL B C 1
ATOM 8958 O O . VAL B 1 427 ? 29.719 12.57 2.959 1 98.81 427 VAL B O 1
ATOM 8961 N N . ILE B 1 428 ? 27.562 12.961 3.049 1 98.88 428 ILE B N 1
ATOM 8962 C CA . ILE B 1 428 ? 27.156 12.016 2.012 1 98.88 428 ILE B CA 1
ATOM 8963 C C . ILE B 1 428 ? 26.406 12.758 0.904 1 98.88 428 ILE B C 1
ATOM 8965 O O . ILE B 1 428 ? 25.422 13.453 1.166 1 98.88 428 ILE B O 1
ATOM 8969 N N . ALA B 1 429 ? 26.906 12.688 -0.256 1 98.75 429 ALA B N 1
ATOM 8970 C CA . ALA B 1 429 ? 26.266 13.305 -1.42 1 98.75 429 ALA B CA 1
ATOM 8971 C C . ALA B 1 429 ? 25.828 12.242 -2.422 1 98.75 429 ALA B C 1
ATOM 8973 O O . ALA B 1 429 ? 26.516 11.242 -2.621 1 98.75 429 ALA B O 1
ATOM 8974 N N . VAL B 1 430 ? 24.703 12.484 -3.07 1 98.62 430 VAL B N 1
ATOM 8975 C CA . VAL B 1 430 ? 24.109 11.453 -3.918 1 98.62 430 VAL B CA 1
ATOM 8976 C C . VAL B 1 430 ? 23.766 12.039 -5.281 1 98.62 430 VAL B C 1
ATOM 8978 O O . VAL B 1 430 ? 23.203 13.133 -5.367 1 98.62 430 VAL B O 1
ATOM 8981 N N . TYR B 1 431 ? 24.141 11.359 -6.379 1 98.12 431 TYR B N 1
ATOM 8982 C CA . TYR B 1 431 ? 23.75 11.648 -7.754 1 98.12 431 TYR B CA 1
ATOM 8983 C C . TYR B 1 431 ? 24.234 13.023 -8.188 1 98.12 431 TYR B C 1
ATOM 8985 O O . TYR B 1 431 ? 25.438 13.273 -8.258 1 98.12 431 TYR B O 1
ATOM 8993 N N . GLU B 1 432 ? 23.312 14.023 -8.406 1 96.94 432 GLU B N 1
ATOM 8994 C CA . GLU B 1 432 ? 23.719 15.328 -8.914 1 96.94 432 GLU B CA 1
ATOM 8995 C C . GLU B 1 432 ? 24.109 16.281 -7.781 1 96.94 432 GLU B C 1
ATOM 8997 O O . GLU B 1 432 ? 24.625 17.375 -8.023 1 96.94 432 GLU B O 1
ATOM 9002 N N . SER B 1 433 ? 23.938 15.844 -6.543 1 97.19 433 SER B N 1
ATOM 9003 C CA . SER B 1 433 ? 24.266 16.703 -5.406 1 97.19 433 SER B CA 1
ATOM 9004 C C . SER B 1 433 ? 25.766 16.922 -5.293 1 97.19 433 SER B C 1
ATOM 9006 O O . SER B 1 433 ? 26.547 15.969 -5.34 1 97.19 433 SER B O 1
ATOM 9008 N N . GLY B 1 434 ? 26.156 18.156 -5.176 1 96.44 434 GLY B N 1
ATOM 9009 C CA . GLY B 1 434 ? 27.547 18.531 -5.164 1 96.44 434 GLY B CA 1
ATOM 9010 C C . GLY B 1 434 ? 27.984 19.25 -6.434 1 96.44 434 GLY B C 1
ATOM 9011 O O . GLY B 1 434 ? 29.031 19.891 -6.461 1 96.44 434 GLY B O 1
ATOM 9012 N N . LEU B 1 435 ? 27.203 19.109 -7.52 1 96.62 435 LEU B N 1
ATOM 9013 C CA . LEU B 1 435 ? 27.5 19.812 -8.766 1 96.62 435 LEU B CA 1
ATOM 9014 C C . LEU B 1 435 ? 27.312 21.312 -8.602 1 96.62 435 LEU B C 1
ATOM 9016 O O . LEU B 1 435 ? 26.578 21.766 -7.723 1 96.62 435 LEU B O 1
ATOM 9020 N N . ASP B 1 436 ? 28.016 22.062 -9.414 1 95.31 436 ASP B N 1
ATOM 9021 C CA . ASP B 1 436 ? 27.812 23.5 -9.438 1 95.31 436 ASP B CA 1
ATOM 9022 C C . ASP B 1 436 ? 26.453 23.859 -10.055 1 95.31 436 ASP B C 1
ATOM 9024 O O . ASP B 1 436 ? 25.766 22.984 -10.602 1 95.31 436 ASP B O 1
ATOM 9028 N N . GLU B 1 437 ? 26 25 -10.008 1 91.56 437 GLU B N 1
ATOM 9029 C CA . GLU B 1 437 ? 24.672 25.438 -10.422 1 91.56 437 GLU B CA 1
ATOM 9030 C C . GLU B 1 437 ? 24.469 25.219 -11.922 1 91.56 437 GLU B C 1
ATOM 9032 O O . GLU B 1 437 ? 23.328 25.078 -12.375 1 91.56 437 GLU B O 1
ATOM 9037 N N . ASN B 1 438 ? 25.594 25.141 -12.688 1 91.88 438 ASN B N 1
ATOM 9038 C CA . ASN B 1 438 ? 25.5 24.922 -14.125 1 91.88 438 ASN B CA 1
ATOM 9039 C C . ASN B 1 438 ? 25.641 23.438 -14.477 1 91.88 438 ASN B C 1
ATOM 9041 O O . ASN B 1 438 ? 25.609 23.078 -15.656 1 91.88 438 ASN B O 1
ATOM 9045 N N . LYS B 1 439 ? 25.891 22.656 -13.516 1 92.5 439 LYS B N 1
ATOM 9046 C CA . LYS B 1 439 ? 26.016 21.203 -13.641 1 92.5 439 LYS B CA 1
ATOM 9047 C C . LYS B 1 439 ? 27.172 20.812 -14.547 1 92.5 439 LYS B C 1
ATOM 9049 O O . LYS B 1 439 ? 27.047 19.922 -15.383 1 92.5 439 LYS B O 1
ATOM 9054 N N . LYS B 1 440 ? 28.203 21.594 -14.406 1 92.94 440 LYS B N 1
ATOM 9055 C CA . LYS B 1 440 ? 29.375 21.344 -15.234 1 92.94 440 LYS B CA 1
ATOM 9056 C C . LYS B 1 440 ? 30.344 20.391 -14.531 1 92.94 440 LYS B C 1
ATOM 9058 O O . LYS B 1 440 ? 30.938 19.516 -15.172 1 92.94 440 LYS B O 1
ATOM 9063 N N . ASP B 1 441 ? 30.484 20.641 -13.266 1 93.94 441 ASP B N 1
ATOM 9064 C CA . ASP B 1 441 ? 31.359 19.797 -12.469 1 93.94 441 ASP B CA 1
ATOM 9065 C C . ASP B 1 441 ? 31.031 19.906 -10.984 1 93.94 441 ASP B C 1
ATOM 9067 O O . ASP B 1 441 ? 30.312 20.828 -10.57 1 93.94 441 ASP B O 1
ATOM 9071 N N . PHE B 1 442 ? 31.547 18.953 -10.266 1 94.19 442 PHE B N 1
ATOM 9072 C CA . PHE B 1 442 ? 31.359 19.016 -8.82 1 94.19 442 PHE B CA 1
ATOM 9073 C C . PHE B 1 442 ? 32.094 20.219 -8.234 1 94.19 442 PHE B C 1
ATOM 9075 O O . PHE B 1 442 ? 33.219 20.5 -8.602 1 94.19 442 PHE B O 1
ATOM 9082 N N . ASN B 1 443 ? 31.453 20.953 -7.445 1 92.12 443 ASN B N 1
ATOM 9083 C CA . ASN B 1 443 ? 31.984 22.141 -6.797 1 92.12 443 ASN B CA 1
ATOM 9084 C C . ASN B 1 443 ? 32.406 21.859 -5.355 1 92.12 443 ASN B C 1
ATOM 9086 O O . ASN B 1 443 ? 32.406 22.766 -4.52 1 92.12 443 ASN B O 1
ATOM 9090 N N . LEU B 1 444 ? 32.625 20.641 -4.957 1 95.88 444 LEU B N 1
ATOM 9091 C CA . LEU B 1 444 ? 33.031 20.203 -3.635 1 95.88 444 LEU B CA 1
ATOM 9092 C C . LEU B 1 444 ? 34.281 19.297 -3.74 1 95.88 444 LEU B C 1
ATOM 9094 O O . LEU B 1 444 ? 34.156 18.094 -3.99 1 95.88 444 LEU B O 1
ATOM 9098 N N . SER B 1 445 ? 35.406 19.812 -3.459 1 94.12 445 SER B N 1
ATOM 9099 C CA . SER B 1 445 ? 36.688 19.125 -3.703 1 94.12 445 SER B CA 1
ATOM 9100 C C . SER B 1 445 ? 36.812 17.922 -2.793 1 94.12 445 SER B C 1
ATOM 9102 O O . SER B 1 445 ? 37.5 16.953 -3.152 1 94.12 445 SER B O 1
ATOM 9104 N N . PHE B 1 446 ? 36.156 17.906 -1.646 1 97.31 446 PHE B N 1
ATOM 9105 C CA . PHE B 1 446 ? 36.344 16.844 -0.673 1 97.31 446 PHE B CA 1
ATOM 9106 C C . PHE B 1 446 ? 35.625 15.57 -1.126 1 97.31 446 PHE B C 1
ATOM 9108 O O . PHE B 1 446 ? 35.844 14.492 -0.566 1 97.31 446 PHE B O 1
ATOM 9115 N N . LEU B 1 447 ? 34.75 15.609 -2.178 1 97.75 447 LEU B N 1
ATOM 9116 C CA . LEU B 1 447 ? 34.094 14.422 -2.697 1 97.75 447 LEU B CA 1
ATOM 9117 C C . LEU B 1 447 ? 35.062 13.531 -3.461 1 97.75 447 LEU B C 1
ATOM 9119 O O . LEU B 1 447 ? 34.844 12.328 -3.582 1 97.75 447 LEU B O 1
ATOM 9123 N N . LYS B 1 448 ? 36.125 14.141 -4.074 1 97.75 448 LYS B N 1
ATOM 9124 C CA . LYS B 1 448 ? 37.219 13.469 -4.793 1 97.75 448 LYS B CA 1
ATOM 9125 C C . LYS B 1 448 ? 36.688 12.758 -6.035 1 97.75 448 LYS B C 1
ATOM 9127 O O . LYS B 1 448 ? 37.094 11.641 -6.34 1 97.75 448 LYS B O 1
ATOM 9132 N N . VAL B 1 449 ? 35.688 13.43 -6.734 1 97.69 449 VAL B N 1
ATOM 9133 C CA . VAL B 1 449 ? 35.156 12.867 -7.969 1 97.69 449 VAL B CA 1
ATOM 9134 C C . VAL B 1 449 ? 35.094 13.953 -9.047 1 97.69 449 VAL B C 1
ATOM 9136 O O . VAL B 1 449 ? 34.969 15.141 -8.734 1 97.69 449 VAL B O 1
ATOM 9139 N N . LYS B 1 450 ? 35.219 13.547 -10.227 1 97.12 450 LYS B N 1
ATOM 9140 C CA . LYS B 1 450 ? 35 14.383 -11.406 1 97.12 450 LYS B CA 1
ATOM 9141 C C . LYS B 1 450 ? 33.781 13.953 -12.188 1 97.12 450 LYS B C 1
ATOM 9143 O O . LYS B 1 450 ? 33.531 12.758 -12.359 1 97.12 450 LYS B O 1
ATOM 9148 N N . TYR B 1 451 ? 33.031 14.938 -12.609 1 97.31 451 TYR B N 1
ATOM 9149 C CA . TYR B 1 451 ? 31.781 14.68 -13.328 1 97.31 451 TYR B CA 1
ATOM 9150 C C . TYR B 1 451 ? 32.062 14.469 -14.812 1 97.31 451 TYR B C 1
ATOM 9152 O O . TYR B 1 451 ? 32.719 15.289 -15.461 1 97.31 451 TYR B O 1
ATOM 9160 N N . GLU B 1 452 ? 31.516 13.383 -15.344 1 96.88 452 GLU B N 1
ATOM 9161 C CA . GLU B 1 452 ? 31.672 13.109 -16.766 1 96.88 452 GLU B CA 1
ATOM 9162 C C . GLU B 1 452 ? 30.344 13.172 -17.5 1 96.88 452 GLU B C 1
ATOM 9164 O O . GLU B 1 452 ? 30.266 12.883 -18.688 1 96.88 452 GLU B O 1
ATOM 9169 N N . GLY B 1 453 ? 29.281 13.453 -16.812 1 96 453 GLY B N 1
ATOM 9170 C CA . GLY B 1 453 ? 27.969 13.555 -17.422 1 96 453 GLY B CA 1
ATOM 9171 C C . GLY B 1 453 ? 26.969 12.562 -16.844 1 96 453 GLY B C 1
ATOM 9172 O O . GLY B 1 453 ? 27.203 11.977 -15.789 1 96 453 GLY B O 1
ATOM 9173 N N . LEU B 1 454 ? 25.812 12.469 -17.5 1 95.69 454 LEU B N 1
ATOM 9174 C CA . LEU B 1 454 ? 24.797 11.492 -17.125 1 95.69 454 LEU B CA 1
ATOM 9175 C C . LEU B 1 454 ? 25.156 10.102 -17.641 1 95.69 454 LEU B C 1
ATOM 9177 O O . LEU B 1 454 ? 25.797 9.969 -18.688 1 95.69 454 LEU B O 1
ATOM 9181 N N . GLY B 1 455 ? 24.734 9.125 -16.844 1 95.75 455 GLY B N 1
ATOM 9182 C CA . GLY B 1 455 ? 24.984 7.758 -17.281 1 95.75 455 GLY B CA 1
ATOM 9183 C C . GLY B 1 455 ? 24.219 7.383 -18.531 1 95.75 455 GLY B C 1
ATOM 9184 O O . GLY B 1 455 ? 23.125 7.891 -18.781 1 95.75 455 GLY B O 1
ATOM 9185 N N . GLU B 1 456 ? 24.766 6.402 -19.25 1 95.81 456 GLU B N 1
ATOM 9186 C CA . GLU B 1 456 ? 24.203 5.988 -20.531 1 95.81 456 GLU B CA 1
ATOM 9187 C C . GLU B 1 456 ? 23.219 4.832 -20.359 1 95.81 456 GLU B C 1
ATOM 9189 O O . GLU B 1 456 ? 22.422 4.555 -21.25 1 95.81 456 GLU B O 1
ATOM 9194 N N . TYR B 1 457 ? 23.281 4.195 -19.203 1 96.94 457 TYR B N 1
ATOM 9195 C CA . TYR B 1 457 ? 22.531 2.965 -19.031 1 96.94 457 TYR B CA 1
ATOM 9196 C C . TYR B 1 457 ? 21.547 3.082 -17.859 1 96.94 457 TYR B C 1
ATOM 9198 O O . TYR B 1 457 ? 21.875 3.686 -16.844 1 96.94 457 TYR B O 1
ATOM 9206 N N . SER B 1 458 ? 20.469 2.582 -18.016 1 96.31 458 SER B N 1
ATOM 9207 C CA . SER B 1 458 ? 19.484 2.309 -16.969 1 96.31 458 SER B CA 1
ATOM 9208 C C . SER B 1 458 ? 18.703 1.039 -17.281 1 96.31 458 SER B C 1
ATOM 9210 O O . SER B 1 458 ? 17.938 0.988 -18.25 1 96.31 458 SER B O 1
ATOM 9212 N N . PRO B 1 459 ? 18.812 0.026 -16.469 1 97.56 459 PRO B N 1
ATOM 9213 C CA . PRO B 1 459 ? 19.531 -0.01 -15.195 1 97.56 459 PRO B CA 1
ATOM 9214 C C . PRO B 1 459 ? 21.031 -0.214 -15.375 1 97.56 459 PRO B C 1
ATOM 9216 O O . PRO B 1 459 ? 21.5 -0.475 -16.484 1 97.56 459 PRO B O 1
ATOM 9219 N N . THR B 1 460 ? 21.797 0.027 -14.344 1 98.44 460 THR B N 1
ATOM 9220 C CA . THR B 1 460 ? 23.141 -0.512 -14.109 1 98.44 460 THR B CA 1
ATOM 9221 C C . THR B 1 460 ? 23.141 -1.479 -12.93 1 98.44 460 THR B C 1
ATOM 9223 O O . THR B 1 460 ? 22.078 -1.74 -12.344 1 98.44 460 THR B O 1
ATOM 9226 N N . PHE B 1 461 ? 24.328 -2.047 -12.648 1 98.62 461 PHE B N 1
ATOM 9227 C CA . PHE B 1 461 ? 24.422 -3.053 -11.602 1 98.62 461 PHE B CA 1
ATOM 9228 C C . PHE B 1 461 ? 25.578 -2.76 -10.656 1 98.62 461 PHE B C 1
ATOM 9230 O O . PHE B 1 461 ? 26.75 -2.912 -11.039 1 98.62 461 PHE B O 1
ATOM 9237 N N . ILE B 1 462 ? 25.219 -2.416 -9.445 1 98.25 462 ILE B N 1
ATOM 9238 C CA . ILE B 1 462 ? 26.25 -2.08 -8.469 1 98.25 462 ILE B CA 1
ATOM 9239 C C . ILE B 1 462 ? 26.797 -3.357 -7.836 1 98.25 462 ILE B C 1
ATOM 9241 O O . ILE B 1 462 ? 26.062 -4.328 -7.648 1 98.25 462 ILE B O 1
ATOM 9245 N N . VAL B 1 463 ? 28.078 -3.395 -7.492 1 97.56 463 VAL B N 1
ATOM 9246 C CA . VAL B 1 463 ? 28.719 -4.523 -6.828 1 97.56 463 VAL B CA 1
ATOM 9247 C C . VAL B 1 463 ? 29.391 -4.055 -5.539 1 97.56 463 VAL B C 1
ATOM 9249 O O . VAL B 1 463 ? 30.578 -3.719 -5.531 1 97.56 463 VAL B O 1
ATOM 9252 N N . PRO B 1 464 ? 28.656 -4.105 -4.465 1 95.25 464 PRO B N 1
ATOM 9253 C CA . PRO B 1 464 ? 29.266 -3.697 -3.197 1 95.25 464 PRO B CA 1
ATOM 9254 C C . PRO B 1 464 ? 30.406 -4.613 -2.771 1 95.25 464 PRO B C 1
ATOM 9256 O O . PRO B 1 464 ? 30.344 -5.828 -2.961 1 95.25 464 PRO B O 1
ATOM 9259 N N . GLU B 1 465 ? 31.469 -4.027 -2.256 1 94.44 465 GLU B N 1
ATOM 9260 C CA . GLU B 1 465 ? 32.625 -4.777 -1.75 1 94.44 465 GLU B CA 1
ATOM 9261 C C . GLU B 1 465 ? 33.156 -4.16 -0.46 1 94.44 465 GLU B C 1
ATOM 9263 O O . GLU B 1 465 ? 32.906 -2.988 -0.175 1 94.44 465 GLU B O 1
ATOM 9268 N N . GLY B 1 466 ? 33.781 -4.926 0.341 1 95.06 466 GLY B N 1
ATOM 9269 C CA . GLY B 1 466 ? 34.438 -4.418 1.545 1 95.06 466 GLY B CA 1
ATOM 9270 C C . GLY B 1 466 ? 33.438 -3.955 2.596 1 95.06 466 GLY B C 1
ATOM 9271 O O . GLY B 1 466 ? 32.406 -4.594 2.809 1 95.06 466 GLY B O 1
ATOM 9272 N N . GLU B 1 467 ? 33.75 -2.871 3.244 1 95.06 467 GLU B N 1
ATOM 9273 C CA . GLU B 1 467 ? 32.969 -2.375 4.379 1 95.06 467 GLU B CA 1
ATOM 9274 C C . GLU B 1 467 ? 31.578 -1.916 3.947 1 95.06 467 GLU B C 1
ATOM 9276 O O . GLU B 1 467 ? 30.609 -2.07 4.691 1 95.06 467 GLU B O 1
ATOM 9281 N N . ILE B 1 468 ? 31.516 -1.369 2.76 1 97.5 468 ILE B N 1
ATOM 9282 C CA . ILE B 1 468 ? 30.25 -0.809 2.271 1 97.5 468 ILE B CA 1
ATOM 9283 C C . ILE B 1 468 ? 29.266 -1.935 1.989 1 97.5 468 ILE B C 1
ATOM 9285 O O . ILE B 1 468 ? 28.062 -1.69 1.844 1 97.5 468 ILE B O 1
ATOM 9289 N N . SER B 1 469 ? 29.719 -3.268 1.963 1 97 469 SER B N 1
ATOM 9290 C CA . SER B 1 469 ? 28.906 -4.414 1.562 1 97 469 SER B CA 1
ATOM 9291 C C . SER B 1 469 ? 28.391 -5.172 2.775 1 97 469 SER B C 1
ATOM 9293 O O . SER B 1 469 ? 27.875 -6.285 2.645 1 97 469 SER B O 1
ATOM 9295 N N . LYS B 1 470 ? 28.547 -4.633 3.979 1 96.88 470 LYS B N 1
ATOM 9296 C CA . LYS B 1 470 ? 28.062 -5.32 5.172 1 96.88 470 LYS B CA 1
ATOM 9297 C C . LYS B 1 470 ? 26.609 -5.766 5 1 96.88 470 LYS B C 1
ATOM 9299 O O . LYS B 1 470 ? 25.766 -4.98 4.57 1 96.88 470 LYS B O 1
ATOM 9304 N N . ASP B 1 471 ? 26.297 -7.098 5.246 1 94.94 471 ASP B N 1
ATOM 9305 C CA . ASP B 1 471 ? 24.984 -7.73 5.203 1 94.94 471 ASP B CA 1
ATOM 9306 C C . ASP B 1 471 ? 24.438 -7.773 3.775 1 94.94 471 ASP B C 1
ATOM 9308 O O . ASP B 1 471 ? 23.219 -7.828 3.566 1 94.94 471 ASP B O 1
ATOM 9312 N N . LEU B 1 472 ? 25.312 -7.625 2.725 1 97.12 472 LEU B N 1
ATOM 9313 C CA . LEU B 1 472 ? 25 -7.812 1.31 1 97.12 472 LEU B CA 1
ATOM 9314 C C . LEU B 1 472 ? 25.922 -8.859 0.688 1 97.12 472 LEU B C 1
ATOM 9316 O O . LEU B 1 472 ? 27.031 -9.078 1.18 1 97.12 472 LEU B O 1
ATOM 9320 N N . TYR B 1 473 ? 25.438 -9.508 -0.346 1 95.12 473 TYR B N 1
ATOM 9321 C CA . TYR B 1 473 ? 26.297 -10.391 -1.122 1 95.12 473 TYR B CA 1
ATOM 9322 C C . TYR B 1 473 ? 27.281 -9.586 -1.966 1 95.12 473 TYR B C 1
ATOM 9324 O O . TYR B 1 473 ? 26.969 -8.469 -2.381 1 95.12 473 TYR B O 1
ATOM 9332 N N . ASN B 1 474 ? 28.469 -10.125 -2.141 1 94.06 474 ASN B N 1
ATOM 9333 C CA . ASN B 1 474 ? 29.391 -9.531 -3.094 1 94.06 474 ASN B CA 1
ATOM 9334 C C . ASN B 1 474 ? 29.047 -9.914 -4.527 1 94.06 474 ASN B C 1
ATOM 9336 O O . ASN B 1 474 ? 29.797 -10.648 -5.176 1 94.06 474 ASN B O 1
ATOM 9340 N N . THR B 1 475 ? 27.938 -9.469 -4.988 1 96.38 475 THR B N 1
ATOM 9341 C CA . THR B 1 475 ? 27.438 -9.719 -6.328 1 96.38 475 THR B CA 1
ATOM 9342 C C . THR B 1 475 ? 26.703 -8.492 -6.871 1 96.38 475 THR B C 1
ATOM 9344 O O . THR B 1 475 ? 26.656 -7.453 -6.211 1 96.38 475 THR B O 1
ATOM 9347 N N . GLU B 1 476 ? 26.188 -8.57 -8.062 1 97.69 476 GLU B N 1
ATOM 9348 C CA . GLU B 1 476 ? 25.516 -7.461 -8.719 1 97.69 476 GLU B CA 1
ATOM 9349 C C . GLU B 1 476 ? 24.141 -7.199 -8.094 1 97.69 476 GLU B C 1
ATOM 9351 O O . GLU B 1 476 ? 23.422 -8.141 -7.742 1 97.69 476 GLU B O 1
ATOM 9356 N N . TYR B 1 477 ? 23.828 -5.957 -7.832 1 98.5 477 TYR B N 1
ATOM 9357 C CA . TYR B 1 477 ? 22.5 -5.5 -7.465 1 98.5 477 TYR B CA 1
ATOM 9358 C C . TYR B 1 477 ? 21.953 -4.496 -8.484 1 98.5 477 TYR B C 1
ATOM 9360 O O . TYR B 1 477 ? 22.641 -3.529 -8.828 1 98.5 477 TYR B O 1
ATOM 9368 N N . THR B 1 478 ? 20.781 -4.699 -8.93 1 98.5 478 THR B N 1
ATOM 9369 C CA . THR B 1 478 ? 20.188 -3.867 -9.969 1 98.5 478 THR B CA 1
ATOM 9370 C C . THR B 1 478 ? 19.875 -2.473 -9.438 1 98.5 478 THR B C 1
ATOM 9372 O O . THR B 1 478 ? 19.266 -2.33 -8.367 1 98.5 478 THR B O 1
ATOM 9375 N N . MET B 1 479 ? 20.375 -1.465 -10.078 1 98.62 479 MET B N 1
ATOM 9376 C CA . MET B 1 479 ? 20 -0.067 -9.883 1 98.62 479 MET B CA 1
ATOM 9377 C C . MET B 1 479 ? 19.094 0.417 -11.008 1 98.62 479 MET B C 1
ATOM 9379 O O . MET B 1 479 ? 19.578 0.775 -12.086 1 98.62 479 MET B O 1
ATOM 9383 N N . TYR B 1 480 ? 17.828 0.502 -10.75 1 98.06 480 TYR B N 1
ATOM 9384 C CA . TYR B 1 480 ? 16.781 0.646 -11.766 1 98.06 480 TYR B CA 1
ATOM 9385 C C . TYR B 1 480 ? 16.844 2.023 -12.414 1 98.06 480 TYR B C 1
ATOM 9387 O O . TYR B 1 480 ? 16.5 2.18 -13.586 1 98.06 480 TYR B O 1
ATOM 9395 N N . LEU B 1 481 ? 17.234 3.023 -11.633 1 97.25 481 LEU B N 1
ATOM 9396 C CA . LEU B 1 481 ? 17.172 4.406 -12.094 1 97.25 481 LEU B CA 1
ATOM 9397 C C . LEU B 1 481 ? 18.516 4.867 -12.656 1 97.25 481 LEU B C 1
ATOM 9399 O O . LEU B 1 481 ? 19.531 4.188 -12.477 1 97.25 481 LEU B O 1
ATOM 9403 N N . ASP B 1 482 ? 18.531 6.02 -13.32 1 94.19 482 ASP B N 1
ATOM 9404 C CA . ASP B 1 482 ? 19.734 6.562 -13.961 1 94.19 482 ASP B CA 1
ATOM 9405 C C . ASP B 1 482 ? 20.797 6.914 -12.922 1 94.19 482 ASP B C 1
ATOM 9407 O O . ASP B 1 482 ? 20.5 7.016 -11.727 1 94.19 482 ASP B O 1
ATOM 9411 N N . SER B 1 483 ? 22.047 7.047 -13.359 1 97.06 483 SER B N 1
ATOM 9412 C CA . SER B 1 483 ? 23.203 7.398 -12.539 1 97.06 483 SER B CA 1
ATOM 9413 C C . SER B 1 483 ? 24.016 8.508 -13.195 1 97.06 483 SER B C 1
ATOM 9415 O O . SER B 1 483 ? 23.797 8.852 -14.352 1 97.06 483 SER B O 1
ATOM 9417 N N . THR B 1 484 ? 24.875 9.102 -12.414 1 97.38 484 THR B N 1
ATOM 9418 C CA . THR B 1 484 ? 25.891 9.969 -12.984 1 97.38 484 THR B CA 1
ATOM 9419 C C . THR B 1 484 ? 27.125 9.156 -13.398 1 97.38 484 THR B C 1
ATOM 9421 O O . THR B 1 484 ? 27.422 8.125 -12.797 1 97.38 484 THR B O 1
ATOM 9424 N N . LYS B 1 485 ? 27.75 9.648 -14.5 1 97.19 485 LYS B N 1
ATOM 9425 C CA . LYS B 1 485 ? 29.062 9.117 -14.867 1 97.19 485 LYS B CA 1
ATOM 9426 C C . LYS B 1 485 ? 30.188 9.93 -14.219 1 97.19 485 LYS B C 1
ATOM 9428 O O . LYS B 1 485 ? 30.234 11.156 -14.359 1 97.19 485 LYS B O 1
ATOM 9433 N N . ILE B 1 486 ? 31.094 9.211 -13.445 1 97.56 486 ILE B N 1
ATOM 9434 C CA . ILE B 1 486 ? 32.125 9.93 -12.703 1 97.56 486 ILE B CA 1
ATOM 9435 C C . ILE B 1 486 ? 33.469 9.188 -12.812 1 97.56 486 ILE B C 1
ATOM 9437 O O . ILE B 1 486 ? 33.5 8.016 -13.203 1 97.56 486 ILE B O 1
ATOM 9441 N N . ILE B 1 487 ? 34.5 9.891 -12.562 1 96.31 487 ILE B N 1
ATOM 9442 C CA . ILE B 1 487 ? 35.812 9.312 -12.328 1 96.31 487 ILE B CA 1
ATOM 9443 C C . ILE B 1 487 ? 36.344 9.766 -10.969 1 96.31 487 ILE B C 1
ATOM 9445 O O . ILE B 1 487 ? 36.094 10.891 -10.539 1 96.31 487 ILE B O 1
ATOM 9449 N N . GLU B 1 488 ? 37 8.828 -10.305 1 94.19 488 GLU B N 1
ATOM 9450 C CA . GLU B 1 488 ? 37.594 9.203 -9.023 1 94.19 488 GLU B CA 1
ATOM 9451 C C . GLU B 1 488 ? 38.844 10.07 -9.219 1 94.19 488 GLU B C 1
ATOM 9453 O O . GLU B 1 488 ? 39.594 9.852 -10.156 1 94.19 488 GLU B O 1
ATOM 9458 N N . LYS B 1 489 ? 38.969 11.07 -8.391 1 94.38 489 LYS B N 1
ATOM 9459 C CA . LYS B 1 489 ? 40.156 11.891 -8.375 1 94.38 489 LYS B CA 1
ATOM 9460 C C . LYS B 1 489 ? 41.219 11.289 -7.457 1 94.38 489 LYS B C 1
ATOM 9462 O O . LYS B 1 489 ? 40.969 10.281 -6.785 1 94.38 489 LYS B O 1
ATOM 9467 N N . GLU B 1 490 ? 42.375 12.039 -7.473 1 90.88 490 GLU B N 1
ATOM 9468 C CA . GLU B 1 490 ? 43.438 11.625 -6.582 1 90.88 490 GLU B CA 1
ATOM 9469 C C . GLU B 1 490 ? 42.969 11.562 -5.133 1 90.88 490 GLU B C 1
ATOM 9471 O O . GLU B 1 490 ? 42.219 12.438 -4.68 1 90.88 490 GLU B O 1
ATOM 9476 N N . ASP B 1 491 ? 43.188 10.461 -4.477 1 92.06 491 ASP B N 1
ATOM 9477 C CA . ASP B 1 491 ? 42.875 10.258 -3.064 1 92.06 491 ASP B CA 1
ATOM 9478 C C . ASP B 1 491 ? 41.438 9.789 -2.879 1 92.06 491 ASP B C 1
ATOM 9480 O O . ASP B 1 491 ? 41 9.594 -1.749 1 92.06 491 ASP B O 1
ATOM 9484 N N . GLY B 1 492 ? 40.75 9.727 -3.965 1 96.56 492 GLY B N 1
ATOM 9485 C CA . GLY B 1 492 ? 39.438 9.094 -3.887 1 96.56 492 GLY B CA 1
ATOM 9486 C C . GLY B 1 492 ? 39.5 7.578 -3.883 1 96.56 492 GLY B C 1
ATOM 9487 O O . GLY B 1 492 ? 40.281 6.984 -4.648 1 96.56 492 GLY B O 1
ATOM 9488 N N . GLU B 1 493 ? 38.781 6.945 -2.967 1 97.38 493 GLU B N 1
ATOM 9489 C CA . GLU B 1 493 ? 38.75 5.488 -2.875 1 97.38 493 GLU B CA 1
ATOM 9490 C C . GLU B 1 493 ? 37.438 4.93 -3.432 1 97.38 493 GLU B C 1
ATOM 9492 O O . GLU B 1 493 ? 36.344 5.293 -2.967 1 97.38 493 GLU B O 1
ATOM 9497 N N . ILE B 1 494 ? 37.5 4.109 -4.387 1 97.5 494 ILE B N 1
ATOM 9498 C CA . ILE B 1 494 ? 36.312 3.457 -4.934 1 97.5 494 ILE B CA 1
ATOM 9499 C C . ILE B 1 494 ? 35.844 2.363 -3.979 1 97.5 494 ILE B C 1
ATOM 9501 O O . ILE B 1 494 ? 36.531 1.367 -3.77 1 97.5 494 ILE B O 1
ATOM 9505 N N . LEU B 1 495 ? 34.656 2.559 -3.4 1 97.5 495 LEU B N 1
ATOM 9506 C CA . LEU B 1 495 ? 34.094 1.579 -2.488 1 97.5 495 LEU B CA 1
ATOM 9507 C C . LEU B 1 495 ? 33.281 0.543 -3.25 1 97.5 495 LEU B C 1
ATOM 9509 O O . LEU B 1 495 ? 33.062 -0.577 -2.771 1 97.5 495 LEU B O 1
ATOM 9513 N N . SER B 1 496 ? 32.75 0.914 -4.379 1 97.56 496 SER B N 1
ATOM 9514 C CA . SER B 1 496 ? 31.938 0.045 -5.23 1 97.56 496 SER B CA 1
ATOM 9515 C C . SER B 1 496 ? 31.969 0.516 -6.684 1 97.56 496 SER B C 1
ATOM 9517 O O . SER B 1 496 ? 31.984 1.72 -6.949 1 97.56 496 SER B O 1
ATOM 9519 N N . SER B 1 497 ? 32 -0.396 -7.547 1 97.38 497 SER B N 1
ATOM 9520 C CA . SER B 1 497 ? 31.859 -0.127 -8.977 1 97.38 497 SER B CA 1
ATOM 9521 C C . SER B 1 497 ? 30.5 -0.586 -9.484 1 97.38 497 SER B C 1
ATOM 9523 O O . SER B 1 497 ? 29.797 -1.317 -8.797 1 97.38 497 SER B O 1
ATOM 9525 N N . SER B 1 498 ? 30.156 -0.087 -10.609 1 97.31 498 SER B N 1
ATOM 9526 C CA . SER B 1 498 ? 28.969 -0.578 -11.297 1 97.31 498 SER B CA 1
ATOM 9527 C C . SER B 1 498 ? 29.328 -1.24 -12.625 1 97.31 498 SER B C 1
ATOM 9529 O O . SER B 1 498 ? 30.391 -0.979 -13.188 1 97.31 498 SER B O 1
ATOM 9531 N N . LYS B 1 499 ? 28.453 -2.1 -13.008 1 98.12 499 LYS B N 1
ATOM 9532 C CA . LYS B 1 499 ? 28.578 -2.793 -14.281 1 98.12 499 LYS B CA 1
ATOM 9533 C C . LYS B 1 499 ? 27.469 -2.381 -15.242 1 98.12 499 LYS B C 1
ATOM 9535 O O . LYS B 1 499 ? 26.375 -2 -14.812 1 98.12 499 LYS B O 1
ATOM 9540 N N . SER B 1 500 ? 27.766 -2.377 -16.531 1 98.12 500 SER B N 1
ATOM 9541 C CA . SER B 1 500 ? 26.781 -2.021 -17.547 1 98.12 500 SER B CA 1
ATOM 9542 C C . SER B 1 500 ? 25.953 -3.234 -17.953 1 98.12 500 SER B C 1
ATOM 9544 O O . SER B 1 500 ? 26.422 -4.371 -17.859 1 98.12 500 SER B O 1
ATOM 9546 N N . PRO B 1 501 ? 24.734 -2.994 -18.375 1 98.19 501 PRO B N 1
ATOM 9547 C CA . PRO B 1 501 ? 24 -4.066 -19.062 1 98.19 501 PRO B CA 1
ATOM 9548 C C . PRO B 1 501 ? 24.578 -4.367 -20.453 1 98.19 501 PRO B C 1
ATOM 9550 O O . PRO B 1 501 ? 25.422 -3.623 -20.953 1 98.19 501 PRO B O 1
ATOM 9553 N N . TYR B 1 502 ? 24.078 -5.445 -21.031 1 97.94 502 TYR B N 1
ATOM 9554 C CA . TYR B 1 502 ? 24.422 -5.703 -22.422 1 97.94 502 TYR B CA 1
ATOM 9555 C C . TYR B 1 502 ? 23.938 -4.57 -23.328 1 97.94 502 TYR B C 1
ATOM 9557 O O . TYR B 1 502 ? 24.625 -4.191 -24.281 1 97.94 502 TYR B O 1
ATOM 9565 N N . PHE B 1 503 ? 22.844 -4.012 -23.109 1 97.56 503 PHE B N 1
ATOM 9566 C CA . PHE B 1 503 ? 22.219 -2.896 -23.812 1 97.56 503 PHE B CA 1
ATOM 9567 C C . PHE B 1 503 ? 21.031 -2.352 -23.031 1 97.56 503 PHE B C 1
ATOM 9569 O O . PHE B 1 503 ? 20.531 -3.008 -22.109 1 97.56 503 PHE B O 1
ATOM 9576 N N . ASN B 1 504 ? 20.609 -1.101 -23.297 1 96.94 504 ASN B N 1
ATOM 9577 C CA . ASN B 1 504 ? 19.328 -0.591 -22.797 1 96.94 504 ASN B CA 1
ATOM 9578 C C . ASN B 1 504 ? 18.156 -1.209 -23.547 1 96.94 504 ASN B C 1
ATOM 9580 O O . ASN B 1 504 ? 18.266 -1.511 -24.734 1 96.94 504 ASN B O 1
ATOM 9584 N N . ARG B 1 505 ? 17.125 -1.424 -22.875 1 95.69 505 ARG B N 1
ATOM 9585 C CA . ARG B 1 505 ? 15.93 -1.95 -23.531 1 95.69 505 ARG B CA 1
ATOM 9586 C C . ARG B 1 505 ? 15.352 -0.936 -24.516 1 95.69 505 ARG B C 1
ATOM 9588 O O . ARG B 1 505 ? 15.188 0.238 -24.172 1 95.69 505 ARG B O 1
ATOM 9595 N N . THR B 1 506 ? 15.148 -1.235 -25.672 1 94.56 506 THR B N 1
ATOM 9596 C CA . THR B 1 506 ? 14.445 -0.531 -26.734 1 94.56 506 THR B CA 1
ATOM 9597 C C . THR B 1 506 ? 13.57 -1.494 -27.531 1 94.56 506 THR B C 1
ATOM 9599 O O . THR B 1 506 ? 13.453 -2.672 -27.188 1 94.56 506 THR B O 1
ATOM 9602 N N . LYS B 1 507 ? 12.938 -1.017 -28.562 1 91.19 507 LYS B N 1
ATOM 9603 C CA . LYS B 1 507 ? 12.156 -1.871 -29.453 1 91.19 507 LYS B CA 1
ATOM 9604 C C . LYS B 1 507 ? 13.031 -2.924 -30.125 1 91.19 507 LYS B C 1
ATOM 9606 O O . LYS B 1 507 ? 12.609 -4.066 -30.312 1 91.19 507 LYS B O 1
ATOM 9611 N N . GLU B 1 508 ? 14.25 -2.531 -30.422 1 93.5 508 GLU B N 1
ATOM 9612 C CA . GLU B 1 508 ? 15.156 -3.396 -31.156 1 93.5 508 GLU B CA 1
ATOM 9613 C C . GLU B 1 508 ? 16.078 -4.176 -30.219 1 93.5 508 GLU B C 1
ATOM 9615 O O . GLU B 1 508 ? 16.625 -5.207 -30.609 1 93.5 508 GLU B O 1
ATOM 9620 N N . HIS B 1 509 ? 16.188 -3.664 -29 1 96.31 509 HIS B N 1
ATOM 9621 C CA . HIS B 1 509 ? 17.094 -4.27 -28.031 1 96.31 509 HIS B CA 1
ATOM 9622 C C . HIS B 1 509 ? 16.375 -4.688 -26.766 1 96.31 509 HIS B C 1
ATOM 9624 O O . HIS B 1 509 ? 16.125 -3.859 -25.891 1 96.31 509 HIS B O 1
ATOM 9630 N N . TYR B 1 510 ? 16.094 -5.945 -26.672 1 95.38 510 TYR B N 1
ATOM 9631 C CA . TYR B 1 510 ? 15.414 -6.41 -25.469 1 95.38 510 TYR B CA 1
ATOM 9632 C C . TYR B 1 510 ? 15.82 -7.84 -25.125 1 95.38 510 TYR B C 1
ATOM 9634 O O . TYR B 1 510 ? 16.281 -8.578 -26 1 95.38 510 TYR B O 1
ATOM 9642 N N . CYS B 1 511 ? 15.773 -8.156 -23.922 1 96.31 511 CYS B N 1
ATOM 9643 C CA . CYS B 1 511 ? 15.992 -9.484 -23.359 1 96.31 511 CYS B CA 1
ATOM 9644 C C . CYS B 1 511 ? 14.992 -9.781 -22.25 1 96.31 511 CYS B C 1
ATOM 9646 O O . CYS B 1 511 ? 14.781 -8.961 -21.359 1 96.31 511 CYS B O 1
ATOM 9648 N N . SER B 1 512 ? 14.406 -10.922 -22.344 1 96.19 512 SER B N 1
ATOM 9649 C CA . SER B 1 512 ? 13.438 -11.328 -21.328 1 96.19 512 SER B CA 1
ATOM 9650 C C . SER B 1 512 ? 12.375 -10.258 -21.109 1 96.19 512 SER B C 1
ATOM 9652 O O . SER B 1 512 ? 12.055 -9.5 -22.031 1 96.19 512 SER B O 1
ATOM 9654 N N . HIS B 1 513 ? 11.766 -10.125 -19.938 1 95.31 513 HIS B N 1
ATOM 9655 C CA . HIS B 1 513 ? 10.523 -9.383 -19.734 1 95.31 513 HIS B CA 1
ATOM 9656 C C . HIS B 1 513 ? 10.797 -7.945 -19.328 1 95.31 513 HIS B C 1
ATOM 9658 O O . HIS B 1 513 ? 9.938 -7.074 -19.469 1 95.31 513 HIS B O 1
ATOM 9664 N N . GLN B 1 514 ? 11.969 -7.594 -18.781 1 94.94 514 GLN B N 1
ATOM 9665 C CA . GLN B 1 514 ? 12.148 -6.254 -18.219 1 94.94 514 GLN B CA 1
ATOM 9666 C C . GLN B 1 514 ? 13.375 -5.574 -18.812 1 94.94 514 GLN B C 1
ATOM 9668 O O . GLN B 1 514 ? 13.266 -4.809 -19.781 1 94.94 514 GLN B O 1
ATOM 9673 N N . HIS B 1 515 ? 14.578 -5.914 -18.344 1 96.31 515 HIS B N 1
ATOM 9674 C CA . HIS B 1 515 ? 15.805 -5.281 -18.828 1 96.31 515 HIS B CA 1
ATOM 9675 C C . HIS B 1 515 ? 16.891 -6.32 -19.109 1 96.31 515 HIS B C 1
ATOM 9677 O O . HIS B 1 515 ? 16.766 -7.48 -18.703 1 96.31 515 HIS B O 1
ATOM 9683 N N . ALA B 1 516 ? 17.906 -5.941 -19.906 1 97.5 516 ALA B N 1
ATOM 9684 C CA . ALA B 1 516 ? 19.031 -6.836 -20.172 1 97.5 516 ALA B CA 1
ATOM 9685 C C . ALA B 1 516 ? 19.859 -7.082 -18.906 1 97.5 516 ALA B C 1
ATOM 9687 O O . ALA B 1 516 ? 19.938 -6.211 -18.031 1 97.5 516 ALA B O 1
ATOM 9688 N N . PRO B 1 517 ? 20.391 -8.266 -18.719 1 97.75 517 PRO B N 1
ATOM 9689 C CA . PRO B 1 517 ? 21.266 -8.555 -17.578 1 97.75 517 PRO B CA 1
ATOM 9690 C C . PRO B 1 517 ? 22.594 -7.793 -17.656 1 97.75 517 PRO B C 1
ATOM 9692 O O . PRO B 1 517 ? 22.891 -7.16 -18.672 1 97.75 517 PRO B O 1
ATOM 9695 N N . SER B 1 518 ? 23.344 -7.879 -16.562 1 97.81 518 SER B N 1
ATOM 9696 C CA . SER B 1 518 ? 24.688 -7.316 -16.516 1 97.81 518 SER B CA 1
ATOM 9697 C C . SER B 1 518 ? 25.594 -7.945 -17.578 1 97.81 518 SER B C 1
ATOM 9699 O O . SER B 1 518 ? 25.562 -9.164 -17.781 1 97.81 518 SER B O 1
ATOM 9701 N N . SER B 1 519 ? 26.406 -7.16 -18.266 1 97.19 519 SER B N 1
ATOM 9702 C CA . SER B 1 519 ? 27.391 -7.656 -19.203 1 97.19 519 SER B CA 1
ATOM 9703 C C . SER B 1 519 ? 28.641 -8.164 -18.5 1 97.19 519 SER B C 1
ATOM 9705 O O . SER B 1 519 ? 29.469 -8.852 -19.094 1 97.19 519 SER B O 1
ATOM 9707 N N . GLY B 1 520 ? 28.734 -7.773 -17.25 1 96.19 520 GLY B N 1
ATOM 9708 C CA . GLY B 1 520 ? 29.953 -8.078 -16.5 1 96.19 520 GLY B CA 1
ATOM 9709 C C . GLY B 1 520 ? 31.016 -7.023 -16.656 1 96.19 520 GLY B C 1
ATOM 9710 O O . GLY B 1 520 ? 31.984 -7 -15.883 1 96.19 520 GLY B O 1
ATOM 9711 N N . ASN B 1 521 ? 30.844 -6.062 -17.547 1 97.06 521 ASN B N 1
ATOM 9712 C CA . ASN B 1 521 ? 31.828 -5.012 -17.781 1 97.06 521 ASN B CA 1
ATOM 9713 C C . ASN B 1 521 ? 31.688 -3.889 -16.75 1 97.06 521 ASN B C 1
ATOM 9715 O O . ASN B 1 521 ? 30.578 -3.436 -16.469 1 97.06 521 ASN B O 1
ATOM 9719 N N . ILE B 1 522 ? 32.844 -3.502 -16.25 1 97.38 522 ILE B N 1
ATOM 9720 C CA . ILE B 1 522 ? 32.812 -2.387 -15.312 1 97.38 522 ILE B CA 1
ATOM 9721 C C . ILE B 1 522 ? 32.438 -1.104 -16.031 1 97.38 522 ILE B C 1
ATOM 9723 O O . ILE B 1 522 ? 33 -0.763 -17.062 1 97.38 522 ILE B O 1
ATOM 9727 N N . TYR B 1 523 ? 31.5 -0.501 -15.609 1 96.69 523 TYR B N 1
ATOM 9728 C CA . TYR B 1 523 ? 30.969 0.731 -16.188 1 96.69 523 TYR B CA 1
ATOM 9729 C C . TYR B 1 523 ? 31.688 1.949 -15.602 1 96.69 523 TYR B C 1
ATOM 9731 O O . TYR B 1 523 ? 32.062 2.863 -16.344 1 96.69 523 TYR B O 1
ATOM 9739 N N . GLY B 1 524 ? 31.859 1.962 -14.281 1 96.38 524 GLY B N 1
ATOM 9740 C CA . GLY B 1 524 ? 32.531 3.049 -13.586 1 96.38 524 GLY B CA 1
ATOM 9741 C C . GLY B 1 524 ? 32.312 3.018 -12.078 1 96.38 524 GLY B C 1
ATOM 9742 O O . GLY B 1 524 ? 31.656 2.109 -11.562 1 96.38 524 GLY B O 1
ATOM 9743 N N . PRO B 1 525 ? 33 3.977 -11.391 1 97.62 525 PRO B N 1
ATOM 9744 C CA . PRO B 1 525 ? 32.781 4.051 -9.945 1 97.62 525 PRO B CA 1
ATOM 9745 C C . PRO B 1 525 ? 31.312 4.336 -9.594 1 97.62 525 PRO B C 1
ATOM 9747 O O . PRO B 1 525 ? 30.656 5.133 -10.266 1 97.62 525 PRO B O 1
ATOM 9750 N N . ALA B 1 526 ? 30.781 3.631 -8.633 1 98.25 526 ALA B N 1
ATOM 9751 C CA . ALA B 1 526 ? 29.406 3.834 -8.172 1 98.25 526 ALA B CA 1
ATOM 9752 C C . ALA B 1 526 ? 29.375 4.555 -6.828 1 98.25 526 ALA B C 1
ATOM 9754 O O . ALA B 1 526 ? 28.484 5.375 -6.578 1 98.25 526 ALA B O 1
ATOM 9755 N N . ILE B 1 527 ? 30.266 4.199 -5.91 1 98.75 527 ILE B N 1
ATOM 9756 C CA . ILE B 1 527 ? 30.406 4.816 -4.598 1 98.75 527 ILE B CA 1
ATOM 9757 C C . ILE B 1 527 ? 31.875 5.172 -4.355 1 98.75 527 ILE B C 1
ATOM 9759 O O . ILE B 1 527 ? 32.75 4.324 -4.488 1 98.75 527 ILE B O 1
ATOM 9763 N N . VAL B 1 528 ? 32.156 6.41 -4.008 1 98.44 528 VAL B N 1
ATOM 9764 C CA . VAL B 1 528 ? 33.531 6.883 -3.82 1 98.44 528 VAL B CA 1
ATOM 9765 C C . VAL B 1 528 ? 33.688 7.531 -2.445 1 98.44 528 VAL B C 1
ATOM 9767 O O . VAL B 1 528 ? 32.844 8.344 -2.051 1 98.44 528 VAL B O 1
ATOM 9770 N N . LYS B 1 529 ? 34.625 7.125 -1.697 1 98.38 529 LYS B N 1
ATOM 9771 C CA . LYS B 1 529 ? 35 7.754 -0.427 1 98.38 529 LYS B CA 1
ATOM 9772 C C . LYS B 1 529 ? 36.031 8.859 -0.626 1 98.38 529 LYS B C 1
ATOM 9774 O O . LYS B 1 529 ? 37.094 8.617 -1.185 1 98.38 529 LYS B O 1
ATOM 9779 N N . GLY B 1 530 ? 35.688 10.062 -0.279 1 97.94 530 GLY B N 1
ATOM 9780 C CA . GLY B 1 530 ? 36.594 11.203 -0.292 1 97.94 530 GLY B CA 1
ATOM 9781 C C . GLY B 1 530 ? 37.094 11.578 1.09 1 97.94 530 GLY B C 1
ATOM 9782 O O . GLY B 1 530 ? 37.406 10.703 1.903 1 97.94 530 GLY B O 1
ATOM 9783 N N . GLU B 1 531 ? 37.344 12.883 1.242 1 97.44 531 GLU B N 1
ATOM 9784 C CA . GLU B 1 531 ? 37.75 13.391 2.547 1 97.44 531 GLU B CA 1
ATOM 9785 C C . GLU B 1 531 ? 36.531 13.656 3.439 1 97.44 531 GLU B C 1
ATOM 9787 O O . GLU B 1 531 ? 35.844 14.648 3.254 1 97.44 531 GLU B O 1
ATOM 9792 N N . ASN B 1 532 ? 36.344 12.852 4.434 1 97.62 532 ASN B N 1
ATOM 9793 C CA . ASN B 1 532 ? 35.188 12.953 5.32 1 97.62 532 ASN B CA 1
ATOM 9794 C C . ASN B 1 532 ? 33.906 12.977 4.539 1 97.62 532 ASN B C 1
ATOM 9796 O O . ASN B 1 532 ? 32.969 13.703 4.898 1 97.62 532 ASN B O 1
ATOM 9800 N N . ALA B 1 533 ? 33.938 12.188 3.426 1 98.5 533 ALA B N 1
ATOM 9801 C CA . ALA B 1 533 ? 32.75 12.227 2.566 1 98.5 533 ALA B CA 1
ATOM 9802 C C . ALA B 1 533 ? 32.594 10.922 1.781 1 98.5 533 ALA B C 1
ATOM 9804 O O . ALA B 1 533 ? 33.594 10.242 1.512 1 98.5 533 ALA B O 1
ATOM 9805 N N . ILE B 1 534 ? 31.406 10.562 1.488 1 98.69 534 ILE B N 1
ATOM 9806 C CA . ILE B 1 534 ? 31.094 9.453 0.581 1 98.69 534 ILE B CA 1
ATOM 9807 C C . ILE B 1 534 ? 30.094 9.914 -0.473 1 98.69 534 ILE B C 1
ATOM 9809 O O . ILE B 1 534 ? 29.109 10.578 -0.149 1 98.69 534 ILE B O 1
ATOM 9813 N N . TYR B 1 535 ? 30.406 9.633 -1.721 1 98.62 535 TYR B N 1
ATOM 9814 C CA . TYR B 1 535 ? 29.562 10.016 -2.85 1 98.62 535 TYR B CA 1
ATOM 9815 C C . TYR B 1 535 ? 28.938 8.789 -3.504 1 98.62 535 TYR B C 1
ATOM 9817 O O . TYR B 1 535 ? 29.625 7.781 -3.729 1 98.62 535 TYR B O 1
ATOM 9825 N N . PHE B 1 536 ? 27.641 8.82 -3.775 1 98.81 536 PHE B N 1
ATOM 9826 C CA . PHE B 1 536 ? 26.906 7.809 -4.531 1 98.81 536 PHE B CA 1
ATOM 9827 C C . PHE B 1 536 ? 26.531 8.328 -5.914 1 98.81 536 PHE B C 1
ATOM 9829 O O . PHE B 1 536 ? 25.859 9.359 -6.039 1 98.81 536 PHE B O 1
ATOM 9836 N N . SER B 1 537 ? 26.844 7.586 -6.918 1 98.38 537 SER B N 1
ATOM 9837 C CA . SER B 1 537 ? 26.531 8.023 -8.273 1 98.38 537 SER B CA 1
ATOM 9838 C C . SER B 1 537 ? 25.062 7.746 -8.617 1 98.38 537 SER B C 1
ATOM 9840 O O . SER B 1 537 ? 24.516 8.359 -9.531 1 98.38 537 SER B O 1
ATOM 9842 N N . HIS B 1 538 ? 24.438 6.781 -7.922 1 98.56 538 HIS B N 1
ATOM 9843 C CA . HIS B 1 538 ? 23.078 6.336 -8.234 1 98.56 538 HIS B CA 1
ATOM 9844 C C . HIS B 1 538 ? 22.047 7.035 -7.348 1 98.56 538 HIS B C 1
ATOM 9846 O O . HIS B 1 538 ? 22.375 7.477 -6.242 1 98.56 538 HIS B O 1
ATOM 9852 N N . LYS B 1 539 ? 20.734 7.09 -7.793 1 98.25 539 LYS B N 1
ATOM 9853 C CA . LYS B 1 539 ? 19.625 7.68 -7.07 1 98.25 539 LYS B CA 1
ATOM 9854 C C . LYS B 1 539 ? 19.078 6.723 -6.012 1 98.25 539 LYS B C 1
ATOM 9856 O O . LYS B 1 539 ? 17.922 6.293 -6.082 1 98.25 539 LYS B O 1
ATOM 9861 N N . ILE B 1 540 ? 19.797 6.508 -4.996 1 98.69 540 ILE B N 1
ATOM 9862 C CA . ILE B 1 540 ? 19.469 5.449 -4.043 1 98.69 540 ILE B CA 1
ATOM 9863 C C . ILE B 1 540 ? 18.203 5.82 -3.268 1 98.69 540 ILE B C 1
ATOM 9865 O O . ILE B 1 540 ? 17.422 4.945 -2.896 1 98.69 540 ILE B O 1
ATOM 9869 N N . PHE B 1 541 ? 17.969 7.113 -3.045 1 98.75 541 PHE B N 1
ATOM 9870 C CA . PHE B 1 541 ? 16.797 7.523 -2.279 1 98.75 541 PHE B CA 1
ATOM 9871 C C . PHE B 1 541 ? 15.523 7.406 -3.121 1 98.75 541 PHE B C 1
ATOM 9873 O O . PHE B 1 541 ? 14.539 6.801 -2.691 1 98.75 541 PHE B O 1
ATOM 9880 N N . SER B 1 542 ? 15.562 7.969 -4.344 1 98.56 542 SER B N 1
ATOM 9881 C CA . SER B 1 542 ? 14.422 7.855 -5.246 1 98.56 542 SER B CA 1
ATOM 9882 C C . SER B 1 542 ? 14.109 6.395 -5.559 1 98.56 542 SER B C 1
ATOM 9884 O O . SER B 1 542 ? 12.938 6.02 -5.691 1 98.56 542 SER B O 1
ATOM 9886 N N . GLN B 1 543 ? 15.141 5.613 -5.707 1 98.44 543 GLN B N 1
ATOM 9887 C CA . GLN B 1 543 ? 14.914 4.195 -5.973 1 98.44 543 GLN B CA 1
ATOM 9888 C C . GLN B 1 543 ? 14.234 3.512 -4.785 1 98.44 543 GLN B C 1
ATOM 9890 O O . GLN B 1 543 ? 13.375 2.654 -4.969 1 98.44 543 GLN B O 1
ATOM 9895 N N . TYR B 1 544 ? 14.688 3.791 -3.568 1 98.5 544 TYR B N 1
ATOM 9896 C CA . TYR B 1 544 ? 14.031 3.203 -2.406 1 98.5 544 TYR B CA 1
ATOM 9897 C C . TYR B 1 544 ? 12.562 3.613 -2.34 1 98.5 544 TYR B C 1
ATOM 9899 O O . TYR B 1 544 ? 11.695 2.795 -2.023 1 98.5 544 TYR B O 1
ATOM 9907 N N . GLN B 1 545 ? 12.281 4.852 -2.643 1 98.31 545 GLN B N 1
ATOM 9908 C CA . GLN B 1 545 ? 10.906 5.336 -2.635 1 98.31 545 GLN B CA 1
ATOM 9909 C C . GLN B 1 545 ? 10.07 4.637 -3.705 1 98.31 545 GLN B C 1
ATOM 9911 O O . GLN B 1 545 ? 8.891 4.355 -3.492 1 98.31 545 GLN B O 1
ATOM 9916 N N . SER B 1 546 ? 10.656 4.324 -4.785 1 97.94 546 SER B N 1
ATOM 9917 C CA . SER B 1 546 ? 9.906 3.76 -5.906 1 97.94 546 SER B CA 1
ATOM 9918 C C . SER B 1 546 ? 9.773 2.246 -5.77 1 97.94 546 SER B C 1
ATOM 9920 O O . SER B 1 546 ? 8.734 1.679 -6.133 1 97.94 546 SER B O 1
ATOM 9922 N N . TYR B 1 547 ? 10.898 1.546 -5.223 1 97.56 547 TYR B N 1
ATOM 9923 C CA . TYR B 1 547 ? 10.945 0.095 -5.363 1 97.56 547 TYR B CA 1
ATOM 9924 C C . TYR B 1 547 ? 11.156 -0.578 -4.012 1 97.56 547 TYR B C 1
ATOM 9926 O O . TYR B 1 547 ? 11.008 -1.796 -3.891 1 97.56 547 TYR B O 1
ATOM 9934 N N . GLY B 1 548 ? 11.469 0.153 -3.006 1 97.56 548 GLY B N 1
ATOM 9935 C CA . GLY B 1 548 ? 11.727 -0.458 -1.711 1 97.56 548 GLY B CA 1
ATOM 9936 C C . GLY B 1 548 ? 12.938 -1.374 -1.718 1 97.56 548 GLY B C 1
ATOM 9937 O O . GLY B 1 548 ? 12.984 -2.355 -0.973 1 97.56 548 GLY B O 1
ATOM 9938 N N . SER B 1 549 ? 13.977 -1.062 -2.527 1 97.81 549 SER B N 1
ATOM 9939 C CA . SER B 1 549 ? 15.172 -1.893 -2.662 1 97.81 549 SER B CA 1
ATOM 9940 C C . SER B 1 549 ? 16 -1.875 -1.384 1 97.81 549 SER B C 1
ATOM 9942 O O . SER B 1 549 ? 16.828 -0.981 -1.187 1 97.81 549 SER B O 1
ATOM 9944 N N . ILE B 1 550 ? 15.984 -2.898 -0.645 1 97.94 550 ILE B N 1
ATOM 9945 C CA . ILE B 1 550 ? 16.594 -2.928 0.68 1 97.94 550 ILE B CA 1
ATOM 9946 C C . ILE B 1 550 ? 18.094 -2.721 0.558 1 97.94 550 ILE B C 1
ATOM 9948 O O . ILE B 1 550 ? 18.734 -2.221 1.484 1 97.94 550 ILE B O 1
ATOM 9952 N N . TRP B 1 551 ? 18.719 -3.078 -0.625 1 98.31 551 TRP B N 1
ATOM 9953 C CA . TRP B 1 551 ? 20.156 -2.912 -0.774 1 98.31 551 TRP B CA 1
ATOM 9954 C C . TRP B 1 551 ? 20.531 -1.435 -0.822 1 98.31 551 TRP B C 1
ATOM 9956 O O . TRP B 1 551 ? 21.641 -1.053 -0.405 1 98.31 551 TRP B O 1
ATOM 9966 N N . CYS B 1 552 ? 19.656 -0.546 -1.292 1 98.56 552 CYS B N 1
ATOM 9967 C CA . CYS B 1 552 ? 19.922 0.886 -1.226 1 98.56 552 CYS B CA 1
ATOM 9968 C C . CYS B 1 552 ? 19.984 1.362 0.22 1 98.56 552 CYS B C 1
ATOM 9970 O O . CYS B 1 552 ? 20.859 2.154 0.578 1 98.56 552 CYS B O 1
ATOM 9972 N N . LYS B 1 553 ? 19.094 0.927 1.056 1 98.44 553 LYS B N 1
ATOM 9973 C CA . LYS B 1 553 ? 19.078 1.275 2.473 1 98.44 553 LYS B CA 1
ATOM 9974 C C . LYS B 1 553 ? 20.328 0.765 3.18 1 98.44 553 LYS B C 1
ATOM 9976 O O . LYS B 1 553 ? 20.953 1.494 3.955 1 98.44 553 LYS B O 1
ATOM 9981 N N . LYS B 1 554 ? 20.688 -0.457 2.922 1 98.56 554 LYS B N 1
ATOM 9982 C CA . LYS B 1 554 ? 21.859 -1.052 3.551 1 98.56 554 LYS B CA 1
ATOM 9983 C C . LYS B 1 554 ? 23.141 -0.308 3.152 1 98.56 554 LYS B C 1
ATOM 9985 O O . LYS B 1 554 ? 24.016 -0.071 3.986 1 98.56 554 LYS B O 1
ATOM 9990 N N . LEU B 1 555 ? 23.219 0.031 1.871 1 98.75 555 LEU B N 1
ATOM 9991 C CA . LEU B 1 555 ? 24.375 0.781 1.407 1 98.75 555 LEU B CA 1
ATOM 9992 C C . LEU B 1 555 ? 24.484 2.123 2.125 1 98.75 555 LEU B C 1
ATOM 9994 O O . LEU B 1 555 ? 25.562 2.527 2.543 1 98.75 555 LEU B O 1
ATOM 9998 N N . LEU B 1 556 ? 23.344 2.809 2.25 1 98.81 556 LEU B N 1
ATOM 9999 C CA . LEU B 1 556 ? 23.344 4.082 2.959 1 98.81 556 LEU B CA 1
ATOM 10000 C C . LEU B 1 556 ? 23.781 3.898 4.406 1 98.81 556 LEU B C 1
ATOM 10002 O O . LEU B 1 556 ? 24.625 4.656 4.906 1 98.81 556 LEU B O 1
ATOM 10006 N N . LEU B 1 557 ? 23.219 2.926 5.105 1 98.5 557 LEU B N 1
ATOM 10007 C CA . LEU B 1 557 ? 23.5 2.707 6.516 1 98.5 557 LEU B CA 1
ATOM 10008 C C . LEU B 1 557 ? 24.969 2.33 6.719 1 98.5 557 LEU B C 1
ATOM 10010 O O . LEU B 1 557 ? 25.609 2.77 7.684 1 98.5 557 LEU B O 1
ATOM 10014 N N . ASN B 1 558 ? 25.484 1.491 5.805 1 98.5 558 ASN B N 1
ATOM 10015 C CA . ASN B 1 558 ? 26.906 1.156 5.867 1 98.5 558 ASN B CA 1
ATOM 10016 C C . ASN B 1 558 ? 27.781 2.389 5.664 1 98.5 558 ASN B C 1
ATOM 10018 O O . ASN B 1 558 ? 28.797 2.551 6.344 1 98.5 558 ASN B O 1
ATOM 10022 N N . ALA B 1 559 ? 27.406 3.248 4.703 1 98.75 559 ALA B N 1
ATOM 10023 C CA . ALA B 1 559 ? 28.141 4.496 4.488 1 98.75 559 ALA B CA 1
ATOM 10024 C C . ALA B 1 559 ? 28.094 5.375 5.734 1 98.75 559 ALA B C 1
ATOM 10026 O O . ALA B 1 559 ? 29.125 5.961 6.117 1 98.75 559 ALA B O 1
ATOM 10027 N N . ILE B 1 560 ? 26.938 5.488 6.387 1 98.75 560 ILE B N 1
ATOM 10028 C CA . ILE B 1 560 ? 26.781 6.285 7.598 1 98.75 560 ILE B CA 1
ATOM 10029 C C . ILE B 1 560 ? 27.672 5.723 8.703 1 98.75 560 ILE B C 1
ATOM 10031 O O . ILE B 1 560 ? 28.375 6.473 9.383 1 98.75 560 ILE B O 1
ATOM 10035 N N . ASP B 1 561 ? 27.719 4.434 8.867 1 97.94 561 ASP B N 1
ATOM 10036 C CA . ASP B 1 561 ? 28.516 3.791 9.914 1 97.94 561 ASP B CA 1
ATOM 10037 C C . ASP B 1 561 ? 30.016 3.949 9.648 1 97.94 561 ASP B C 1
ATOM 10039 O O . ASP B 1 561 ? 30.812 3.936 10.578 1 97.94 561 ASP B O 1
ATOM 10043 N N . MET B 1 562 ? 30.422 4.082 8.375 1 97.75 562 MET B N 1
ATOM 10044 C CA . MET B 1 562 ? 31.812 4.328 8.023 1 97.75 562 MET B CA 1
ATOM 10045 C C . MET B 1 562 ? 32.25 5.738 8.43 1 97.75 562 MET B C 1
ATOM 10047 O O . MET B 1 562 ? 33.406 5.973 8.742 1 97.75 562 MET B O 1
ATOM 10051 N N . LEU B 1 563 ? 31.281 6.641 8.359 1 98 563 LEU B N 1
ATOM 10052 C CA . LEU B 1 563 ? 31.594 8.047 8.609 1 98 563 LEU B CA 1
ATOM 10053 C C . LEU B 1 563 ? 31.375 8.398 10.078 1 98 563 LEU B C 1
ATOM 10055 O O . LEU B 1 563 ? 32.156 9.18 10.648 1 98 563 LEU B O 1
ATOM 10059 N N . LEU B 1 564 ? 30.281 7.848 10.648 1 94.94 564 LEU B N 1
ATOM 10060 C CA . LEU B 1 564 ? 29.953 8.156 12.031 1 94.94 564 LEU B CA 1
ATOM 10061 C C . LEU B 1 564 ? 30.531 7.105 12.977 1 94.94 564 LEU B C 1
ATOM 10063 O O . LEU B 1 564 ? 30.391 5.906 12.734 1 94.94 564 LEU B O 1
ATOM 10067 N N . ASP B 1 565 ? 31.188 7.469 14 1 86.69 565 ASP B N 1
ATOM 10068 C CA . ASP B 1 565 ? 31.75 6.566 15 1 86.69 565 ASP B CA 1
ATOM 10069 C C . ASP B 1 565 ? 30.641 5.863 15.789 1 86.69 565 ASP B C 1
ATOM 10071 O O . ASP B 1 565 ? 30.781 4.691 16.156 1 86.69 565 ASP B O 1
ATOM 10075 N N . LYS B 1 566 ? 29.672 6.664 16.203 1 91.38 566 LYS B N 1
ATOM 10076 C CA . LYS B 1 566 ? 28.547 6.172 17 1 91.38 566 LYS B CA 1
ATOM 10077 C C . LYS B 1 566 ? 27.234 6.797 16.562 1 91.38 566 LYS B C 1
ATOM 10079 O O . LYS B 1 566 ? 27.172 7.992 16.266 1 91.38 566 LYS B O 1
ATOM 10084 N N . ARG B 1 567 ? 26.172 5.879 16.562 1 95.94 567 ARG B N 1
ATOM 10085 C CA . ARG B 1 567 ? 24.828 6.41 16.359 1 95.94 567 ARG B CA 1
ATOM 10086 C C . ARG B 1 567 ? 24.188 6.797 17.688 1 95.94 567 ARG B C 1
ATOM 10088 O O . ARG B 1 567 ? 24.484 6.199 18.734 1 95.94 567 ARG B O 1
ATOM 10095 N N . LEU B 1 568 ? 23.312 7.703 17.688 1 97 568 LEU B N 1
ATOM 10096 C CA . LEU B 1 568 ? 22.609 8.156 18.891 1 97 568 LEU B CA 1
ATOM 10097 C C . LEU B 1 568 ? 21.766 7.035 19.469 1 97 568 LEU B C 1
ATOM 10099 O O . LEU B 1 568 ? 21.703 6.871 20.688 1 97 568 LEU B O 1
ATOM 10103 N N . ILE B 1 569 ? 21.078 6.312 18.625 1 98.19 569 ILE B N 1
ATOM 10104 C CA . ILE B 1 569 ? 20.188 5.258 19.078 1 98.19 569 ILE B CA 1
ATOM 10105 C C . ILE B 1 569 ? 20.406 4 18.234 1 98.19 569 ILE B C 1
ATOM 10107 O O . ILE B 1 569 ? 20.5 4.07 17.016 1 98.19 569 ILE B O 1
ATOM 10111 N N . ARG B 1 570 ? 20.5 2.875 18.844 1 97.5 570 ARG B N 1
ATOM 10112 C CA . ARG B 1 570 ? 20.438 1.55 18.234 1 97.5 570 ARG B CA 1
ATOM 10113 C C . ARG B 1 570 ? 19.484 0.641 19.016 1 97.5 570 ARG B C 1
ATOM 10115 O O . ARG B 1 570 ? 19.344 0.777 20.219 1 97.5 570 ARG B O 1
ATOM 10122 N N . HIS B 1 571 ? 18.812 -0.171 18.344 1 98.31 571 HIS B N 1
ATOM 10123 C CA . HIS B 1 571 ? 17.953 -1.167 18.984 1 98.31 571 HIS B CA 1
ATOM 10124 C C . HIS B 1 571 ? 17.891 -2.447 18.156 1 98.31 571 HIS B C 1
ATOM 10126 O O . HIS B 1 571 ? 18.312 -2.469 17 1 98.31 571 HIS B O 1
ATOM 10132 N N . ASN B 1 572 ? 17.359 -3.473 18.75 1 97.75 572 ASN B N 1
ATOM 10133 C CA . ASN B 1 572 ? 17.25 -4.746 18.047 1 97.75 572 ASN B CA 1
ATOM 10134 C C . ASN B 1 572 ? 15.82 -5.031 17.625 1 97.75 572 ASN B C 1
ATOM 10136 O O . ASN B 1 572 ? 15.477 -6.176 17.312 1 97.75 572 ASN B O 1
ATOM 10140 N N . GLY B 1 573 ? 14.938 -4.066 17.688 1 98.12 573 GLY B N 1
ATOM 10141 C CA . GLY B 1 573 ? 13.57 -4.227 17.234 1 98.12 573 GLY B CA 1
ATOM 10142 C C . GLY B 1 573 ? 13.445 -4.223 15.711 1 98.12 573 GLY B C 1
ATOM 10143 O O . GLY B 1 573 ? 14.438 -4.066 15.008 1 98.12 573 GLY B O 1
ATOM 10144 N N . PRO B 1 574 ? 12.227 -4.449 15.211 1 98.06 574 PRO B N 1
ATOM 10145 C CA . PRO B 1 574 ? 12 -4.418 13.766 1 98.06 574 PRO B CA 1
ATOM 10146 C C . PRO B 1 574 ? 12.133 -3.02 13.172 1 98.06 574 PRO B C 1
ATOM 10148 O O . PRO B 1 574 ? 12.141 -2.031 13.906 1 98.06 574 PRO B O 1
ATOM 10151 N N . SER B 1 575 ? 12.297 -2.938 11.836 1 97.94 575 SER B N 1
ATOM 10152 C CA . SER B 1 575 ? 12.453 -1.661 11.148 1 97.94 575 SER B CA 1
ATOM 10153 C C . SER B 1 575 ? 11.18 -0.827 11.242 1 97.94 575 SER B C 1
ATOM 10155 O O . SER B 1 575 ? 11.195 0.371 10.945 1 97.94 575 SER B O 1
ATOM 10157 N N . THR B 1 576 ? 10.031 -1.42 11.719 1 97.75 576 THR B N 1
ATOM 10158 C CA . THR B 1 576 ? 8.766 -0.717 11.852 1 97.75 576 THR B CA 1
ATOM 10159 C C . THR B 1 576 ? 8.711 0.059 13.172 1 97.75 576 THR B C 1
ATOM 10161 O O . THR B 1 576 ? 7.785 0.836 13.398 1 97.75 576 THR B O 1
ATOM 10164 N N . LEU B 1 577 ? 9.703 -0.154 14.031 1 98.56 577 LEU B N 1
ATOM 10165 C CA . LEU B 1 577 ? 9.82 0.633 15.25 1 98.56 577 LEU B CA 1
ATOM 10166 C C . LEU B 1 577 ? 10.422 2.004 14.961 1 98.56 577 LEU B C 1
ATOM 10168 O O . LEU B 1 577 ? 11.578 2.1 14.539 1 98.56 577 LEU B O 1
ATOM 10172 N N . ILE B 1 578 ? 9.688 3.07 15.227 1 98.06 578 ILE B N 1
ATOM 10173 C CA . ILE B 1 578 ? 10.156 4.434 15.008 1 98.06 578 ILE B CA 1
ATOM 10174 C C . ILE B 1 578 ? 10.57 5.055 16.344 1 98.06 578 ILE B C 1
ATOM 10176 O O . ILE B 1 578 ? 9.82 5.008 17.312 1 98.06 578 ILE B O 1
ATOM 10180 N N . THR B 1 579 ? 11.742 5.617 16.359 1 98.62 579 THR B N 1
ATOM 10181 C CA . THR B 1 579 ? 12.219 6.246 17.594 1 98.62 579 THR B CA 1
ATOM 10182 C C . THR B 1 579 ? 12.562 7.715 17.344 1 98.62 579 THR B C 1
ATOM 10184 O O . THR B 1 579 ? 12.945 8.094 16.234 1 98.62 579 THR B O 1
ATOM 10187 N N . THR B 1 580 ? 12.344 8.5 18.281 1 98.5 580 THR B N 1
ATOM 10188 C CA . THR B 1 580 ? 12.797 9.883 18.312 1 98.5 580 THR B CA 1
ATOM 10189 C C . THR B 1 580 ? 13.336 10.242 19.688 1 98.5 580 THR B C 1
ATOM 10191 O O . THR B 1 580 ? 12.812 9.773 20.703 1 98.5 580 THR B O 1
ATOM 10194 N N . LEU B 1 581 ? 14.375 10.992 19.75 1 98.69 581 LEU B N 1
ATOM 10195 C CA . LEU B 1 581 ? 14.977 11.461 20.984 1 98.69 581 LEU B CA 1
ATOM 10196 C C . LEU B 1 581 ? 14.82 12.969 21.141 1 98.69 581 LEU B C 1
ATOM 10198 O O . LEU B 1 581 ? 15.219 13.727 20.25 1 98.69 581 LEU B O 1
ATOM 10202 N N . ASN B 1 582 ? 14.219 13.383 22.25 1 98.69 582 ASN B N 1
ATOM 10203 C CA . ASN B 1 582 ? 14.016 14.797 22.547 1 98.69 582 ASN B CA 1
ATOM 10204 C C . ASN B 1 582 ? 14.602 15.164 23.906 1 98.69 582 ASN B C 1
ATOM 10206 O O . ASN B 1 582 ? 14.758 14.297 24.781 1 98.69 582 ASN B O 1
ATOM 10210 N N . GLU B 1 583 ? 14.961 16.406 24.078 1 98.44 583 GLU B N 1
ATOM 10211 C CA . GLU B 1 583 ? 15.523 16.875 25.344 1 98.44 583 GLU B CA 1
ATOM 10212 C C . GLU B 1 583 ? 14.68 18 25.938 1 98.44 583 GLU B C 1
ATOM 10214 O O . GLU B 1 583 ? 14.266 18.922 25.219 1 98.44 583 GLU B O 1
ATOM 10219 N N . GLN B 1 584 ? 14.297 17.844 27.188 1 98.19 584 GLN B N 1
ATOM 10220 C CA . GLN B 1 584 ? 13.789 18.938 28 1 98.19 584 GLN B CA 1
ATOM 10221 C C . GLN B 1 584 ? 14.867 19.469 28.938 1 98.19 584 GLN B C 1
ATOM 10223 O O . GLN B 1 584 ? 14.875 19.141 30.125 1 98.19 584 GLN B O 1
ATOM 10228 N N . LYS B 1 585 ? 15.625 20.391 28.438 1 97.31 585 LYS B N 1
ATOM 10229 C CA . LYS B 1 585 ? 16.844 20.844 29.109 1 97.31 585 LYS B CA 1
ATOM 10230 C C . LYS B 1 585 ? 16.531 21.453 30.469 1 97.31 585 LYS B C 1
ATOM 10232 O O . LYS B 1 585 ? 17.203 21.156 31.453 1 97.31 585 LYS B O 1
ATOM 10237 N N . PRO B 1 586 ? 15.469 22.281 30.516 1 97.56 586 PRO B N 1
ATOM 10238 C CA . PRO B 1 586 ? 15.172 22.875 31.828 1 97.56 586 PRO B CA 1
ATOM 10239 C C . PRO B 1 586 ? 14.844 21.812 32.875 1 97.56 586 PRO B C 1
ATOM 10241 O O . PRO B 1 586 ? 15.047 22.047 34.062 1 97.56 586 PRO B O 1
ATOM 10244 N N . LEU B 1 587 ? 14.359 20.688 32.438 1 98 587 LEU B N 1
ATOM 10245 C CA . LEU B 1 587 ? 13.969 19.625 33.375 1 98 587 LEU B CA 1
ATOM 10246 C C . LEU B 1 587 ? 15.078 18.578 33.469 1 98 587 LEU B C 1
ATOM 10248 O O . LEU B 1 587 ? 14.922 17.578 34.188 1 98 587 LEU B O 1
ATOM 10252 N N . LYS B 1 588 ? 16.156 18.75 32.75 1 98.06 588 LYS B N 1
ATOM 10253 C CA . LYS B 1 588 ? 17.344 17.906 32.781 1 98.06 588 LYS B CA 1
ATOM 10254 C C . LYS B 1 588 ? 16.984 16.453 32.469 1 98.06 588 LYS B C 1
ATOM 10256 O O . LYS B 1 588 ? 17.328 15.539 33.219 1 98.06 588 LYS B O 1
ATOM 10261 N N . ARG B 1 589 ? 16.375 16.312 31.344 1 98.44 589 ARG B N 1
ATOM 10262 C CA . ARG B 1 589 ? 16.031 14.953 30.938 1 98.44 589 ARG B CA 1
ATOM 10263 C C . ARG B 1 589 ? 15.891 14.844 29.422 1 98.44 589 ARG B C 1
ATOM 10265 O O . ARG B 1 589 ? 15.594 15.836 28.75 1 98.44 589 ARG B O 1
ATOM 10272 N N . TYR B 1 590 ? 16.219 13.688 28.922 1 98.5 590 TYR B N 1
ATOM 10273 C CA . TYR B 1 590 ? 15.867 13.258 27.578 1 98.5 590 TYR B CA 1
ATOM 10274 C C . TYR B 1 590 ? 14.625 12.375 27.594 1 98.5 590 TYR B C 1
ATOM 10276 O O . TYR B 1 590 ? 14.352 11.703 28.594 1 98.5 590 TYR B O 1
ATOM 10284 N N . VAL B 1 591 ? 13.852 12.453 26.594 1 98.81 591 VAL B N 1
ATOM 10285 C CA . VAL B 1 591 ? 12.703 11.57 26.422 1 98.81 591 VAL B CA 1
ATOM 10286 C C . VAL B 1 591 ? 12.82 10.82 25.109 1 98.81 591 VAL B C 1
ATOM 10288 O O . VAL B 1 591 ? 12.82 11.43 24.031 1 98.81 591 VAL B O 1
ATOM 10291 N N . LEU B 1 592 ? 12.961 9.5 25.172 1 98.88 592 LEU B N 1
ATOM 10292 C CA . LEU B 1 592 ? 12.977 8.625 24.016 1 98.88 592 LEU B CA 1
ATOM 10293 C C . LEU B 1 592 ? 11.57 8.133 23.688 1 98.88 592 LEU B C 1
ATOM 10295 O O . LEU B 1 592 ? 10.93 7.473 24.516 1 98.88 592 LEU B O 1
ATOM 10299 N N . HIS B 1 593 ? 11.039 8.523 22.562 1 98.94 593 HIS B N 1
ATOM 10300 C CA . HIS B 1 593 ? 9.766 8.016 22.078 1 98.94 593 HIS B CA 1
ATOM 10301 C C . HIS B 1 593 ? 9.961 6.773 21.219 1 98.94 593 HIS B C 1
ATOM 10303 O O . HIS B 1 593 ? 10.828 6.746 20.344 1 98.94 593 HIS B O 1
ATOM 10309 N N . MET B 1 594 ? 9.195 5.738 21.453 1 98.88 594 MET B N 1
ATOM 10310 C CA . MET B 1 594 ? 9.164 4.527 20.625 1 98.88 594 MET B CA 1
ATOM 10311 C C . MET B 1 594 ? 7.738 4.227 20.172 1 98.88 594 MET B C 1
ATOM 10313 O O . MET B 1 594 ? 6.84 4.047 21 1 98.88 594 MET B O 1
ATOM 10317 N N . LEU B 1 595 ? 7.512 4.227 18.906 1 98.81 595 LEU B N 1
ATOM 10318 C CA . LEU B 1 595 ? 6.203 3.986 18.297 1 98.81 595 LEU B CA 1
ATOM 10319 C C . LEU B 1 595 ? 6.23 2.744 17.422 1 98.81 595 LEU B C 1
ATOM 10321 O O . LEU B 1 595 ? 7.117 2.6 16.562 1 98.81 595 LEU B O 1
ATOM 10325 N N . HIS B 1 596 ? 5.309 1.851 17.656 1 98.62 596 HIS B N 1
ATOM 10326 C CA . HIS B 1 596 ? 5.184 0.69 16.781 1 98.62 596 HIS B CA 1
ATOM 10327 C C . HIS B 1 596 ? 3.75 0.528 16.281 1 98.62 596 HIS B C 1
ATOM 10329 O O . HIS B 1 596 ? 2.947 -0.171 16.891 1 98.62 596 HIS B O 1
ATOM 10335 N N . TYR B 1 597 ? 3.393 1.148 15.25 1 97.88 597 TYR B N 1
ATOM 10336 C CA . TYR B 1 597 ? 2.184 1.115 14.43 1 97.88 597 TYR B CA 1
ATOM 10337 C C . TYR B 1 597 ? 2.521 0.892 12.961 1 97.88 597 TYR B C 1
ATOM 10339 O O . TYR B 1 597 ? 3.477 1.475 12.445 1 97.88 597 TYR B O 1
ATOM 10347 N N . ILE B 1 598 ? 1.854 0.014 12.281 1 97.31 598 ILE B N 1
ATOM 10348 C CA . ILE B 1 598 ? 2.254 -0.346 10.922 1 97.31 598 ILE B CA 1
ATOM 10349 C C . ILE B 1 598 ? 1.145 0.022 9.945 1 97.31 598 ILE B C 1
ATOM 10351 O O . ILE B 1 598 ? 0.124 -0.667 9.859 1 97.31 598 ILE B O 1
ATOM 10355 N N . PRO B 1 599 ? 1.279 1.129 9.164 1 96.31 599 PRO B N 1
ATOM 10356 C CA . PRO B 1 599 ? 0.333 1.356 8.07 1 96.31 599 PRO B CA 1
ATOM 10357 C C . PRO B 1 599 ? 0.34 0.229 7.043 1 96.31 599 PRO B C 1
ATOM 10359 O O . PRO B 1 599 ? 1.405 -0.162 6.559 1 96.31 599 PRO B O 1
ATOM 10362 N N . GLU B 1 600 ? -0.787 -0.286 6.781 1 94.56 600 GLU B N 1
ATOM 10363 C CA . GLU B 1 600 ? -0.907 -1.411 5.855 1 94.56 600 GLU B CA 1
ATOM 10364 C C . GLU B 1 600 ? -1.683 -1.017 4.605 1 94.56 600 GLU B C 1
ATOM 10366 O O . GLU B 1 600 ? -2.57 -0.162 4.66 1 94.56 600 GLU B O 1
ATOM 10371 N N . ARG B 1 601 ? -1.361 -1.702 3.521 1 89.62 601 ARG B N 1
ATOM 10372 C CA . ARG B 1 601 ? -2.127 -1.557 2.289 1 89.62 601 ARG B CA 1
ATOM 10373 C C . ARG B 1 601 ? -3.195 -2.641 2.176 1 89.62 601 ARG B C 1
ATOM 10375 O O . ARG B 1 601 ? -3.152 -3.467 1.262 1 89.62 601 ARG B O 1
ATOM 10382 N N . ARG B 1 602 ? -4.203 -2.582 2.914 1 92.12 602 ARG B N 1
ATOM 10383 C CA . ARG B 1 602 ? -5.254 -3.594 2.961 1 92.12 602 ARG B CA 1
ATOM 10384 C C . ARG B 1 602 ? -6.324 -3.32 1.91 1 92.12 602 ARG B C 1
ATOM 10386 O O . ARG B 1 602 ? -7.23 -4.133 1.715 1 92.12 602 ARG B O 1
ATOM 10393 N N . CYS B 1 603 ? -6.254 -2.199 1.321 1 95.62 603 CYS B N 1
ATOM 10394 C CA . CYS B 1 603 ? -7.238 -1.805 0.322 1 95.62 603 CYS B CA 1
ATOM 10395 C C . CYS B 1 603 ? -6.594 -0.967 -0.777 1 95.62 603 CYS B C 1
ATOM 10397 O O . CYS B 1 603 ? -5.398 -0.68 -0.723 1 95.62 603 CYS B O 1
ATOM 10399 N N . GLU B 1 604 ? -7.336 -0.622 -1.769 1 94.81 604 GLU B N 1
ATOM 10400 C CA . GLU B 1 604 ? -6.797 -0.006 -2.977 1 94.81 604 GLU B CA 1
ATOM 10401 C C . GLU B 1 604 ? -6.504 1.476 -2.758 1 94.81 604 GLU B C 1
ATOM 10403 O O . GLU B 1 604 ? -5.465 1.979 -3.193 1 94.81 604 GLU B O 1
ATOM 10408 N N . LYS B 1 605 ? -7.254 2.172 -2.006 1 95.06 605 LYS B N 1
ATOM 10409 C CA . LYS B 1 605 ? -7.262 3.627 -2.123 1 95.06 605 LYS B CA 1
ATOM 10410 C C . LYS B 1 605 ? -6.465 4.273 -0.993 1 95.06 605 LYS B C 1
ATOM 10412 O O . LYS B 1 605 ? -5.926 5.371 -1.155 1 95.06 605 LYS B O 1
ATOM 10417 N N . ILE B 1 606 ? -6.406 3.637 0.187 1 96 606 ILE B N 1
ATOM 10418 C CA . ILE B 1 606 ? -5.762 4.266 1.334 1 96 606 ILE B CA 1
ATOM 10419 C C . ILE B 1 606 ? -4.957 3.221 2.107 1 96 606 ILE B C 1
ATOM 10421 O O . ILE B 1 606 ? -5.109 2.018 1.881 1 96 606 ILE B O 1
ATOM 10425 N N . ASP B 1 607 ? -4.066 3.66 2.973 1 95.44 607 ASP B N 1
ATOM 10426 C CA . ASP B 1 607 ? -3.434 2.811 3.977 1 95.44 607 ASP B CA 1
ATOM 10427 C C . ASP B 1 607 ? -4.156 2.912 5.316 1 95.44 607 ASP B C 1
ATOM 10429 O O . ASP B 1 607 ? -4.648 3.98 5.688 1 95.44 607 ASP B O 1
ATOM 10433 N N . VAL B 1 608 ? -4.254 1.803 5.992 1 96.38 608 VAL B N 1
ATOM 10434 C CA . VAL B 1 608 ? -4.957 1.81 7.27 1 96.38 608 VAL B CA 1
ATOM 10435 C C . VAL B 1 608 ? -4.078 1.184 8.352 1 96.38 608 VAL B C 1
ATOM 10437 O O . VAL B 1 608 ? -3.115 0.475 8.039 1 96.38 608 VAL B O 1
ATOM 10440 N N . ILE B 1 609 ? -4.273 1.527 9.531 1 97.88 609 ILE B N 1
ATOM 10441 C CA . ILE B 1 609 ? -3.729 0.87 10.711 1 97.88 609 ILE B CA 1
ATOM 10442 C C . ILE B 1 609 ? -4.867 0.297 11.555 1 97.88 609 ILE B C 1
ATOM 10444 O O . ILE B 1 609 ? -5.711 1.041 12.055 1 97.88 609 ILE B O 1
ATOM 10448 N N . GLU B 1 610 ? -4.879 -0.987 11.633 1 97 610 GLU B N 1
ATOM 10449 C CA . GLU B 1 610 ? -5.957 -1.623 12.375 1 97 610 GLU B CA 1
ATOM 10450 C C . GLU B 1 610 ? -5.449 -2.219 13.688 1 97 610 GLU B C 1
ATOM 10452 O O . GLU B 1 610 ? -6.082 -2.068 14.734 1 97 610 GLU B O 1
ATOM 10457 N N . ASP B 1 611 ? -4.258 -2.826 13.68 1 97.12 611 ASP B N 1
ATOM 10458 C CA . ASP B 1 611 ? -3.74 -3.564 14.828 1 97.12 611 ASP B CA 1
ATOM 10459 C C . ASP B 1 611 ? -2.6 -2.801 15.5 1 97.12 611 ASP B C 1
ATOM 10461 O O . ASP B 1 611 ? -1.821 -2.121 14.828 1 97.12 611 ASP B O 1
ATOM 10465 N N . VAL B 1 612 ? -2.578 -2.891 16.766 1 97.81 612 VAL B N 1
ATOM 10466 C CA . VAL B 1 612 ? -1.371 -2.582 17.531 1 97.81 612 VAL B CA 1
ATOM 10467 C C . VAL B 1 612 ? -0.678 -3.875 17.953 1 97.81 612 VAL B C 1
ATOM 10469 O O . VAL B 1 612 ? -1.245 -4.68 18.703 1 97.81 612 VAL B O 1
ATOM 10472 N N . ILE B 1 613 ? 0.49 -4.07 17.469 1 97.62 613 ILE B N 1
ATOM 10473 C CA . ILE B 1 613 ? 1.222 -5.301 17.75 1 97.62 613 ILE B CA 1
ATOM 10474 C C . ILE B 1 613 ? 2.346 -5.016 18.75 1 97.62 613 ILE B C 1
ATOM 10476 O O . ILE B 1 613 ? 3.318 -4.336 18.406 1 97.62 613 ILE B O 1
ATOM 10480 N N . PRO B 1 614 ? 2.309 -5.535 19.859 1 97.88 614 PRO B N 1
ATOM 10481 C CA . PRO B 1 614 ? 3.322 -5.258 20.891 1 97.88 614 PRO B CA 1
ATOM 10482 C C . PRO B 1 614 ? 4.688 -5.848 20.547 1 97.88 614 PRO B C 1
ATOM 10484 O O . PRO B 1 614 ? 4.766 -6.914 19.922 1 97.88 614 PRO B O 1
ATOM 10487 N N . LEU B 1 615 ? 5.715 -5.156 20.828 1 98.25 615 LEU B N 1
ATOM 10488 C CA . LEU B 1 615 ? 7.086 -5.652 20.797 1 98.25 615 LEU B CA 1
ATOM 10489 C C . LEU B 1 615 ? 7.578 -5.969 22.203 1 98.25 615 LEU B C 1
ATOM 10491 O O . LEU B 1 615 ? 7.219 -5.277 23.172 1 98.25 615 LEU B O 1
ATOM 10495 N N . TYR B 1 616 ? 8.422 -7 22.344 1 97.88 616 TYR B N 1
ATOM 10496 C CA . TYR B 1 616 ? 8.852 -7.43 23.672 1 97.88 616 TYR B CA 1
ATOM 10497 C C . TYR B 1 616 ? 10.367 -7.449 23.766 1 97.88 616 TYR B C 1
ATOM 10499 O O . TYR B 1 616 ? 11.062 -7.828 22.812 1 97.88 616 TYR B O 1
ATOM 10507 N N . ASN B 1 617 ? 10.898 -6.98 24.844 1 97.88 617 ASN B N 1
ATOM 10508 C CA . ASN B 1 617 ? 12.305 -7.074 25.219 1 97.88 617 ASN B CA 1
ATOM 10509 C C . ASN B 1 617 ? 13.203 -6.434 24.172 1 97.88 617 ASN B C 1
ATOM 10511 O O . ASN B 1 617 ? 14.125 -7.078 23.672 1 97.88 617 ASN B O 1
ATOM 10515 N N . ILE B 1 618 ? 12.992 -5.176 23.953 1 98.5 618 ILE B N 1
ATOM 10516 C CA . ILE B 1 618 ? 13.773 -4.422 22.984 1 98.5 618 ILE B CA 1
ATOM 10517 C C . ILE B 1 618 ? 15.039 -3.879 23.656 1 98.5 618 ILE B C 1
ATOM 10519 O O . ILE B 1 618 ? 14.953 -3.094 24.609 1 98.5 618 ILE B O 1
ATOM 10523 N N . ASP B 1 619 ? 16.219 -4.312 23.219 1 98.44 619 ASP B N 1
ATOM 10524 C CA . ASP B 1 619 ? 17.5 -3.768 23.656 1 98.44 619 ASP B CA 1
ATOM 10525 C C . ASP B 1 619 ? 17.75 -2.393 23.047 1 98.44 619 ASP B C 1
ATOM 10527 O O . ASP B 1 619 ? 17.641 -2.221 21.828 1 98.44 619 ASP B O 1
ATOM 10531 N N . LEU B 1 620 ? 18.109 -1.467 23.906 1 98.12 620 LEU B N 1
ATOM 10532 C CA . LEU B 1 620 ? 18.391 -0.115 23.438 1 98.12 620 LEU B CA 1
ATOM 10533 C C . LEU B 1 620 ? 19.797 0.311 23.844 1 98.12 620 LEU B C 1
ATOM 10535 O O . LEU B 1 620 ? 20.281 -0.042 24.922 1 98.12 620 LEU B O 1
ATOM 10539 N N . SER B 1 621 ? 20.422 0.939 22.953 1 97.56 621 SER B N 1
ATOM 10540 C CA . SER B 1 621 ? 21.672 1.659 23.188 1 97.56 621 SER B CA 1
ATOM 10541 C C . SER B 1 621 ? 21.547 3.129 22.797 1 97.56 621 SER B C 1
ATOM 10543 O O . SER B 1 621 ? 21.219 3.449 21.656 1 97.56 621 SER B O 1
ATOM 10545 N N . VAL B 1 622 ? 21.812 4.055 23.734 1 97.88 622 VAL B N 1
ATOM 10546 C CA . VAL B 1 622 ? 21.688 5.492 23.5 1 97.88 622 VAL B CA 1
ATOM 10547 C C . VAL B 1 622 ? 23 6.191 23.844 1 97.88 622 VAL B C 1
ATOM 10549 O O . VAL B 1 622 ? 23.453 6.129 24.984 1 97.88 622 VAL B O 1
ATOM 10552 N N . ALA B 1 623 ? 23.578 6.848 22.859 1 96.56 623 ALA B N 1
ATOM 10553 C CA . ALA B 1 623 ? 24.844 7.543 23.031 1 96.56 623 ALA B CA 1
ATOM 10554 C C . ALA B 1 623 ? 24.609 9.008 23.422 1 96.56 623 ALA B C 1
ATOM 10556 O O . ALA B 1 623 ? 24.359 9.844 22.547 1 96.56 623 ALA B O 1
ATOM 10557 N N . LEU B 1 624 ? 24.703 9.289 24.75 1 94.44 624 LEU B N 1
ATOM 10558 C CA . LEU B 1 624 ? 24.531 10.648 25.25 1 94.44 624 LEU B CA 1
ATOM 10559 C C . LEU B 1 624 ? 25.766 11.102 26.031 1 94.44 624 LEU B C 1
ATOM 10561 O O . LEU B 1 624 ? 26.484 10.273 26.578 1 94.44 624 LEU B O 1
ATOM 10565 N N . ASN B 1 625 ? 25.953 12.383 26.031 1 89.44 625 ASN B N 1
ATOM 10566 C CA . ASN B 1 625 ? 27.094 12.945 26.734 1 89.44 625 ASN B CA 1
ATOM 10567 C C . ASN B 1 625 ? 26.797 13.141 28.219 1 89.44 625 ASN B C 1
ATOM 10569 O O . ASN B 1 625 ? 27.719 13.305 29.016 1 89.44 625 ASN B O 1
ATOM 10573 N N . LYS B 1 626 ? 25.578 13.055 28.594 1 92.06 626 LYS B N 1
ATOM 10574 C CA . LYS B 1 626 ? 25.172 13.211 30 1 92.06 626 LYS B CA 1
ATOM 10575 C C . LYS B 1 626 ? 24.938 11.852 30.656 1 92.06 626 LYS B C 1
ATOM 10577 O O . LYS B 1 626 ? 24.359 10.953 30.047 1 92.06 626 LYS B O 1
ATOM 10582 N N . GLU B 1 627 ? 25.391 11.734 31.812 1 92.38 627 GLU B N 1
ATOM 10583 C CA . GLU B 1 627 ? 25.156 10.5 32.562 1 92.38 627 GLU B CA 1
ATOM 10584 C C . GLU B 1 627 ? 23.766 10.492 33.188 1 92.38 627 GLU B C 1
ATOM 10586 O O . GLU B 1 627 ? 23.391 11.422 33.906 1 92.38 627 GLU B O 1
ATOM 10591 N N . PRO B 1 628 ? 23.109 9.469 33 1 95.94 628 PRO B N 1
ATOM 10592 C CA . PRO B 1 628 ? 21.75 9.43 33.562 1 95.94 628 PRO B CA 1
ATOM 10593 C C . PRO B 1 628 ? 21.734 9.156 35.062 1 95.94 628 PRO B C 1
ATOM 10595 O O . PRO B 1 628 ? 22.547 8.367 35.562 1 95.94 628 PRO B O 1
ATOM 10598 N N . LYS B 1 629 ? 20.875 9.789 35.719 1 96.81 629 LYS B N 1
ATOM 10599 C CA . LYS B 1 629 ? 20.578 9.484 37.125 1 96.81 629 LYS B CA 1
ATOM 10600 C C . LYS B 1 629 ? 19.531 8.383 37.25 1 96.81 629 LYS B C 1
ATOM 10602 O O . LYS B 1 629 ? 19.578 7.566 38.156 1 96.81 629 LYS B O 1
ATOM 10607 N N . SER B 1 630 ? 18.625 8.422 36.344 1 97.94 630 SER B N 1
ATOM 10608 C CA . SER B 1 630 ? 17.578 7.414 36.281 1 97.94 630 SER B CA 1
ATOM 10609 C C . SER B 1 630 ? 17.031 7.242 34.875 1 97.94 630 SER B C 1
ATOM 10611 O O . SER B 1 630 ? 17.141 8.148 34.062 1 97.94 630 SER B O 1
ATOM 10613 N N . ILE B 1 631 ? 16.562 6.086 34.594 1 98.44 631 ILE B N 1
ATOM 10614 C CA . ILE B 1 631 ? 15.836 5.758 33.375 1 98.44 631 ILE B CA 1
ATOM 10615 C C . ILE B 1 631 ? 14.492 5.117 33.75 1 98.44 631 ILE B C 1
ATOM 10617 O O . ILE B 1 631 ? 14.445 4.152 34.5 1 98.44 631 ILE B O 1
ATOM 10621 N N . LYS B 1 632 ? 13.336 5.711 33.25 1 98.62 632 LYS B N 1
ATOM 10622 C CA . LYS B 1 632 ? 12 5.258 33.625 1 98.62 632 LYS B CA 1
ATOM 10623 C C . LYS B 1 632 ? 11.086 5.172 32.406 1 98.62 632 LYS B C 1
ATOM 10625 O O . LYS B 1 632 ? 11.156 6.012 31.5 1 98.62 632 LYS B O 1
ATOM 10630 N N . LEU B 1 633 ? 10.25 4.078 32.406 1 98.75 633 LEU B N 1
ATOM 10631 C CA . LEU B 1 633 ? 9.102 4.117 31.516 1 98.75 633 LEU B CA 1
ATOM 10632 C C . LEU B 1 633 ? 8.109 5.191 31.953 1 98.75 633 LEU B C 1
ATOM 10634 O O . LEU B 1 633 ? 7.746 5.262 33.125 1 98.75 633 LEU B O 1
ATOM 10638 N N . VAL B 1 634 ? 7.789 6.016 31.094 1 98.69 634 VAL B N 1
ATOM 10639 C CA . VAL B 1 634 ? 6.82 7.062 31.406 1 98.69 634 VAL B CA 1
ATOM 10640 C C . VAL B 1 634 ? 5.664 7.012 30.422 1 98.69 634 VAL B C 1
ATOM 10642 O O . VAL B 1 634 ? 5.848 6.637 29.25 1 98.69 634 VAL B O 1
ATOM 10645 N N . PRO B 1 635 ? 4.355 7.207 30.766 1 97.75 635 PRO B N 1
ATOM 10646 C CA . PRO B 1 635 ? 4.059 7.871 32.031 1 97.75 635 PRO B CA 1
ATOM 10647 C C . PRO B 1 635 ? 3.867 6.883 33.188 1 97.75 635 PRO B C 1
ATOM 10649 O O . PRO B 1 635 ? 3.385 7.266 34.25 1 97.75 635 PRO B O 1
ATOM 10652 N N . GLN B 1 636 ? 4.184 5.648 32.969 1 97.62 636 GLN B N 1
ATOM 10653 C CA . GLN B 1 636 ? 3.955 4.609 33.969 1 97.62 636 GLN B CA 1
ATOM 10654 C C . GLN B 1 636 ? 4.844 4.816 35.188 1 97.62 636 GLN B C 1
ATOM 10656 O O . GLN B 1 636 ? 4.566 4.281 36.281 1 97.62 636 GLN B O 1
ATOM 10661 N N . ASN B 1 637 ? 5.906 5.512 35.125 1 97.69 637 ASN B N 1
ATOM 10662 C CA . ASN B 1 637 ? 6.891 5.762 36.156 1 97.69 637 ASN B CA 1
ATOM 10663 C C . ASN B 1 637 ? 7.484 4.465 36.688 1 97.69 637 ASN B C 1
ATOM 10665 O O . ASN B 1 637 ? 7.551 4.258 37.906 1 97.69 637 ASN B O 1
ATOM 10669 N N . GLU B 1 638 ? 7.844 3.643 35.781 1 98.31 638 GLU B N 1
ATOM 10670 C CA . GLU B 1 638 ? 8.508 2.387 36.094 1 98.31 638 GLU B CA 1
ATOM 10671 C C . GLU B 1 638 ? 10.008 2.463 35.812 1 98.31 638 GLU B C 1
ATOM 10673 O O . GLU B 1 638 ? 10.414 2.719 34.688 1 98.31 638 GLU B O 1
ATOM 10678 N N . GLU B 1 639 ? 10.805 2.18 36.781 1 98.31 639 GLU B N 1
ATOM 10679 C CA . GLU B 1 639 ? 12.258 2.289 36.625 1 98.31 639 GLU B CA 1
ATOM 10680 C C . GLU B 1 639 ? 12.82 1.134 35.812 1 98.31 639 GLU B C 1
ATOM 10682 O O . GLU B 1 639 ? 12.367 -0.004 35.938 1 98.31 639 GLU B O 1
ATOM 10687 N N . LEU B 1 640 ? 13.758 1.471 35 1 98.56 640 LEU B N 1
ATOM 10688 C CA . LEU B 1 640 ? 14.5 0.482 34.219 1 98.56 640 LEU B CA 1
ATOM 10689 C C . LEU B 1 640 ? 15.945 0.397 34.688 1 98.56 640 LEU B C 1
ATOM 10691 O O . LEU B 1 640 ? 16.562 1.415 35.031 1 98.56 640 LEU B O 1
ATOM 10695 N N . LYS B 1 641 ? 16.578 -0.827 34.812 1 97.69 641 LYS B N 1
ATOM 10696 C CA . LYS B 1 641 ? 18.016 -0.997 35 1 97.69 641 LYS B CA 1
ATOM 10697 C C . LYS B 1 641 ? 18.797 -0.604 33.75 1 97.69 641 LYS B C 1
ATOM 10699 O O . LYS B 1 641 ? 18.312 -0.784 32.656 1 97.69 641 LYS B O 1
ATOM 10704 N N . PHE B 1 642 ? 19.875 -0.046 33.906 1 97.88 642 PHE B N 1
ATOM 10705 C CA . PHE B 1 642 ? 20.703 0.347 32.75 1 97.88 642 PHE B CA 1
ATOM 10706 C C . PHE B 1 642 ? 22.188 0.195 33.094 1 97.88 642 PHE B C 1
ATOM 10708 O O . PHE B 1 642 ? 22.562 0.098 34.25 1 97.88 642 PHE B O 1
ATOM 10715 N N . ASP B 1 643 ? 23 0.067 32.094 1 96.81 643 ASP B N 1
ATOM 10716 C CA . ASP B 1 643 ? 24.453 0.055 32.156 1 96.81 643 ASP B CA 1
ATOM 10717 C C . ASP B 1 643 ? 25.047 1.131 31.234 1 96.81 643 ASP B C 1
ATOM 10719 O O . ASP B 1 643 ? 24.391 1.569 30.281 1 96.81 643 ASP B O 1
ATOM 10723 N N . ILE B 1 644 ? 26.156 1.571 31.594 1 95.38 644 ILE B N 1
ATOM 10724 C CA . ILE B 1 644 ? 26.875 2.535 30.766 1 95.38 644 ILE B CA 1
ATOM 10725 C C . ILE B 1 644 ? 28.203 1.93 30.297 1 95.38 644 ILE B C 1
ATOM 10727 O O . ILE B 1 644 ? 29.016 1.478 31.125 1 95.38 644 ILE B O 1
ATOM 10731 N N . GLU B 1 645 ? 28.297 1.842 29.078 1 91.19 645 GLU B N 1
ATOM 10732 C CA . GLU B 1 645 ? 29.531 1.354 28.469 1 91.19 645 GLU B CA 1
ATOM 10733 C C . GLU B 1 645 ? 30.031 2.297 27.375 1 91.19 645 GLU B C 1
ATOM 10735 O O . GLU B 1 645 ? 29.312 2.539 26.391 1 91.19 645 GLU B O 1
ATOM 10740 N N . ASN B 1 646 ? 31.312 2.883 27.484 1 87.38 646 ASN B N 1
ATOM 10741 C CA . ASN B 1 646 ? 31.906 3.758 26.484 1 87.38 646 ASN B CA 1
ATOM 10742 C C . ASN B 1 646 ? 30.969 4.902 26.109 1 87.38 646 ASN B C 1
ATOM 10744 O O . ASN B 1 646 ? 30.672 5.109 24.922 1 87.38 646 ASN B O 1
ATOM 10748 N N . ASN B 1 647 ? 30.328 5.539 27.062 1 85 647 ASN B N 1
ATOM 10749 C CA . ASN B 1 647 ? 29.438 6.68 26.922 1 85 647 ASN B CA 1
ATOM 10750 C C . ASN B 1 647 ? 28.156 6.293 26.188 1 85 647 ASN B C 1
ATOM 10752 O O . ASN B 1 647 ? 27.594 7.09 25.422 1 85 647 ASN B O 1
ATOM 10756 N N . THR B 1 648 ? 27.844 5.059 26.297 1 95 648 THR B N 1
ATOM 10757 C CA . THR B 1 648 ? 26.609 4.555 25.734 1 95 648 THR B CA 1
ATOM 10758 C C . THR B 1 648 ? 25.734 3.914 26.812 1 95 648 THR B C 1
ATOM 10760 O O . THR B 1 648 ? 26.203 3.035 27.531 1 95 648 THR B O 1
ATOM 10763 N N . ILE B 1 649 ? 24.562 4.387 26.922 1 97.69 649 ILE B N 1
ATOM 10764 C CA . ILE B 1 649 ? 23.609 3.877 27.891 1 97.69 649 ILE B CA 1
ATOM 10765 C C . ILE B 1 649 ? 22.875 2.674 27.312 1 97.69 649 ILE B C 1
ATOM 10767 O O . ILE B 1 649 ? 22.328 2.75 26.203 1 97.69 649 ILE B O 1
ATOM 10771 N N . LYS B 1 650 ? 22.875 1.557 28 1 97.94 650 LYS B N 1
ATOM 10772 C CA . LYS B 1 650 ? 22.203 0.341 27.547 1 97.94 650 LYS B CA 1
ATOM 10773 C C . LYS B 1 650 ? 21.094 -0.059 28.5 1 97.94 650 LYS B C 1
ATOM 10775 O O . LYS B 1 650 ? 21.281 -0.062 29.719 1 97.94 650 LYS B O 1
ATOM 10780 N N . PHE B 1 651 ? 19.938 -0.332 28.062 1 98.44 651 PHE B N 1
ATOM 10781 C CA . PHE B 1 651 ? 18.812 -0.804 28.859 1 98.44 651 PHE B CA 1
ATOM 10782 C C . PHE B 1 651 ? 17.828 -1.582 27.984 1 98.44 651 PHE B C 1
ATOM 10784 O O . PHE B 1 651 ? 17.953 -1.615 26.766 1 98.44 651 PHE B O 1
ATOM 10791 N N . VAL B 1 652 ? 16.891 -2.305 28.547 1 98.69 652 VAL B N 1
ATOM 10792 C CA . VAL B 1 652 ? 15.898 -3.125 27.875 1 98.69 652 VAL B CA 1
ATOM 10793 C C . VAL B 1 652 ? 14.5 -2.582 28.156 1 98.69 652 VAL B C 1
ATOM 10795 O O . VAL B 1 652 ? 14.156 -2.297 29.312 1 98.69 652 VAL B O 1
ATOM 10798 N N . VAL B 1 653 ? 13.758 -2.301 27.172 1 98.69 653 VAL B N 1
ATOM 10799 C CA . VAL B 1 653 ? 12.344 -1.994 27.344 1 98.69 653 VAL B CA 1
ATOM 10800 C C . VAL B 1 653 ? 11.523 -3.277 27.234 1 98.69 653 VAL B C 1
ATOM 10802 O O . VAL B 1 653 ? 11.492 -3.922 26.188 1 98.69 653 VAL B O 1
ATOM 10805 N N . PRO B 1 654 ? 10.805 -3.693 28.25 1 98.31 654 PRO B N 1
ATOM 10806 C CA . PRO B 1 654 ? 10.148 -5.004 28.297 1 98.31 654 PRO B CA 1
ATOM 10807 C C . PRO B 1 654 ? 9 -5.129 27.297 1 98.31 654 PRO B C 1
ATOM 10809 O O . PRO B 1 654 ? 8.734 -6.219 26.797 1 98.31 654 PRO B O 1
ATOM 10812 N N . LYS B 1 655 ? 8.297 -4.059 27.094 1 98 655 LYS B N 1
ATOM 10813 C CA . LYS B 1 655 ? 7.129 -4.105 26.219 1 98 655 LYS B CA 1
ATOM 10814 C C . LYS B 1 655 ? 6.852 -2.742 25.594 1 98 655 LYS B C 1
ATOM 10816 O O . LYS B 1 655 ? 6.883 -1.72 26.297 1 98 655 LYS B O 1
ATOM 10821 N N . ILE B 1 656 ? 6.699 -2.713 24.328 1 98.5 656 ILE B N 1
ATOM 10822 C CA . ILE B 1 656 ? 6.227 -1.546 23.594 1 98.5 656 ILE B CA 1
ATOM 10823 C C . ILE B 1 656 ? 4.871 -1.853 22.953 1 98.5 656 ILE B C 1
ATOM 10825 O O . ILE B 1 656 ? 4.793 -2.637 22 1 98.5 656 ILE B O 1
ATOM 10829 N N . ASN B 1 657 ? 3.828 -1.333 23.469 1 98 657 ASN B N 1
ATOM 10830 C CA . ASN B 1 657 ? 2.48 -1.531 22.953 1 98 657 ASN B CA 1
ATOM 10831 C C . ASN B 1 657 ? 1.925 -0.253 22.328 1 98 657 ASN B C 1
ATOM 10833 O O . ASN B 1 657 ? 1.09 0.424 22.922 1 98 657 ASN B O 1
ATOM 10837 N N . GLY B 1 658 ? 2.268 -0.04 21.109 1 98.19 658 GLY B N 1
ATOM 10838 C CA . GLY B 1 658 ? 1.898 1.182 20.422 1 98.19 658 GLY B CA 1
ATOM 10839 C C . GLY B 1 658 ? 2.896 2.307 20.625 1 98.19 658 GLY B C 1
ATOM 10840 O O . GLY B 1 658 ? 3.818 2.477 19.812 1 98.19 658 GLY B O 1
ATOM 10841 N N . HIS B 1 659 ? 2.799 3.07 21.656 1 98.81 659 HIS B N 1
ATOM 10842 C CA . HIS B 1 659 ? 3.695 4.18 21.969 1 98.81 659 HIS B CA 1
ATOM 10843 C C . HIS B 1 659 ? 4.234 4.07 23.391 1 98.81 659 HIS B C 1
ATOM 10845 O O . HIS B 1 659 ? 3.465 4.105 24.359 1 98.81 659 HIS B O 1
ATOM 10851 N N . GLN B 1 660 ? 5.52 3.943 23.516 1 98.81 660 GLN B N 1
ATOM 10852 C CA . GLN B 1 660 ? 6.191 3.924 24.812 1 98.81 660 GLN B CA 1
ATOM 10853 C C . GLN B 1 660 ? 7.266 5.008 24.891 1 98.81 660 GLN B C 1
ATOM 10855 O O . GLN B 1 660 ? 8.07 5.16 23.969 1 98.81 660 GLN B O 1
ATOM 10860 N N . MET B 1 661 ? 7.211 5.812 25.969 1 98.88 661 MET B N 1
ATOM 10861 C CA . MET B 1 661 ? 8.242 6.82 26.203 1 98.88 661 MET B CA 1
ATOM 10862 C C . MET B 1 661 ? 9.172 6.379 27.328 1 98.88 661 MET B C 1
ATOM 10864 O O . MET B 1 661 ? 8.742 5.719 28.281 1 98.88 661 MET B O 1
ATOM 10868 N N . VAL B 1 662 ? 10.414 6.684 27.188 1 98.88 662 VAL B N 1
ATOM 10869 C CA . VAL B 1 662 ? 11.43 6.449 28.219 1 98.88 662 VAL B CA 1
ATOM 10870 C C . VAL B 1 662 ? 12.078 7.773 28.609 1 98.88 662 VAL B C 1
ATOM 10872 O O . VAL B 1 662 ? 12.633 8.477 27.766 1 98.88 662 VAL B O 1
ATOM 10875 N N . GLU B 1 663 ? 11.969 8.148 29.859 1 98.81 663 GLU B N 1
ATOM 10876 C CA . GLU B 1 663 ? 12.664 9.305 30.422 1 98.81 663 GLU B CA 1
ATOM 10877 C C . GLU B 1 663 ? 14.086 8.945 30.828 1 98.81 663 GLU B C 1
ATOM 10879 O O . GLU B 1 663 ? 14.297 7.992 31.578 1 98.81 663 GLU B O 1
ATOM 10884 N N . ILE B 1 664 ? 15.023 9.602 30.344 1 98.5 664 ILE B N 1
ATOM 10885 C CA . ILE B 1 664 ? 16.422 9.523 30.75 1 98.5 664 ILE B CA 1
ATOM 10886 C C . ILE B 1 664 ? 16.812 10.812 31.484 1 98.5 664 ILE B C 1
ATOM 10888 O O . ILE B 1 664 ? 17.234 11.781 30.844 1 98.5 664 ILE B O 1
ATOM 10892 N N . ALA B 1 665 ? 16.75 10.797 32.781 1 98.31 665 ALA B N 1
ATOM 10893 C CA . ALA B 1 665 ? 16.984 11.984 33.594 1 98.31 665 ALA B CA 1
ATOM 10894 C C . ALA B 1 665 ? 18.469 12.125 33.938 1 98.31 665 ALA B C 1
ATOM 10896 O O . ALA B 1 665 ? 19.125 11.133 34.312 1 98.31 665 ALA B O 1
ATOM 10897 N N . TYR B 1 666 ? 18.969 13.336 33.906 1 97.25 666 TYR B N 1
ATOM 10898 C CA . TYR B 1 666 ? 20.359 13.578 34.281 1 97.25 666 TYR B CA 1
ATOM 10899 C C . TYR B 1 666 ? 20.469 14.742 35.25 1 97.25 666 TYR B C 1
ATOM 10901 O O . TYR B 1 666 ? 19.562 15.562 35.375 1 97.25 666 TYR B O 1
#

Radius of gyration: 33.07 Å; Cα contacts (8 Å, |Δi|>4): 3138; chains: 2; bounding box: 87×90×78 Å

Foldseek 3Di:
DFDDDDFAEAEADAADDLVDAQFQVPADLQQVQVLCVLLVAAEYEEEQAHLQGAGQACFDPCNVRHRPRRPPNCLLVSNCVSNVVSNHAYAYEHEDFFYNVCCVVCVLQWFAAPVRHFDFPPVPDDDRGTTGDCLDCVVVVVLVVLLRCCVVCVPHAAYEYEALEFAQGDRPSLVVVCVVVVFDSVDRLSSSVVSLVVSLVSLQVSLVSNCVSPVRHFYEYDHQADFPSCLSNVVSGSAEEHEAAQQAPRNPLRVVLRLLARVPSPHAYAYEYEQACHHPPRPPHGAALLQQLQRQVVCLLSLHGYYYYDYADRNNDDDSVSSVSSSVNVVVVVQCCVQRPPWDFQAQEEEEQLLVPFDSNDPCRNDRDQLSSQVSLLCQLQQHGYGYYHLPDQPQSHQEYEYAQHAADEPVSQVNVVVCLVVNHAYEYEAQHQAHPVSQFGSHVQQQKTFDFKDPDAWKWKAADDLLQVVHDRDTDIQGDIFTAIAGHPQKDQRIFIFHFPDADDPVDADDDHGGDGPPHTPHRQWIHGRSYIYGRGNLRSCCSVPVPVSSSSSVVSVVVVNDVDGQKGKDDGSQWGWTWIDDVVQQKIKIKIFRWDFDPPDDSGTGTHDFDKDAWMKMKGQDPDDFPFKAWPPVRHTWDWDDDPRIIITTDGMDGGMIMMMGGD/DFDDDDFAEAEADAADDLVDAQFQVPADLQQVQVLCVLLVAQEYEEEQAHLQGAGQACFDPCNVRHRPRRPPNCLLVSNCVSNVVVNHAYAYEHEQFFYNVCCVVCVLQWFAAPVRHFDFPPVPDDDRGTTGDCLDCVVVVVLVVLLRCCVVCVPHAAYEYEALEFAQGDRPSLVVVCVVVVFDSVDRLSSSVSSLVVSLVSLQVSLVSNCVSPVRHFYEYDHQADFPSCLSNVVSGSAEEHEAAQQAPRNPLRVVLRLLARVPSPHAYAYEYEQACHHPPRPPHGAALLQVLQRQVVCLLSLHGYYYYDYADRNNDDDSVSSVSSSVNVVVVVQCVVQRPPWDFQAQEEEEQLLVPFDSNDPCRNDRDQLSSQVSLLCQLQQHGYGYYHLPDQPQSHQEYEYAQHAADEPSSQVNVVVCLVVNHAYEYEAQHQAHPVSQFGSHVQQQKTFDFKDPDAWKWKAADDLLQVVHDRDTDIQGDIFTAIAGHPQKDQRIFIFHFPDADDPVDADDDHGGDGPPHTPHRQWIHGRSYIYGRGNLRSCCSVPVPVSSSSSVVSVCVVNDVDGQKGKDDGSQWGWTWIDDVVQQKIKIKIFRWDFDPPDDSGTGTHDFDKDAWMKMKGQDPDDFPFKAWPPVRHTWDWDDDPRIIITTDGMDGGMIMMMGGD

InterPro domains:
  IPR013738 Beta-galactosidase trimerisation [PF08532] (378-440)
  IPR017853 Glycoside hydrolase superfamily [SSF51445] (5-316)
  IPR028212 Hypothetical glycosyl hydrolase 6 [PF14871] (28-163)
  IPR029062 Class I glutamine amidotransferase-like [G3DSA:3.40.50.880] (352-536)
  IPR029062 Class I glutamine amidotransferase-like [SSF52317] (368-435)

Nearest PDB structures (foldseek):
  6tvk-assembly1_AAA  TM=9.497E-01  e=7.634E-79  Paenibacillus thiaminolyticus
  3tts-assembly1_A  TM=7.027E-01  e=2.612E-28  Niallia circulans subsp. alkalophilus
  5e9a-assembly1_A  TM=6.980E-01  e=6.688E-28  Rahnella sp. R3
  6lvw-assembly1_A  TM=6.409E-01  e=4.627E-21  Halorubrum lacusprofundi ATCC 49239
  5wzq-assembly1_A  TM=5.573E-01  e=1.071E-05  Bifidobacterium bifidum

pLDDT: mean 96.52, std 3.83, range [46.59, 98.94]

=== Feature glossary ===
Each block in this record encodes a different view of the same protein. In brief:

Predicted aligned error. PAE(i, j) answers: if I align the predicted and true structures on residue i, how far off (in Å) do I expect residue j to be? A block-diagonal PAE matrix with low values on the blocks and high values off-diagonal is the signature of a multi-domain protein with confidently predicted domains but uncertain inter-domain orientation.

Contact-map, Ramachandran, and PAE plots. Plot images: a contact map (which residues are close in 3D, as an N×N binary image), a Ramachandran scatter (backbone torsion angles, revealing secondary-structure composition at a glance), and — for AlphaFold structures — a PAE heatmap (pairwise prediction confidence).

Backbone torsions (φ/ψ). φ (phi) and ψ (psi) are the two rotatable backbone dihedrals per residue: φ is the C(i-1)–N–Cα–C torsion, ψ is the N–Cα–C–N(i+1) torsion, both in degrees on (−180°, 180°]. α-helical residues cluster near (−60°, −45°); β-strand residues near (−120°, +130°). A Ramachandran plot is simply a scatter of (φ, ψ) for every residue.

Foldseek 3Di. A 3Di character summarizes, for each residue, the relative orientation of the Cα frame of its nearest spatial neighbor. Because it encodes fold topology rather than chemistry, 3Di alignments detect remote structural similarity that sequence alignment misses.

Radius of gyration, Cα contacts, bounding box. Three whole-structure scalars: the radius of gyration (RMS distance of Cα from centroid, in Å), the count of Cα–Cα contacts (pairs closer than 8 Å and separated by more than four residues in sequence — i.e. tertiary, not local, contacts), and the bounding-box dimensions. Together they distinguish compact globular folds from extended fibres or disordered chains.

Sequence. Sequence gives the chain of amino acids in standard one-letter code (A=alanine, C=cysteine, …, Y=tyrosine), read N→C. It is the only feature that is directly encoded by the gene; all structural features are derived from the folded form of this sequence.

mmCIF coordinates. Atomic coordinates in PDBx/mmCIF format — the same representation the Protein Data Bank distributes. Each line of the _atom_site loop places one backbone atom in Cartesian space (units: ångströms, origin: arbitrary).

Secondary structure (3-state, P-SEA). Three-state secondary structure (P-SEA) collapses the eight DSSP classes into helix (a), strand (b), and coil (c). P-SEA assigns these from Cα geometry alone — distances and angles — without requiring backbone oxygens, so it works on any Cα trace.

InterPro / GO / CATH / organism. Functional annotations link the protein to curated databases. InterPro entries identify conserved domains and families by matching the sequence against member-database signatures (Pfam, PROSITE, CDD, …). Gene Ontology (GO) terms describe molecular function, biological process, and cellular component in a controlled vocabulary. CATH places the structure in a hierarchical fold classification (Class/Architecture/Topology/Homologous-superfamily). The organism is the source species.

B-factor. B-factor (Debye–Waller factor) reflects atomic displacement in the crystal lattice. It is an experimental observable (units Å²), not a prediction; low values mean the atom is pinned down, high values mean it moves or is heterogeneous across the crystal.

Rendered structure images. Structure images are PyMOL renders from six orthogonal camera directions. Cartoon representation draws helices as coils and strands as arrows; sticks shows the backbone as bonds; surface shows the solvent-excluded envelope. Rainbow coloring maps sequence position to hue (blue→red, N→C); chain coloring assigns a distinct color per polypeptide.

Solvent-accessible surface area. Solvent-accessible surface area (SASA) is the area in Å² traced out by the centre of a 1.4 Å probe sphere (a water molecule) rolled over the protein's van der Waals surface (Shrake–Rupley / Lee–Richards construction). Buried residues have near-zero SASA; fully exposed residues can exceed 200 Å². The total SASA scales roughly with the number of surface residues.

Secondary structure (8-state, DSSP). The SS8 string is DSSP's per-residue secondary-structure call. α-helix (H) means an i→i+4 H-bond ladder; β-strand (E) means the residue participates in a β-sheet; 3₁₀ (G) and π (I) are tighter and wider helices; T/S are turns/bends; '-' is loop.

pLDDT. For AlphaFold models, the B-factor field carries pLDDT — the model's own estimate of local accuracy on a 0–100 scale. Regions with pLDDT<50 should be treated as essentially unmodeled; they often correspond to intrinsically disordered segments.

Nearest PDB structures. Nearest PDB neighbors are the top structural matches found by Foldseek when searching this structure against the entire Protein Data Bank. Each hit reports a TM-score (0 to 1; >0.5 almost always implies the same fold) and an E-value. These are *structural* homologs — they may share no detectable sequence similarity.